Protein 2DAM (pdb70)

GO terms:
  GO:0030970 retrograde protein transport, ER to cytosol (P, IMP)
  GO:0055102 lipase inhibitor activity (F, IDA)
  GO:0005783 endoplasmic reticulum (C, IDA)
  GO:0005811 lipid droplet (C, IDA)
  GO:0035473 lipase binding (F, IDA)
  GO:0034389 lipid droplet organization (P, IMP)
  GO:0035617 stress granule disassembly (P, IDA)
  GO:0030674 protein-macromolecule adaptor activity (F, IDA)
  GO:0036503 ERAD pathway (P, IMP)
  GO:0005515 protein binding (F, IPI)
  GO:0035578 azurophil granule lumen (C, TAS)
  GO:0005576 extracellular region (C, TAS)
  GO:0031625 ubiquitin protein ligase binding (F, IDA)
  GO:0043130 ubiquitin binding (F, IDA)
  GO:0034098 VCP-NPL4-UFD1 AAA ATPase complex (C, IDA)

Radius of gyration: 14.07 Å; Cα contacts (8 Å, |Δi|>4): 42; chains: 1; bounding box: 26×43×30 Å

CATH classification: 1.10.8.10

Structure (mmCIF, N/CA/C/O backbone):
data_2DAM
#
_entry.id   2DAM
#
loop_
_atom_site.group_PDB
_atom_site.id
_atom_site.type_symbol
_atom_site.label_atom_id
_atom_site.label_alt_id
_atom_site.label_comp_id
_atom_site.label_asym_id
_atom_site.label_entity_id
_atom_site.label_seq_id
_atom_site.pdbx_PDB_ins_code
_atom_site.Cartn_x
_atom_site.Cartn_y
_atom_site.Cartn_z
_atom_site.occupancy
_atom_site.B_iso_or_equiv
_atom_site.auth_seq_id
_atom_site.auth_comp_id
_atom_site.auth_asym_id
_atom_site.auth_atom_id
_atom_site.pdbx_PDB_model_num
ATOM 1 N N . GLY A 1 1 ? 14.022 8.731 -15.841 1.00 0.00 1 GLY A N 1
ATOM 2 C CA . GLY A 1 1 ? 14.770 8.731 -17.086 1.00 0.00 1 GLY A CA 1
ATOM 3 C C . GLY A 1 1 ? 15.503 10.059 -17.285 1.00 0.00 1 GLY A C 1
ATOM 4 O O . GLY A 1 1 ? 16.580 10.268 -16.728 1.00 0.00 1 GLY A O 1
ATOM 8 N N . SER A 1 2 ? 14.890 10.923 -18.082 1.00 0.00 2 SER A N 1
ATOM 9 C CA . SER A 1 2 ? 15.471 12.225 -18.361 1.00 0.00 2 SER A CA 1
ATOM 10 C C . SER A 1 2 ? 14.472 13.330 -18.010 1.00 0.00 2 SER A C 1
ATOM 11 O O . SER A 1 2 ? 13.715 13.782 -18.868 1.00 0.00 2 SER A O 1
ATOM 19 N N . SER A 1 3 ? 14.503 13.732 -16.748 1.00 0.00 3 SER A N 1
ATOM 20 C CA . SER A 1 3 ? 13.610 14.775 -16.274 1.00 0.00 3 SER A CA 1
ATOM 21 C C . SER A 1 3 ? 12.198 14.540 -16.812 1.00 0.00 3 SER A C 1
ATOM 22 O O . SER A 1 3 ? 11.821 15.098 -17.842 1.00 0.00 3 SER A O 1
ATOM 30 N N . GLY A 1 4 ? 11.454 13.713 -16.092 1.00 0.00 4 GLY A N 1
ATOM 31 C CA . GLY A 1 4 ? 10.091 13.397 -16.484 1.00 0.00 4 GLY A CA 1
ATOM 32 C C . GLY A 1 4 ? 9.204 13.179 -15.257 1.00 0.00 4 GLY A C 1
ATOM 33 O O . GLY A 1 4 ? 8.751 12.064 -15.005 1.00 0.00 4 GLY A O 1
ATOM 37 N N . SER A 1 5 ? 8.982 14.262 -14.527 1.00 0.00 5 SER A N 1
ATOM 38 C CA . SER A 1 5 ? 8.157 14.203 -13.333 1.00 0.00 5 SER A CA 1
ATOM 39 C C . SER A 1 5 ? 6.945 15.124 -13.488 1.00 0.00 5 SER A C 1
ATOM 40 O O . SER A 1 5 ? 7.074 16.345 -13.413 1.00 0.00 5 SER A O 1
ATOM 48 N N . SER A 1 6 ? 5.794 14.503 -13.702 1.00 0.00 6 SER A N 1
ATOM 49 C CA . SER A 1 6 ? 4.559 15.252 -13.869 1.00 0.00 6 SER A CA 1
ATOM 50 C C . SER A 1 6 ? 3.777 15.270 -12.554 1.00 0.00 6 SER A C 1
ATOM 51 O O . SER A 1 6 ? 3.422 14.218 -12.024 1.00 0.00 6 SER A O 1
ATOM 59 N N . GLY A 1 7 ? 3.531 16.476 -12.065 1.00 0.00 7 GLY A N 1
ATOM 60 C CA . GLY A 1 7 ? 2.797 16.645 -10.823 1.00 0.00 7 GLY A CA 1
ATOM 61 C C . GLY A 1 7 ? 2.827 18.104 -10.362 1.00 0.00 7 GLY A C 1
ATOM 62 O O . GLY A 1 7 ? 3.003 19.011 -11.173 1.00 0.00 7 GLY A O 1
ATOM 66 N N . ALA A 1 8 ? 2.651 18.283 -9.061 1.00 0.00 8 ALA A N 1
ATOM 67 C CA . ALA A 1 8 ? 2.656 19.616 -8.482 1.00 0.00 8 ALA A CA 1
ATOM 68 C C . ALA A 1 8 ? 3.875 19.767 -7.569 1.00 0.00 8 ALA A C 1
ATOM 69 O O . ALA A 1 8 ? 4.485 18.775 -7.174 1.00 0.00 8 ALA A O 1
ATOM 76 N N . PRO A 1 9 ? 4.201 21.049 -7.253 1.00 0.00 9 PRO A N 1
ATOM 77 C CA . PRO A 1 9 ? 5.336 21.342 -6.394 1.00 0.00 9 PRO A CA 1
ATOM 78 C C . PRO A 1 9 ? 5.012 21.027 -4.932 1.00 0.00 9 PRO A C 1
ATOM 79 O O . PRO A 1 9 ? 5.052 21.912 -4.079 1.00 0.00 9 PRO A O 1
ATOM 90 N N . GLU A 1 10 ? 4.699 19.763 -4.688 1.00 0.00 10 GLU A N 1
ATOM 91 C CA . GLU A 1 10 ? 4.369 19.320 -3.344 1.00 0.00 10 GLU A CA 1
ATOM 92 C C . GLU A 1 10 ? 5.304 18.187 -2.914 1.00 0.00 10 GLU A C 1
ATOM 93 O O . GLU A 1 10 ? 6.034 17.635 -3.735 1.00 0.00 10 GLU A O 1
ATOM 105 N N . GLU A 1 11 ? 5.250 17.875 -1.627 1.00 0.00 11 GLU A N 1
ATOM 106 C CA . GLU A 1 11 ? 6.083 16.819 -1.078 1.00 0.00 11 GLU A CA 1
ATOM 107 C C . GLU A 1 11 ? 5.361 16.120 0.076 1.00 0.00 11 GLU A C 1
ATOM 108 O O . GLU A 1 11 ? 4.964 16.764 1.045 1.00 0.00 11 GLU A O 1
ATOM 120 N N . ARG A 1 12 ? 5.214 14.811 -0.067 1.00 0.00 12 ARG A N 1
ATOM 121 C CA . ARG A 1 12 ? 4.547 14.017 0.952 1.00 0.00 12 ARG A CA 1
ATOM 122 C C . ARG A 1 12 ? 5.489 12.934 1.482 1.00 0.00 12 ARG A C 1
ATOM 123 O O . ARG A 1 12 ? 5.764 11.954 0.791 1.00 0.00 12 ARG A O 1
ATOM 144 N N . ASP A 1 13 ? 5.956 13.147 2.703 1.00 0.00 13 ASP A N 1
ATOM 145 C CA . ASP A 1 13 ? 6.861 12.201 3.333 1.00 0.00 13 ASP A CA 1
ATOM 146 C C . ASP A 1 13 ? 6.109 11.429 4.419 1.00 0.00 13 ASP A C 1
ATOM 147 O O . ASP A 1 13 ? 5.392 12.022 5.223 1.00 0.00 13 ASP A O 1
ATOM 156 N N . LEU A 1 14 ? 6.300 10.118 4.408 1.00 0.00 14 LEU A N 1
ATOM 157 C CA . LEU A 1 14 ? 5.648 9.259 5.382 1.00 0.00 14 LEU A CA 1
ATOM 158 C C . LEU A 1 14 ? 6.553 9.107 6.607 1.00 0.00 14 LEU A C 1
ATOM 159 O O . LEU A 1 14 ? 7.689 9.578 6.606 1.00 0.00 14 LEU A O 1
ATOM 175 N N . THR A 1 15 ? 6.015 8.448 7.622 1.00 0.00 15 THR A N 1
ATOM 176 C CA . THR A 1 15 ? 6.759 8.228 8.851 1.00 0.00 15 THR A CA 1
ATOM 177 C C . THR A 1 15 ? 7.340 6.812 8.876 1.00 0.00 15 THR A C 1
ATOM 178 O O . THR A 1 15 ? 6.847 5.923 8.185 1.00 0.00 15 THR A O 1
ATOM 189 N N . GLN A 1 16 ? 8.380 6.649 9.681 1.00 0.00 16 GLN A N 1
ATOM 190 C CA . GLN A 1 16 ? 9.033 5.357 9.805 1.00 0.00 16 GLN A CA 1
ATOM 191 C C . GLN A 1 16 ? 7.990 4.242 9.912 1.00 0.00 16 GLN A C 1
ATOM 192 O O . GLN A 1 16 ? 7.935 3.355 9.062 1.00 0.00 16 GLN A O 1
ATOM 206 N N . GLU A 1 17 ? 7.188 4.325 10.964 1.00 0.00 17 GLU A N 1
ATOM 207 C CA . GLU A 1 17 ? 6.150 3.334 11.193 1.00 0.00 17 GLU A CA 1
ATOM 208 C C . GLU A 1 17 ? 5.421 3.018 9.885 1.00 0.00 17 GLU A C 1
ATOM 209 O O . GLU A 1 17 ? 5.480 1.892 9.394 1.00 0.00 17 GLU A O 1
ATOM 221 N N . GLN A 1 18 ? 4.749 4.032 9.360 1.00 0.00 18 GLN A N 1
ATOM 222 C CA . GLN A 1 18 ? 4.009 3.876 8.119 1.00 0.00 18 GLN A CA 1
ATOM 223 C C . GLN A 1 18 ? 4.878 3.187 7.065 1.00 0.00 18 GLN A C 1
ATOM 224 O O . GLN A 1 18 ? 4.531 2.114 6.574 1.00 0.00 18 GLN A O 1
ATOM 238 N N . THR A 1 19 ? 5.992 3.832 6.749 1.00 0.00 19 THR A N 1
ATOM 239 C CA . THR A 1 19 ? 6.913 3.294 5.763 1.00 0.00 19 THR A CA 1
ATOM 240 C C . THR A 1 19 ? 7.037 1.777 5.919 1.00 0.00 19 THR A C 1
ATOM 241 O O . THR A 1 19 ? 6.752 1.028 4.987 1.00 0.00 19 THR A O 1
ATOM 252 N N . GLU A 1 20 ? 7.463 1.370 7.106 1.00 0.00 20 GLU A N 1
ATOM 253 C CA . GLU A 1 20 ? 7.628 -0.044 7.397 1.00 0.00 20 GLU A CA 1
ATOM 254 C C . GLU A 1 20 ? 6.392 -0.826 6.947 1.00 0.00 20 GLU A C 1
ATOM 255 O O . GLU A 1 20 ? 6.501 -1.773 6.170 1.00 0.00 20 GLU A O 1
ATOM 267 N N . LYS A 1 21 ? 5.245 -0.401 7.456 1.00 0.00 21 LYS A N 1
ATOM 268 C CA . LYS A 1 21 ? 3.990 -1.050 7.117 1.00 0.00 21 LYS A CA 1
ATOM 269 C C . LYS A 1 21 ? 3.942 -1.301 5.609 1.00 0.00 21 LYS A C 1
ATOM 270 O O . LYS A 1 21 ? 3.624 -2.405 5.170 1.00 0.00 21 LYS A O 1
ATOM 289 N N . LEU A 1 22 ? 4.262 -0.258 4.857 1.00 0.00 22 LEU A N 1
ATOM 290 C CA . LEU A 1 22 ? 4.259 -0.352 3.407 1.00 0.00 22 LEU A CA 1
ATOM 291 C C . LEU A 1 22 ? 5.087 -1.564 2.977 1.00 0.00 22 LEU A C 1
ATOM 292 O O . LEU A 1 22 ? 4.574 -2.468 2.319 1.00 0.00 22 LEU A O 1
ATOM 308 N N . LEU A 1 23 ? 6.353 -1.545 3.366 1.00 0.00 23 LEU A N 1
ATOM 309 C CA . LEU A 1 23 ? 7.257 -2.632 3.029 1.00 0.00 23 LEU A CA 1
ATOM 310 C C . LEU A 1 23 ? 6.521 -3.965 3.176 1.00 0.00 23 LEU A C 1
ATOM 311 O O . LEU A 1 23 ? 6.504 -4.774 2.250 1.00 0.00 23 LEU A O 1
ATOM 327 N N . GLN A 1 24 ? 5.930 -4.153 4.347 1.00 0.00 24 GLN A N 1
ATOM 328 C CA . GLN A 1 24 ? 5.194 -5.374 4.627 1.00 0.00 24 GLN A CA 1
ATOM 329 C C . GLN A 1 24 ? 4.156 -5.631 3.533 1.00 0.00 24 GLN A C 1
ATOM 330 O O . GLN A 1 24 ? 4.280 -6.583 2.765 1.00 0.00 24 GLN A O 1
ATOM 344 N N . PHE A 1 25 ? 3.154 -4.764 3.498 1.00 0.00 25 PHE A N 1
ATOM 345 C CA . PHE A 1 25 ? 2.095 -4.885 2.511 1.00 0.00 25 PHE A CA 1
ATOM 346 C C . PHE A 1 25 ? 2.669 -5.170 1.122 1.00 0.00 25 PHE A C 1
ATOM 347 O O . PHE A 1 25 ? 2.326 -6.173 0.498 1.00 0.00 25 PHE A O 1
ATOM 364 N N . GLN A 1 26 ? 3.534 -4.270 0.678 1.00 0.00 26 GLN A N 1
ATOM 365 C CA . GLN A 1 26 ? 4.160 -4.412 -0.626 1.00 0.00 26 GLN A CA 1
ATOM 366 C C . GLN A 1 26 ? 4.590 -5.862 -0.853 1.00 0.00 26 GLN A C 1
ATOM 367 O O . GLN A 1 26 ? 4.155 -6.499 -1.811 1.00 0.00 26 GLN A O 1
ATOM 381 N N . ASP A 1 27 ? 5.438 -6.342 0.045 1.00 0.00 27 ASP A N 1
ATOM 382 C CA . ASP A 1 27 ? 5.931 -7.706 -0.046 1.00 0.00 27 ASP A CA 1
ATOM 383 C C . ASP A 1 27 ? 4.745 -8.671 -0.083 1.00 0.00 27 ASP A C 1
ATOM 384 O O . ASP A 1 27 ? 4.628 -9.481 -1.001 1.00 0.00 27 ASP A O 1
ATOM 393 N N . LEU A 1 28 ? 3.895 -8.553 0.926 1.00 0.00 28 LEU A N 1
ATOM 394 C CA . LEU A 1 28 ? 2.722 -9.406 1.021 1.00 0.00 28 LEU A CA 1
ATOM 395 C C . LEU A 1 28 ? 1.971 -9.381 -0.312 1.00 0.00 28 LEU A C 1
ATOM 396 O O . LEU A 1 28 ? 1.941 -10.378 -1.030 1.00 0.00 28 LEU A O 1
ATOM 412 N N . THR A 1 29 ? 1.382 -8.230 -0.601 1.00 0.00 29 THR A N 1
ATOM 413 C CA . THR A 1 29 ? 0.632 -8.062 -1.834 1.00 0.00 29 THR A CA 1
ATOM 414 C C . THR A 1 29 ? 1.493 -8.447 -3.039 1.00 0.00 29 THR A C 1
ATOM 415 O O . THR A 1 29 ? 1.261 -9.479 -3.667 1.00 0.00 29 THR A O 1
ATOM 426 N N . GLY A 1 30 ? 2.470 -7.598 -3.324 1.00 0.00 30 GLY A N 1
ATOM 427 C CA . GLY A 1 30 ? 3.367 -7.837 -4.441 1.00 0.00 30 GLY A CA 1
ATOM 428 C C . GLY A 1 30 ? 3.209 -6.755 -5.512 1.00 0.00 30 GLY A C 1
ATOM 429 O O . GLY A 1 30 ? 3.687 -6.913 -6.634 1.00 0.00 30 GLY A O 1
ATOM 433 N N . ILE A 1 31 ? 2.537 -5.680 -5.127 1.00 0.00 31 ILE A N 1
ATOM 434 C CA . ILE A 1 31 ? 2.311 -4.573 -6.040 1.00 0.00 31 ILE A CA 1
ATOM 435 C C . ILE A 1 31 ? 3.635 -3.851 -6.298 1.00 0.00 31 ILE A C 1
ATOM 436 O O . ILE A 1 31 ? 4.506 -3.816 -5.430 1.00 0.00 31 ILE A O 1
ATOM 452 N N . GLU A 1 32 ? 3.745 -3.294 -7.495 1.00 0.00 32 GLU A N 1
ATOM 453 C CA . GLU A 1 32 ? 4.948 -2.575 -7.878 1.00 0.00 32 GLU A CA 1
ATOM 454 C C . GLU A 1 32 ? 4.802 -1.086 -7.556 1.00 0.00 32 GLU A C 1
ATOM 455 O O . GLU A 1 32 ? 5.606 -0.527 -6.811 1.00 0.00 32 GLU A O 1
ATOM 467 N N . SER A 1 33 ? 3.772 -0.487 -8.134 1.00 0.00 33 SER A N 1
ATOM 468 C CA . SER A 1 33 ? 3.511 0.926 -7.918 1.00 0.00 33 SER A CA 1
ATOM 469 C C . SER A 1 33 ? 3.272 1.193 -6.430 1.00 0.00 33 SER A C 1
ATOM 470 O O . SER A 1 33 ? 2.178 0.953 -5.921 1.00 0.00 33 SER A O 1
ATOM 478 N N . MET A 1 34 ? 4.313 1.685 -5.775 1.00 0.00 34 MET A N 1
ATOM 479 C CA . MET A 1 34 ? 4.230 1.987 -4.356 1.00 0.00 34 MET A CA 1
ATOM 480 C C . MET A 1 34 ? 2.923 2.711 -4.025 1.00 0.00 34 MET A C 1
ATOM 481 O O . MET A 1 34 ? 2.223 2.337 -3.085 1.00 0.00 34 MET A O 1
ATOM 495 N N . ASP A 1 35 ? 2.634 3.734 -4.816 1.00 0.00 35 ASP A N 1
ATOM 496 C CA . ASP A 1 35 ? 1.424 4.513 -4.618 1.00 0.00 35 ASP A CA 1
ATOM 497 C C . ASP A 1 35 ? 0.233 3.567 -4.461 1.00 0.00 35 ASP A C 1
ATOM 498 O O . ASP A 1 35 ? -0.513 3.659 -3.487 1.00 0.00 35 ASP A O 1
ATOM 507 N N . GLN A 1 36 ? 0.091 2.678 -5.433 1.00 0.00 36 GLN A N 1
ATOM 508 C CA . GLN A 1 36 ? -0.997 1.716 -5.415 1.00 0.00 36 GLN A CA 1
ATOM 509 C C . GLN A 1 36 ? -1.097 1.054 -4.039 1.00 0.00 36 GLN A C 1
ATOM 510 O O . GLN A 1 36 ? -2.192 0.886 -3.505 1.00 0.00 36 GLN A O 1
ATOM 524 N N . CYS A 1 37 ? 0.061 0.695 -3.505 1.00 0.00 37 CYS A N 1
ATOM 525 C CA . CYS A 1 37 ? 0.118 0.055 -2.202 1.00 0.00 37 CYS A CA 1
ATOM 526 C C . CYS A 1 37 ? -0.474 1.015 -1.169 1.00 0.00 37 CYS A C 1
ATOM 527 O O . CYS A 1 37 ? -1.587 0.806 -0.688 1.00 0.00 37 CYS A O 1
ATOM 535 N N . ARG A 1 38 ? 0.295 2.048 -0.858 1.00 0.00 38 ARG A N 1
ATOM 536 C CA . ARG A 1 38 ? -0.139 3.041 0.109 1.00 0.00 38 ARG A CA 1
ATOM 537 C C . ARG A 1 38 ? -1.624 3.357 -0.085 1.00 0.00 38 ARG A C 1
ATOM 538 O O . ARG A 1 38 ? -2.339 3.615 0.882 1.00 0.00 38 ARG A O 1
ATOM 559 N N . HIS A 1 39 ? -2.043 3.327 -1.342 1.00 0.00 39 HIS A N 1
ATOM 560 C CA . HIS A 1 39 ? -3.429 3.607 -1.675 1.00 0.00 39 HIS A CA 1
ATOM 561 C C . HIS A 1 39 ? -4.347 2.695 -0.859 1.00 0.00 39 HIS A C 1
ATOM 562 O O . HIS A 1 39 ? -5.042 3.157 0.045 1.00 0.00 39 HIS A O 1
ATOM 576 N N . THR A 1 40 ? -4.321 1.417 -1.207 1.00 0.00 40 THR A N 1
ATOM 577 C CA . THR A 1 40 ? -5.142 0.437 -0.518 1.00 0.00 40 THR A CA 1
ATOM 578 C C . THR A 1 40 ? -5.032 0.619 0.997 1.00 0.00 40 THR A C 1
ATOM 579 O O . THR A 1 40 ? -5.999 0.395 1.725 1.00 0.00 40 THR A O 1
ATOM 590 N N . LEU A 1 41 ? -3.846 1.024 1.428 1.00 0.00 41 LEU A N 1
ATOM 591 C CA . LEU A 1 41 ? -3.597 1.239 2.843 1.00 0.00 41 LEU A CA 1
ATOM 592 C C . LEU A 1 41 ? -4.359 2.482 3.307 1.00 0.00 41 LEU A C 1
ATOM 593 O O . LEU A 1 41 ? -5.310 2.379 4.081 1.00 0.00 41 LEU A O 1
ATOM 609 N N . GLU A 1 42 ? -3.912 3.628 2.815 1.00 0.00 42 GLU A N 1
ATOM 610 C CA . GLU A 1 42 ? -4.539 4.890 3.170 1.00 0.00 42 GLU A CA 1
ATOM 611 C C . GLU A 1 42 ? -6.056 4.720 3.266 1.00 0.00 42 GLU A C 1
ATOM 612 O O . GLU A 1 42 ? -6.667 5.113 4.259 1.00 0.00 42 GLU A O 1
ATOM 624 N N . GLN A 1 43 ? -6.622 4.134 2.221 1.00 0.00 43 GLN A N 1
ATOM 625 C CA . GLN A 1 43 ? -8.056 3.907 2.176 1.00 0.00 43 GLN A CA 1
ATOM 626 C C . GLN A 1 43 ? -8.527 3.226 3.462 1.00 0.00 43 GLN A C 1
ATOM 627 O O . GLN A 1 43 ? -9.300 3.802 4.226 1.00 0.00 43 GLN A O 1
ATOM 641 N N . HIS A 1 44 ? -8.041 2.010 3.662 1.00 0.00 44 HIS A N 1
ATOM 642 C CA . HIS A 1 44 ? -8.403 1.244 4.843 1.00 0.00 44 HIS A CA 1
ATOM 643 C C . HIS A 1 44 ? -7.867 1.945 6.093 1.00 0.00 44 HIS A C 1
ATOM 644 O O . HIS A 1 44 ? -8.237 1.594 7.212 1.00 0.00 44 HIS A O 1
ATOM 658 N N . ASN A 1 45 ? -7.004 2.923 5.860 1.00 0.00 45 ASN A N 1
ATOM 659 C CA . ASN A 1 45 ? -6.414 3.677 6.953 1.00 0.00 45 ASN A CA 1
ATOM 660 C C . ASN A 1 45 ? -5.169 2.945 7.457 1.00 0.00 45 ASN A C 1
ATOM 661 O O . ASN A 1 45 ? -5.085 2.592 8.632 1.00 0.00 45 ASN A O 1
ATOM 672 N N . TRP A 1 46 ? -4.232 2.740 6.543 1.00 0.00 46 TRP A N 1
ATOM 673 C CA . TRP A 1 46 ? -2.994 2.057 6.880 1.00 0.00 46 TRP A CA 1
ATOM 674 C C . TRP A 1 46 ? -3.344 0.843 7.743 1.00 0.00 46 TRP A C 1
ATOM 675 O O . TRP A 1 46 ? -2.877 0.726 8.875 1.00 0.00 46 TRP A O 1
ATOM 696 N N . ASN A 1 47 ? -4.164 -0.030 7.176 1.00 0.00 47 ASN A N 1
ATOM 697 C CA . ASN A 1 47 ? -4.582 -1.231 7.880 1.00 0.00 47 ASN A CA 1
ATOM 698 C C . ASN A 1 47 ? -4.252 -2.457 7.027 1.00 0.00 47 ASN A C 1
ATOM 699 O O . ASN A 1 47 ? -5.141 -3.051 6.417 1.00 0.00 47 ASN A O 1
ATOM 710 N N . ILE A 1 48 ? -2.973 -2.801 7.012 1.00 0.00 48 ILE A N 1
ATOM 711 C CA . ILE A 1 48 ? -2.515 -3.946 6.244 1.00 0.00 48 ILE A CA 1
ATOM 712 C C . ILE A 1 48 ? -3.526 -5.086 6.383 1.00 0.00 48 ILE A C 1
ATOM 713 O O . ILE A 1 48 ? -3.931 -5.685 5.389 1.00 0.00 48 ILE A O 1
ATOM 729 N N . GLU A 1 49 ? -3.904 -5.350 7.625 1.00 0.00 49 GLU A N 1
ATOM 730 C CA . GLU A 1 49 ? -4.860 -6.407 7.907 1.00 0.00 49 GLU A CA 1
ATOM 731 C C . GLU A 1 49 ? -6.056 -6.309 6.957 1.00 0.00 49 GLU A C 1
ATOM 732 O O . GLU A 1 49 ? -6.511 -7.317 6.419 1.00 0.00 49 GLU A O 1
ATOM 744 N N . ALA A 1 50 ? -6.531 -5.085 6.780 1.00 0.00 50 ALA A N 1
ATOM 745 C CA . ALA A 1 50 ? -7.665 -4.841 5.905 1.00 0.00 50 ALA A CA 1
ATOM 746 C C . ALA A 1 50 ? -7.167 -4.671 4.468 1.00 0.00 50 ALA A C 1
ATOM 747 O O . ALA A 1 50 ? -7.591 -5.397 3.570 1.00 0.00 50 ALA A O 1
ATOM 754 N N . ALA A 1 51 ? -6.275 -3.707 4.296 1.00 0.00 51 ALA A N 1
ATOM 755 C CA . ALA A 1 51 ? -5.715 -3.432 2.983 1.00 0.00 51 ALA A CA 1
ATOM 756 C C . ALA A 1 51 ? -5.394 -4.754 2.283 1.00 0.00 51 ALA A C 1
ATOM 757 O O . ALA A 1 51 ? -5.670 -4.915 1.096 1.00 0.00 51 ALA A O 1
ATOM 764 N N . VAL A 1 52 ? -4.814 -5.667 3.050 1.00 0.00 52 VAL A N 1
ATOM 765 C CA . VAL A 1 52 ? -4.452 -6.970 2.518 1.00 0.00 52 VAL A CA 1
ATOM 766 C C . VAL A 1 52 ? -5.700 -7.648 1.948 1.00 0.00 52 VAL A C 1
ATOM 767 O O . VAL A 1 52 ? -5.692 -8.115 0.811 1.00 0.00 52 VAL A O 1
ATOM 780 N N . GLN A 1 53 ? -6.742 -7.680 2.766 1.00 0.00 53 GLN A N 1
ATOM 781 C CA . GLN A 1 53 ? -7.995 -8.294 2.358 1.00 0.00 53 GLN A CA 1
ATOM 782 C C . GLN A 1 53 ? -8.578 -7.557 1.151 1.00 0.00 53 GLN A C 1
ATOM 783 O O . GLN A 1 53 ? -8.887 -8.173 0.132 1.00 0.00 53 GLN A O 1
ATOM 797 N N . ASP A 1 54 ? -8.711 -6.247 1.304 1.00 0.00 54 ASP A N 1
ATOM 798 C CA . ASP A 1 54 ? -9.252 -5.420 0.239 1.00 0.00 54 ASP A CA 1
ATOM 799 C C . ASP A 1 54 ? -8.396 -5.591 -1.017 1.00 0.00 54 ASP A C 1
ATOM 800 O O . ASP A 1 54 ? -8.876 -5.385 -2.131 1.00 0.00 54 ASP A O 1
ATOM 809 N N . ARG A 1 55 ? -7.145 -5.965 -0.796 1.00 0.00 55 ARG A N 1
ATOM 810 C CA . ARG A 1 55 ? -6.218 -6.165 -1.897 1.00 0.00 55 ARG A CA 1
ATOM 811 C C . ARG A 1 55 ? -6.491 -7.505 -2.584 1.00 0.00 55 ARG A C 1
ATOM 812 O O . ARG A 1 55 ? -6.601 -7.568 -3.808 1.00 0.00 55 ARG A O 1
ATOM 833 N N . LEU A 1 56 ? -6.594 -8.543 -1.767 1.00 0.00 56 LEU A N 1
ATOM 834 C CA . LEU A 1 56 ? -6.852 -9.877 -2.280 1.00 0.00 56 LEU A CA 1
ATOM 835 C C . LEU A 1 56 ? -8.297 -9.956 -2.778 1.00 0.00 56 LEU A C 1
ATOM 836 O O . LEU A 1 56 ? -8.542 -10.331 -3.924 1.00 0.00 56 LEU A O 1
ATOM 852 N N . ASN A 1 57 ? -9.215 -9.596 -1.893 1.00 0.00 57 ASN A N 1
ATOM 853 C CA . ASN A 1 57 ? -10.628 -9.622 -2.229 1.00 0.00 57 ASN A CA 1
ATOM 854 C C . ASN A 1 57 ? -10.818 -9.114 -3.659 1.00 0.00 57 ASN A C 1
ATOM 855 O O . ASN A 1 57 ? -11.442 -9.784 -4.482 1.00 0.00 57 ASN A O 1
ATOM 866 N N . GLU A 1 58 ? -10.268 -7.936 -3.913 1.00 0.00 58 GLU A N 1
ATOM 867 C CA . GLU A 1 58 ? -10.368 -7.331 -5.230 1.00 0.00 58 GLU A CA 1
ATOM 868 C C . GLU A 1 58 ? -9.373 -7.984 -6.192 1.00 0.00 58 GLU A C 1
ATOM 869 O O . GLU A 1 58 ? -8.241 -7.523 -6.327 1.00 0.00 58 GLU A O 1
ATOM 881 N N . GLN A 1 59 ? -9.832 -9.048 -6.835 1.00 0.00 59 GLN A N 1
ATOM 882 C CA . GLN A 1 59 ? -8.996 -9.769 -7.780 1.00 0.00 59 GLN A CA 1
ATOM 883 C C . GLN A 1 59 ? -7.771 -10.349 -7.070 1.00 0.00 59 GLN A C 1
ATOM 884 O O . GLN A 1 59 ? -6.894 -9.606 -6.631 1.00 0.00 59 GLN A O 1
ATOM 898 N N . GLU A 1 60 ? -7.750 -11.670 -6.978 1.00 0.00 60 GLU A N 1
ATOM 899 C CA . GLU A 1 60 ? -6.646 -12.358 -6.329 1.00 0.00 60 GLU A CA 1
ATOM 900 C C . GLU A 1 60 ? -5.954 -13.300 -7.316 1.00 0.00 60 GLU A C 1
ATOM 901 O O . GLU A 1 60 ? -6.578 -13.787 -8.257 1.00 0.00 60 GLU A O 1
ATOM 913 N N . GLY A 1 61 ? -4.673 -13.529 -7.067 1.00 0.00 61 GLY A N 1
ATOM 914 C CA . GLY A 1 61 ? -3.889 -14.404 -7.922 1.00 0.00 61 GLY A CA 1
ATOM 915 C C . GLY A 1 61 ? -4.430 -15.835 -7.885 1.00 0.00 61 GLY A C 1
ATOM 916 O O . GLY A 1 61 ? -4.896 -16.352 -8.899 1.00 0.00 61 GLY A O 1
ATOM 920 N N . SER A 1 62 ? -4.350 -16.434 -6.706 1.00 0.00 62 SER A N 1
ATOM 921 C CA . SER A 1 62 ? -4.826 -17.795 -6.524 1.00 0.00 62 SER A CA 1
ATOM 922 C C . SER A 1 62 ? -5.179 -18.033 -5.055 1.00 0.00 62 SER A C 1
ATOM 923 O O . SER A 1 62 ? -4.330 -17.888 -4.177 1.00 0.00 62 SER A O 1
ATOM 931 N N . GLY A 1 63 ? -6.434 -18.395 -4.832 1.00 0.00 63 GLY A N 1
ATOM 932 C CA . GLY A 1 63 ? -6.910 -18.655 -3.484 1.00 0.00 63 GLY A CA 1
ATOM 933 C C . GLY A 1 63 ? -7.822 -17.527 -2.998 1.00 0.00 63 GLY A C 1
ATOM 934 O O . GLY A 1 63 ? -7.344 -16.507 -2.502 1.00 0.00 63 GLY A O 1
ATOM 938 N N . PRO A 1 64 ? -9.153 -17.753 -3.160 1.00 0.00 64 PRO A N 1
ATOM 939 C CA . PRO A 1 64 ? -10.136 -16.768 -2.743 1.00 0.00 64 PRO A CA 1
ATOM 940 C C . PRO A 1 64 ? -10.289 -16.756 -1.221 1.00 0.00 64 PRO A C 1
ATOM 941 O O . PRO A 1 64 ? -10.475 -15.699 -0.620 1.00 0.00 64 PRO A O 1
ATOM 952 N N . SER A 1 65 ? -10.205 -17.944 -0.640 1.00 0.00 65 SER A N 1
ATOM 953 C CA . SER A 1 65 ? -10.331 -18.084 0.800 1.00 0.00 65 SER A CA 1
ATOM 954 C C . SER A 1 65 ? -9.300 -19.086 1.322 1.00 0.00 65 SER A C 1
ATOM 955 O O . SER A 1 65 ? -8.853 -19.963 0.583 1.00 0.00 65 SER A O 1
ATOM 963 N N . SER A 1 66 ? -8.952 -18.924 2.590 1.00 0.00 66 SER A N 1
ATOM 964 C CA . SER A 1 66 ? -7.982 -19.804 3.218 1.00 0.00 66 SER A CA 1
ATOM 965 C C . SER A 1 66 ? -8.513 -20.289 4.569 1.00 0.00 66 SER A C 1
ATOM 966 O O . SER A 1 66 ? -9.501 -19.762 5.077 1.00 0.00 66 SER A O 1
ATOM 974 N N . GLY A 1 67 ? -7.833 -21.288 5.112 1.00 0.00 67 GLY A N 1
ATOM 975 C CA . GLY A 1 67 ? -8.224 -21.850 6.393 1.00 0.00 67 GLY A CA 1
ATOM 976 C C . GLY A 1 67 ? -8.764 -23.272 6.227 1.00 0.00 67 GLY A C 1
ATOM 977 O O . GLY A 1 67 ? -9.892 -23.562 6.625 1.00 0.00 67 GLY A O 1
ATOM 981 N N . GLY A 1 1 ? 7.784 5.935 -18.891 1.00 0.00 1 GLY A N 2
ATOM 982 C CA . GLY A 1 1 ? 8.155 6.644 -17.679 1.00 0.00 1 GLY A CA 2
ATOM 983 C C . GLY A 1 1 ? 6.921 7.216 -16.978 1.00 0.00 1 GLY A C 2
ATOM 984 O O . GLY A 1 1 ? 5.827 7.212 -17.539 1.00 0.00 1 GLY A O 2
ATOM 988 N N . SER A 1 2 ? 7.139 7.694 -15.762 1.00 0.00 2 SER A N 2
ATOM 989 C CA . SER A 1 2 ? 6.058 8.268 -14.979 1.00 0.00 2 SER A CA 2
ATOM 990 C C . SER A 1 2 ? 6.618 9.278 -13.975 1.00 0.00 2 SER A C 2
ATOM 991 O O . SER A 1 2 ? 7.454 8.932 -13.141 1.00 0.00 2 SER A O 2
ATOM 999 N N . SER A 1 3 ? 6.136 10.506 -14.088 1.00 0.00 3 SER A N 2
ATOM 1000 C CA . SER A 1 3 ? 6.578 11.569 -13.201 1.00 0.00 3 SER A CA 2
ATOM 1001 C C . SER A 1 3 ? 5.732 12.824 -13.426 1.00 0.00 3 SER A C 2
ATOM 1002 O O . SER A 1 3 ? 5.116 12.981 -14.479 1.00 0.00 3 SER A O 2
ATOM 1010 N N . GLY A 1 4 ? 5.731 13.686 -12.420 1.00 0.00 4 GLY A N 2
ATOM 1011 C CA . GLY A 1 4 ? 4.972 14.923 -12.495 1.00 0.00 4 GLY A CA 2
ATOM 1012 C C . GLY A 1 4 ? 5.521 15.963 -11.517 1.00 0.00 4 GLY A C 2
ATOM 1013 O O . GLY A 1 4 ? 5.796 15.649 -10.360 1.00 0.00 4 GLY A O 2
ATOM 1017 N N . SER A 1 5 ? 5.664 17.182 -12.018 1.00 0.00 5 SER A N 2
ATOM 1018 C CA . SER A 1 5 ? 6.175 18.271 -11.203 1.00 0.00 5 SER A CA 2
ATOM 1019 C C . SER A 1 5 ? 5.640 19.607 -11.720 1.00 0.00 5 SER A C 2
ATOM 1020 O O . SER A 1 5 ? 6.007 20.048 -12.808 1.00 0.00 5 SER A O 2
ATOM 1028 N N . SER A 1 6 ? 4.780 20.215 -10.915 1.00 0.00 6 SER A N 2
ATOM 1029 C CA . SER A 1 6 ? 4.190 21.493 -11.278 1.00 0.00 6 SER A CA 2
ATOM 1030 C C . SER A 1 6 ? 3.905 22.313 -10.019 1.00 0.00 6 SER A C 2
ATOM 1031 O O . SER A 1 6 ? 3.777 21.759 -8.928 1.00 0.00 6 SER A O 2
ATOM 1039 N N . GLY A 1 7 ? 3.813 23.621 -10.212 1.00 0.00 7 GLY A N 2
ATOM 1040 C CA . GLY A 1 7 ? 3.544 24.524 -9.105 1.00 0.00 7 GLY A CA 2
ATOM 1041 C C . GLY A 1 7 ? 2.549 23.905 -8.121 1.00 0.00 7 GLY A C 2
ATOM 1042 O O . GLY A 1 7 ? 1.381 23.710 -8.454 1.00 0.00 7 GLY A O 2
ATOM 1046 N N . ALA A 1 8 ? 3.049 23.612 -6.929 1.00 0.00 8 ALA A N 2
ATOM 1047 C CA . ALA A 1 8 ? 2.218 23.019 -5.895 1.00 0.00 8 ALA A CA 2
ATOM 1048 C C . ALA A 1 8 ? 2.916 23.164 -4.541 1.00 0.00 8 ALA A C 2
ATOM 1049 O O . ALA A 1 8 ? 3.722 22.317 -4.161 1.00 0.00 8 ALA A O 2
ATOM 1056 N N . PRO A 1 9 ? 2.572 24.273 -3.833 1.00 0.00 9 PRO A N 2
ATOM 1057 C CA . PRO A 1 9 ? 3.157 24.540 -2.530 1.00 0.00 9 PRO A CA 2
ATOM 1058 C C . PRO A 1 9 ? 2.553 23.627 -1.461 1.00 0.00 9 PRO A C 2
ATOM 1059 O O . PRO A 1 9 ? 1.910 24.101 -0.525 1.00 0.00 9 PRO A O 2
ATOM 1070 N N . GLU A 1 10 ? 2.780 22.333 -1.635 1.00 0.00 10 GLU A N 2
ATOM 1071 C CA . GLU A 1 10 ? 2.266 21.350 -0.697 1.00 0.00 10 GLU A CA 2
ATOM 1072 C C . GLU A 1 10 ? 2.820 19.962 -1.027 1.00 0.00 10 GLU A C 2
ATOM 1073 O O . GLU A 1 10 ? 2.947 19.602 -2.196 1.00 0.00 10 GLU A O 2
ATOM 1085 N N . GLU A 1 11 ? 3.135 19.221 0.025 1.00 0.00 11 GLU A N 2
ATOM 1086 C CA . GLU A 1 11 ? 3.672 17.880 -0.137 1.00 0.00 11 GLU A CA 2
ATOM 1087 C C . GLU A 1 11 ? 3.398 17.043 1.114 1.00 0.00 11 GLU A C 2
ATOM 1088 O O . GLU A 1 11 ? 3.500 17.542 2.234 1.00 0.00 11 GLU A O 2
ATOM 1100 N N . ARG A 1 12 ? 3.056 15.785 0.881 1.00 0.00 12 ARG A N 2
ATOM 1101 C CA . ARG A 1 12 ? 2.767 14.873 1.976 1.00 0.00 12 ARG A CA 2
ATOM 1102 C C . ARG A 1 12 ? 4.043 14.155 2.419 1.00 0.00 12 ARG A C 2
ATOM 1103 O O . ARG A 1 12 ? 4.919 13.877 1.602 1.00 0.00 12 ARG A O 2
ATOM 1124 N N . ASP A 1 13 ? 4.106 13.874 3.713 1.00 0.00 13 ASP A N 2
ATOM 1125 C CA . ASP A 1 13 ? 5.260 13.193 4.275 1.00 0.00 13 ASP A CA 2
ATOM 1126 C C . ASP A 1 13 ? 4.785 12.022 5.137 1.00 0.00 13 ASP A C 2
ATOM 1127 O O . ASP A 1 13 ? 3.729 12.095 5.763 1.00 0.00 13 ASP A O 2
ATOM 1136 N N . LEU A 1 14 ? 5.589 10.968 5.143 1.00 0.00 14 LEU A N 2
ATOM 1137 C CA . LEU A 1 14 ? 5.265 9.783 5.919 1.00 0.00 14 LEU A CA 2
ATOM 1138 C C . LEU A 1 14 ? 6.274 9.633 7.058 1.00 0.00 14 LEU A C 2
ATOM 1139 O O . LEU A 1 14 ? 7.271 10.352 7.108 1.00 0.00 14 LEU A O 2
ATOM 1155 N N . THR A 1 15 ? 5.981 8.694 7.946 1.00 0.00 15 THR A N 2
ATOM 1156 C CA . THR A 1 15 ? 6.851 8.440 9.082 1.00 0.00 15 THR A CA 2
ATOM 1157 C C . THR A 1 15 ? 7.458 7.039 8.986 1.00 0.00 15 THR A C 2
ATOM 1158 O O . THR A 1 15 ? 6.865 6.141 8.390 1.00 0.00 15 THR A O 2
ATOM 1169 N N . GLN A 1 16 ? 8.633 6.896 9.581 1.00 0.00 16 GLN A N 2
ATOM 1170 C CA . GLN A 1 16 ? 9.327 5.620 9.570 1.00 0.00 16 GLN A CA 2
ATOM 1171 C C . GLN A 1 16 ? 8.331 4.472 9.745 1.00 0.00 16 GLN A C 2
ATOM 1172 O O . GLN A 1 16 ? 8.262 3.573 8.908 1.00 0.00 16 GLN A O 2
ATOM 1186 N N . GLU A 1 17 ? 7.584 4.540 10.837 1.00 0.00 17 GLU A N 2
ATOM 1187 C CA . GLU A 1 17 ? 6.595 3.518 11.132 1.00 0.00 17 GLU A CA 2
ATOM 1188 C C . GLU A 1 17 ? 5.788 3.182 9.876 1.00 0.00 17 GLU A C 2
ATOM 1189 O O . GLU A 1 17 ? 5.786 2.038 9.423 1.00 0.00 17 GLU A O 2
ATOM 1201 N N . GLN A 1 18 ? 5.123 4.199 9.349 1.00 0.00 18 GLN A N 2
ATOM 1202 C CA . GLN A 1 18 ? 4.314 4.025 8.154 1.00 0.00 18 GLN A CA 2
ATOM 1203 C C . GLN A 1 18 ? 5.115 3.297 7.073 1.00 0.00 18 GLN A C 2
ATOM 1204 O O . GLN A 1 18 ? 4.719 2.224 6.619 1.00 0.00 18 GLN A O 2
ATOM 1218 N N . THR A 1 19 ? 6.226 3.909 6.691 1.00 0.00 19 THR A N 2
ATOM 1219 C CA . THR A 1 19 ? 7.085 3.332 5.671 1.00 0.00 19 THR A CA 2
ATOM 1220 C C . THR A 1 19 ? 7.171 1.814 5.842 1.00 0.00 19 THR A C 2
ATOM 1221 O O . THR A 1 19 ? 6.814 1.062 4.937 1.00 0.00 19 THR A O 2
ATOM 1232 N N . GLU A 1 20 ? 7.648 1.408 7.010 1.00 0.00 20 GLU A N 2
ATOM 1233 C CA . GLU A 1 20 ? 7.785 -0.006 7.312 1.00 0.00 20 GLU A CA 2
ATOM 1234 C C . GLU A 1 20 ? 6.524 -0.764 6.892 1.00 0.00 20 GLU A C 2
ATOM 1235 O O . GLU A 1 20 ? 6.585 -1.661 6.053 1.00 0.00 20 GLU A O 2
ATOM 1247 N N . LYS A 1 21 ? 5.410 -0.374 7.495 1.00 0.00 21 LYS A N 2
ATOM 1248 C CA . LYS A 1 21 ? 4.136 -1.004 7.194 1.00 0.00 21 LYS A CA 2
ATOM 1249 C C . LYS A 1 21 ? 4.042 -1.261 5.689 1.00 0.00 21 LYS A C 2
ATOM 1250 O O . LYS A 1 21 ? 3.715 -2.368 5.264 1.00 0.00 21 LYS A O 2
ATOM 1269 N N . LEU A 1 22 ? 4.334 -0.220 4.924 1.00 0.00 22 LEU A N 2
ATOM 1270 C CA . LEU A 1 22 ? 4.287 -0.319 3.475 1.00 0.00 22 LEU A CA 2
ATOM 1271 C C . LEU A 1 22 ? 5.084 -1.545 3.025 1.00 0.00 22 LEU A C 2
ATOM 1272 O O . LEU A 1 22 ? 4.536 -2.450 2.399 1.00 0.00 22 LEU A O 2
ATOM 1288 N N . LEU A 1 23 ? 6.365 -1.534 3.363 1.00 0.00 23 LEU A N 2
ATOM 1289 C CA . LEU A 1 23 ? 7.243 -2.634 3.002 1.00 0.00 23 LEU A CA 2
ATOM 1290 C C . LEU A 1 23 ? 6.498 -3.958 3.188 1.00 0.00 23 LEU A C 2
ATOM 1291 O O . LEU A 1 23 ? 6.453 -4.782 2.276 1.00 0.00 23 LEU A O 2
ATOM 1307 N N . GLN A 1 24 ? 5.933 -4.120 4.375 1.00 0.00 24 GLN A N 2
ATOM 1308 C CA . GLN A 1 24 ? 5.193 -5.330 4.692 1.00 0.00 24 GLN A CA 2
ATOM 1309 C C . GLN A 1 24 ? 4.150 -5.613 3.609 1.00 0.00 24 GLN A C 2
ATOM 1310 O O . GLN A 1 24 ? 4.268 -6.589 2.869 1.00 0.00 24 GLN A O 2
ATOM 1324 N N . PHE A 1 25 ? 3.153 -4.743 3.551 1.00 0.00 25 PHE A N 2
ATOM 1325 C CA . PHE A 1 25 ? 2.090 -4.887 2.570 1.00 0.00 25 PHE A CA 2
ATOM 1326 C C . PHE A 1 25 ? 2.663 -5.107 1.169 1.00 0.00 25 PHE A C 2
ATOM 1327 O O . PHE A 1 25 ? 2.189 -5.968 0.429 1.00 0.00 25 PHE A O 2
ATOM 1344 N N . GLN A 1 26 ? 3.673 -4.313 0.846 1.00 0.00 26 GLN A N 2
ATOM 1345 C CA . GLN A 1 26 ? 4.316 -4.411 -0.454 1.00 0.00 26 GLN A CA 2
ATOM 1346 C C . GLN A 1 26 ? 4.794 -5.842 -0.704 1.00 0.00 26 GLN A C 2
ATOM 1347 O O . GLN A 1 26 ? 4.634 -6.371 -1.803 1.00 0.00 26 GLN A O 2
ATOM 1361 N N . ASP A 1 27 ? 5.371 -6.429 0.335 1.00 0.00 27 ASP A N 2
ATOM 1362 C CA . ASP A 1 27 ? 5.873 -7.790 0.241 1.00 0.00 27 ASP A CA 2
ATOM 1363 C C . ASP A 1 27 ? 4.693 -8.760 0.159 1.00 0.00 27 ASP A C 2
ATOM 1364 O O . ASP A 1 27 ? 4.638 -9.602 -0.736 1.00 0.00 27 ASP A O 2
ATOM 1373 N N . LEU A 1 28 ? 3.777 -8.610 1.104 1.00 0.00 28 LEU A N 2
ATOM 1374 C CA . LEU A 1 28 ? 2.601 -9.462 1.150 1.00 0.00 28 LEU A CA 2
ATOM 1375 C C . LEU A 1 28 ? 1.931 -9.473 -0.226 1.00 0.00 28 LEU A C 2
ATOM 1376 O O . LEU A 1 28 ? 1.936 -10.492 -0.915 1.00 0.00 28 LEU A O 2
ATOM 1392 N N . THR A 1 29 ? 1.370 -8.328 -0.585 1.00 0.00 29 THR A N 2
ATOM 1393 C CA . THR A 1 29 ? 0.697 -8.193 -1.865 1.00 0.00 29 THR A CA 2
ATOM 1394 C C . THR A 1 29 ? 1.657 -8.525 -3.009 1.00 0.00 29 THR A C 2
ATOM 1395 O O . THR A 1 29 ? 1.510 -9.553 -3.669 1.00 0.00 29 THR A O 2
ATOM 1406 N N . GLY A 1 30 ? 2.619 -7.636 -3.210 1.00 0.00 30 GLY A N 2
ATOM 1407 C CA . GLY A 1 30 ? 3.603 -7.822 -4.263 1.00 0.00 30 GLY A CA 2
ATOM 1408 C C . GLY A 1 30 ? 3.453 -6.754 -5.348 1.00 0.00 30 GLY A C 2
ATOM 1409 O O . GLY A 1 30 ? 3.899 -6.945 -6.478 1.00 0.00 30 GLY A O 2
ATOM 1413 N N . ILE A 1 31 ? 2.823 -5.652 -4.966 1.00 0.00 31 ILE A N 2
ATOM 1414 C CA . ILE A 1 31 ? 2.609 -4.553 -5.892 1.00 0.00 31 ILE A CA 2
ATOM 1415 C C . ILE A 1 31 ? 3.931 -3.817 -6.118 1.00 0.00 31 ILE A C 2
ATOM 1416 O O . ILE A 1 31 ? 4.827 -3.870 -5.276 1.00 0.00 31 ILE A O 2
ATOM 1432 N N . GLU A 1 32 ? 4.012 -3.148 -7.258 1.00 0.00 32 GLU A N 2
ATOM 1433 C CA . GLU A 1 32 ? 5.210 -2.401 -7.605 1.00 0.00 32 GLU A CA 2
ATOM 1434 C C . GLU A 1 32 ? 5.000 -0.909 -7.343 1.00 0.00 32 GLU A C 2
ATOM 1435 O O . GLU A 1 32 ? 5.809 -0.273 -6.669 1.00 0.00 32 GLU A O 2
ATOM 1447 N N . SER A 1 33 ? 3.909 -0.392 -7.889 1.00 0.00 33 SER A N 2
ATOM 1448 C CA . SER A 1 33 ? 3.582 1.014 -7.723 1.00 0.00 33 SER A CA 2
ATOM 1449 C C . SER A 1 33 ? 3.270 1.308 -6.254 1.00 0.00 33 SER A C 2
ATOM 1450 O O . SER A 1 33 ? 2.159 1.056 -5.789 1.00 0.00 33 SER A O 2
ATOM 1458 N N . MET A 1 34 ? 4.269 1.838 -5.564 1.00 0.00 34 MET A N 2
ATOM 1459 C CA . MET A 1 34 ? 4.115 2.169 -4.158 1.00 0.00 34 MET A CA 2
ATOM 1460 C C . MET A 1 34 ? 2.780 2.871 -3.903 1.00 0.00 34 MET A C 2
ATOM 1461 O O . MET A 1 34 ? 2.110 2.595 -2.909 1.00 0.00 34 MET A O 2
ATOM 1475 N N . ASP A 1 35 ? 2.432 3.763 -4.818 1.00 0.00 35 ASP A N 2
ATOM 1476 C CA . ASP A 1 35 ? 1.188 4.506 -4.705 1.00 0.00 35 ASP A CA 2
ATOM 1477 C C . ASP A 1 35 ? 0.025 3.524 -4.550 1.00 0.00 35 ASP A C 2
ATOM 1478 O O . ASP A 1 35 ? -0.795 3.666 -3.645 1.00 0.00 35 ASP A O 2
ATOM 1487 N N . GLN A 1 36 ? -0.008 2.549 -5.447 1.00 0.00 36 GLN A N 2
ATOM 1488 C CA . GLN A 1 36 ? -1.056 1.544 -5.421 1.00 0.00 36 GLN A CA 2
ATOM 1489 C C . GLN A 1 36 ? -1.165 0.925 -4.025 1.00 0.00 36 GLN A C 2
ATOM 1490 O O . GLN A 1 36 ? -2.265 0.669 -3.540 1.00 0.00 36 GLN A O 2
ATOM 1504 N N . CYS A 1 37 ? -0.007 0.704 -3.420 1.00 0.00 37 CYS A N 2
ATOM 1505 C CA . CYS A 1 37 ? 0.042 0.121 -2.090 1.00 0.00 37 CYS A CA 2
ATOM 1506 C C . CYS A 1 37 ? -0.563 1.122 -1.103 1.00 0.00 37 CYS A C 2
ATOM 1507 O O . CYS A 1 37 ? -1.679 0.930 -0.624 1.00 0.00 37 CYS A O 2
ATOM 1515 N N . ARG A 1 38 ? 0.201 2.169 -0.829 1.00 0.00 38 ARG A N 2
ATOM 1516 C CA . ARG A 1 38 ? -0.245 3.201 0.091 1.00 0.00 38 ARG A CA 2
ATOM 1517 C C . ARG A 1 38 ? -1.738 3.473 -0.100 1.00 0.00 38 ARG A C 2
ATOM 1518 O O . ARG A 1 38 ? -2.447 3.772 0.860 1.00 0.00 38 ARG A O 2
ATOM 1539 N N . HIS A 1 39 ? -2.173 3.360 -1.347 1.00 0.00 39 HIS A N 2
ATOM 1540 C CA . HIS A 1 39 ? -3.569 3.590 -1.677 1.00 0.00 39 HIS A CA 2
ATOM 1541 C C . HIS A 1 39 ? -4.450 2.620 -0.887 1.00 0.00 39 HIS A C 2
ATOM 1542 O O . HIS A 1 39 ? -5.243 3.039 -0.046 1.00 0.00 39 HIS A O 2
ATOM 1556 N N . THR A 1 40 ? -4.280 1.340 -1.186 1.00 0.00 40 THR A N 2
ATOM 1557 C CA . THR A 1 40 ? -5.050 0.306 -0.515 1.00 0.00 40 THR A CA 2
ATOM 1558 C C . THR A 1 40 ? -4.969 0.482 1.002 1.00 0.00 40 THR A C 2
ATOM 1559 O O . THR A 1 40 ? -5.949 0.254 1.710 1.00 0.00 40 THR A O 2
ATOM 1570 N N . LEU A 1 41 ? -3.793 0.887 1.458 1.00 0.00 41 LEU A N 2
ATOM 1571 C CA . LEU A 1 41 ? -3.571 1.096 2.878 1.00 0.00 41 LEU A CA 2
ATOM 1572 C C . LEU A 1 41 ? -4.354 2.329 3.336 1.00 0.00 41 LEU A C 2
ATOM 1573 O O . LEU A 1 41 ? -5.326 2.210 4.080 1.00 0.00 41 LEU A O 2
ATOM 1589 N N . GLU A 1 42 ? -3.900 3.484 2.872 1.00 0.00 42 GLU A N 2
ATOM 1590 C CA . GLU A 1 42 ? -4.545 4.737 3.224 1.00 0.00 42 GLU A CA 2
ATOM 1591 C C . GLU A 1 42 ? -6.065 4.561 3.257 1.00 0.00 42 GLU A C 2
ATOM 1592 O O . GLU A 1 42 ? -6.724 5.004 4.196 1.00 0.00 42 GLU A O 2
ATOM 1604 N N . GLN A 1 43 ? -6.576 3.913 2.221 1.00 0.00 43 GLN A N 2
ATOM 1605 C CA . GLN A 1 43 ? -8.006 3.672 2.120 1.00 0.00 43 GLN A CA 2
ATOM 1606 C C . GLN A 1 43 ? -8.535 3.065 3.420 1.00 0.00 43 GLN A C 2
ATOM 1607 O O . GLN A 1 43 ? -9.342 3.681 4.114 1.00 0.00 43 GLN A O 2
ATOM 1621 N N . HIS A 1 44 ? -8.060 1.862 3.711 1.00 0.00 44 HIS A N 2
ATOM 1622 C CA . HIS A 1 44 ? -8.475 1.164 4.915 1.00 0.00 44 HIS A CA 2
ATOM 1623 C C . HIS A 1 44 ? -7.925 1.891 6.145 1.00 0.00 44 HIS A C 2
ATOM 1624 O O . HIS A 1 44 ? -8.299 1.578 7.274 1.00 0.00 44 HIS A O 2
ATOM 1638 N N . ASN A 1 45 ? -7.046 2.847 5.883 1.00 0.00 45 ASN A N 2
ATOM 1639 C CA . ASN A 1 45 ? -6.441 3.620 6.954 1.00 0.00 45 ASN A CA 2
ATOM 1640 C C . ASN A 1 45 ? -5.205 2.884 7.474 1.00 0.00 45 ASN A C 2
ATOM 1641 O O . ASN A 1 45 ? -5.126 2.553 8.656 1.00 0.00 45 ASN A O 2
ATOM 1652 N N . TRP A 1 46 ? -4.270 2.649 6.564 1.00 0.00 46 TRP A N 2
ATOM 1653 C CA . TRP A 1 46 ? -3.041 1.958 6.916 1.00 0.00 46 TRP A CA 2
ATOM 1654 C C . TRP A 1 46 ? -3.409 0.747 7.776 1.00 0.00 46 TRP A C 2
ATOM 1655 O O . TRP A 1 46 ? -2.971 0.638 8.920 1.00 0.00 46 TRP A O 2
ATOM 1676 N N . ASN A 1 47 ? -4.210 -0.132 7.192 1.00 0.00 47 ASN A N 2
ATOM 1677 C CA . ASN A 1 47 ? -4.642 -1.331 7.891 1.00 0.00 47 ASN A CA 2
ATOM 1678 C C . ASN A 1 47 ? -4.324 -2.558 7.034 1.00 0.00 47 ASN A C 2
ATOM 1679 O O . ASN A 1 47 ? -5.210 -3.115 6.388 1.00 0.00 47 ASN A O 2
ATOM 1690 N N . ILE A 1 48 ? -3.056 -2.943 7.055 1.00 0.00 48 ILE A N 2
ATOM 1691 C CA . ILE A 1 48 ? -2.610 -4.094 6.288 1.00 0.00 48 ILE A CA 2
ATOM 1692 C C . ILE A 1 48 ? -3.663 -5.201 6.379 1.00 0.00 48 ILE A C 2
ATOM 1693 O O . ILE A 1 48 ? -4.064 -5.766 5.363 1.00 0.00 48 ILE A O 2
ATOM 1709 N N . GLU A 1 49 ? -4.080 -5.477 7.606 1.00 0.00 49 GLU A N 2
ATOM 1710 C CA . GLU A 1 49 ? -5.078 -6.506 7.844 1.00 0.00 49 GLU A CA 2
ATOM 1711 C C . GLU A 1 49 ? -6.245 -6.349 6.867 1.00 0.00 49 GLU A C 2
ATOM 1712 O O . GLU A 1 49 ? -6.718 -7.331 6.296 1.00 0.00 49 GLU A O 2
ATOM 1724 N N . ALA A 1 50 ? -6.676 -5.107 6.705 1.00 0.00 50 ALA A N 2
ATOM 1725 C CA . ALA A 1 50 ? -7.779 -4.808 5.807 1.00 0.00 50 ALA A CA 2
ATOM 1726 C C . ALA A 1 50 ? -7.242 -4.645 4.383 1.00 0.00 50 ALA A C 2
ATOM 1727 O O . ALA A 1 50 ? -7.670 -5.349 3.470 1.00 0.00 50 ALA A O 2
ATOM 1734 N N . ALA A 1 51 ? -6.313 -3.711 4.239 1.00 0.00 51 ALA A N 2
ATOM 1735 C CA . ALA A 1 51 ? -5.713 -3.446 2.943 1.00 0.00 51 ALA A CA 2
ATOM 1736 C C . ALA A 1 51 ? -5.424 -4.773 2.238 1.00 0.00 51 ALA A C 2
ATOM 1737 O O . ALA A 1 51 ? -5.716 -4.927 1.053 1.00 0.00 51 ALA A O 2
ATOM 1744 N N . VAL A 1 52 ? -4.855 -5.698 2.997 1.00 0.00 52 VAL A N 2
ATOM 1745 C CA . VAL A 1 52 ? -4.523 -7.007 2.460 1.00 0.00 52 VAL A CA 2
ATOM 1746 C C . VAL A 1 52 ? -5.776 -7.633 1.846 1.00 0.00 52 VAL A C 2
ATOM 1747 O O . VAL A 1 52 ? -5.736 -8.139 0.725 1.00 0.00 52 VAL A O 2
ATOM 1760 N N . GLN A 1 53 ? -6.860 -7.579 2.606 1.00 0.00 53 GLN A N 2
ATOM 1761 C CA . GLN A 1 53 ? -8.123 -8.135 2.150 1.00 0.00 53 GLN A CA 2
ATOM 1762 C C . GLN A 1 53 ? -8.620 -7.380 0.915 1.00 0.00 53 GLN A C 2
ATOM 1763 O O . GLN A 1 53 ? -8.831 -7.978 -0.139 1.00 0.00 53 GLN A O 2
ATOM 1777 N N . ASP A 1 54 ? -8.792 -6.078 1.087 1.00 0.00 54 ASP A N 2
ATOM 1778 C CA . ASP A 1 54 ? -9.260 -5.235 0.000 1.00 0.00 54 ASP A CA 2
ATOM 1779 C C . ASP A 1 54 ? -8.350 -5.424 -1.215 1.00 0.00 54 ASP A C 2
ATOM 1780 O O . ASP A 1 54 ? -8.743 -5.126 -2.342 1.00 0.00 54 ASP A O 2
ATOM 1789 N N . ARG A 1 55 ? -7.151 -5.919 -0.945 1.00 0.00 55 ARG A N 2
ATOM 1790 C CA . ARG A 1 55 ? -6.182 -6.152 -2.002 1.00 0.00 55 ARG A CA 2
ATOM 1791 C C . ARG A 1 55 ? -6.453 -7.493 -2.685 1.00 0.00 55 ARG A C 2
ATOM 1792 O O . ARG A 1 55 ? -6.518 -7.568 -3.911 1.00 0.00 55 ARG A O 2
ATOM 1813 N N . LEU A 1 56 ? -6.604 -8.521 -1.862 1.00 0.00 56 LEU A N 2
ATOM 1814 C CA . LEU A 1 56 ? -6.866 -9.856 -2.371 1.00 0.00 56 LEU A CA 2
ATOM 1815 C C . LEU A 1 56 ? -8.301 -9.922 -2.899 1.00 0.00 56 LEU A C 2
ATOM 1816 O O . LEU A 1 56 ? -8.526 -10.293 -4.050 1.00 0.00 56 LEU A O 2
ATOM 1832 N N . ASN A 1 57 ? -9.234 -9.557 -2.032 1.00 0.00 57 ASN A N 2
ATOM 1833 C CA . ASN A 1 57 ? -10.640 -9.571 -2.397 1.00 0.00 57 ASN A CA 2
ATOM 1834 C C . ASN A 1 57 ? -10.810 -8.939 -3.780 1.00 0.00 57 ASN A C 2
ATOM 1835 O O . ASN A 1 57 ? -11.294 -9.587 -4.707 1.00 0.00 57 ASN A O 2
ATOM 1846 N N . GLU A 1 58 ? -10.403 -7.682 -3.876 1.00 0.00 58 GLU A N 2
ATOM 1847 C CA . GLU A 1 58 ? -10.504 -6.956 -5.130 1.00 0.00 58 GLU A CA 2
ATOM 1848 C C . GLU A 1 58 ? -11.875 -6.287 -5.247 1.00 0.00 58 GLU A C 2
ATOM 1849 O O . GLU A 1 58 ? -11.977 -5.146 -5.696 1.00 0.00 58 GLU A O 2
ATOM 1861 N N . GLN A 1 59 ? -12.895 -7.026 -4.836 1.00 0.00 59 GLN A N 2
ATOM 1862 C CA . GLN A 1 59 ? -14.256 -6.519 -4.890 1.00 0.00 59 GLN A CA 2
ATOM 1863 C C . GLN A 1 59 ? -14.503 -5.539 -3.741 1.00 0.00 59 GLN A C 2
ATOM 1864 O O . GLN A 1 59 ? -14.586 -5.944 -2.582 1.00 0.00 59 GLN A O 2
ATOM 1878 N N . GLU A 1 60 ? -14.612 -4.269 -4.102 1.00 0.00 60 GLU A N 2
ATOM 1879 C CA . GLU A 1 60 ? -14.848 -3.229 -3.115 1.00 0.00 60 GLU A CA 2
ATOM 1880 C C . GLU A 1 60 ? -16.346 -3.091 -2.835 1.00 0.00 60 GLU A C 2
ATOM 1881 O O . GLU A 1 60 ? -17.126 -2.799 -3.741 1.00 0.00 60 GLU A O 2
ATOM 1893 N N . GLY A 1 61 ? -16.703 -3.309 -1.578 1.00 0.00 61 GLY A N 2
ATOM 1894 C CA . GLY A 1 61 ? -18.093 -3.213 -1.168 1.00 0.00 61 GLY A CA 2
ATOM 1895 C C . GLY A 1 61 ? -18.789 -4.572 -1.268 1.00 0.00 61 GLY A C 2
ATOM 1896 O O . GLY A 1 61 ? -18.137 -5.594 -1.474 1.00 0.00 61 GLY A O 2
ATOM 1900 N N . SER A 1 62 ? -20.105 -4.539 -1.118 1.00 0.00 62 SER A N 2
ATOM 1901 C CA . SER A 1 62 ? -20.897 -5.755 -1.189 1.00 0.00 62 SER A CA 2
ATOM 1902 C C . SER A 1 62 ? -21.638 -5.820 -2.526 1.00 0.00 62 SER A C 2
ATOM 1903 O O . SER A 1 62 ? -21.432 -6.744 -3.311 1.00 0.00 62 SER A O 2
ATOM 1911 N N . GLY A 1 63 ? -22.487 -4.826 -2.745 1.00 0.00 63 GLY A N 2
ATOM 1912 C CA . GLY A 1 63 ? -23.260 -4.758 -3.973 1.00 0.00 63 GLY A CA 2
ATOM 1913 C C . GLY A 1 63 ? -23.147 -3.374 -4.616 1.00 0.00 63 GLY A C 2
ATOM 1914 O O . GLY A 1 63 ? -22.308 -3.159 -5.489 1.00 0.00 63 GLY A O 2
ATOM 1918 N N . PRO A 1 64 ? -24.026 -2.449 -4.148 1.00 0.00 64 PRO A N 2
ATOM 1919 C CA . PRO A 1 64 ? -24.033 -1.092 -4.668 1.00 0.00 64 PRO A CA 2
ATOM 1920 C C . PRO A 1 64 ? -22.848 -0.291 -4.125 1.00 0.00 64 PRO A C 2
ATOM 1921 O O . PRO A 1 64 ? -22.965 0.381 -3.102 1.00 0.00 64 PRO A O 2
ATOM 1932 N N . SER A 1 65 ? -21.733 -0.389 -4.835 1.00 0.00 65 SER A N 2
ATOM 1933 C CA . SER A 1 65 ? -20.528 0.318 -4.438 1.00 0.00 65 SER A CA 2
ATOM 1934 C C . SER A 1 65 ? -20.212 1.422 -5.448 1.00 0.00 65 SER A C 2
ATOM 1935 O O . SER A 1 65 ? -20.418 1.248 -6.649 1.00 0.00 65 SER A O 2
ATOM 1943 N N . SER A 1 66 ? -19.717 2.535 -4.926 1.00 0.00 66 SER A N 2
ATOM 1944 C CA . SER A 1 66 ? -19.370 3.667 -5.767 1.00 0.00 66 SER A CA 2
ATOM 1945 C C . SER A 1 66 ? -17.961 4.159 -5.429 1.00 0.00 66 SER A C 2
ATOM 1946 O O . SER A 1 66 ? -17.446 3.880 -4.348 1.00 0.00 66 SER A O 2
ATOM 1954 N N . GLY A 1 67 ? -17.379 4.882 -6.374 1.00 0.00 67 GLY A N 2
ATOM 1955 C CA . GLY A 1 67 ? -16.040 5.415 -6.189 1.00 0.00 67 GLY A CA 2
ATOM 1956 C C . GLY A 1 67 ? -15.295 5.502 -7.523 1.00 0.00 67 GLY A C 2
ATOM 1957 O O . GLY A 1 67 ? -14.289 6.200 -7.632 1.00 0.00 67 GLY A O 2
ATOM 1961 N N . GLY A 1 1 ? 5.501 0.791 23.424 1.00 0.00 1 GLY A N 3
ATOM 1962 C CA . GLY A 1 1 ? 6.009 1.864 24.262 1.00 0.00 1 GLY A CA 3
ATOM 1963 C C . GLY A 1 1 ? 6.334 3.105 23.428 1.00 0.00 1 GLY A C 3
ATOM 1964 O O . GLY A 1 1 ? 5.511 4.011 23.311 1.00 0.00 1 GLY A O 3
ATOM 1968 N N . SER A 1 2 ? 7.535 3.106 22.870 1.00 0.00 2 SER A N 3
ATOM 1969 C CA . SER A 1 2 ? 7.979 4.221 22.050 1.00 0.00 2 SER A CA 3
ATOM 1970 C C . SER A 1 2 ? 8.068 5.491 22.899 1.00 0.00 2 SER A C 3
ATOM 1971 O O . SER A 1 2 ? 7.404 5.602 23.928 1.00 0.00 2 SER A O 3
ATOM 1979 N N . SER A 1 3 ? 8.894 6.417 22.435 1.00 0.00 3 SER A N 3
ATOM 1980 C CA . SER A 1 3 ? 9.078 7.675 23.138 1.00 0.00 3 SER A CA 3
ATOM 1981 C C . SER A 1 3 ? 9.212 8.822 22.134 1.00 0.00 3 SER A C 3
ATOM 1982 O O . SER A 1 3 ? 9.447 8.589 20.949 1.00 0.00 3 SER A O 3
ATOM 1990 N N . GLY A 1 4 ? 9.058 10.034 22.644 1.00 0.00 4 GLY A N 3
ATOM 1991 C CA . GLY A 1 4 ? 9.159 11.217 21.806 1.00 0.00 4 GLY A CA 3
ATOM 1992 C C . GLY A 1 4 ? 7.817 11.537 21.145 1.00 0.00 4 GLY A C 3
ATOM 1993 O O . GLY A 1 4 ? 7.563 11.123 20.015 1.00 0.00 4 GLY A O 3
ATOM 1997 N N . SER A 1 5 ? 6.993 12.271 21.878 1.00 0.00 5 SER A N 3
ATOM 1998 C CA . SER A 1 5 ? 5.683 12.651 21.376 1.00 0.00 5 SER A CA 3
ATOM 1999 C C . SER A 1 5 ? 5.830 13.437 20.071 1.00 0.00 5 SER A C 3
ATOM 2000 O O . SER A 1 5 ? 6.899 13.970 19.781 1.00 0.00 5 SER A O 3
ATOM 2008 N N . SER A 1 6 ? 4.739 13.482 19.320 1.00 0.00 6 SER A N 3
ATOM 2009 C CA . SER A 1 6 ? 4.733 14.194 18.053 1.00 0.00 6 SER A CA 3
ATOM 2010 C C . SER A 1 6 ? 4.793 15.702 18.299 1.00 0.00 6 SER A C 3
ATOM 2011 O O . SER A 1 6 ? 4.291 16.190 19.311 1.00 0.00 6 SER A O 3
ATOM 2019 N N . GLY A 1 7 ? 5.410 16.400 17.357 1.00 0.00 7 GLY A N 3
ATOM 2020 C CA . GLY A 1 7 ? 5.541 17.843 17.459 1.00 0.00 7 GLY A CA 3
ATOM 2021 C C . GLY A 1 7 ? 5.778 18.471 16.084 1.00 0.00 7 GLY A C 3
ATOM 2022 O O . GLY A 1 7 ? 6.829 19.062 15.840 1.00 0.00 7 GLY A O 3
ATOM 2026 N N . ALA A 1 8 ? 4.784 18.321 15.221 1.00 0.00 8 ALA A N 3
ATOM 2027 C CA . ALA A 1 8 ? 4.870 18.866 13.877 1.00 0.00 8 ALA A CA 3
ATOM 2028 C C . ALA A 1 8 ? 3.532 18.668 13.164 1.00 0.00 8 ALA A C 3
ATOM 2029 O O . ALA A 1 8 ? 3.298 17.627 12.552 1.00 0.00 8 ALA A O 3
ATOM 2036 N N . PRO A 1 9 ? 2.665 19.711 13.269 1.00 0.00 9 PRO A N 3
ATOM 2037 C CA . PRO A 1 9 ? 1.355 19.662 12.641 1.00 0.00 9 PRO A CA 3
ATOM 2038 C C . PRO A 1 9 ? 1.465 19.860 11.127 1.00 0.00 9 PRO A C 3
ATOM 2039 O O . PRO A 1 9 ? 0.898 20.804 10.579 1.00 0.00 9 PRO A O 3
ATOM 2050 N N . GLU A 1 10 ? 2.198 18.955 10.496 1.00 0.00 10 GLU A N 3
ATOM 2051 C CA . GLU A 1 10 ? 2.389 19.019 9.057 1.00 0.00 10 GLU A CA 3
ATOM 2052 C C . GLU A 1 10 ? 2.249 17.625 8.440 1.00 0.00 10 GLU A C 3
ATOM 2053 O O . GLU A 1 10 ? 2.861 16.669 8.913 1.00 0.00 10 GLU A O 3
ATOM 2065 N N . GLU A 1 11 ? 1.439 17.555 7.394 1.00 0.00 11 GLU A N 3
ATOM 2066 C CA . GLU A 1 11 ? 1.211 16.294 6.709 1.00 0.00 11 GLU A CA 3
ATOM 2067 C C . GLU A 1 11 ? 2.154 16.163 5.511 1.00 0.00 11 GLU A C 3
ATOM 2068 O O . GLU A 1 11 ? 1.704 16.062 4.370 1.00 0.00 11 GLU A O 3
ATOM 2080 N N . ARG A 1 12 ? 3.444 16.169 5.811 1.00 0.00 12 ARG A N 3
ATOM 2081 C CA . ARG A 1 12 ? 4.455 16.052 4.774 1.00 0.00 12 ARG A CA 3
ATOM 2082 C C . ARG A 1 12 ? 5.343 14.834 5.033 1.00 0.00 12 ARG A C 3
ATOM 2083 O O . ARG A 1 12 ? 5.798 14.621 6.156 1.00 0.00 12 ARG A O 3
ATOM 2104 N N . ASP A 1 13 ? 5.565 14.066 3.976 1.00 0.00 13 ASP A N 3
ATOM 2105 C CA . ASP A 1 13 ? 6.391 12.875 4.076 1.00 0.00 13 ASP A CA 3
ATOM 2106 C C . ASP A 1 13 ? 5.764 11.908 5.082 1.00 0.00 13 ASP A C 3
ATOM 2107 O O . ASP A 1 13 ? 4.914 12.301 5.879 1.00 0.00 13 ASP A O 3
ATOM 2116 N N . LEU A 1 14 ? 6.208 10.661 5.011 1.00 0.00 14 LEU A N 3
ATOM 2117 C CA . LEU A 1 14 ? 5.701 9.635 5.905 1.00 0.00 14 LEU A CA 3
ATOM 2118 C C . LEU A 1 14 ? 6.712 9.399 7.029 1.00 0.00 14 LEU A C 3
ATOM 2119 O O . LEU A 1 14 ? 7.815 9.944 7.001 1.00 0.00 14 LEU A O 3
ATOM 2135 N N . THR A 1 15 ? 6.302 8.585 7.990 1.00 0.00 15 THR A N 3
ATOM 2136 C CA . THR A 1 15 ? 7.158 8.270 9.121 1.00 0.00 15 THR A CA 3
ATOM 2137 C C . THR A 1 15 ? 7.680 6.836 9.012 1.00 0.00 15 THR A C 3
ATOM 2138 O O . THR A 1 15 ? 7.109 6.017 8.293 1.00 0.00 15 THR A O 3
ATOM 2149 N N . GLN A 1 16 ? 8.759 6.576 9.736 1.00 0.00 16 GLN A N 3
ATOM 2150 C CA . GLN A 1 16 ? 9.364 5.255 9.729 1.00 0.00 16 GLN A CA 3
ATOM 2151 C C . GLN A 1 16 ? 8.292 4.179 9.918 1.00 0.00 16 GLN A C 3
ATOM 2152 O O . GLN A 1 16 ? 8.109 3.323 9.054 1.00 0.00 16 GLN A O 3
ATOM 2166 N N . GLU A 1 17 ? 7.612 4.259 11.052 1.00 0.00 17 GLU A N 3
ATOM 2167 C CA . GLU A 1 17 ? 6.564 3.303 11.365 1.00 0.00 17 GLU A CA 3
ATOM 2168 C C . GLU A 1 17 ? 5.705 3.034 10.128 1.00 0.00 17 GLU A C 3
ATOM 2169 O O . GLU A 1 17 ? 5.646 1.905 9.642 1.00 0.00 17 GLU A O 3
ATOM 2181 N N . GLN A 1 18 ? 5.060 4.089 9.653 1.00 0.00 18 GLN A N 3
ATOM 2182 C CA . GLN A 1 18 ? 4.207 3.981 8.482 1.00 0.00 18 GLN A CA 3
ATOM 2183 C C . GLN A 1 18 ? 4.937 3.240 7.360 1.00 0.00 18 GLN A C 3
ATOM 2184 O O . GLN A 1 18 ? 4.475 2.198 6.896 1.00 0.00 18 GLN A O 3
ATOM 2198 N N . THR A 1 19 ? 6.065 3.806 6.957 1.00 0.00 19 THR A N 3
ATOM 2199 C CA . THR A 1 19 ? 6.864 3.212 5.899 1.00 0.00 19 THR A CA 3
ATOM 2200 C C . THR A 1 19 ? 6.950 1.695 6.083 1.00 0.00 19 THR A C 3
ATOM 2201 O O . THR A 1 19 ? 6.534 0.936 5.209 1.00 0.00 19 THR A O 3
ATOM 2212 N N . GLU A 1 20 ? 7.494 1.300 7.224 1.00 0.00 20 GLU A N 3
ATOM 2213 C CA . GLU A 1 20 ? 7.640 -0.112 7.534 1.00 0.00 20 GLU A CA 3
ATOM 2214 C C . GLU A 1 20 ? 6.387 -0.881 7.111 1.00 0.00 20 GLU A C 3
ATOM 2215 O O . GLU A 1 20 ? 6.463 -1.800 6.297 1.00 0.00 20 GLU A O 3
ATOM 2227 N N . LYS A 1 21 ? 5.262 -0.477 7.683 1.00 0.00 21 LYS A N 3
ATOM 2228 C CA . LYS A 1 21 ? 3.994 -1.117 7.376 1.00 0.00 21 LYS A CA 3
ATOM 2229 C C . LYS A 1 21 ? 3.894 -1.340 5.865 1.00 0.00 21 LYS A C 3
ATOM 2230 O O . LYS A 1 21 ? 3.534 -2.428 5.418 1.00 0.00 21 LYS A O 3
ATOM 2249 N N . LEU A 1 22 ? 4.219 -0.293 5.121 1.00 0.00 22 LEU A N 3
ATOM 2250 C CA . LEU A 1 22 ? 4.170 -0.361 3.671 1.00 0.00 22 LEU A CA 3
ATOM 2251 C C . LEU A 1 22 ? 4.983 -1.566 3.193 1.00 0.00 22 LEU A C 3
ATOM 2252 O O . LEU A 1 22 ? 4.449 -2.459 2.538 1.00 0.00 22 LEU A O 3
ATOM 2268 N N . LEU A 1 23 ? 6.261 -1.552 3.541 1.00 0.00 23 LEU A N 3
ATOM 2269 C CA . LEU A 1 23 ? 7.153 -2.633 3.157 1.00 0.00 23 LEU A CA 3
ATOM 2270 C C . LEU A 1 23 ? 6.419 -3.968 3.296 1.00 0.00 23 LEU A C 3
ATOM 2271 O O . LEU A 1 23 ? 6.382 -4.761 2.356 1.00 0.00 23 LEU A O 3
ATOM 2287 N N . GLN A 1 24 ? 5.853 -4.176 4.475 1.00 0.00 24 GLN A N 3
ATOM 2288 C CA . GLN A 1 24 ? 5.122 -5.401 4.750 1.00 0.00 24 GLN A CA 3
ATOM 2289 C C . GLN A 1 24 ? 4.105 -5.673 3.639 1.00 0.00 24 GLN A C 3
ATOM 2290 O O . GLN A 1 24 ? 4.251 -6.630 2.880 1.00 0.00 24 GLN A O 3
ATOM 2304 N N . PHE A 1 25 ? 3.099 -4.813 3.579 1.00 0.00 25 PHE A N 3
ATOM 2305 C CA . PHE A 1 25 ? 2.058 -4.949 2.574 1.00 0.00 25 PHE A CA 3
ATOM 2306 C C . PHE A 1 25 ? 2.661 -5.210 1.192 1.00 0.00 25 PHE A C 3
ATOM 2307 O O . PHE A 1 25 ? 2.391 -6.241 0.578 1.00 0.00 25 PHE A O 3
ATOM 2324 N N . GLN A 1 26 ? 3.467 -4.259 0.744 1.00 0.00 26 GLN A N 3
ATOM 2325 C CA . GLN A 1 26 ? 4.111 -4.373 -0.554 1.00 0.00 26 GLN A CA 3
ATOM 2326 C C . GLN A 1 26 ? 4.598 -5.806 -0.780 1.00 0.00 26 GLN A C 3
ATOM 2327 O O . GLN A 1 26 ? 4.201 -6.455 -1.746 1.00 0.00 26 GLN A O 3
ATOM 2341 N N . ASP A 1 27 ? 5.452 -6.256 0.127 1.00 0.00 27 ASP A N 3
ATOM 2342 C CA . ASP A 1 27 ? 5.998 -7.600 0.039 1.00 0.00 27 ASP A CA 3
ATOM 2343 C C . ASP A 1 27 ? 4.849 -8.609 -0.026 1.00 0.00 27 ASP A C 3
ATOM 2344 O O . ASP A 1 27 ? 4.795 -9.435 -0.936 1.00 0.00 27 ASP A O 3
ATOM 2353 N N . LEU A 1 28 ? 3.960 -8.509 0.951 1.00 0.00 28 LEU A N 3
ATOM 2354 C CA . LEU A 1 28 ? 2.816 -9.403 1.016 1.00 0.00 28 LEU A CA 3
ATOM 2355 C C . LEU A 1 28 ? 2.082 -9.383 -0.327 1.00 0.00 28 LEU A C 3
ATOM 2356 O O . LEU A 1 28 ? 2.077 -10.378 -1.050 1.00 0.00 28 LEU A O 3
ATOM 2372 N N . THR A 1 29 ? 1.480 -8.240 -0.619 1.00 0.00 29 THR A N 3
ATOM 2373 C CA . THR A 1 29 ? 0.745 -8.078 -1.862 1.00 0.00 29 THR A CA 3
ATOM 2374 C C . THR A 1 29 ? 1.635 -8.424 -3.057 1.00 0.00 29 THR A C 3
ATOM 2375 O O . THR A 1 29 ? 1.441 -9.454 -3.702 1.00 0.00 29 THR A O 3
ATOM 2386 N N . GLY A 1 30 ? 2.591 -7.545 -3.317 1.00 0.00 30 GLY A N 3
ATOM 2387 C CA . GLY A 1 30 ? 3.511 -7.744 -4.423 1.00 0.00 30 GLY A CA 3
ATOM 2388 C C . GLY A 1 30 ? 3.296 -6.692 -5.513 1.00 0.00 30 GLY A C 3
ATOM 2389 O O . GLY A 1 30 ? 3.840 -6.808 -6.610 1.00 0.00 30 GLY A O 3
ATOM 2393 N N . ILE A 1 31 ? 2.500 -5.689 -5.172 1.00 0.00 31 ILE A N 3
ATOM 2394 C CA . ILE A 1 31 ? 2.206 -4.616 -6.108 1.00 0.00 31 ILE A CA 3
ATOM 2395 C C . ILE A 1 31 ? 3.503 -3.889 -6.468 1.00 0.00 31 ILE A C 3
ATOM 2396 O O . ILE A 1 31 ? 4.453 -3.883 -5.687 1.00 0.00 31 ILE A O 3
ATOM 2412 N N . GLU A 1 32 ? 3.501 -3.295 -7.652 1.00 0.00 32 GLU A N 3
ATOM 2413 C CA . GLU A 1 32 ? 4.666 -2.566 -8.125 1.00 0.00 32 GLU A CA 3
ATOM 2414 C C . GLU A 1 32 ? 4.478 -1.064 -7.905 1.00 0.00 32 GLU A C 3
ATOM 2415 O O . GLU A 1 32 ? 5.295 -0.423 -7.245 1.00 0.00 32 GLU A O 3
ATOM 2427 N N . SER A 1 33 ? 3.397 -0.546 -8.469 1.00 0.00 33 SER A N 3
ATOM 2428 C CA . SER A 1 33 ? 3.092 0.869 -8.342 1.00 0.00 33 SER A CA 3
ATOM 2429 C C . SER A 1 33 ? 2.854 1.223 -6.873 1.00 0.00 33 SER A C 3
ATOM 2430 O O . SER A 1 33 ? 1.727 1.142 -6.386 1.00 0.00 33 SER A O 3
ATOM 2438 N N . MET A 1 34 ? 3.933 1.609 -6.207 1.00 0.00 34 MET A N 3
ATOM 2439 C CA . MET A 1 34 ? 3.855 1.976 -4.804 1.00 0.00 34 MET A CA 3
ATOM 2440 C C . MET A 1 34 ? 2.562 2.738 -4.507 1.00 0.00 34 MET A C 3
ATOM 2441 O O . MET A 1 34 ? 1.884 2.456 -3.520 1.00 0.00 34 MET A O 3
ATOM 2455 N N . ASP A 1 35 ? 2.259 3.688 -5.379 1.00 0.00 35 ASP A N 3
ATOM 2456 C CA . ASP A 1 35 ? 1.059 4.493 -5.222 1.00 0.00 35 ASP A CA 3
ATOM 2457 C C . ASP A 1 35 ? -0.114 3.583 -4.853 1.00 0.00 35 ASP A C 3
ATOM 2458 O O . ASP A 1 35 ? -0.869 3.882 -3.929 1.00 0.00 35 ASP A O 3
ATOM 2467 N N . GLN A 1 36 ? -0.232 2.492 -5.595 1.00 0.00 36 GLN A N 3
ATOM 2468 C CA . GLN A 1 36 ? -1.301 1.537 -5.357 1.00 0.00 36 GLN A CA 3
ATOM 2469 C C . GLN A 1 36 ? -1.252 1.034 -3.913 1.00 0.00 36 GLN A C 3
ATOM 2470 O O . GLN A 1 36 ? -2.274 0.996 -3.230 1.00 0.00 36 GLN A O 3
ATOM 2484 N N . CYS A 1 37 ? -0.053 0.659 -3.491 1.00 0.00 37 CYS A N 3
ATOM 2485 C CA . CYS A 1 37 ? 0.143 0.160 -2.140 1.00 0.00 37 CYS A CA 3
ATOM 2486 C C . CYS A 1 37 ? -0.462 1.169 -1.163 1.00 0.00 37 CYS A C 3
ATOM 2487 O O . CYS A 1 37 ? -1.521 0.924 -0.588 1.00 0.00 37 CYS A O 3
ATOM 2495 N N . ARG A 1 38 ? 0.239 2.283 -1.003 1.00 0.00 38 ARG A N 3
ATOM 2496 C CA . ARG A 1 38 ? -0.216 3.330 -0.105 1.00 0.00 38 ARG A CA 3
ATOM 2497 C C . ARG A 1 38 ? -1.728 3.521 -0.234 1.00 0.00 38 ARG A C 3
ATOM 2498 O O . ARG A 1 38 ? -2.416 3.748 0.760 1.00 0.00 38 ARG A O 3
ATOM 2519 N N . HIS A 1 39 ? -2.202 3.422 -1.467 1.00 0.00 39 HIS A N 3
ATOM 2520 C CA . HIS A 1 39 ? -3.621 3.581 -1.739 1.00 0.00 39 HIS A CA 3
ATOM 2521 C C . HIS A 1 39 ? -4.421 2.607 -0.873 1.00 0.00 39 HIS A C 3
ATOM 2522 O O . HIS A 1 39 ? -5.089 3.017 0.074 1.00 0.00 39 HIS A O 3
ATOM 2536 N N . THR A 1 40 ? -4.328 1.334 -1.230 1.00 0.00 40 THR A N 3
ATOM 2537 C CA . THR A 1 40 ? -5.035 0.298 -0.497 1.00 0.00 40 THR A CA 3
ATOM 2538 C C . THR A 1 40 ? -4.928 0.542 1.009 1.00 0.00 40 THR A C 3
ATOM 2539 O O . THR A 1 40 ? -5.922 0.457 1.728 1.00 0.00 40 THR A O 3
ATOM 2550 N N . LEU A 1 41 ? -3.711 0.839 1.443 1.00 0.00 41 LEU A N 3
ATOM 2551 C CA . LEU A 1 41 ? -3.461 1.095 2.851 1.00 0.00 41 LEU A CA 3
ATOM 2552 C C . LEU A 1 41 ? -4.251 2.330 3.288 1.00 0.00 41 LEU A C 3
ATOM 2553 O O . LEU A 1 41 ? -5.236 2.216 4.016 1.00 0.00 41 LEU A O 3
ATOM 2569 N N . GLU A 1 42 ? -3.789 3.483 2.826 1.00 0.00 42 GLU A N 3
ATOM 2570 C CA . GLU A 1 42 ? -4.441 4.738 3.160 1.00 0.00 42 GLU A CA 3
ATOM 2571 C C . GLU A 1 42 ? -5.960 4.558 3.185 1.00 0.00 42 GLU A C 3
ATOM 2572 O O . GLU A 1 42 ? -6.630 5.032 4.101 1.00 0.00 42 GLU A O 3
ATOM 2584 N N . GLN A 1 43 ? -6.459 3.871 2.168 1.00 0.00 43 GLN A N 3
ATOM 2585 C CA . GLN A 1 43 ? -7.886 3.622 2.062 1.00 0.00 43 GLN A CA 3
ATOM 2586 C C . GLN A 1 43 ? -8.424 3.046 3.374 1.00 0.00 43 GLN A C 3
ATOM 2587 O O . GLN A 1 43 ? -9.266 3.661 4.027 1.00 0.00 43 GLN A O 3
ATOM 2601 N N . HIS A 1 44 ? -7.915 1.873 3.721 1.00 0.00 44 HIS A N 3
ATOM 2602 C CA . HIS A 1 44 ? -8.334 1.208 4.943 1.00 0.00 44 HIS A CA 3
ATOM 2603 C C . HIS A 1 44 ? -7.773 1.957 6.153 1.00 0.00 44 HIS A C 3
ATOM 2604 O O . HIS A 1 44 ? -8.146 1.674 7.290 1.00 0.00 44 HIS A O 3
ATOM 2618 N N . ASN A 1 45 ? -6.886 2.899 5.867 1.00 0.00 45 ASN A N 3
ATOM 2619 C CA . ASN A 1 45 ? -6.269 3.691 6.917 1.00 0.00 45 ASN A CA 3
ATOM 2620 C C . ASN A 1 45 ? -5.021 2.969 7.429 1.00 0.00 45 ASN A C 3
ATOM 2621 O O . ASN A 1 45 ? -4.917 2.668 8.617 1.00 0.00 45 ASN A O 3
ATOM 2632 N N . TRP A 1 46 ? -4.106 2.712 6.507 1.00 0.00 46 TRP A N 3
ATOM 2633 C CA . TRP A 1 46 ? -2.869 2.031 6.849 1.00 0.00 46 TRP A CA 3
ATOM 2634 C C . TRP A 1 46 ? -3.220 0.820 7.716 1.00 0.00 46 TRP A C 3
ATOM 2635 O O . TRP A 1 46 ? -2.726 0.689 8.835 1.00 0.00 46 TRP A O 3
ATOM 2656 N N . ASN A 1 47 ? -4.071 -0.034 7.167 1.00 0.00 47 ASN A N 3
ATOM 2657 C CA . ASN A 1 47 ? -4.495 -1.229 7.876 1.00 0.00 47 ASN A CA 3
ATOM 2658 C C . ASN A 1 47 ? -4.180 -2.461 7.024 1.00 0.00 47 ASN A C 3
ATOM 2659 O O . ASN A 1 47 ? -5.070 -3.025 6.390 1.00 0.00 47 ASN 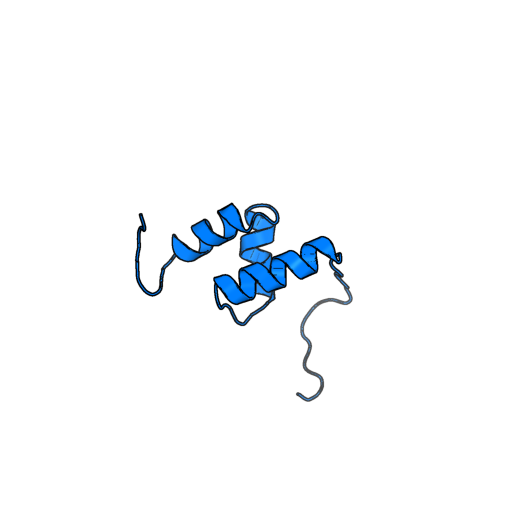A O 3
ATOM 2670 N N . ILE A 1 48 ? -2.911 -2.841 7.038 1.00 0.00 48 ILE A N 3
ATOM 2671 C CA . ILE A 1 48 ? -2.468 -3.995 6.274 1.00 0.00 48 ILE A CA 3
ATOM 2672 C C . ILE A 1 48 ? -3.525 -5.097 6.364 1.00 0.00 48 ILE A C 3
ATOM 2673 O O . ILE A 1 48 ? -3.965 -5.625 5.344 1.00 0.00 48 ILE A O 3
ATOM 2689 N N . GLU A 1 49 ? -3.902 -5.413 7.594 1.00 0.00 49 GLU A N 3
ATOM 2690 C CA . GLU A 1 49 ? -4.899 -6.443 7.831 1.00 0.00 49 GLU A CA 3
ATOM 2691 C C . GLU A 1 49 ? -6.084 -6.263 6.879 1.00 0.00 49 GLU A C 3
ATOM 2692 O O . GLU A 1 49 ? -6.561 -7.230 6.286 1.00 0.00 49 GLU A O 3
ATOM 2704 N N . ALA A 1 50 ? -6.524 -5.019 6.762 1.00 0.00 50 ALA A N 3
ATOM 2705 C CA . ALA A 1 50 ? -7.644 -4.700 5.892 1.00 0.00 50 ALA A CA 3
ATOM 2706 C C . ALA A 1 50 ? -7.141 -4.551 4.455 1.00 0.00 50 ALA A C 3
ATOM 2707 O O . ALA A 1 50 ? -7.593 -5.261 3.558 1.00 0.00 50 ALA A O 3
ATOM 2714 N N . ALA A 1 51 ? -6.212 -3.623 4.280 1.00 0.00 51 ALA A N 3
ATOM 2715 C CA . ALA A 1 51 ? -5.643 -3.371 2.967 1.00 0.00 51 ALA A CA 3
ATOM 2716 C C . ALA A 1 51 ? -5.393 -4.705 2.260 1.00 0.00 51 ALA A C 3
ATOM 2717 O O . ALA A 1 51 ? -5.781 -4.882 1.107 1.00 0.00 51 ALA A O 3
ATOM 2724 N N . VAL A 1 52 ? -4.746 -5.609 2.982 1.00 0.00 52 VAL A N 3
ATOM 2725 C CA . VAL A 1 52 ? -4.440 -6.921 2.439 1.00 0.00 52 VAL A CA 3
ATOM 2726 C C . VAL A 1 52 ? -5.719 -7.546 1.877 1.00 0.00 52 VAL A C 3
ATOM 2727 O O . VAL A 1 52 ? -5.717 -8.084 0.771 1.00 0.00 52 VAL A O 3
ATOM 2740 N N . GLN A 1 53 ? -6.780 -7.455 2.665 1.00 0.00 53 GLN A N 3
ATOM 2741 C CA . GLN A 1 53 ? -8.062 -8.005 2.260 1.00 0.00 53 GLN A CA 3
ATOM 2742 C C . GLN A 1 53 ? -8.568 -7.301 1.000 1.00 0.00 53 GLN A C 3
ATOM 2743 O O . GLN A 1 53 ? -8.812 -7.944 -0.020 1.00 0.00 53 GLN A O 3
ATOM 2757 N N . ASP A 1 54 ? -8.711 -5.988 1.111 1.00 0.00 54 ASP A N 3
ATOM 2758 C CA . ASP A 1 54 ? -9.183 -5.189 -0.007 1.00 0.00 54 ASP A CA 3
ATOM 2759 C C . ASP A 1 54 ? -8.279 -5.429 -1.218 1.00 0.00 54 ASP A C 3
ATOM 2760 O O . ASP A 1 54 ? -8.684 -5.197 -2.355 1.00 0.00 54 ASP A O 3
ATOM 2769 N N . ARG A 1 55 ? -7.070 -5.890 -0.931 1.00 0.00 55 ARG A N 3
ATOM 2770 C CA . ARG A 1 55 ? -6.105 -6.163 -1.982 1.00 0.00 55 ARG A CA 3
ATOM 2771 C C . ARG A 1 55 ? -6.388 -7.524 -2.622 1.00 0.00 55 ARG A C 3
ATOM 2772 O O . ARG A 1 55 ? -6.493 -7.630 -3.843 1.00 0.00 55 ARG A O 3
ATOM 2793 N N . LEU A 1 56 ? -6.504 -8.531 -1.769 1.00 0.00 56 LEU A N 3
ATOM 2794 C CA . LEU A 1 56 ? -6.774 -9.880 -2.236 1.00 0.00 56 LEU A CA 3
ATOM 2795 C C . LEU A 1 56 ? -8.205 -9.954 -2.771 1.00 0.00 56 LEU A C 3
ATOM 2796 O O . LEU A 1 56 ? -8.429 -10.399 -3.895 1.00 0.00 56 LEU A O 3
ATOM 2812 N N . ASN A 1 57 ? -9.137 -9.511 -1.940 1.00 0.00 57 ASN A N 3
ATOM 2813 C CA . ASN A 1 57 ? -10.541 -9.521 -2.315 1.00 0.00 57 ASN A CA 3
ATOM 2814 C C . ASN A 1 57 ? -10.693 -8.934 -3.720 1.00 0.00 57 ASN A C 3
ATOM 2815 O O . ASN A 1 57 ? -11.292 -9.557 -4.595 1.00 0.00 57 ASN A O 3
ATOM 2826 N N . GLU A 1 58 ? -10.140 -7.743 -3.892 1.00 0.00 58 GLU A N 3
ATOM 2827 C CA . GLU A 1 58 ? -10.207 -7.065 -5.175 1.00 0.00 58 GLU A CA 3
ATOM 2828 C C . GLU A 1 58 ? -11.590 -7.250 -5.802 1.00 0.00 58 GLU A C 3
ATOM 2829 O O . GLU A 1 58 ? -11.737 -7.964 -6.793 1.00 0.00 58 GLU A O 3
ATOM 2841 N N . GLN A 1 59 ? -12.570 -6.594 -5.198 1.00 0.00 59 GLN A N 3
ATOM 2842 C CA . GLN A 1 59 ? -13.937 -6.677 -5.684 1.00 0.00 59 GLN A CA 3
ATOM 2843 C C . GLN A 1 59 ? -14.770 -5.521 -5.126 1.00 0.00 59 GLN A C 3
ATOM 2844 O O . GLN A 1 59 ? -15.304 -5.612 -4.022 1.00 0.00 59 GLN A O 3
ATOM 2858 N N . GLU A 1 60 ? -14.855 -4.460 -5.915 1.00 0.00 60 GLU A N 3
ATOM 2859 C CA . GLU A 1 60 ? -15.614 -3.288 -5.514 1.00 0.00 60 GLU A CA 3
ATOM 2860 C C . GLU A 1 60 ? -17.115 -3.562 -5.630 1.00 0.00 60 GLU A C 3
ATOM 2861 O O . GLU A 1 60 ? -17.586 -4.027 -6.667 1.00 0.00 60 GLU A O 3
ATOM 2873 N N . GLY A 1 61 ? -17.824 -3.261 -4.552 1.00 0.00 61 GLY A N 3
ATOM 2874 C CA . GLY A 1 61 ? -19.262 -3.469 -4.520 1.00 0.00 61 GLY A CA 3
ATOM 2875 C C . GLY A 1 61 ? -19.916 -2.611 -3.435 1.00 0.00 61 GLY A C 3
ATOM 2876 O O . GLY A 1 61 ? -19.352 -1.604 -3.011 1.00 0.00 61 GLY A O 3
ATOM 2880 N N . SER A 1 62 ? -21.097 -3.042 -3.018 1.00 0.00 62 SER A N 3
ATOM 2881 C CA . SER A 1 62 ? -21.834 -2.326 -1.991 1.00 0.00 62 SER A CA 3
ATOM 2882 C C . SER A 1 62 ? -23.070 -3.128 -1.577 1.00 0.00 62 SER A C 3
ATOM 2883 O O . SER A 1 62 ? -23.709 -3.765 -2.413 1.00 0.00 62 SER A O 3
ATOM 2891 N N . GLY A 1 63 ? -23.368 -3.072 -0.287 1.00 0.00 63 GLY A N 3
ATOM 2892 C CA . GLY A 1 63 ? -24.516 -3.786 0.247 1.00 0.00 63 GLY A CA 3
ATOM 2893 C C . GLY A 1 63 ? -24.079 -5.057 0.978 1.00 0.00 63 GLY A C 3
ATOM 2894 O O . GLY A 1 63 ? -22.998 -5.585 0.721 1.00 0.00 63 GLY A O 3
ATOM 2898 N N . PRO A 1 64 ? -24.964 -5.524 1.898 1.00 0.00 64 PRO A N 3
ATOM 2899 C CA . PRO A 1 64 ? -24.681 -6.723 2.668 1.00 0.00 64 PRO A CA 3
ATOM 2900 C C . PRO A 1 64 ? -24.856 -7.979 1.811 1.00 0.00 64 PRO A C 3
ATOM 2901 O O . PRO A 1 64 ? -25.618 -7.974 0.846 1.00 0.00 64 PRO A O 3
ATOM 2912 N N . SER A 1 65 ? -24.138 -9.024 2.196 1.00 0.00 65 SER A N 3
ATOM 2913 C CA . SER A 1 65 ? -24.205 -10.284 1.476 1.00 0.00 65 SER A CA 3
ATOM 2914 C C . SER A 1 65 ? -25.496 -11.023 1.833 1.00 0.00 65 SER A C 3
ATOM 2915 O O . SER A 1 65 ? -25.477 -11.965 2.624 1.00 0.00 65 SER A O 3
ATOM 2923 N N . SER A 1 66 ? -26.586 -10.569 1.232 1.00 0.00 66 SER A N 3
ATOM 2924 C CA . SER A 1 66 ? -27.883 -11.176 1.476 1.00 0.00 66 SER A CA 3
ATOM 2925 C C . SER A 1 66 ? -27.939 -12.566 0.839 1.00 0.00 66 SER A C 3
ATOM 2926 O O . SER A 1 66 ? -28.145 -13.562 1.531 1.00 0.00 66 SER A O 3
ATOM 2934 N N . GLY A 1 67 ? -27.753 -12.589 -0.473 1.00 0.00 67 GLY A N 3
ATOM 2935 C CA . GLY A 1 67 ? -27.780 -13.840 -1.211 1.00 0.00 67 GLY A CA 3
ATOM 2936 C C . GLY A 1 67 ? -26.729 -14.815 -0.675 1.00 0.00 67 GLY A C 3
ATOM 2937 O O . GLY A 1 67 ? -26.413 -15.811 -1.325 1.00 0.00 67 GLY A O 3
ATOM 2941 N N . GLY A 1 1 ? 8.221 24.859 -26.230 1.00 0.00 1 GLY A N 4
ATOM 2942 C CA . GLY A 1 1 ? 8.574 23.703 -25.423 1.00 0.00 1 GLY A CA 4
ATOM 2943 C C . GLY A 1 1 ? 7.378 22.763 -25.259 1.00 0.00 1 GLY A C 4
ATOM 2944 O O . GLY A 1 1 ? 6.333 22.969 -25.876 1.00 0.00 1 GLY A O 4
ATOM 2948 N N . SER A 1 2 ? 7.570 21.752 -24.425 1.00 0.00 2 SER A N 4
ATOM 2949 C CA . SER A 1 2 ? 6.520 20.780 -24.173 1.00 0.00 2 SER A CA 4
ATOM 2950 C C . SER A 1 2 ? 6.545 20.352 -22.704 1.00 0.00 2 SER A C 4
ATOM 2951 O O . SER A 1 2 ? 7.592 19.971 -22.182 1.00 0.00 2 SER A O 4
ATOM 2959 N N . SER A 1 3 ? 5.380 20.430 -22.078 1.00 0.00 3 SER A N 4
ATOM 2960 C CA . SER A 1 3 ? 5.255 20.056 -20.680 1.00 0.00 3 SER A CA 4
ATOM 2961 C C . SER A 1 3 ? 6.126 20.968 -19.814 1.00 0.00 3 SER A C 4
ATOM 2962 O O . SER A 1 3 ? 7.275 21.242 -20.157 1.00 0.00 3 SER A O 4
ATOM 2970 N N . GLY A 1 4 ? 5.546 21.413 -18.709 1.00 0.00 4 GLY A N 4
ATOM 2971 C CA . GLY A 1 4 ? 6.256 22.289 -17.792 1.00 0.00 4 GLY A CA 4
ATOM 2972 C C . GLY A 1 4 ? 7.094 21.480 -16.800 1.00 0.00 4 GLY A C 4
ATOM 2973 O O . GLY A 1 4 ? 7.539 20.377 -17.113 1.00 0.00 4 GLY A O 4
ATOM 2977 N N . SER A 1 5 ? 7.284 22.060 -15.624 1.00 0.00 5 SER A N 4
ATOM 2978 C CA . SER A 1 5 ? 8.061 21.407 -14.584 1.00 0.00 5 SER A CA 4
ATOM 2979 C C . SER A 1 5 ? 7.288 21.425 -13.264 1.00 0.00 5 SER A C 4
ATOM 2980 O O . SER A 1 5 ? 6.699 22.442 -12.900 1.00 0.00 5 SER A O 4
ATOM 2988 N N . SER A 1 6 ? 7.317 20.290 -12.582 1.00 0.00 6 SER A N 4
ATOM 2989 C CA . SER A 1 6 ? 6.626 20.163 -11.310 1.00 0.00 6 SER A CA 4
ATOM 2990 C C . SER A 1 6 ? 5.124 20.376 -11.507 1.00 0.00 6 SER A C 4
ATOM 2991 O O . SER A 1 6 ? 4.670 21.507 -11.674 1.00 0.00 6 SER A O 4
ATOM 2999 N N . GLY A 1 7 ? 4.394 19.270 -11.480 1.00 0.00 7 GLY A N 4
ATOM 3000 C CA . GLY A 1 7 ? 2.952 19.322 -11.653 1.00 0.00 7 GLY A CA 4
ATOM 3001 C C . GLY A 1 7 ? 2.252 18.332 -10.719 1.00 0.00 7 GLY A C 4
ATOM 3002 O O . GLY A 1 7 ? 1.822 17.264 -11.152 1.00 0.00 7 GLY A O 4
ATOM 3006 N N . ALA A 1 8 ? 2.160 18.722 -9.457 1.00 0.00 8 ALA A N 4
ATOM 3007 C CA . ALA A 1 8 ? 1.519 17.883 -8.459 1.00 0.00 8 ALA A CA 4
ATOM 3008 C C . ALA A 1 8 ? 1.319 18.688 -7.173 1.00 0.00 8 ALA A C 4
ATOM 3009 O O . ALA A 1 8 ? 2.056 19.637 -6.910 1.00 0.00 8 ALA A O 4
ATOM 3016 N N . PRO A 1 9 ? 0.291 18.269 -6.387 1.00 0.00 9 PRO A N 4
ATOM 3017 C CA . PRO A 1 9 ? -0.015 18.941 -5.136 1.00 0.00 9 PRO A CA 4
ATOM 3018 C C . PRO A 1 9 ? 1.005 18.579 -4.055 1.00 0.00 9 PRO A C 4
ATOM 3019 O O . PRO A 1 9 ? 0.637 18.100 -2.983 1.00 0.00 9 PRO A O 4
ATOM 3030 N N . GLU A 1 10 ? 2.268 18.822 -4.373 1.00 0.00 10 GLU A N 4
ATOM 3031 C CA . GLU A 1 10 ? 3.345 18.528 -3.442 1.00 0.00 10 GLU A CA 4
ATOM 3032 C C . GLU A 1 10 ? 3.287 17.061 -3.011 1.00 0.00 10 GLU A C 4
ATOM 3033 O O . GLU A 1 10 ? 2.318 16.362 -3.302 1.00 0.00 10 GLU A O 4
ATOM 3045 N N . GLU A 1 11 ? 4.338 16.637 -2.325 1.00 0.00 11 GLU A N 4
ATOM 3046 C CA . GLU A 1 11 ? 4.420 15.266 -1.851 1.00 0.00 11 GLU A CA 4
ATOM 3047 C C . GLU A 1 11 ? 4.356 15.228 -0.323 1.00 0.00 11 GLU A C 4
ATOM 3048 O O . GLU A 1 11 ? 5.049 15.989 0.350 1.00 0.00 11 GLU A O 4
ATOM 3060 N N . ARG A 1 12 ? 3.518 14.333 0.180 1.00 0.00 12 ARG A N 4
ATOM 3061 C CA . ARG A 1 12 ? 3.354 14.186 1.616 1.00 0.00 12 ARG A CA 4
ATOM 3062 C C . ARG A 1 12 ? 4.390 13.206 2.171 1.00 0.00 12 ARG A C 4
ATOM 3063 O O . ARG A 1 12 ? 4.456 12.056 1.738 1.00 0.00 12 ARG A O 4
ATOM 3084 N N . ASP A 1 13 ? 5.173 13.696 3.120 1.00 0.00 13 ASP A N 4
ATOM 3085 C CA . ASP A 1 13 ? 6.202 12.878 3.738 1.00 0.00 13 ASP A CA 4
ATOM 3086 C C . ASP A 1 13 ? 5.558 11.947 4.768 1.00 0.00 13 ASP A C 4
ATOM 3087 O O . ASP A 1 13 ? 4.659 12.354 5.501 1.00 0.00 13 ASP A O 4
ATOM 3096 N N . LEU A 1 14 ? 6.043 10.714 4.788 1.00 0.00 14 LEU A N 4
ATOM 3097 C CA . LEU A 1 14 ? 5.526 9.722 5.715 1.00 0.00 14 LEU A CA 4
ATOM 3098 C C . LEU A 1 14 ? 6.536 9.511 6.846 1.00 0.00 14 LEU A C 4
ATOM 3099 O O . LEU A 1 14 ? 7.639 10.054 6.807 1.00 0.00 14 LEU A O 4
ATOM 3115 N N . THR A 1 15 ? 6.122 8.722 7.826 1.00 0.00 15 THR A N 4
ATOM 3116 C CA . THR A 1 15 ? 6.976 8.433 8.966 1.00 0.00 15 THR A CA 4
ATOM 3117 C C . THR A 1 15 ? 7.545 7.017 8.860 1.00 0.00 15 THR A C 4
ATOM 3118 O O . THR A 1 15 ? 7.000 6.177 8.146 1.00 0.00 15 THR A O 4
ATOM 3129 N N . GLN A 1 16 ? 8.634 6.796 9.581 1.00 0.00 16 GLN A N 4
ATOM 3130 C CA . GLN A 1 16 ? 9.283 5.496 9.577 1.00 0.00 16 GLN A CA 4
ATOM 3131 C C . GLN A 1 16 ? 8.247 4.385 9.762 1.00 0.00 16 GLN A C 4
ATOM 3132 O O . GLN A 1 16 ? 8.122 3.502 8.915 1.00 0.00 16 GLN A O 4
ATOM 3146 N N . GLU A 1 17 ? 7.531 4.466 10.874 1.00 0.00 17 GLU A N 4
ATOM 3147 C CA . GLU A 1 17 ? 6.510 3.478 11.180 1.00 0.00 17 GLU A CA 4
ATOM 3148 C C . GLU A 1 17 ? 5.685 3.164 9.931 1.00 0.00 17 GLU A C 4
ATOM 3149 O O . GLU A 1 17 ? 5.685 2.031 9.451 1.00 0.00 17 GLU A O 4
ATOM 3161 N N . GLN A 1 18 ? 5.000 4.186 9.440 1.00 0.00 18 GLN A N 4
ATOM 3162 C CA . GLN A 1 18 ? 4.172 4.033 8.256 1.00 0.00 18 GLN A CA 4
ATOM 3163 C C . GLN A 1 18 ? 4.949 3.312 7.154 1.00 0.00 18 GLN A C 4
ATOM 3164 O O . GLN A 1 18 ? 4.552 2.235 6.712 1.00 0.00 18 GLN A O 4
ATOM 3178 N N . THR A 1 19 ? 6.044 3.934 6.741 1.00 0.00 19 THR A N 4
ATOM 3179 C CA . THR A 1 19 ? 6.881 3.365 5.699 1.00 0.00 19 THR A CA 4
ATOM 3180 C C . THR A 1 19 ? 6.994 1.849 5.874 1.00 0.00 19 THR A C 4
ATOM 3181 O O . THR A 1 19 ? 6.598 1.087 4.994 1.00 0.00 19 THR A O 4
ATOM 3192 N N . GLU A 1 20 ? 7.537 1.457 7.018 1.00 0.00 20 GLU A N 4
ATOM 3193 C CA . GLU A 1 20 ? 7.707 0.046 7.320 1.00 0.00 20 GLU A CA 4
ATOM 3194 C C . GLU A 1 20 ? 6.469 -0.742 6.889 1.00 0.00 20 GLU A C 4
ATOM 3195 O O . GLU A 1 20 ? 6.558 -1.631 6.043 1.00 0.00 20 GLU A O 4
ATOM 3207 N N . LYS A 1 21 ? 5.342 -0.389 7.491 1.00 0.00 21 LYS A N 4
ATOM 3208 C CA . LYS A 1 21 ? 4.088 -1.053 7.180 1.00 0.00 21 LYS A CA 4
ATOM 3209 C C . LYS A 1 21 ? 4.001 -1.289 5.670 1.00 0.00 21 LYS A C 4
ATOM 3210 O O . LYS A 1 21 ? 3.722 -2.402 5.228 1.00 0.00 21 LYS A O 4
ATOM 3229 N N . LEU A 1 22 ? 4.247 -0.224 4.922 1.00 0.00 22 LEU A N 4
ATOM 3230 C CA . LEU A 1 22 ? 4.200 -0.301 3.472 1.00 0.00 22 LEU A CA 4
ATOM 3231 C C . LEU A 1 22 ? 5.029 -1.499 3.002 1.00 0.00 22 LEU A C 4
ATOM 3232 O O . LEU A 1 22 ? 4.508 -2.401 2.349 1.00 0.00 22 LEU A O 4
ATOM 3248 N N . LEU A 1 23 ? 6.306 -1.468 3.354 1.00 0.00 23 LEU A N 4
ATOM 3249 C CA . LEU A 1 23 ? 7.212 -2.540 2.977 1.00 0.00 23 LEU A CA 4
ATOM 3250 C C . LEU A 1 23 ? 6.499 -3.884 3.135 1.00 0.00 23 LEU A C 4
ATOM 3251 O O . LEU A 1 23 ? 6.433 -4.670 2.191 1.00 0.00 23 LEU A O 4
ATOM 3267 N N . GLN A 1 24 ? 5.982 -4.107 4.335 1.00 0.00 24 GLN A N 4
ATOM 3268 C CA . GLN A 1 24 ? 5.277 -5.342 4.628 1.00 0.00 24 GLN A CA 4
ATOM 3269 C C . GLN A 1 24 ? 4.222 -5.619 3.554 1.00 0.00 24 GLN A C 4
ATOM 3270 O O . GLN A 1 24 ? 4.350 -6.569 2.784 1.00 0.00 24 GLN A O 4
ATOM 3284 N N . PHE A 1 25 ? 3.203 -4.772 3.539 1.00 0.00 25 PHE A N 4
ATOM 3285 C CA . PHE A 1 25 ? 2.128 -4.913 2.572 1.00 0.00 25 PHE A CA 4
ATOM 3286 C C . PHE A 1 25 ? 2.681 -5.149 1.166 1.00 0.00 25 PHE A C 4
ATOM 3287 O O . PHE A 1 25 ? 2.215 -6.035 0.451 1.00 0.00 25 PHE A O 4
ATOM 3304 N N . GLN A 1 26 ? 3.668 -4.339 0.810 1.00 0.00 26 GLN A N 4
ATOM 3305 C CA . GLN A 1 26 ? 4.291 -4.449 -0.499 1.00 0.00 26 GLN A CA 4
ATOM 3306 C C . GLN A 1 26 ? 4.777 -5.880 -0.738 1.00 0.00 26 GLN A C 4
ATOM 3307 O O . GLN A 1 26 ? 4.577 -6.435 -1.817 1.00 0.00 26 GLN A O 4
ATOM 3321 N N . ASP A 1 27 ? 5.406 -6.436 0.287 1.00 0.00 27 ASP A N 4
ATOM 3322 C CA . ASP A 1 27 ? 5.922 -7.791 0.202 1.00 0.00 27 ASP A CA 4
ATOM 3323 C C . ASP A 1 27 ? 4.752 -8.775 0.146 1.00 0.00 27 ASP A C 4
ATOM 3324 O O . ASP A 1 27 ? 4.736 -9.679 -0.688 1.00 0.00 27 ASP A O 4
ATOM 3333 N N . LEU A 1 28 ? 3.802 -8.567 1.045 1.00 0.00 28 LEU A N 4
ATOM 3334 C CA . LEU A 1 28 ? 2.630 -9.424 1.108 1.00 0.00 28 LEU A CA 4
ATOM 3335 C C . LEU A 1 28 ? 1.924 -9.416 -0.248 1.00 0.00 28 LEU A C 4
ATOM 3336 O O . LEU A 1 28 ? 1.881 -10.435 -0.937 1.00 0.00 28 LEU A O 4
ATOM 3352 N N . THR A 1 29 ? 1.386 -8.255 -0.593 1.00 0.00 29 THR A N 4
ATOM 3353 C CA . THR A 1 29 ? 0.683 -8.100 -1.855 1.00 0.00 29 THR A CA 4
ATOM 3354 C C . THR A 1 29 ? 1.602 -8.459 -3.024 1.00 0.00 29 THR A C 4
ATOM 3355 O O . THR A 1 29 ? 1.395 -9.471 -3.693 1.00 0.00 29 THR A O 4
ATOM 3366 N N . GLY A 1 30 ? 2.598 -7.611 -3.235 1.00 0.00 30 GLY A N 4
ATOM 3367 C CA . GLY A 1 30 ? 3.549 -7.826 -4.312 1.00 0.00 30 GLY A CA 4
ATOM 3368 C C . GLY A 1 30 ? 3.369 -6.786 -5.419 1.00 0.00 30 GLY A C 4
ATOM 3369 O O . GLY A 1 30 ? 3.752 -7.019 -6.564 1.00 0.00 30 GLY A O 4
ATOM 3373 N N . ILE A 1 31 ? 2.785 -5.659 -5.038 1.00 0.00 31 ILE A N 4
ATOM 3374 C CA . ILE A 1 31 ? 2.549 -4.582 -5.984 1.00 0.00 31 ILE A CA 4
ATOM 3375 C C . ILE A 1 31 ? 3.856 -3.823 -6.223 1.00 0.00 31 ILE A C 4
ATOM 3376 O O . ILE A 1 31 ? 4.733 -3.804 -5.361 1.00 0.00 31 ILE A O 4
ATOM 3392 N N . GLU A 1 32 ? 3.946 -3.218 -7.398 1.00 0.00 32 GLU A N 4
ATOM 3393 C CA . GLU A 1 32 ? 5.131 -2.460 -7.762 1.00 0.00 32 GLU A CA 4
ATOM 3394 C C . GLU A 1 32 ? 4.916 -0.972 -7.481 1.00 0.00 32 GLU A C 4
ATOM 3395 O O . GLU A 1 32 ? 5.694 -0.355 -6.754 1.00 0.00 32 GLU A O 4
ATOM 3407 N N . SER A 1 33 ? 3.858 -0.437 -8.072 1.00 0.00 33 SER A N 4
ATOM 3408 C CA . SER A 1 33 ? 3.531 0.968 -7.895 1.00 0.00 33 SER A CA 4
ATOM 3409 C C . SER A 1 33 ? 3.222 1.251 -6.424 1.00 0.00 33 SER A C 4
ATOM 3410 O O . SER A 1 33 ? 2.102 1.028 -5.967 1.00 0.00 33 SER A O 4
ATOM 3418 N N . MET A 1 34 ? 4.235 1.739 -5.723 1.00 0.00 34 MET A N 4
ATOM 3419 C CA . MET A 1 34 ? 4.086 2.056 -4.313 1.00 0.00 34 MET A CA 4
ATOM 3420 C C . MET A 1 34 ? 2.740 2.732 -4.042 1.00 0.00 34 MET A C 4
ATOM 3421 O O . MET A 1 34 ? 2.004 2.321 -3.146 1.00 0.00 34 MET A O 4
ATOM 3435 N N . ASP A 1 35 ? 2.460 3.757 -4.833 1.00 0.00 35 ASP A N 4
ATOM 3436 C CA . ASP A 1 35 ? 1.216 4.494 -4.690 1.00 0.00 35 ASP A CA 4
ATOM 3437 C C . ASP A 1 35 ? 0.057 3.506 -4.540 1.00 0.00 35 ASP A C 4
ATOM 3438 O O . ASP A 1 35 ? -0.720 3.595 -3.590 1.00 0.00 35 ASP A O 4
ATOM 3447 N N . GLN A 1 36 ? -0.022 2.587 -5.491 1.00 0.00 36 GLN A N 4
ATOM 3448 C CA . GLN A 1 36 ? -1.073 1.584 -5.476 1.00 0.00 36 GLN A CA 4
ATOM 3449 C C . GLN A 1 36 ? -1.176 0.944 -4.090 1.00 0.00 36 GLN A C 4
ATOM 3450 O O . GLN A 1 36 ? -2.276 0.700 -3.595 1.00 0.00 36 GLN A O 4
ATOM 3464 N N . CYS A 1 37 ? -0.016 0.690 -3.502 1.00 0.00 37 CYS A N 4
ATOM 3465 C CA . CYS A 1 37 ? 0.038 0.084 -2.183 1.00 0.00 37 CYS A CA 4
ATOM 3466 C C . CYS A 1 37 ? -0.542 1.077 -1.174 1.00 0.00 37 CYS A C 4
ATOM 3467 O O . CYS A 1 37 ? -1.653 0.888 -0.681 1.00 0.00 37 CYS A O 4
ATOM 3475 N N . ARG A 1 38 ? 0.237 2.112 -0.896 1.00 0.00 38 ARG A N 4
ATOM 3476 C CA . ARG A 1 38 ? -0.185 3.135 0.046 1.00 0.00 38 ARG A CA 4
ATOM 3477 C C . ARG A 1 38 ? -1.679 3.423 -0.118 1.00 0.00 38 ARG A C 4
ATOM 3478 O O . ARG A 1 38 ? -2.373 3.694 0.860 1.00 0.00 38 ARG A O 4
ATOM 3499 N N . HIS A 1 39 ? -2.130 3.354 -1.362 1.00 0.00 39 HIS A N 4
ATOM 3500 C CA . HIS A 1 39 ? -3.528 3.604 -1.666 1.00 0.00 39 HIS A CA 4
ATOM 3501 C C . HIS A 1 39 ? -4.408 2.642 -0.865 1.00 0.00 39 HIS A C 4
ATOM 3502 O O . HIS A 1 39 ? -5.185 3.069 -0.013 1.00 0.00 39 HIS A O 4
ATOM 3516 N N . THR A 1 40 ? -4.256 1.361 -1.168 1.00 0.00 40 THR A N 4
ATOM 3517 C CA . THR A 1 40 ? -5.027 0.334 -0.487 1.00 0.00 40 THR A CA 4
ATOM 3518 C C . THR A 1 40 ? -4.939 0.519 1.029 1.00 0.00 40 THR A C 4
ATOM 3519 O O . THR A 1 40 ? -5.936 0.373 1.735 1.00 0.00 40 THR A O 4
ATOM 3530 N N . LEU A 1 41 ? -3.736 0.837 1.485 1.00 0.00 41 LEU A N 4
ATOM 3531 C CA . LEU A 1 41 ? -3.505 1.044 2.905 1.00 0.00 41 LEU A CA 4
ATOM 3532 C C . LEU A 1 41 ? -4.264 2.289 3.365 1.00 0.00 41 LEU A C 4
ATOM 3533 O O . LEU A 1 41 ? -5.242 2.187 4.105 1.00 0.00 41 LEU A O 4
ATOM 3549 N N . GLU A 1 42 ? -3.786 3.438 2.908 1.00 0.00 42 GLU A N 4
ATOM 3550 C CA . GLU A 1 42 ? -4.408 4.702 3.264 1.00 0.00 42 GLU A CA 4
ATOM 3551 C C . GLU A 1 42 ? -5.931 4.556 3.287 1.00 0.00 42 GLU A C 4
ATOM 3552 O O . GLU A 1 42 ? -6.588 5.011 4.222 1.00 0.00 42 GLU A O 4
ATOM 3564 N N . GLN A 1 43 ? -6.448 3.920 2.246 1.00 0.00 43 GLN A N 4
ATOM 3565 C CA . GLN A 1 43 ? -7.882 3.709 2.134 1.00 0.00 43 GLN A CA 4
ATOM 3566 C C . GLN A 1 43 ? -8.429 3.093 3.424 1.00 0.00 43 GLN A C 4
ATOM 3567 O O . GLN A 1 43 ? -9.245 3.706 4.111 1.00 0.00 43 GLN A O 4
ATOM 3581 N N . HIS A 1 44 ? -7.959 1.889 3.713 1.00 0.00 44 HIS A N 4
ATOM 3582 C CA . HIS A 1 44 ? -8.391 1.183 4.907 1.00 0.00 44 HIS A CA 4
ATOM 3583 C C . HIS A 1 44 ? -7.844 1.891 6.148 1.00 0.00 44 HIS A C 4
ATOM 3584 O O . HIS A 1 44 ? -8.229 1.570 7.271 1.00 0.00 44 HIS A O 4
ATOM 3598 N N . ASN A 1 45 ? -6.955 2.842 5.903 1.00 0.00 45 ASN A N 4
ATOM 3599 C CA . ASN A 1 45 ? -6.351 3.599 6.986 1.00 0.00 45 ASN A CA 4
ATOM 3600 C C . ASN A 1 45 ? -5.118 2.852 7.499 1.00 0.00 45 ASN A C 4
ATOM 3601 O O . ASN A 1 45 ? -5.041 2.509 8.678 1.00 0.00 45 ASN A O 4
ATOM 3612 N N . TRP A 1 46 ? -4.183 2.623 6.588 1.00 0.00 46 TRP A N 4
ATOM 3613 C CA . TRP A 1 46 ? -2.958 1.923 6.933 1.00 0.00 46 TRP A CA 4
ATOM 3614 C C . TRP A 1 46 ? -3.330 0.714 7.794 1.00 0.00 46 TRP A C 4
ATOM 3615 O O . TRP A 1 46 ? -2.902 0.609 8.942 1.00 0.00 46 TRP A O 4
ATOM 3636 N N . ASN A 1 47 ? -4.123 -0.170 7.205 1.00 0.00 47 ASN A N 4
ATOM 3637 C CA . ASN A 1 47 ? -4.557 -1.367 7.904 1.00 0.00 47 ASN A CA 4
ATOM 3638 C C . ASN A 1 47 ? -4.270 -2.593 7.034 1.00 0.00 47 ASN A C 4
ATOM 3639 O O . ASN A 1 47 ? -5.173 -3.132 6.396 1.00 0.00 47 ASN A O 4
ATOM 3650 N N . ILE A 1 48 ? -3.008 -2.997 7.035 1.00 0.00 48 ILE A N 4
ATOM 3651 C CA . ILE A 1 48 ? -2.591 -4.149 6.254 1.00 0.00 48 ILE A CA 4
ATOM 3652 C C . ILE A 1 48 ? -3.656 -5.242 6.355 1.00 0.00 48 ILE A C 4
ATOM 3653 O O . ILE A 1 48 ? -4.068 -5.807 5.344 1.00 0.00 48 ILE A O 4
ATOM 3669 N N . GLU A 1 49 ? -4.071 -5.507 7.585 1.00 0.00 49 GLU A N 4
ATOM 3670 C CA . GLU A 1 49 ? -5.081 -6.522 7.832 1.00 0.00 49 GLU A CA 4
ATOM 3671 C C . GLU A 1 49 ? -6.258 -6.344 6.871 1.00 0.00 49 GLU A C 4
ATOM 3672 O O . GLU A 1 49 ? -6.757 -7.317 6.307 1.00 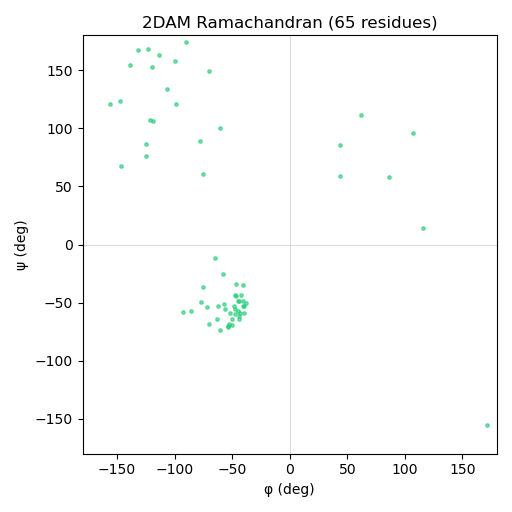0.00 49 GLU A O 4
ATOM 3684 N N . ALA A 1 50 ? -6.669 -5.095 6.715 1.00 0.00 50 ALA A N 4
ATOM 3685 C CA . ALA A 1 50 ? -7.779 -4.777 5.832 1.00 0.00 50 ALA A CA 4
ATOM 3686 C C . ALA A 1 50 ? -7.257 -4.606 4.404 1.00 0.00 50 ALA A C 4
ATOM 3687 O O . ALA A 1 50 ? -7.706 -5.295 3.489 1.00 0.00 50 ALA A O 4
ATOM 3694 N N . ALA A 1 51 ? -6.316 -3.685 4.259 1.00 0.00 51 ALA A N 4
ATOM 3695 C CA . ALA A 1 51 ? -5.728 -3.415 2.958 1.00 0.00 51 ALA A CA 4
ATOM 3696 C C . ALA A 1 51 ? -5.451 -4.740 2.243 1.00 0.00 51 ALA A C 4
ATOM 3697 O O . ALA A 1 51 ? -5.731 -4.878 1.054 1.00 0.00 51 ALA A O 4
ATOM 3704 N N . VAL A 1 52 ? -4.905 -5.680 3.000 1.00 0.00 52 VAL A N 4
ATOM 3705 C CA . VAL A 1 52 ? -4.587 -6.989 2.454 1.00 0.00 52 VAL A CA 4
ATOM 3706 C C . VAL A 1 52 ? -5.853 -7.611 1.863 1.00 0.00 52 VAL A C 4
ATOM 3707 O O . VAL A 1 52 ? -5.854 -8.058 0.717 1.00 0.00 52 VAL A O 4
ATOM 3720 N N . GLN A 1 53 ? -6.902 -7.622 2.673 1.00 0.00 53 GLN A N 4
ATOM 3721 C CA . GLN A 1 53 ? -8.173 -8.183 2.245 1.00 0.00 53 GLN A CA 4
ATOM 3722 C C . GLN A 1 53 ? -8.694 -7.437 1.015 1.00 0.00 53 GLN A C 4
ATOM 3723 O O . GLN A 1 53 ? -8.957 -8.048 -0.020 1.00 0.00 53 GLN A O 4
ATOM 3737 N N . ASP A 1 54 ? -8.827 -6.128 1.168 1.00 0.00 54 ASP A N 4
ATOM 3738 C CA . ASP A 1 54 ? -9.312 -5.293 0.082 1.00 0.00 54 ASP A CA 4
ATOM 3739 C C . ASP A 1 54 ? -8.393 -5.455 -1.130 1.00 0.00 54 ASP A C 4
ATOM 3740 O O . ASP A 1 54 ? -8.811 -5.232 -2.265 1.00 0.00 54 ASP A O 4
ATOM 3749 N N . ARG A 1 55 ? -7.158 -5.843 -0.848 1.00 0.00 55 ARG A N 4
ATOM 3750 C CA . ARG A 1 55 ? -6.176 -6.038 -1.902 1.00 0.00 55 ARG A CA 4
ATOM 3751 C C . ARG A 1 55 ? -6.424 -7.366 -2.620 1.00 0.00 55 ARG A C 4
ATOM 3752 O O . ARG A 1 55 ? -6.550 -7.400 -3.843 1.00 0.00 55 ARG A O 4
ATOM 3773 N N . LEU A 1 56 ? -6.486 -8.427 -1.828 1.00 0.00 56 LEU A N 4
ATOM 3774 C CA . LEU A 1 56 ? -6.717 -9.754 -2.373 1.00 0.00 56 LEU A CA 4
ATOM 3775 C C . LEU A 1 56 ? -8.142 -9.834 -2.923 1.00 0.00 56 LEU A C 4
ATOM 3776 O O . LEU A 1 56 ? -8.349 -10.240 -4.066 1.00 0.00 56 LEU A O 4
ATOM 3792 N N . ASN A 1 57 ? -9.089 -9.442 -2.083 1.00 0.00 57 ASN A N 4
ATOM 3793 C CA . ASN A 1 57 ? -10.489 -9.464 -2.471 1.00 0.00 57 ASN A CA 4
ATOM 3794 C C . ASN A 1 57 ? -10.630 -8.917 -3.892 1.00 0.00 57 ASN A C 4
ATOM 3795 O O . ASN A 1 57 ? -11.056 -9.632 -4.798 1.00 0.00 57 ASN A O 4
ATOM 3806 N N . GLU A 1 58 ? -10.263 -7.652 -4.044 1.00 0.00 58 GLU A N 4
ATOM 3807 C CA . GLU A 1 58 ? -10.343 -7.000 -5.340 1.00 0.00 58 GLU A CA 4
ATOM 3808 C C . GLU A 1 58 ? -9.633 -7.843 -6.402 1.00 0.00 58 GLU A C 4
ATOM 3809 O O . GLU A 1 58 ? -8.405 -7.896 -6.439 1.00 0.00 58 GLU A O 4
ATOM 3821 N N . GLN A 1 59 ? -10.437 -8.480 -7.241 1.00 0.00 59 GLN A N 4
ATOM 3822 C CA . GLN A 1 59 ? -9.902 -9.316 -8.301 1.00 0.00 59 GLN A CA 4
ATOM 3823 C C . GLN A 1 59 ? -9.109 -10.483 -7.707 1.00 0.00 59 GLN A C 4
ATOM 3824 O O . GLN A 1 59 ? -8.541 -10.363 -6.623 1.00 0.00 59 GLN A O 4
ATOM 3838 N N . GLU A 1 60 ? -9.097 -11.584 -8.444 1.00 0.00 60 GLU A N 4
ATOM 3839 C CA . GLU A 1 60 ? -8.383 -12.771 -8.004 1.00 0.00 60 GLU A CA 4
ATOM 3840 C C . GLU A 1 60 ? -8.950 -13.268 -6.673 1.00 0.00 60 GLU A C 4
ATOM 3841 O O . GLU A 1 60 ? -9.654 -12.534 -5.981 1.00 0.00 60 GLU A O 4
ATOM 3853 N N . GLY A 1 61 ? -8.622 -14.511 -6.354 1.00 0.00 61 GLY A N 4
ATOM 3854 C CA . GLY A 1 61 ? -9.089 -15.115 -5.118 1.00 0.00 61 GLY A CA 4
ATOM 3855 C C . GLY A 1 61 ? -7.916 -15.615 -4.273 1.00 0.00 61 GLY A C 4
ATOM 3856 O O . GLY A 1 61 ? -6.763 -15.288 -4.551 1.00 0.00 61 GLY A O 4
ATOM 3860 N N . SER A 1 62 ? -8.250 -16.400 -3.260 1.00 0.00 62 SER A N 4
ATOM 3861 C CA . SER A 1 62 ? -7.237 -16.949 -2.373 1.00 0.00 62 SER A CA 4
ATOM 3862 C C . SER A 1 62 ? -6.491 -18.087 -3.072 1.00 0.00 62 SER A C 4
ATOM 3863 O O . SER A 1 62 ? -7.103 -18.914 -3.745 1.00 0.00 62 SER A O 4
ATOM 3871 N N . GLY A 1 63 ? -5.179 -18.092 -2.888 1.00 0.00 63 GLY A N 4
ATOM 3872 C CA . GLY A 1 63 ? -4.342 -19.115 -3.492 1.00 0.00 63 GLY A CA 4
ATOM 3873 C C . GLY A 1 63 ? -4.581 -20.476 -2.837 1.00 0.00 63 GLY A C 4
ATOM 3874 O O . GLY A 1 63 ? -5.046 -20.549 -1.700 1.00 0.00 63 GLY A O 4
ATOM 3878 N N . PRO A 1 64 ? -4.243 -21.549 -3.601 1.00 0.00 64 PRO A N 4
ATOM 3879 C CA . PRO A 1 64 ? -4.416 -22.904 -3.107 1.00 0.00 64 PRO A CA 4
ATOM 3880 C C . PRO A 1 64 ? -3.339 -23.254 -2.078 1.00 0.00 64 PRO A C 4
ATOM 3881 O O . PRO A 1 64 ? -3.651 -23.674 -0.965 1.00 0.00 64 PRO A O 4
ATOM 3892 N N . SER A 1 65 ? -2.093 -23.069 -2.488 1.00 0.00 65 SER A N 4
ATOM 3893 C CA . SER A 1 65 ? -0.967 -23.360 -1.616 1.00 0.00 65 SER A CA 4
ATOM 3894 C C . SER A 1 65 ? -0.911 -24.859 -1.317 1.00 0.00 65 SER A C 4
ATOM 3895 O O . SER A 1 65 ? -1.904 -25.449 -0.894 1.00 0.00 65 SER A O 4
ATOM 3903 N N . SER A 1 66 ? 0.261 -25.433 -1.548 1.00 0.00 66 SER A N 4
ATOM 3904 C CA . SER A 1 66 ? 0.460 -26.852 -1.309 1.00 0.00 66 SER A CA 4
ATOM 3905 C C . SER A 1 66 ? 0.498 -27.129 0.195 1.00 0.00 66 SER A C 4
ATOM 3906 O O . SER A 1 66 ? 1.384 -26.643 0.897 1.00 0.00 66 SER A O 4
ATOM 3914 N N . GLY A 1 67 ? -0.473 -27.909 0.646 1.00 0.00 67 GLY A N 4
ATOM 3915 C CA . GLY A 1 67 ? -0.562 -28.256 2.054 1.00 0.00 67 GLY A CA 4
ATOM 3916 C C . GLY A 1 67 ? -1.928 -27.873 2.628 1.00 0.00 67 GLY A C 4
ATOM 3917 O O . GLY A 1 67 ? -2.847 -28.689 2.649 1.00 0.00 67 GLY A O 4
ATOM 3921 N N . GLY A 1 1 ? -4.982 -2.559 20.541 1.00 0.00 1 GLY A N 5
ATOM 3922 C CA . GLY A 1 1 ? -5.922 -1.460 20.677 1.00 0.00 1 GLY A CA 5
ATOM 3923 C C . GLY A 1 1 ? -5.192 -0.149 20.978 1.00 0.00 1 GLY A C 5
ATOM 3924 O O . GLY A 1 1 ? -4.206 0.182 20.321 1.00 0.00 1 GLY A O 5
ATOM 3928 N N . SER A 1 2 ? -5.706 0.563 21.971 1.00 0.00 2 SER A N 5
ATOM 3929 C CA . SER A 1 2 ? -5.115 1.830 22.366 1.00 0.00 2 SER A CA 5
ATOM 3930 C C . SER A 1 2 ? -4.751 2.647 21.126 1.00 0.00 2 SER A C 5
ATOM 3931 O O . SER A 1 2 ? -3.611 2.606 20.663 1.00 0.00 2 SER A O 5
ATOM 3939 N N . SER A 1 3 ? -5.739 3.371 20.621 1.00 0.00 3 SER A N 5
ATOM 3940 C CA . SER A 1 3 ? -5.537 4.197 19.443 1.00 0.00 3 SER A CA 5
ATOM 3941 C C . SER A 1 3 ? -6.738 5.123 19.240 1.00 0.00 3 SER A C 5
ATOM 3942 O O . SER A 1 3 ? -7.870 4.753 19.546 1.00 0.00 3 SER A O 5
ATOM 3950 N N . GLY A 1 4 ? -6.449 6.309 18.726 1.00 0.00 4 GLY A N 5
ATOM 3951 C CA . GLY A 1 4 ? -7.492 7.291 18.478 1.00 0.00 4 GLY A CA 5
ATOM 3952 C C . GLY A 1 4 ? -6.912 8.560 17.850 1.00 0.00 4 GLY A C 5
ATOM 3953 O O . GLY A 1 4 ? -5.720 8.835 17.984 1.00 0.00 4 GLY A O 5
ATOM 3957 N N . SER A 1 5 ? -7.781 9.299 17.177 1.00 0.00 5 SER A N 5
ATOM 3958 C CA . SER A 1 5 ? -7.371 10.533 16.528 1.00 0.00 5 SER A CA 5
ATOM 3959 C C . SER A 1 5 ? -6.182 10.266 15.602 1.00 0.00 5 SER A C 5
ATOM 3960 O O . SER A 1 5 ? -5.036 10.240 16.048 1.00 0.00 5 SER A O 5
ATOM 3968 N N . SER A 1 6 ? -6.496 10.073 14.329 1.00 0.00 6 SER A N 5
ATOM 3969 C CA . SER A 1 6 ? -5.469 9.809 13.337 1.00 0.00 6 SER A CA 5
ATOM 3970 C C . SER A 1 6 ? -6.084 9.801 11.936 1.00 0.00 6 SER A C 5
ATOM 3971 O O . SER A 1 6 ? -7.207 9.335 11.750 1.00 0.00 6 SER A O 5
ATOM 3979 N N . GLY A 1 7 ? -5.321 10.323 10.986 1.00 0.00 7 GLY A N 5
ATOM 3980 C CA . GLY A 1 7 ? -5.778 10.382 9.608 1.00 0.00 7 GLY A CA 5
ATOM 3981 C C . GLY A 1 7 ? -5.647 11.800 9.048 1.00 0.00 7 GLY A C 5
ATOM 3982 O O . GLY A 1 7 ? -4.548 12.348 8.985 1.00 0.00 7 GLY A O 5
ATOM 3986 N N . ALA A 1 8 ? -6.785 12.353 8.654 1.00 0.00 8 ALA A N 5
ATOM 3987 C CA . ALA A 1 8 ? -6.812 13.697 8.101 1.00 0.00 8 ALA A CA 5
ATOM 3988 C C . ALA A 1 8 ? -6.057 13.711 6.770 1.00 0.00 8 ALA A C 5
ATOM 3989 O O . ALA A 1 8 ? -5.295 12.792 6.475 1.00 0.00 8 ALA A O 5
ATOM 3996 N N . PRO A 1 9 ? -6.301 14.792 5.983 1.00 0.00 9 PRO A N 5
ATOM 3997 C CA . PRO A 1 9 ? -5.652 14.938 4.691 1.00 0.00 9 PRO A CA 5
ATOM 3998 C C . PRO A 1 9 ? -4.187 15.346 4.856 1.00 0.00 9 PRO A C 5
ATOM 3999 O O . PRO A 1 9 ? -3.823 16.490 4.587 1.00 0.00 9 PRO A O 5
ATOM 4010 N N . GLU A 1 10 ? -3.385 14.388 5.297 1.00 0.00 10 GLU A N 5
ATOM 4011 C CA . GLU A 1 10 ? -1.968 14.633 5.501 1.00 0.00 10 GLU A CA 5
ATOM 4012 C C . GLU A 1 10 ? -1.155 14.040 4.348 1.00 0.00 10 GLU A C 5
ATOM 4013 O O . GLU A 1 10 ? -1.422 12.924 3.905 1.00 0.00 10 GLU A O 5
ATOM 4025 N N . GLU A 1 11 ? -0.180 14.814 3.894 1.00 0.00 11 GLU A N 5
ATOM 4026 C CA . GLU A 1 11 ? 0.673 14.379 2.801 1.00 0.00 11 GLU A CA 5
ATOM 4027 C C . GLU A 1 11 ? 2.045 15.049 2.900 1.00 0.00 11 GLU A C 5
ATOM 4028 O O . GLU A 1 11 ? 2.470 15.742 1.977 1.00 0.00 11 GLU A O 5
ATOM 4040 N N . ARG A 1 12 ? 2.701 14.818 4.028 1.00 0.00 12 ARG A N 5
ATOM 4041 C CA . ARG A 1 12 ? 4.016 15.390 4.260 1.00 0.00 12 ARG A CA 5
ATOM 4042 C C . ARG A 1 12 ? 5.005 14.298 4.674 1.00 0.00 12 ARG A C 5
ATOM 4043 O O . ARG A 1 12 ? 5.261 14.106 5.862 1.00 0.00 12 ARG A O 5
ATOM 4064 N N . ASP A 1 13 ? 5.533 13.612 3.671 1.00 0.00 13 ASP A N 5
ATOM 4065 C CA . ASP A 1 13 ? 6.488 12.544 3.917 1.00 0.00 13 ASP A CA 5
ATOM 4066 C C . ASP A 1 13 ? 5.845 11.489 4.819 1.00 0.00 13 ASP A C 5
ATOM 4067 O O . ASP A 1 13 ? 4.790 11.726 5.404 1.00 0.00 13 ASP A O 5
ATOM 4076 N N . LEU A 1 14 ? 6.509 10.345 4.903 1.00 0.00 14 LEU A N 5
ATOM 4077 C CA . LEU A 1 14 ? 6.016 9.252 5.724 1.00 0.00 14 LEU A CA 5
ATOM 4078 C C . LEU A 1 14 ? 6.966 9.037 6.904 1.00 0.00 14 LEU A C 5
ATOM 4079 O O . LEU A 1 14 ? 8.130 9.432 6.848 1.00 0.00 14 LEU A O 5
ATOM 4095 N N . THR A 1 15 ? 6.435 8.413 7.944 1.00 0.00 15 THR A N 5
ATOM 4096 C CA . THR A 1 15 ? 7.222 8.141 9.135 1.00 0.00 15 THR A CA 5
ATOM 4097 C C . THR A 1 15 ? 7.723 6.695 9.125 1.00 0.00 15 THR A C 5
ATOM 4098 O O . THR A 1 15 ? 7.128 5.833 8.480 1.00 0.00 15 THR A O 5
ATOM 4109 N N . GLN A 1 16 ? 8.813 6.475 9.845 1.00 0.00 16 GLN A N 5
ATOM 4110 C CA . GLN A 1 16 ? 9.402 5.150 9.927 1.00 0.00 16 GLN A CA 5
ATOM 4111 C C . GLN A 1 16 ? 8.305 4.086 10.007 1.00 0.00 16 GLN A C 5
ATOM 4112 O O . GLN A 1 16 ? 8.198 3.232 9.128 1.00 0.00 16 GLN A O 5
ATOM 4126 N N . GLU A 1 17 ? 7.517 4.173 11.069 1.00 0.00 17 GLU A N 5
ATOM 4127 C CA . GLU A 1 17 ? 6.432 3.228 11.275 1.00 0.00 17 GLU A CA 5
ATOM 4128 C C . GLU A 1 17 ? 5.647 3.031 9.977 1.00 0.00 17 GLU A C 5
ATOM 4129 O O . GLU A 1 17 ? 5.581 1.921 9.449 1.00 0.00 17 GLU A O 5
ATOM 4141 N N . GLN A 1 18 ? 5.070 4.124 9.499 1.00 0.00 18 GLN A N 5
ATOM 4142 C CA . GLN A 1 18 ? 4.292 4.085 8.273 1.00 0.00 18 GLN A CA 5
ATOM 4143 C C . GLN A 1 18 ? 5.047 3.311 7.189 1.00 0.00 18 GLN A C 5
ATOM 4144 O O . GLN A 1 18 ? 4.586 2.265 6.733 1.00 0.00 18 GLN A O 5
ATOM 4158 N N . THR A 1 19 ? 6.194 3.854 6.809 1.00 0.00 19 THR A N 5
ATOM 4159 C CA . THR A 1 19 ? 7.016 3.228 5.789 1.00 0.00 19 THR A CA 5
ATOM 4160 C C . THR A 1 19 ? 7.051 1.711 5.987 1.00 0.00 19 THR A C 5
ATOM 4161 O O . THR A 1 19 ? 6.614 0.958 5.119 1.00 0.00 19 THR A O 5
ATOM 4172 N N . GLU A 1 20 ? 7.574 1.309 7.136 1.00 0.00 20 GLU A N 5
ATOM 4173 C CA . GLU A 1 20 ? 7.670 -0.104 7.460 1.00 0.00 20 GLU A CA 5
ATOM 4174 C C . GLU A 1 20 ? 6.407 -0.840 7.010 1.00 0.00 20 GLU A C 5
ATOM 4175 O O . GLU A 1 20 ? 6.472 -1.737 6.172 1.00 0.00 20 GLU A O 5
ATOM 4187 N N . LYS A 1 21 ? 5.286 -0.432 7.588 1.00 0.00 21 LYS A N 5
ATOM 4188 C CA . LYS A 1 21 ? 4.009 -1.042 7.257 1.00 0.00 21 LYS A CA 5
ATOM 4189 C C . LYS A 1 21 ? 3.944 -1.292 5.749 1.00 0.00 21 LYS A C 5
ATOM 4190 O O . LYS A 1 21 ? 3.638 -2.400 5.312 1.00 0.00 21 LYS A O 5
ATOM 4209 N N . LEU A 1 22 ? 4.237 -0.243 4.994 1.00 0.00 22 LEU A N 5
ATOM 4210 C CA . LEU A 1 22 ? 4.216 -0.335 3.544 1.00 0.00 22 LEU A CA 5
ATOM 4211 C C . LEU A 1 22 ? 5.021 -1.559 3.103 1.00 0.00 22 LEU A C 5
ATOM 4212 O O . LEU A 1 22 ? 4.485 -2.459 2.457 1.00 0.00 22 LEU A O 5
ATOM 4228 N N . LEU A 1 23 ? 6.294 -1.554 3.469 1.00 0.00 23 LEU A N 5
ATOM 4229 C CA . LEU A 1 23 ? 7.178 -2.652 3.120 1.00 0.00 23 LEU A CA 5
ATOM 4230 C C . LEU A 1 23 ? 6.426 -3.976 3.275 1.00 0.00 23 LEU A C 5
ATOM 4231 O O . LEU A 1 23 ? 6.421 -4.802 2.364 1.00 0.00 23 LEU A O 5
ATOM 4247 N N . GLN A 1 24 ? 5.809 -4.136 4.437 1.00 0.00 24 GLN A N 5
ATOM 4248 C CA . GLN A 1 24 ? 5.055 -5.344 4.724 1.00 0.00 24 GLN A CA 5
ATOM 4249 C C . GLN A 1 24 ? 4.043 -5.616 3.609 1.00 0.00 24 GLN A C 5
ATOM 4250 O O . GLN A 1 24 ? 4.177 -6.587 2.867 1.00 0.00 24 GLN A O 5
ATOM 4264 N N . PHE A 1 25 ? 3.052 -4.740 3.527 1.00 0.00 25 PHE A N 5
ATOM 4265 C CA . PHE A 1 25 ? 2.018 -4.873 2.515 1.00 0.00 25 PHE A CA 5
ATOM 4266 C C . PHE A 1 25 ? 2.628 -5.155 1.141 1.00 0.00 25 PHE A C 5
ATOM 4267 O O . PHE A 1 25 ? 2.326 -6.174 0.522 1.00 0.00 25 PHE A O 5
ATOM 4284 N N . GLN A 1 26 ? 3.475 -4.235 0.704 1.00 0.00 26 GLN A N 5
ATOM 4285 C CA . GLN A 1 26 ? 4.130 -4.373 -0.585 1.00 0.00 26 GLN A CA 5
ATOM 4286 C C . GLN A 1 26 ? 4.584 -5.818 -0.799 1.00 0.00 26 GLN A C 5
ATOM 4287 O O . GLN A 1 26 ? 4.193 -6.458 -1.774 1.00 0.00 26 GLN A O 5
ATOM 4301 N N . ASP A 1 27 ? 5.402 -6.291 0.130 1.00 0.00 27 ASP A N 5
ATOM 4302 C CA . ASP A 1 27 ? 5.913 -7.649 0.056 1.00 0.00 27 ASP A CA 5
ATOM 4303 C C . ASP A 1 27 ? 4.740 -8.627 -0.033 1.00 0.00 27 ASP A C 5
ATOM 4304 O O . ASP A 1 27 ? 4.656 -9.419 -0.971 1.00 0.00 27 ASP A O 5
ATOM 4313 N N . LEU A 1 28 ? 3.862 -8.540 0.955 1.00 0.00 28 LEU A N 5
ATOM 4314 C CA . LEU A 1 28 ? 2.697 -9.407 1.001 1.00 0.00 28 LEU A CA 5
ATOM 4315 C C . LEU A 1 28 ? 1.975 -9.355 -0.347 1.00 0.00 28 LEU A C 5
ATOM 4316 O O . LEU A 1 28 ? 1.964 -10.337 -1.088 1.00 0.00 28 LEU A O 5
ATOM 4332 N N . THR A 1 29 ? 1.390 -8.199 -0.625 1.00 0.00 29 THR A N 5
ATOM 4333 C CA . THR A 1 29 ? 0.668 -8.006 -1.871 1.00 0.00 29 THR A CA 5
ATOM 4334 C C . THR A 1 29 ? 1.551 -8.381 -3.063 1.00 0.00 29 THR A C 5
ATOM 4335 O O . THR A 1 29 ? 1.318 -9.395 -3.718 1.00 0.00 29 THR A O 5
ATOM 4346 N N . GLY A 1 30 ? 2.546 -7.541 -3.308 1.00 0.00 30 GLY A N 5
ATOM 4347 C CA . GLY A 1 30 ? 3.465 -7.772 -4.410 1.00 0.00 30 GLY A CA 5
ATOM 4348 C C . GLY A 1 30 ? 3.313 -6.694 -5.485 1.00 0.00 30 GLY A C 5
ATOM 4349 O O . GLY A 1 30 ? 3.878 -6.813 -6.571 1.00 0.00 30 GLY A O 5
ATOM 4353 N N . ILE A 1 31 ? 2.548 -5.668 -5.145 1.00 0.00 31 ILE A N 5
ATOM 4354 C CA . ILE A 1 31 ? 2.314 -4.570 -6.068 1.00 0.00 31 ILE A CA 5
ATOM 4355 C C . ILE A 1 31 ? 3.623 -3.810 -6.291 1.00 0.00 31 ILE A C 5
ATOM 4356 O O . ILE A 1 31 ? 4.282 -3.408 -5.333 1.00 0.00 31 ILE A O 5
ATOM 4372 N N . GLU A 1 32 ? 3.961 -3.636 -7.560 1.00 0.00 32 GLU A N 5
ATOM 4373 C CA . GLU A 1 32 ? 5.179 -2.931 -7.921 1.00 0.00 32 GLU A CA 5
ATOM 4374 C C . GLU A 1 32 ? 5.016 -1.430 -7.676 1.00 0.00 32 GLU A C 5
ATOM 4375 O O . GLU A 1 32 ? 5.947 -0.766 -7.224 1.00 0.00 32 GLU A O 5
ATOM 4387 N N . SER A 1 33 ? 3.825 -0.938 -7.985 1.00 0.00 33 SER A N 5
ATOM 4388 C CA . SER A 1 33 ? 3.528 0.473 -7.804 1.00 0.00 33 SER A CA 5
ATOM 4389 C C . SER A 1 33 ? 3.335 0.780 -6.318 1.00 0.00 33 SER A C 5
ATOM 4390 O O . SER A 1 33 ? 2.565 0.106 -5.636 1.00 0.00 33 SER A O 5
ATOM 4398 N N . MET A 1 34 ? 4.047 1.799 -5.860 1.00 0.00 34 MET A N 5
ATOM 4399 C CA . MET A 1 34 ? 3.963 2.204 -4.467 1.00 0.00 34 MET A CA 5
ATOM 4400 C C . MET A 1 34 ? 2.619 2.872 -4.170 1.00 0.00 34 MET A C 5
ATOM 4401 O O . MET A 1 34 ? 1.934 2.502 -3.218 1.00 0.00 34 MET A O 5
ATOM 4415 N N . ASP A 1 35 ? 2.281 3.845 -5.004 1.00 0.00 35 ASP A N 5
ATOM 4416 C CA . ASP A 1 35 ? 1.031 4.568 -4.842 1.00 0.00 35 ASP A CA 5
ATOM 4417 C C . ASP A 1 35 ? -0.110 3.568 -4.643 1.00 0.00 35 ASP A C 5
ATOM 4418 O O . ASP A 1 35 ? -0.951 3.748 -3.764 1.00 0.00 35 ASP A O 5
ATOM 4427 N N . GLN A 1 36 ? -0.101 2.536 -5.473 1.00 0.00 36 GLN A N 5
ATOM 4428 C CA . GLN A 1 36 ? -1.124 1.507 -5.400 1.00 0.00 36 GLN A CA 5
ATOM 4429 C C . GLN A 1 36 ? -1.137 0.871 -4.008 1.00 0.00 36 GLN A C 5
ATOM 4430 O O . GLN A 1 36 ? -2.200 0.542 -3.482 1.00 0.00 36 GLN A O 5
ATOM 4444 N N . CYS A 1 37 ? 0.055 0.716 -3.452 1.00 0.00 37 CYS A N 5
ATOM 4445 C CA . CYS A 1 37 ? 0.194 0.125 -2.132 1.00 0.00 37 CYS A CA 5
ATOM 4446 C C . CYS A 1 37 ? -0.407 1.090 -1.108 1.00 0.00 37 CYS A C 5
ATOM 4447 O O . CYS A 1 37 ? -1.489 0.843 -0.577 1.00 0.00 37 CYS A O 5
ATOM 4455 N N . ARG A 1 38 ? 0.320 2.169 -0.860 1.00 0.00 38 ARG A N 5
ATOM 4456 C CA . ARG A 1 38 ? -0.128 3.172 0.091 1.00 0.00 38 ARG A CA 5
ATOM 4457 C C . ARG A 1 38 ? -1.609 3.486 -0.127 1.00 0.00 38 ARG A C 5
ATOM 4458 O O . ARG A 1 38 ? -2.331 3.783 0.823 1.00 0.00 38 ARG A O 5
ATOM 4479 N N . HIS A 1 39 ? -2.018 3.410 -1.385 1.00 0.00 39 HIS A N 5
ATOM 4480 C CA . HIS A 1 39 ? -3.401 3.682 -1.740 1.00 0.00 39 HIS A CA 5
ATOM 4481 C C . HIS A 1 39 ? -4.325 2.739 -0.967 1.00 0.00 39 HIS A C 5
ATOM 4482 O O . HIS A 1 39 ? -5.130 3.183 -0.151 1.00 0.00 39 HIS A O 5
ATOM 4496 N N . THR A 1 40 ? -4.177 1.453 -1.253 1.00 0.00 40 THR A N 5
ATOM 4497 C CA . THR A 1 40 ? -4.988 0.443 -0.595 1.00 0.00 40 THR A CA 5
ATOM 4498 C C . THR A 1 40 ? -4.917 0.608 0.925 1.00 0.00 40 THR A C 5
ATOM 4499 O O . THR A 1 40 ? -5.916 0.429 1.620 1.00 0.00 40 THR A O 5
ATOM 4510 N N . LEU A 1 41 ? -3.727 0.949 1.396 1.00 0.00 41 LEU A N 5
ATOM 4511 C CA . LEU A 1 41 ? -3.512 1.141 2.820 1.00 0.00 41 LEU A CA 5
ATOM 4512 C C . LEU A 1 41 ? -4.272 2.386 3.283 1.00 0.00 41 LEU A C 5
ATOM 4513 O O . LEU A 1 41 ? -5.241 2.282 4.034 1.00 0.00 41 LEU A O 5
ATOM 4529 N N . GLU A 1 42 ? -3.804 3.534 2.815 1.00 0.00 42 GLU A N 5
ATOM 4530 C CA . GLU A 1 42 ? -4.428 4.797 3.172 1.00 0.00 42 GLU A CA 5
ATOM 4531 C C . GLU A 1 42 ? -5.950 4.648 3.198 1.00 0.00 42 GLU A C 5
ATOM 4532 O O . GLU A 1 42 ? -6.605 5.089 4.141 1.00 0.00 42 GLU A O 5
ATOM 4544 N N . GLN A 1 43 ? -6.470 4.026 2.149 1.00 0.00 43 GLN A N 5
ATOM 4545 C CA . GLN A 1 43 ? -7.903 3.815 2.040 1.00 0.00 43 GLN A CA 5
ATOM 4546 C C . GLN A 1 43 ? -8.446 3.179 3.322 1.00 0.00 43 GLN A C 5
ATOM 4547 O O . GLN A 1 43 ? -9.260 3.781 4.020 1.00 0.00 43 GLN A O 5
ATOM 4561 N N . HIS A 1 44 ? -7.972 1.972 3.592 1.00 0.00 44 HIS A N 5
ATOM 4562 C CA . HIS A 1 44 ? -8.400 1.249 4.778 1.00 0.00 44 HIS A CA 5
ATOM 4563 C C . HIS A 1 44 ? -7.879 1.960 6.028 1.00 0.00 44 HIS A C 5
ATOM 4564 O O . HIS A 1 44 ? -8.268 1.624 7.145 1.00 0.00 44 HIS A O 5
ATOM 4578 N N . ASN A 1 45 ? -7.008 2.931 5.798 1.00 0.00 45 ASN A N 5
ATOM 4579 C CA . ASN A 1 45 ? -6.430 3.693 6.892 1.00 0.00 45 ASN A CA 5
ATOM 4580 C C . ASN A 1 45 ? -5.191 2.965 7.416 1.00 0.00 45 ASN A C 5
ATOM 4581 O O . ASN A 1 45 ? -5.114 2.635 8.599 1.00 0.00 45 ASN A O 5
ATOM 4592 N N . TRP A 1 46 ? -4.251 2.736 6.511 1.00 0.00 46 TRP A N 5
ATOM 4593 C CA . TRP A 1 46 ? -3.019 2.053 6.867 1.00 0.00 46 TRP A CA 5
ATOM 4594 C C . TRP A 1 46 ? -3.383 0.838 7.723 1.00 0.00 46 TRP A C 5
ATOM 4595 O O . TRP A 1 46 ? -2.918 0.711 8.855 1.00 0.00 46 TRP A O 5
ATOM 4616 N N . ASN A 1 47 ? -4.210 -0.023 7.150 1.00 0.00 47 ASN A N 5
ATOM 4617 C CA . ASN A 1 47 ? -4.641 -1.223 7.846 1.00 0.00 47 ASN A CA 5
ATOM 4618 C C . ASN A 1 47 ? -4.305 -2.450 6.996 1.00 0.00 47 ASN A C 5
ATOM 4619 O O . ASN A 1 47 ? -5.189 -3.046 6.383 1.00 0.00 47 ASN A O 5
ATOM 4630 N N . ILE A 1 48 ? -3.025 -2.790 6.985 1.00 0.00 48 ILE A N 5
ATOM 4631 C CA . ILE A 1 48 ? -2.561 -3.934 6.220 1.00 0.00 48 ILE A CA 5
ATOM 4632 C C . ILE A 1 48 ? -3.579 -5.070 6.340 1.00 0.00 48 ILE A C 5
ATOM 4633 O O . ILE A 1 48 ? -4.018 -5.625 5.334 1.00 0.00 48 ILE A O 5
ATOM 4649 N N . GLU A 1 49 ? -3.926 -5.382 7.580 1.00 0.00 49 GLU A N 5
ATOM 4650 C CA . GLU A 1 49 ? -4.885 -6.441 7.845 1.00 0.00 49 GLU A CA 5
ATOM 4651 C C . GLU A 1 49 ? -6.081 -6.323 6.898 1.00 0.00 49 GLU A C 5
ATOM 4652 O O . GLU A 1 49 ? -6.532 -7.319 6.335 1.00 0.00 49 GLU A O 5
ATOM 4664 N N . ALA A 1 50 ? -6.561 -5.097 6.752 1.00 0.00 50 ALA A N 5
ATOM 4665 C CA . ALA A 1 50 ? -7.696 -4.836 5.883 1.00 0.00 50 ALA A CA 5
ATOM 4666 C C . ALA A 1 50 ? -7.203 -4.661 4.446 1.00 0.00 50 ALA A C 5
ATOM 4667 O O . ALA A 1 50 ? -7.635 -5.380 3.546 1.00 0.00 50 ALA A O 5
ATOM 4674 N N . ALA A 1 51 ? -6.304 -3.703 4.274 1.00 0.00 51 ALA A N 5
ATOM 4675 C CA . ALA A 1 51 ? -5.747 -3.425 2.961 1.00 0.00 51 ALA A CA 5
ATOM 4676 C C . ALA A 1 51 ? -5.457 -4.745 2.245 1.00 0.00 51 ALA A C 5
ATOM 4677 O O . ALA A 1 51 ? -5.793 -4.907 1.073 1.00 0.00 51 ALA A O 5
ATOM 4684 N N . VAL A 1 52 ? -4.836 -5.656 2.980 1.00 0.00 52 VAL A N 5
ATOM 4685 C CA . VAL A 1 52 ? -4.496 -6.957 2.430 1.00 0.00 52 VAL A CA 5
ATOM 4686 C C . VAL A 1 52 ? -5.764 -7.628 1.898 1.00 0.00 52 VAL A C 5
ATOM 4687 O O . VAL A 1 52 ? -5.799 -8.079 0.754 1.00 0.00 52 VAL A O 5
ATOM 4700 N N . GLN A 1 53 ? -6.776 -7.672 2.753 1.00 0.00 53 GLN A N 5
ATOM 4701 C CA . GLN A 1 53 ? -8.042 -8.280 2.384 1.00 0.00 53 GLN A CA 5
ATOM 4702 C C . GLN A 1 53 ? -8.607 -7.609 1.130 1.00 0.00 53 GLN A C 5
ATOM 4703 O O . GLN A 1 53 ? -8.830 -8.268 0.116 1.00 0.00 53 GLN A O 5
ATOM 4717 N N . ASP A 1 54 ? -8.822 -6.306 1.240 1.00 0.00 54 ASP A N 5
ATOM 4718 C CA . ASP A 1 54 ? -9.357 -5.539 0.128 1.00 0.00 54 ASP A CA 5
ATOM 4719 C C . ASP A 1 54 ? -8.463 -5.736 -1.098 1.00 0.00 54 ASP A C 5
ATOM 4720 O O . ASP A 1 54 ? -8.937 -5.683 -2.231 1.00 0.00 54 ASP A O 5
ATOM 4729 N N . ARG A 1 55 ? -7.185 -5.959 -0.829 1.00 0.00 55 ARG A N 5
ATOM 4730 C CA . ARG A 1 55 ? -6.220 -6.163 -1.896 1.00 0.00 55 ARG A CA 5
ATOM 4731 C C . ARG A 1 55 ? -6.449 -7.520 -2.565 1.00 0.00 55 ARG A C 5
ATOM 4732 O O . ARG A 1 55 ? -6.608 -7.597 -3.783 1.00 0.00 55 ARG A O 5
ATOM 4753 N N . LEU A 1 56 ? -6.460 -8.557 -1.740 1.00 0.00 56 LEU A N 5
ATOM 4754 C CA . LEU A 1 56 ? -6.667 -9.906 -2.237 1.00 0.00 56 LEU A CA 5
ATOM 4755 C C . LEU A 1 56 ? -8.087 -10.028 -2.795 1.00 0.00 56 LEU A C 5
ATOM 4756 O O . LEU A 1 56 ? -8.280 -10.510 -3.910 1.00 0.00 56 LEU A O 5
ATOM 4772 N N . ASN A 1 57 ? -9.043 -9.582 -1.993 1.00 0.00 57 ASN A N 5
ATOM 4773 C CA . ASN A 1 57 ? -10.439 -9.635 -2.392 1.00 0.00 57 ASN A CA 5
ATOM 4774 C C . ASN A 1 57 ? -10.568 -9.168 -3.844 1.00 0.00 57 ASN A C 5
ATOM 4775 O O . ASN A 1 57 ? -11.077 -9.899 -4.692 1.00 0.00 57 ASN A O 5
ATOM 4786 N N . GLU A 1 58 ? -10.097 -7.953 -4.085 1.00 0.00 58 GLU A N 5
ATOM 4787 C CA . GLU A 1 58 ? -10.154 -7.380 -5.419 1.00 0.00 58 GLU A CA 5
ATOM 4788 C C . GLU A 1 58 ? -9.443 -8.293 -6.419 1.00 0.00 58 GLU A C 5
ATOM 4789 O O . GLU A 1 58 ? -9.831 -8.364 -7.584 1.00 0.00 58 GLU A O 5
ATOM 4801 N N . GLN A 1 59 ? -8.415 -8.969 -5.928 1.00 0.00 59 GLN A N 5
ATOM 4802 C CA . GLN A 1 59 ? -7.647 -9.875 -6.765 1.00 0.00 59 GLN A CA 5
ATOM 4803 C C . GLN A 1 59 ? -8.563 -10.933 -7.383 1.00 0.00 59 GLN A C 5
ATOM 4804 O O . GLN A 1 59 ? -8.681 -11.021 -8.604 1.00 0.00 59 GLN A O 5
ATOM 4818 N N . GLU A 1 60 ? -9.189 -11.710 -6.511 1.00 0.00 60 GLU A N 5
ATOM 4819 C CA . GLU A 1 60 ? -10.092 -12.758 -6.956 1.00 0.00 60 GLU A CA 5
ATOM 4820 C C . GLU A 1 60 ? -11.179 -12.174 -7.861 1.00 0.00 60 GLU A C 5
ATOM 4821 O O . GLU A 1 60 ? -11.257 -12.513 -9.041 1.00 0.00 60 GLU A O 5
ATOM 4833 N N . GLY A 1 61 ? -11.990 -11.307 -7.273 1.00 0.00 61 GLY A N 5
ATOM 4834 C CA . GLY A 1 61 ? -13.069 -10.673 -8.012 1.00 0.00 61 GLY A CA 5
ATOM 4835 C C . GLY A 1 61 ? -13.533 -9.393 -7.314 1.00 0.00 61 GLY A C 5
ATOM 4836 O O . GLY A 1 61 ? -12.789 -8.803 -6.532 1.00 0.00 61 GLY A O 5
ATOM 4840 N N . SER A 1 62 ? -14.761 -9.002 -7.621 1.00 0.00 62 SER A N 5
ATOM 4841 C CA . SER A 1 62 ? -15.334 -7.803 -7.032 1.00 0.00 62 SER A CA 5
ATOM 4842 C C . SER A 1 62 ? -14.326 -6.654 -7.100 1.00 0.00 62 SER A C 5
ATOM 4843 O O . SER A 1 62 ? -13.479 -6.514 -6.219 1.00 0.00 62 SER A O 5
ATOM 4851 N N . GLY A 1 63 ? -14.450 -5.862 -8.155 1.00 0.00 63 GLY A N 5
ATOM 4852 C CA . GLY A 1 63 ? -13.560 -4.730 -8.349 1.00 0.00 63 GLY A CA 5
ATOM 4853 C C . GLY A 1 63 ? -13.216 -4.551 -9.829 1.00 0.00 63 GLY A C 5
ATOM 4854 O O . GLY A 1 63 ? -12.303 -5.197 -10.341 1.00 0.00 63 GLY A O 5
ATOM 4858 N N . PRO A 1 64 ? -13.985 -3.646 -10.492 1.00 0.00 64 PRO A N 5
ATOM 4859 C CA . PRO A 1 64 ? -13.771 -3.373 -11.903 1.00 0.00 64 PRO A CA 5
ATOM 4860 C C . PRO A 1 64 ? -12.521 -2.516 -12.113 1.00 0.00 64 PRO A C 5
ATOM 4861 O O . PRO A 1 64 ? -12.563 -1.299 -11.938 1.00 0.00 64 PRO A O 5
ATOM 4872 N N . SER A 1 65 ? -11.439 -3.185 -12.484 1.00 0.00 65 SER A N 5
ATOM 4873 C CA . SER A 1 65 ? -10.180 -2.499 -12.719 1.00 0.00 65 SER A CA 5
ATOM 4874 C C . SER A 1 65 ? -10.298 -1.593 -13.946 1.00 0.00 65 SER A C 5
ATOM 4875 O O . SER A 1 65 ? -10.085 -0.385 -13.853 1.00 0.00 65 SER A O 5
ATOM 4883 N N . SER A 1 66 ? -10.639 -2.210 -15.067 1.00 0.00 66 SER A N 5
ATOM 4884 C CA . SER A 1 66 ? -10.788 -1.474 -16.311 1.00 0.00 66 SER A CA 5
ATOM 4885 C C . SER A 1 66 ? -9.434 -0.919 -16.757 1.00 0.00 66 SER A C 5
ATOM 4886 O O . SER A 1 66 ? -8.490 -0.868 -15.969 1.00 0.00 66 SER A O 5
ATOM 4894 N N . GLY A 1 67 ? -9.381 -0.516 -18.018 1.00 0.00 67 GLY A N 5
ATOM 4895 C CA . GLY A 1 67 ? -8.158 0.033 -18.578 1.00 0.00 67 GLY A CA 5
ATOM 4896 C C . GLY A 1 67 ? -8.251 0.139 -20.101 1.00 0.00 67 GLY A C 5
ATOM 4897 O O . GLY A 1 67 ? -9.298 0.497 -20.639 1.00 0.00 67 GLY A O 5
ATOM 4901 N N . GLY A 1 1 ? -24.276 19.358 8.918 1.00 0.00 1 GLY A N 6
ATOM 4902 C CA . GLY A 1 1 ? -24.249 20.693 8.346 1.00 0.00 1 GLY A CA 6
ATOM 4903 C C . GLY A 1 1 ? -23.813 20.653 6.880 1.00 0.00 1 GLY A C 6
ATOM 4904 O O . GLY A 1 1 ? -24.373 19.901 6.083 1.00 0.00 1 GLY A O 6
ATOM 4908 N N . SER A 1 2 ? -22.819 21.471 6.568 1.00 0.00 2 SER A N 6
ATOM 4909 C CA . SER A 1 2 ? -22.302 21.538 5.212 1.00 0.00 2 SER A CA 6
ATOM 4910 C C . SER A 1 2 ? -21.183 22.578 5.129 1.00 0.00 2 SER A C 6
ATOM 4911 O O . SER A 1 2 ? -21.448 23.779 5.095 1.00 0.00 2 SER A O 6
ATOM 4919 N N . SER A 1 3 ? -19.956 22.079 5.099 1.00 0.00 3 SER A N 6
ATOM 4920 C CA . SER A 1 3 ? -18.796 22.950 5.021 1.00 0.00 3 SER A CA 6
ATOM 4921 C C . SER A 1 3 ? -17.549 22.132 4.680 1.00 0.00 3 SER A C 6
ATOM 4922 O O . SER A 1 3 ? -16.898 21.585 5.569 1.00 0.00 3 SER A O 6
ATOM 4930 N N . GLY A 1 4 ? -17.253 22.073 3.390 1.00 0.00 4 GLY A N 6
ATOM 4931 C CA . GLY A 1 4 ? -16.095 21.330 2.920 1.00 0.00 4 GLY A CA 6
ATOM 4932 C C . GLY A 1 4 ? -16.110 19.897 3.456 1.00 0.00 4 GLY A C 6
ATOM 4933 O O . GLY A 1 4 ? -15.581 19.628 4.533 1.00 0.00 4 GLY A O 6
ATOM 4937 N N . SER A 1 5 ? -16.720 19.015 2.678 1.00 0.00 5 SER A N 6
ATOM 4938 C CA . SER A 1 5 ? -16.810 17.616 3.061 1.00 0.00 5 SER A CA 6
ATOM 4939 C C . SER A 1 5 ? -15.973 16.759 2.110 1.00 0.00 5 SER A C 6
ATOM 4940 O O . SER A 1 5 ? -16.362 16.536 0.964 1.00 0.00 5 SER A O 6
ATOM 4948 N N . SER A 1 6 ? -14.839 16.301 2.620 1.00 0.00 6 SER A N 6
ATOM 4949 C CA . SER A 1 6 ? -13.944 15.473 1.830 1.00 0.00 6 SER A CA 6
ATOM 4950 C C . SER A 1 6 ? -13.416 16.267 0.633 1.00 0.00 6 SER A C 6
ATOM 4951 O O . SER A 1 6 ? -13.903 17.359 0.345 1.00 0.00 6 SER A O 6
ATOM 4959 N N . GLY A 1 7 ? -12.426 15.687 -0.031 1.00 0.00 7 GLY A N 6
ATOM 4960 C CA . GLY A 1 7 ? -11.827 16.327 -1.189 1.00 0.00 7 GLY A CA 6
ATOM 4961 C C . GLY A 1 7 ? -10.616 17.171 -0.785 1.00 0.00 7 GLY A C 6
ATOM 4962 O O . GLY A 1 7 ? -10.571 18.369 -1.059 1.00 0.00 7 GLY A O 6
ATOM 4966 N N . ALA A 1 8 ? -9.665 16.512 -0.139 1.00 0.00 8 ALA A N 6
ATOM 4967 C CA . ALA A 1 8 ? -8.458 17.187 0.307 1.00 0.00 8 ALA A CA 6
ATOM 4968 C C . ALA A 1 8 ? -7.235 16.424 -0.206 1.00 0.00 8 ALA A C 6
ATOM 4969 O O . ALA A 1 8 ? -6.764 15.491 0.442 1.00 0.00 8 ALA A O 6
ATOM 4976 N N . PRO A 1 9 ? -6.742 16.862 -1.396 1.00 0.00 9 PRO A N 6
ATOM 4977 C CA . PRO A 1 9 ? -5.582 16.231 -2.003 1.00 0.00 9 PRO A CA 6
ATOM 4978 C C . PRO A 1 9 ? -4.296 16.638 -1.281 1.00 0.00 9 PRO A C 6
ATOM 4979 O O . PRO A 1 9 ? -3.486 17.388 -1.824 1.00 0.00 9 PRO A O 6
ATOM 4990 N N . GLU A 1 10 ? -4.148 16.125 -0.068 1.00 0.00 10 GLU A N 6
ATOM 4991 C CA . GLU A 1 10 ? -2.974 16.426 0.733 1.00 0.00 10 GLU A CA 6
ATOM 4992 C C . GLU A 1 10 ? -2.131 15.165 0.935 1.00 0.00 10 GLU A C 6
ATOM 4993 O O . GLU A 1 10 ? -2.662 14.105 1.266 1.00 0.00 10 GLU A O 6
ATOM 5005 N N . GLU A 1 11 ? -0.832 15.320 0.725 1.00 0.00 11 GLU A N 6
ATOM 5006 C CA . GLU A 1 11 ? 0.089 14.207 0.880 1.00 0.00 11 GLU A CA 6
ATOM 5007 C C . GLU A 1 11 ? 1.406 14.689 1.491 1.00 0.00 11 GLU A C 6
ATOM 5008 O O . GLU A 1 11 ? 2.314 15.101 0.771 1.00 0.00 11 GLU A O 6
ATOM 5020 N N . ARG A 1 12 ? 1.468 14.621 2.813 1.00 0.00 12 ARG A N 6
ATOM 5021 C CA . ARG A 1 12 ? 2.659 15.045 3.529 1.00 0.00 12 ARG A CA 6
ATOM 5022 C C . ARG A 1 12 ? 3.598 13.857 3.747 1.00 0.00 12 ARG A C 6
ATOM 5023 O O . ARG A 1 12 ? 3.171 12.705 3.695 1.00 0.00 12 ARG A O 6
ATOM 5044 N N . ASP A 1 13 ? 4.861 14.179 3.988 1.00 0.00 13 ASP A N 6
ATOM 5045 C CA . ASP A 1 13 ? 5.864 13.153 4.215 1.00 0.00 13 ASP A CA 6
ATOM 5046 C C . ASP A 1 13 ? 5.275 12.057 5.106 1.00 0.00 13 ASP A C 6
ATOM 5047 O O . ASP A 1 13 ? 4.298 12.289 5.817 1.00 0.00 13 ASP A O 6
ATOM 5056 N N . LEU A 1 14 ? 5.893 10.888 5.038 1.00 0.00 14 LEU A N 6
ATOM 5057 C CA . LEU A 1 14 ? 5.442 9.756 5.830 1.00 0.00 14 LEU A CA 6
ATOM 5058 C C . LEU A 1 14 ? 6.409 9.537 6.996 1.00 0.00 14 LEU A C 6
ATOM 5059 O O . LEU A 1 14 ? 7.490 10.123 7.029 1.00 0.00 14 LEU A O 6
ATOM 5075 N N . THR A 1 15 ? 5.984 8.693 7.924 1.00 0.00 15 THR A N 6
ATOM 5076 C CA . THR A 1 15 ? 6.798 8.389 9.089 1.00 0.00 15 THR A CA 6
ATOM 5077 C C . THR A 1 15 ? 7.357 6.968 8.994 1.00 0.00 15 THR A C 6
ATOM 5078 O O . THR A 1 15 ? 6.755 6.102 8.361 1.00 0.00 15 THR A O 6
ATOM 5089 N N . GLN A 1 16 ? 8.501 6.772 9.633 1.00 0.00 16 GLN A N 6
ATOM 5090 C CA . GLN A 1 16 ? 9.147 5.471 9.628 1.00 0.00 16 GLN A CA 6
ATOM 5091 C C . GLN A 1 16 ? 8.108 4.361 9.799 1.00 0.00 16 GLN A C 6
ATOM 5092 O O . GLN A 1 16 ? 7.992 3.479 8.950 1.00 0.00 16 GLN A O 6
ATOM 5106 N N . GLU A 1 17 ? 7.379 4.442 10.902 1.00 0.00 17 GLU A N 6
ATOM 5107 C CA . GLU A 1 17 ? 6.353 3.456 11.195 1.00 0.00 17 GLU A CA 6
ATOM 5108 C C . GLU A 1 17 ? 5.546 3.138 9.935 1.00 0.00 17 GLU A C 6
ATOM 5109 O O . GLU A 1 17 ? 5.531 1.998 9.474 1.00 0.00 17 GLU A O 6
ATOM 5121 N N . GLN A 1 18 ? 4.896 4.167 9.412 1.00 0.00 18 GLN A N 6
ATOM 5122 C CA . GLN A 1 18 ? 4.089 4.012 8.214 1.00 0.00 18 GLN A CA 6
ATOM 5123 C C . GLN A 1 18 ? 4.885 3.284 7.129 1.00 0.00 18 GLN A C 6
ATOM 5124 O O . GLN A 1 18 ? 4.461 2.238 6.640 1.00 0.00 18 GLN A O 6
ATOM 5138 N N . THR A 1 19 ? 6.023 3.867 6.784 1.00 0.00 19 THR A N 6
ATOM 5139 C CA . THR A 1 19 ? 6.882 3.287 5.765 1.00 0.00 19 THR A CA 6
ATOM 5140 C C . THR A 1 19 ? 6.959 1.768 5.934 1.00 0.00 19 THR A C 6
ATOM 5141 O O . THR A 1 19 ? 6.577 1.020 5.036 1.00 0.00 19 THR A O 6
ATOM 5152 N N . GLU A 1 20 ? 7.456 1.359 7.092 1.00 0.00 20 GLU A N 6
ATOM 5153 C CA . GLU A 1 20 ? 7.588 -0.057 7.391 1.00 0.00 20 GLU A CA 6
ATOM 5154 C C . GLU A 1 20 ? 6.340 -0.815 6.931 1.00 0.00 20 GLU A C 6
ATOM 5155 O O . GLU A 1 20 ? 6.423 -1.690 6.070 1.00 0.00 20 GLU A O 6
ATOM 5167 N N . LYS A 1 21 ? 5.213 -0.452 7.526 1.00 0.00 21 LYS A N 6
ATOM 5168 C CA . LYS A 1 21 ? 3.951 -1.087 7.188 1.00 0.00 21 LYS A CA 6
ATOM 5169 C C . LYS A 1 21 ? 3.883 -1.305 5.675 1.00 0.00 21 LYS A C 6
ATOM 5170 O O . LYS A 1 21 ? 3.592 -2.408 5.216 1.00 0.00 21 LYS A O 6
ATOM 5189 N N . LEU A 1 22 ? 4.157 -0.236 4.943 1.00 0.00 22 LEU A N 6
ATOM 5190 C CA . LEU A 1 22 ? 4.131 -0.297 3.491 1.00 0.00 22 LEU A CA 6
ATOM 5191 C C . LEU A 1 22 ? 4.951 -1.499 3.020 1.00 0.00 22 LEU A C 6
ATOM 5192 O O . LEU A 1 22 ? 4.431 -2.382 2.340 1.00 0.00 22 LEU A O 6
ATOM 5208 N N . LEU A 1 23 ? 6.220 -1.496 3.402 1.00 0.00 23 LEU A N 6
ATOM 5209 C CA . LEU A 1 23 ? 7.117 -2.575 3.027 1.00 0.00 23 LEU A CA 6
ATOM 5210 C C . LEU A 1 23 ? 6.386 -3.912 3.168 1.00 0.00 23 LEU A C 6
ATOM 5211 O O . LEU A 1 23 ? 6.370 -4.716 2.237 1.00 0.00 23 LEU A O 6
ATOM 5227 N N . GLN A 1 24 ? 5.799 -4.108 4.340 1.00 0.00 24 GLN A N 6
ATOM 5228 C CA . GLN A 1 24 ? 5.069 -5.334 4.615 1.00 0.00 24 GLN A CA 6
ATOM 5229 C C . GLN A 1 24 ? 4.040 -5.596 3.513 1.00 0.00 24 GLN A C 6
ATOM 5230 O O . GLN A 1 24 ? 4.180 -6.543 2.740 1.00 0.00 24 GLN A O 6
ATOM 5244 N N . PHE A 1 25 ? 3.028 -4.742 3.477 1.00 0.00 25 PHE A N 6
ATOM 5245 C CA . PHE A 1 25 ? 1.975 -4.870 2.483 1.00 0.00 25 PHE A CA 6
ATOM 5246 C C . PHE A 1 25 ? 2.563 -5.111 1.091 1.00 0.00 25 PHE A C 6
ATOM 5247 O O . PHE A 1 25 ? 2.252 -6.112 0.447 1.00 0.00 25 PHE A O 6
ATOM 5264 N N . GLN A 1 26 ? 3.401 -4.177 0.667 1.00 0.00 26 GLN A N 6
ATOM 5265 C CA . GLN A 1 26 ? 4.034 -4.276 -0.637 1.00 0.00 26 GLN A CA 6
ATOM 5266 C C . GLN A 1 26 ? 4.512 -5.708 -0.888 1.00 0.00 26 GLN A C 6
ATOM 5267 O O . GLN A 1 26 ? 4.097 -6.343 -1.856 1.00 0.00 26 GLN A O 6
ATOM 5281 N N . ASP A 1 27 ? 5.378 -6.173 0.000 1.00 0.00 27 ASP A N 6
ATOM 5282 C CA . ASP A 1 27 ? 5.916 -7.518 -0.113 1.00 0.00 27 ASP A CA 6
ATOM 5283 C C . ASP A 1 27 ? 4.763 -8.522 -0.162 1.00 0.00 27 ASP A C 6
ATOM 5284 O O . ASP A 1 27 ? 4.687 -9.341 -1.076 1.00 0.00 27 ASP A O 6
ATOM 5293 N N . LEU A 1 28 ? 3.893 -8.425 0.833 1.00 0.00 28 LEU A N 6
ATOM 5294 C CA . LEU A 1 28 ? 2.747 -9.314 0.915 1.00 0.00 28 LEU A CA 6
ATOM 5295 C C . LEU A 1 28 ? 2.001 -9.302 -0.421 1.00 0.00 28 LEU A C 6
ATOM 5296 O O . LEU A 1 28 ? 1.995 -10.299 -1.142 1.00 0.00 28 LEU A O 6
ATOM 5312 N N . THR A 1 29 ? 1.390 -8.163 -0.710 1.00 0.00 29 THR A N 6
ATOM 5313 C CA . THR A 1 29 ? 0.643 -8.008 -1.947 1.00 0.00 29 THR A CA 6
ATOM 5314 C C . THR A 1 29 ? 1.530 -8.329 -3.151 1.00 0.00 29 THR A C 6
ATOM 5315 O O . THR A 1 29 ? 1.350 -9.356 -3.803 1.00 0.00 29 THR A O 6
ATOM 5326 N N . GLY A 1 30 ? 2.470 -7.431 -3.409 1.00 0.00 30 GLY A N 6
ATOM 5327 C CA . GLY A 1 30 ? 3.386 -7.606 -4.523 1.00 0.00 30 GLY A CA 6
ATOM 5328 C C . GLY A 1 30 ? 3.157 -6.538 -5.594 1.00 0.00 30 GLY A C 6
ATOM 5329 O O . GLY A 1 30 ? 3.591 -6.695 -6.735 1.00 0.00 30 GLY A O 6
ATOM 5333 N N . ILE A 1 31 ? 2.475 -5.477 -5.190 1.00 0.00 31 ILE A N 6
ATOM 5334 C CA . ILE A 1 31 ? 2.183 -4.384 -6.101 1.00 0.00 31 ILE A CA 6
ATOM 5335 C C . ILE A 1 31 ? 3.465 -3.595 -6.373 1.00 0.00 31 ILE A C 6
ATOM 5336 O O . ILE A 1 31 ? 4.152 -3.180 -5.441 1.00 0.00 31 ILE A O 6
ATOM 5352 N N . GLU A 1 32 ? 3.750 -3.413 -7.655 1.00 0.00 32 GLU A N 6
ATOM 5353 C CA . GLU A 1 32 ? 4.938 -2.681 -8.061 1.00 0.00 32 GLU A CA 6
ATOM 5354 C C . GLU A 1 32 ? 4.813 -1.207 -7.672 1.00 0.00 32 GLU A C 6
ATOM 5355 O O . GLU A 1 32 ? 5.563 -0.718 -6.829 1.00 0.00 32 GLU A O 6
ATOM 5367 N N . SER A 1 33 ? 3.858 -0.540 -8.304 1.00 0.00 33 SER A N 6
ATOM 5368 C CA . SER A 1 33 ? 3.625 0.868 -8.034 1.00 0.00 33 SER A CA 6
ATOM 5369 C C . SER A 1 33 ? 3.344 1.077 -6.545 1.00 0.00 33 SER A C 6
ATOM 5370 O O . SER A 1 33 ? 2.233 0.832 -6.079 1.00 0.00 33 SER A O 6
ATOM 5378 N N . MET A 1 34 ? 4.372 1.526 -5.839 1.00 0.00 34 MET A N 6
ATOM 5379 C CA . MET A 1 34 ? 4.250 1.770 -4.412 1.00 0.00 34 MET A CA 6
ATOM 5380 C C . MET A 1 34 ? 3.015 2.621 -4.105 1.00 0.00 34 MET A C 6
ATOM 5381 O O . MET A 1 34 ? 2.349 2.411 -3.092 1.00 0.00 34 MET A O 6
ATOM 5395 N N . ASP A 1 35 ? 2.747 3.562 -4.997 1.00 0.00 35 ASP A N 6
ATOM 5396 C CA . ASP A 1 35 ? 1.605 4.445 -4.834 1.00 0.00 35 ASP A CA 6
ATOM 5397 C C . ASP A 1 35 ? 0.350 3.607 -4.585 1.00 0.00 35 ASP A C 6
ATOM 5398 O O . ASP A 1 35 ? -0.393 3.861 -3.639 1.00 0.00 35 ASP A O 6
ATOM 5407 N N . GLN A 1 36 ? 0.152 2.624 -5.451 1.00 0.00 36 GLN A N 6
ATOM 5408 C CA . GLN A 1 36 ? -1.001 1.746 -5.337 1.00 0.00 36 GLN A CA 6
ATOM 5409 C C . GLN A 1 36 ? -1.074 1.147 -3.931 1.00 0.00 36 GLN A C 6
ATOM 5410 O O . GLN A 1 36 ? -2.141 1.117 -3.320 1.00 0.00 36 GLN A O 6
ATOM 5424 N N . CYS A 1 37 ? 0.074 0.683 -3.460 1.00 0.00 37 CYS A N 6
ATOM 5425 C CA . CYS A 1 37 ? 0.153 0.086 -2.137 1.00 0.00 37 CYS A CA 6
ATOM 5426 C C . CYS A 1 37 ? -0.436 1.073 -1.128 1.00 0.00 37 CYS A C 6
ATOM 5427 O O . CYS A 1 37 ? -1.542 0.871 -0.629 1.00 0.00 37 CYS A O 6
ATOM 5435 N N . ARG A 1 38 ? 0.330 2.121 -0.857 1.00 0.00 38 ARG A N 6
ATOM 5436 C CA . ARG A 1 38 ? -0.103 3.140 0.084 1.00 0.00 38 ARG A CA 6
ATOM 5437 C C . ARG A 1 38 ? -1.594 3.429 -0.095 1.00 0.00 38 ARG A C 6
ATOM 5438 O O . ARG A 1 38 ? -2.302 3.687 0.878 1.00 0.00 38 ARG A O 6
ATOM 5459 N N . HIS A 1 39 ? -2.029 3.377 -1.346 1.00 0.00 39 HIS A N 6
ATOM 5460 C CA . HIS A 1 39 ? -3.423 3.630 -1.665 1.00 0.00 39 HIS A CA 6
ATOM 5461 C C . HIS A 1 39 ? -4.316 2.705 -0.835 1.00 0.00 39 HIS A C 6
ATOM 5462 O O . HIS A 1 39 ? -5.006 3.156 0.078 1.00 0.00 39 HIS A O 6
ATOM 5476 N N . THR A 1 40 ? -4.273 1.427 -1.182 1.00 0.00 40 THR A N 6
ATOM 5477 C CA . THR A 1 40 ? -5.069 0.434 -0.481 1.00 0.00 40 THR A CA 6
ATOM 5478 C C . THR A 1 40 ? -4.972 0.644 1.032 1.00 0.00 40 THR A C 6
ATOM 5479 O O . THR A 1 40 ? -5.979 0.583 1.736 1.00 0.00 40 THR A O 6
ATOM 5490 N N . LEU A 1 41 ? -3.752 0.887 1.486 1.00 0.00 41 LEU A N 6
ATOM 5491 C CA . LEU A 1 41 ? -3.510 1.107 2.902 1.00 0.00 41 LEU A CA 6
ATOM 5492 C C . LEU A 1 41 ? -4.263 2.359 3.355 1.00 0.00 41 LEU A C 6
ATOM 5493 O O . LEU A 1 41 ? -5.234 2.268 4.104 1.00 0.00 41 LEU A O 6
ATOM 5509 N N . GLU A 1 42 ? -3.785 3.501 2.881 1.00 0.00 42 GLU A N 6
ATOM 5510 C CA . GLU A 1 42 ? -4.401 4.771 3.228 1.00 0.00 42 GLU A CA 6
ATOM 5511 C C . GLU A 1 42 ? -5.924 4.629 3.270 1.00 0.00 42 GLU A C 6
ATOM 5512 O O . GLU A 1 42 ? -6.566 5.064 4.225 1.00 0.00 42 GLU A O 6
ATOM 5524 N N . GLN A 1 43 ? -6.458 4.018 2.223 1.00 0.00 43 GLN A N 6
ATOM 5525 C CA . GLN A 1 43 ? -7.893 3.813 2.128 1.00 0.00 43 GLN A CA 6
ATOM 5526 C C . GLN A 1 43 ? -8.423 3.167 3.409 1.00 0.00 43 GLN A C 6
ATOM 5527 O O . GLN A 1 43 ? -9.230 3.764 4.121 1.00 0.00 43 GLN A O 6
ATOM 5541 N N . HIS A 1 44 ? -7.949 1.957 3.665 1.00 0.00 44 HIS A N 6
ATOM 5542 C CA . HIS A 1 44 ? -8.365 1.225 4.849 1.00 0.00 44 HIS A CA 6
ATOM 5543 C C . HIS A 1 44 ? -7.826 1.922 6.100 1.00 0.00 44 HIS A C 6
ATOM 5544 O O . HIS A 1 44 ? -8.201 1.574 7.218 1.00 0.00 44 HIS A O 6
ATOM 5558 N N . ASN A 1 45 ? -6.956 2.894 5.868 1.00 0.00 45 ASN A N 6
ATOM 5559 C CA . ASN A 1 45 ? -6.362 3.643 6.962 1.00 0.00 45 ASN A CA 6
ATOM 5560 C C . ASN A 1 45 ? -5.135 2.892 7.482 1.00 0.00 45 ASN A C 6
ATOM 5561 O O . ASN A 1 45 ? -5.074 2.532 8.656 1.00 0.00 45 ASN A O 6
ATOM 5572 N N . TRP A 1 46 ? -4.187 2.678 6.582 1.00 0.00 46 TRP A N 6
ATOM 5573 C CA . TRP A 1 46 ? -2.964 1.977 6.935 1.00 0.00 46 TRP A CA 6
ATOM 5574 C C . TRP A 1 46 ? -3.344 0.765 7.788 1.00 0.00 46 TRP A C 6
ATOM 5575 O O . TRP A 1 46 ? -2.910 0.647 8.933 1.00 0.00 46 TRP A O 6
ATOM 5596 N N . ASN A 1 47 ? -4.151 -0.105 7.198 1.00 0.00 47 ASN A N 6
ATOM 5597 C CA . ASN A 1 47 ? -4.594 -1.303 7.890 1.00 0.00 47 ASN A CA 6
ATOM 5598 C C . ASN A 1 47 ? -4.282 -2.529 7.030 1.00 0.00 47 ASN A C 6
ATOM 5599 O O . ASN A 1 47 ? -5.178 -3.104 6.414 1.00 0.00 47 ASN A O 6
ATOM 5610 N N . ILE A 1 48 ? -3.008 -2.892 7.015 1.00 0.00 48 ILE A N 6
ATOM 5611 C CA . ILE A 1 48 ? -2.566 -4.039 6.240 1.00 0.00 48 ILE A CA 6
ATOM 5612 C C . ILE A 1 48 ? -3.603 -5.158 6.357 1.00 0.00 48 ILE A C 6
ATOM 5613 O O . ILE A 1 48 ? -4.052 -5.701 5.348 1.00 0.00 48 ILE A O 6
ATOM 5629 N N . GLU A 1 49 ? -3.954 -5.470 7.596 1.00 0.00 49 GLU A N 6
ATOM 5630 C CA . GLU A 1 49 ? -4.930 -6.514 7.858 1.00 0.00 49 GLU A CA 6
ATOM 5631 C C . GLU A 1 49 ? -6.123 -6.375 6.910 1.00 0.00 49 GLU A C 6
ATOM 5632 O O . GLU A 1 49 ? -6.597 -7.364 6.354 1.00 0.00 49 GLU A O 6
ATOM 5644 N N . ALA A 1 50 ? -6.574 -5.139 6.755 1.00 0.00 50 ALA A N 6
ATOM 5645 C CA . ALA A 1 50 ? -7.702 -4.858 5.884 1.00 0.00 50 ALA A CA 6
ATOM 5646 C C . ALA A 1 50 ? -7.202 -4.678 4.450 1.00 0.00 50 ALA A C 6
ATOM 5647 O O . ALA A 1 50 ? -7.646 -5.378 3.541 1.00 0.00 50 ALA A O 6
ATOM 5654 N N . ALA A 1 51 ? -6.284 -3.736 4.291 1.00 0.00 51 ALA A N 6
ATOM 5655 C CA . ALA A 1 51 ? -5.718 -3.455 2.982 1.00 0.00 51 ALA A CA 6
ATOM 5656 C C . ALA A 1 51 ? -5.445 -4.774 2.256 1.00 0.00 51 ALA A C 6
ATOM 5657 O O . ALA A 1 51 ? -5.760 -4.913 1.075 1.00 0.00 51 ALA A O 6
ATOM 5664 N N . VAL A 1 52 ? -4.863 -5.708 2.992 1.00 0.00 52 VAL A N 6
ATOM 5665 C CA . VAL A 1 52 ? -4.543 -7.011 2.433 1.00 0.00 52 VAL A CA 6
ATOM 5666 C C . VAL A 1 52 ? -5.823 -7.660 1.901 1.00 0.00 52 VAL A C 6
ATOM 5667 O O . VAL A 1 52 ? -5.881 -8.065 0.741 1.00 0.00 52 VAL A O 6
ATOM 5680 N N . GLN A 1 53 ? -6.816 -7.738 2.774 1.00 0.00 53 GLN A N 6
ATOM 5681 C CA . GLN A 1 53 ? -8.091 -8.331 2.406 1.00 0.00 53 GLN A CA 6
ATOM 5682 C C . GLN A 1 53 ? -8.690 -7.598 1.204 1.00 0.00 53 GLN A C 6
ATOM 5683 O O . GLN A 1 53 ? -9.029 -8.221 0.199 1.00 0.00 53 GLN A O 6
ATOM 5697 N N . ASP A 1 54 ? -8.801 -6.285 1.347 1.00 0.00 54 ASP A N 6
ATOM 5698 C CA . ASP A 1 54 ? -9.354 -5.461 0.286 1.00 0.00 54 ASP A CA 6
ATOM 5699 C C . ASP A 1 54 ? -8.490 -5.607 -0.969 1.00 0.00 54 ASP A C 6
ATOM 5700 O O . ASP A 1 54 ? -8.967 -5.399 -2.083 1.00 0.00 54 ASP A O 6
ATOM 5709 N N . ARG A 1 55 ? -7.234 -5.964 -0.745 1.00 0.00 55 ARG A N 6
ATOM 5710 C CA . ARG A 1 55 ? -6.299 -6.139 -1.844 1.00 0.00 55 ARG A CA 6
ATOM 5711 C C . ARG A 1 55 ? -6.531 -7.488 -2.528 1.00 0.00 55 ARG A C 6
ATOM 5712 O O . ARG A 1 55 ? -6.789 -7.543 -3.729 1.00 0.00 55 ARG A O 6
ATOM 5733 N N . LEU A 1 56 ? -6.432 -8.544 -1.733 1.00 0.00 56 LEU A N 6
ATOM 5734 C CA . LEU A 1 56 ? -6.628 -9.889 -2.247 1.00 0.00 56 LEU A CA 6
ATOM 5735 C C . LEU A 1 56 ? -8.081 -10.051 -2.696 1.00 0.00 56 LEU A C 6
ATOM 5736 O O . LEU A 1 56 ? -8.374 -10.849 -3.586 1.00 0.00 56 LEU A O 6
ATOM 5752 N N . ASN A 1 57 ? -8.953 -9.283 -2.060 1.00 0.00 57 ASN A N 6
ATOM 5753 C CA . ASN A 1 57 ? -10.369 -9.332 -2.383 1.00 0.00 57 ASN A CA 6
ATOM 5754 C C . ASN A 1 57 ? -10.591 -8.733 -3.774 1.00 0.00 57 ASN A C 6
ATOM 5755 O O . ASN A 1 57 ? -11.174 -9.378 -4.645 1.00 0.00 57 ASN A O 6
ATOM 5766 N N . GLU A 1 58 ? -10.116 -7.508 -3.939 1.00 0.00 58 GLU A N 6
ATOM 5767 C CA . GLU A 1 58 ? -10.256 -6.816 -5.208 1.00 0.00 58 GLU A CA 6
ATOM 5768 C C . GLU A 1 58 ? -11.646 -7.061 -5.797 1.00 0.00 58 GLU A C 6
ATOM 5769 O O . GLU A 1 58 ? -11.789 -7.257 -7.003 1.00 0.00 58 GLU A O 6
ATOM 5781 N N . GLN A 1 59 ? -12.638 -7.043 -4.918 1.00 0.00 59 GLN A N 6
ATOM 5782 C CA . GLN A 1 59 ? -14.012 -7.261 -5.335 1.00 0.00 59 GLN A CA 6
ATOM 5783 C C . GLN A 1 59 ? -14.306 -6.487 -6.622 1.00 0.00 59 GLN A C 6
ATOM 5784 O O . GLN A 1 59 ? -13.596 -5.539 -6.956 1.00 0.00 59 GLN A O 6
ATOM 5798 N N . GLU A 1 60 ? -15.352 -6.920 -7.309 1.00 0.00 60 GLU A N 6
ATOM 5799 C CA . GLU A 1 60 ? -15.748 -6.279 -8.552 1.00 0.00 60 GLU A CA 6
ATOM 5800 C C . GLU A 1 60 ? -14.632 -6.402 -9.591 1.00 0.00 60 GLU A C 6
ATOM 5801 O O . GLU A 1 60 ? -13.463 -6.180 -9.281 1.00 0.00 60 GLU A O 6
ATOM 5813 N N . GLY A 1 61 ? -15.033 -6.756 -10.804 1.00 0.00 61 GLY A N 6
ATOM 5814 C CA . GLY A 1 61 ? -14.081 -6.911 -11.891 1.00 0.00 61 GLY A CA 6
ATOM 5815 C C . GLY A 1 61 ? -13.338 -5.601 -12.160 1.00 0.00 61 GLY A C 6
ATOM 5816 O O . GLY A 1 61 ? -13.448 -4.651 -11.387 1.00 0.00 61 GLY A O 6
ATOM 5820 N N . SER A 1 62 ? -12.599 -5.593 -13.260 1.00 0.00 62 SER A N 6
ATOM 5821 C CA . SER A 1 62 ? -11.838 -4.415 -13.641 1.00 0.00 62 SER A CA 6
ATOM 5822 C C . SER A 1 62 ? -12.784 -3.238 -13.885 1.00 0.00 62 SER A C 6
ATOM 5823 O O . SER A 1 62 ? -13.965 -3.434 -14.168 1.00 0.00 62 SER A O 6
ATOM 5831 N N . GLY A 1 63 ? -12.229 -2.040 -13.768 1.00 0.00 63 GLY A N 6
ATOM 5832 C CA . GLY A 1 63 ? -13.009 -0.831 -13.972 1.00 0.00 63 GLY A CA 6
ATOM 5833 C C . GLY A 1 63 ? -12.322 0.102 -14.972 1.00 0.00 63 GLY A C 6
ATOM 5834 O O . GLY A 1 63 ? -11.233 -0.199 -15.459 1.00 0.00 63 GLY A O 6
ATOM 5838 N N . PRO A 1 64 ? -13.003 1.244 -15.255 1.00 0.00 64 PRO A N 6
ATOM 5839 C CA . PRO A 1 64 ? -12.470 2.222 -16.187 1.00 0.00 64 PRO A CA 6
ATOM 5840 C C . PRO A 1 64 ? -11.329 3.020 -15.553 1.00 0.00 64 PRO A C 6
ATOM 5841 O O . PRO A 1 64 ? -11.568 3.920 -14.749 1.00 0.00 64 PRO A O 6
ATOM 5852 N N . SER A 1 65 ? -10.113 2.660 -15.937 1.00 0.00 65 SER A N 6
ATOM 5853 C CA . SER A 1 65 ? -8.935 3.331 -15.416 1.00 0.00 65 SER A CA 6
ATOM 5854 C C . SER A 1 65 ? -8.771 4.697 -16.086 1.00 0.00 65 SER A C 6
ATOM 5855 O O . SER A 1 65 ? -8.238 4.790 -17.191 1.00 0.00 65 SER A O 6
ATOM 5863 N N . SER A 1 66 ? -9.238 5.722 -15.389 1.00 0.00 66 SER A N 6
ATOM 5864 C CA . SER A 1 66 ? -9.150 7.078 -15.902 1.00 0.00 66 SER A CA 6
ATOM 5865 C C . SER A 1 66 ? -8.604 8.013 -14.820 1.00 0.00 66 SER A C 6
ATOM 5866 O O . SER A 1 66 ? -7.576 8.660 -15.015 1.00 0.00 66 SER A O 6
ATOM 5874 N N . GLY A 1 67 ? -9.315 8.053 -13.704 1.00 0.00 67 GLY A N 6
ATOM 5875 C CA . GLY A 1 67 ? -8.915 8.898 -12.591 1.00 0.00 67 GLY A CA 6
ATOM 5876 C C . GLY A 1 67 ? -9.884 10.069 -12.415 1.00 0.00 67 GLY A C 6
ATOM 5877 O O . GLY A 1 67 ? -9.645 11.160 -12.930 1.00 0.00 67 GLY A O 6
ATOM 5881 N N . GLY A 1 1 ? 22.081 7.856 0.030 1.00 0.00 1 GLY A N 7
ATOM 5882 C CA . GLY A 1 1 ? 21.240 8.621 0.935 1.00 0.00 1 GLY A CA 7
ATOM 5883 C C . GLY A 1 1 ? 21.872 9.977 1.257 1.00 0.00 1 GLY A C 7
ATOM 5884 O O . GLY A 1 1 ? 22.634 10.099 2.215 1.00 0.00 1 GLY A O 7
ATOM 5888 N N . SER A 1 2 ? 21.533 10.962 0.438 1.00 0.00 2 SER A N 7
ATOM 5889 C CA . SER A 1 2 ? 22.058 12.304 0.623 1.00 0.00 2 SER A CA 7
ATOM 5890 C C . SER A 1 2 ? 20.907 13.292 0.823 1.00 0.00 2 SER A C 7
ATOM 5891 O O . SER A 1 2 ? 19.814 13.093 0.295 1.00 0.00 2 SER A O 7
ATOM 5899 N N . SER A 1 3 ? 21.193 14.338 1.585 1.00 0.00 3 SER A N 7
ATOM 5900 C CA . SER A 1 3 ? 20.195 15.358 1.861 1.00 0.00 3 SER A CA 7
ATOM 5901 C C . SER A 1 3 ? 20.432 16.576 0.966 1.00 0.00 3 SER A C 7
ATOM 5902 O O . SER A 1 3 ? 21.293 17.405 1.254 1.00 0.00 3 SER A O 7
ATOM 5910 N N . GLY A 1 4 ? 19.651 16.645 -0.103 1.00 0.00 4 GLY A N 7
ATOM 5911 C CA . GLY A 1 4 ? 19.765 17.748 -1.042 1.00 0.00 4 GLY A CA 7
ATOM 5912 C C . GLY A 1 4 ? 18.828 18.895 -0.657 1.00 0.00 4 GLY A C 7
ATOM 5913 O O . GLY A 1 4 ? 19.270 19.905 -0.112 1.00 0.00 4 GLY A O 7
ATOM 5917 N N . SER A 1 5 ? 17.552 18.700 -0.956 1.00 0.00 5 SER A N 7
ATOM 5918 C CA . SER A 1 5 ? 16.550 19.706 -0.647 1.00 0.00 5 SER A CA 7
ATOM 5919 C C . SER A 1 5 ? 16.956 21.052 -1.251 1.00 0.00 5 SER A C 7
ATOM 5920 O O . SER A 1 5 ? 17.748 21.786 -0.664 1.00 0.00 5 SER A O 7
ATOM 5928 N N . SER A 1 6 ? 16.394 21.334 -2.418 1.00 0.00 6 SER A N 7
ATOM 5929 C CA . SER A 1 6 ? 16.687 22.579 -3.108 1.00 0.00 6 SER A CA 7
ATOM 5930 C C . SER A 1 6 ? 15.444 23.069 -3.853 1.00 0.00 6 SER A C 7
ATOM 5931 O O . SER A 1 6 ? 14.993 24.194 -3.643 1.00 0.00 6 SER A O 7
ATOM 5939 N N . GLY A 1 7 ? 14.925 22.201 -4.709 1.00 0.00 7 GLY A N 7
ATOM 5940 C CA . GLY A 1 7 ? 13.743 22.532 -5.487 1.00 0.00 7 GLY A CA 7
ATOM 5941 C C . GLY A 1 7 ? 12.469 22.299 -4.673 1.00 0.00 7 GLY A C 7
ATOM 5942 O O . GLY A 1 7 ? 12.402 21.371 -3.868 1.00 0.00 7 GLY A O 7
ATOM 5946 N N . ALA A 1 8 ? 11.488 23.158 -4.911 1.00 0.00 8 ALA A N 7
ATOM 5947 C CA . ALA A 1 8 ? 10.220 23.058 -4.210 1.00 0.00 8 ALA A CA 7
ATOM 5948 C C . ALA A 1 8 ? 10.452 23.265 -2.712 1.00 0.00 8 ALA A C 7
ATOM 5949 O O . ALA A 1 8 ? 11.548 23.020 -2.210 1.00 0.00 8 ALA A O 7
ATOM 5956 N N . PRO A 1 9 ? 9.374 23.726 -2.021 1.00 0.00 9 PRO A N 7
ATOM 5957 C CA . PRO A 1 9 ? 9.450 23.968 -0.591 1.00 0.00 9 PRO A CA 7
ATOM 5958 C C . PRO A 1 9 ? 9.431 22.653 0.190 1.00 0.00 9 PRO A C 7
ATOM 5959 O O . PRO A 1 9 ? 8.520 22.408 0.979 1.00 0.00 9 PRO A O 7
ATOM 5970 N N . GLU A 1 10 ? 10.448 21.840 -0.057 1.00 0.00 10 GLU A N 7
ATOM 5971 C CA . GLU A 1 10 ? 10.559 20.555 0.613 1.00 0.00 10 GLU A CA 7
ATOM 5972 C C . GLU A 1 10 ? 9.399 19.643 0.208 1.00 0.00 10 GLU A C 7
ATOM 5973 O O . GLU A 1 10 ? 8.461 20.083 -0.455 1.00 0.00 10 GLU A O 7
ATOM 5985 N N . GLU A 1 11 ? 9.501 18.389 0.624 1.00 0.00 11 GLU A N 7
ATOM 5986 C CA . GLU A 1 11 ? 8.473 17.412 0.314 1.00 0.00 11 GLU A CA 7
ATOM 5987 C C . GLU A 1 11 ? 8.195 16.528 1.531 1.00 0.00 11 GLU A C 7
ATOM 5988 O O . GLU A 1 11 ? 9.084 15.827 2.010 1.00 0.00 11 GLU A O 7
ATOM 6000 N N . ARG A 1 12 ? 6.956 16.591 1.998 1.00 0.00 12 ARG A N 7
ATOM 6001 C CA . ARG A 1 12 ? 6.550 15.806 3.151 1.00 0.00 12 ARG A CA 7
ATOM 6002 C C . ARG A 1 12 ? 6.682 14.312 2.849 1.00 0.00 12 ARG A C 7
ATOM 6003 O O . ARG A 1 12 ? 5.986 13.787 1.981 1.00 0.00 12 ARG A O 7
ATOM 6024 N N . ASP A 1 13 ? 7.580 13.670 3.581 1.00 0.00 13 ASP A N 7
ATOM 6025 C CA . ASP A 1 13 ? 7.812 12.247 3.403 1.00 0.00 13 ASP A CA 7
ATOM 6026 C C . ASP A 1 13 ? 7.189 11.482 4.572 1.00 0.00 13 ASP A C 7
ATOM 6027 O O . ASP A 1 13 ? 7.100 12.003 5.683 1.00 0.00 13 ASP A O 7
ATOM 6036 N N . LEU A 1 14 ? 6.774 10.257 4.283 1.00 0.00 14 LEU A N 7
ATOM 6037 C CA . LEU A 1 14 ? 6.162 9.415 5.297 1.00 0.00 14 LEU A CA 7
ATOM 6038 C C . LEU A 1 14 ? 7.153 9.203 6.443 1.00 0.00 14 LEU A C 7
ATOM 6039 O O . LEU A 1 14 ? 8.309 9.612 6.353 1.00 0.00 14 LEU A O 7
ATOM 6055 N N . THR A 1 15 ? 6.663 8.564 7.495 1.00 0.00 15 THR A N 7
ATOM 6056 C CA . THR A 1 15 ? 7.491 8.292 8.658 1.00 0.00 15 THR A CA 7
ATOM 6057 C C . THR A 1 15 ? 7.978 6.842 8.638 1.00 0.00 15 THR A C 7
ATOM 6058 O O . THR A 1 15 ? 7.373 5.988 7.991 1.00 0.00 15 THR A O 7
ATOM 6069 N N . GLN A 1 16 ? 9.068 6.608 9.355 1.00 0.00 16 GLN A N 7
ATOM 6070 C CA . GLN A 1 16 ? 9.644 5.276 9.428 1.00 0.00 16 GLN A CA 7
ATOM 6071 C C . GLN A 1 16 ? 8.549 4.238 9.686 1.00 0.00 16 GLN A C 7
ATOM 6072 O O . GLN A 1 16 ? 8.353 3.326 8.884 1.00 0.00 16 GLN A O 7
ATOM 6086 N N . GLU A 1 17 ? 7.866 4.411 10.807 1.00 0.00 17 GLU A N 7
ATOM 6087 C CA . GLU A 1 17 ? 6.796 3.501 11.181 1.00 0.00 17 GLU A CA 7
ATOM 6088 C C . GLU A 1 17 ? 5.917 3.190 9.968 1.00 0.00 17 GLU A C 7
ATOM 6089 O O . GLU A 1 17 ? 5.825 2.040 9.542 1.00 0.00 17 GLU A O 7
ATOM 6101 N N . GLN A 1 18 ? 5.292 4.236 9.447 1.00 0.00 18 GLN A N 7
ATOM 6102 C CA . GLN A 1 18 ? 4.422 4.088 8.292 1.00 0.00 18 GLN A CA 7
ATOM 6103 C C . GLN A 1 18 ? 5.143 3.325 7.179 1.00 0.00 18 GLN A C 7
ATOM 6104 O O . GLN A 1 18 ? 4.696 2.257 6.764 1.00 0.00 18 GLN A O 7
ATOM 6118 N N . THR A 1 19 ? 6.247 3.903 6.727 1.00 0.00 19 THR A N 7
ATOM 6119 C CA . THR A 1 19 ? 7.034 3.291 5.671 1.00 0.00 19 THR A CA 7
ATOM 6120 C C . THR A 1 19 ? 7.086 1.773 5.856 1.00 0.00 19 THR A C 7
ATOM 6121 O O . THR A 1 19 ? 6.692 1.021 4.965 1.00 0.00 19 THR A O 7
ATOM 6132 N N . GLU A 1 20 ? 7.575 1.367 7.018 1.00 0.00 20 GLU A N 7
ATOM 6133 C CA . GLU A 1 20 ? 7.684 -0.048 7.332 1.00 0.00 20 GLU A CA 7
ATOM 6134 C C . GLU A 1 20 ? 6.412 -0.785 6.906 1.00 0.00 20 GLU A C 7
ATOM 6135 O O . GLU A 1 20 ? 6.467 -1.707 6.094 1.00 0.00 20 GLU A O 7
ATOM 6147 N N . LYS A 1 21 ? 5.297 -0.351 7.475 1.00 0.00 21 LYS A N 7
ATOM 6148 C CA . LYS A 1 21 ? 4.013 -0.958 7.164 1.00 0.00 21 LYS A CA 7
ATOM 6149 C C . LYS A 1 21 ? 3.923 -1.206 5.657 1.00 0.00 21 LYS A C 7
ATOM 6150 O O . LYS A 1 21 ? 3.566 -2.301 5.225 1.00 0.00 21 LYS A O 7
ATOM 6169 N N . LEU A 1 22 ? 4.252 -0.171 4.898 1.00 0.00 22 LEU A N 7
ATOM 6170 C CA . LEU A 1 22 ? 4.212 -0.263 3.449 1.00 0.00 22 LEU A CA 7
ATOM 6171 C C . LEU A 1 22 ? 5.000 -1.495 2.999 1.00 0.00 22 LEU A C 7
ATOM 6172 O O . LEU A 1 22 ? 4.447 -2.393 2.365 1.00 0.00 22 LEU A O 7
ATOM 6188 N N . LEU A 1 23 ? 6.279 -1.498 3.344 1.00 0.00 23 LEU A N 7
ATOM 6189 C CA . LEU A 1 23 ? 7.149 -2.605 2.983 1.00 0.00 23 LEU A CA 7
ATOM 6190 C C . LEU A 1 23 ? 6.390 -3.922 3.158 1.00 0.00 23 LEU A C 7
ATOM 6191 O O . LEU A 1 23 ? 6.382 -4.762 2.260 1.00 0.00 23 LEU A O 7
ATOM 6207 N N . GLN A 1 24 ? 5.772 -4.061 4.322 1.00 0.00 24 GLN A N 7
ATOM 6208 C CA . GLN A 1 24 ? 5.012 -5.262 4.626 1.00 0.00 24 GLN A CA 7
ATOM 6209 C C . GLN A 1 24 ? 3.981 -5.531 3.529 1.00 0.00 24 GLN A C 7
ATOM 6210 O O . GLN A 1 24 ? 4.092 -6.512 2.795 1.00 0.00 24 GLN A O 7
ATOM 6224 N N . PHE A 1 25 ? 3.001 -4.642 3.451 1.00 0.00 25 PHE A N 7
ATOM 6225 C CA . PHE A 1 25 ? 1.951 -4.771 2.455 1.00 0.00 25 PHE A CA 7
ATOM 6226 C C . PHE A 1 25 ? 2.542 -4.997 1.062 1.00 0.00 25 PHE A C 7
ATOM 6227 O O . PHE A 1 25 ? 2.069 -5.852 0.314 1.00 0.00 25 PHE A O 7
ATOM 6244 N N . GLN A 1 26 ? 3.567 -4.215 0.754 1.00 0.00 26 GLN A N 7
ATOM 6245 C CA . GLN A 1 26 ? 4.226 -4.319 -0.536 1.00 0.00 26 GLN A CA 7
ATOM 6246 C C . GLN A 1 26 ? 4.697 -5.755 -0.777 1.00 0.00 26 GLN A C 7
ATOM 6247 O O . GLN A 1 26 ? 4.528 -6.292 -1.871 1.00 0.00 26 GLN A O 7
ATOM 6261 N N . ASP A 1 27 ? 5.278 -6.336 0.262 1.00 0.00 27 ASP A N 7
ATOM 6262 C CA . ASP A 1 27 ? 5.774 -7.699 0.176 1.00 0.00 27 ASP A CA 7
ATOM 6263 C C . ASP A 1 27 ? 4.592 -8.659 0.031 1.00 0.00 27 ASP A C 7
ATOM 6264 O O . ASP A 1 27 ? 4.570 -9.489 -0.877 1.00 0.00 27 ASP A O 7
ATOM 6273 N N . LEU A 1 28 ? 3.638 -8.514 0.938 1.00 0.00 28 LEU A N 7
ATOM 6274 C CA . LEU A 1 28 ? 2.455 -9.358 0.922 1.00 0.00 28 LEU A CA 7
ATOM 6275 C C . LEU A 1 28 ? 1.814 -9.303 -0.466 1.00 0.00 28 LEU A C 7
ATOM 6276 O O . LEU A 1 28 ? 1.900 -10.262 -1.232 1.00 0.00 28 LEU A O 7
ATOM 6292 N N . THR A 1 29 ? 1.185 -8.172 -0.748 1.00 0.00 29 THR A N 7
ATOM 6293 C CA . THR A 1 29 ? 0.529 -7.979 -2.030 1.00 0.00 29 THR A CA 7
ATOM 6294 C C . THR A 1 29 ? 1.492 -8.301 -3.175 1.00 0.00 29 THR A C 7
ATOM 6295 O O . THR A 1 29 ? 1.307 -9.286 -3.888 1.00 0.00 29 THR A O 7
ATOM 6306 N N . GLY A 1 30 ? 2.499 -7.451 -3.315 1.00 0.00 30 GLY A N 7
ATOM 6307 C CA . GLY A 1 30 ? 3.491 -7.632 -4.361 1.00 0.00 30 GLY A CA 7
ATOM 6308 C C . GLY A 1 30 ? 3.378 -6.533 -5.421 1.00 0.00 30 GLY A C 7
ATOM 6309 O O . GLY A 1 30 ? 3.960 -6.643 -6.498 1.00 0.00 30 GLY A O 7
ATOM 6313 N N . ILE A 1 31 ? 2.623 -5.500 -5.077 1.00 0.00 31 ILE A N 7
ATOM 6314 C CA . ILE A 1 31 ? 2.426 -4.382 -5.985 1.00 0.00 31 ILE A CA 7
ATOM 6315 C C . ILE A 1 31 ? 3.741 -3.614 -6.133 1.00 0.00 31 ILE A C 7
ATOM 6316 O O . ILE A 1 31 ? 4.331 -3.189 -5.141 1.00 0.00 31 ILE A O 7
ATOM 6332 N N . GLU A 1 32 ? 4.160 -3.458 -7.380 1.00 0.00 32 GLU A N 7
ATOM 6333 C CA . GLU A 1 32 ? 5.394 -2.747 -7.671 1.00 0.00 32 GLU A CA 7
ATOM 6334 C C . GLU A 1 32 ? 5.212 -1.247 -7.433 1.00 0.00 32 GLU A C 7
ATOM 6335 O O . GLU A 1 32 ? 6.103 -0.587 -6.901 1.00 0.00 32 GLU A O 7
ATOM 6347 N N . SER A 1 33 ? 4.051 -0.752 -7.838 1.00 0.00 33 SER A N 7
ATOM 6348 C CA . SER A 1 33 ? 3.741 0.658 -7.674 1.00 0.00 33 SER A CA 7
ATOM 6349 C C . SER A 1 33 ? 3.447 0.962 -6.204 1.00 0.00 33 SER A C 7
ATOM 6350 O O . SER A 1 33 ? 2.380 0.621 -5.697 1.00 0.00 33 SER A O 7
ATOM 6358 N N . MET A 1 34 ? 4.414 1.601 -5.561 1.00 0.00 34 MET A N 7
ATOM 6359 C CA . MET A 1 34 ? 4.272 1.955 -4.159 1.00 0.00 34 MET A CA 7
ATOM 6360 C C . MET A 1 34 ? 2.970 2.721 -3.915 1.00 0.00 34 MET A C 7
ATOM 6361 O O . MET A 1 34 ? 2.210 2.386 -3.008 1.00 0.00 34 MET A O 7
ATOM 6375 N N . ASP A 1 35 ? 2.753 3.733 -4.741 1.00 0.00 35 ASP A N 7
ATOM 6376 C CA . ASP A 1 35 ? 1.556 4.549 -4.627 1.00 0.00 35 ASP A CA 7
ATOM 6377 C C . ASP A 1 35 ? 0.336 3.638 -4.480 1.00 0.00 35 ASP A C 7
ATOM 6378 O O . ASP A 1 35 ? -0.467 3.813 -3.565 1.00 0.00 35 ASP A O 7
ATOM 6387 N N . GLN A 1 36 ? 0.234 2.685 -5.395 1.00 0.00 36 GLN A N 7
ATOM 6388 C CA . GLN A 1 36 ? -0.875 1.747 -5.379 1.00 0.00 36 GLN A CA 7
ATOM 6389 C C . GLN A 1 36 ? -1.022 1.124 -3.989 1.00 0.00 36 GLN A C 7
ATOM 6390 O O . GLN A 1 36 ? -2.130 1.032 -3.461 1.00 0.00 36 GLN A O 7
ATOM 6404 N N . CYS A 1 37 ? 0.109 0.713 -3.436 1.00 0.00 37 CYS A N 7
ATOM 6405 C CA . CYS A 1 37 ? 0.120 0.101 -2.118 1.00 0.00 37 CYS A CA 7
ATOM 6406 C C . CYS A 1 37 ? -0.507 1.085 -1.128 1.00 0.00 37 CYS A C 7
ATOM 6407 O O . CYS A 1 37 ? -1.637 0.888 -0.683 1.00 0.00 37 CYS A O 7
ATOM 6415 N N . ARG A 1 38 ? 0.254 2.122 -0.811 1.00 0.00 38 ARG A N 7
ATOM 6416 C CA . ARG A 1 38 ? -0.212 3.137 0.119 1.00 0.00 38 ARG A CA 7
ATOM 6417 C C . ARG A 1 38 ? -1.700 3.416 -0.103 1.00 0.00 38 ARG A C 7
ATOM 6418 O O . ARG A 1 38 ? -2.453 3.584 0.856 1.00 0.00 38 ARG A O 7
ATOM 6439 N N . HIS A 1 39 ? -2.080 3.456 -1.371 1.00 0.00 39 HIS A N 7
ATOM 6440 C CA . HIS A 1 39 ? -3.464 3.712 -1.731 1.00 0.00 39 HIS A CA 7
ATOM 6441 C C . HIS A 1 39 ? -4.381 2.781 -0.935 1.00 0.00 39 HIS A C 7
ATOM 6442 O O . HIS A 1 39 ? -5.146 3.234 -0.085 1.00 0.00 39 HIS A O 7
ATOM 6456 N N . THR A 1 40 ? -4.273 1.495 -1.238 1.00 0.00 40 THR A N 7
ATOM 6457 C CA . THR A 1 40 ? -5.083 0.496 -0.561 1.00 0.00 40 THR A CA 7
ATOM 6458 C C . THR A 1 40 ? -5.027 0.702 0.954 1.00 0.00 40 THR A C 7
ATOM 6459 O O . THR A 1 40 ? -6.060 0.700 1.622 1.00 0.00 40 THR A O 7
ATOM 6470 N N . LEU A 1 41 ? -3.811 0.873 1.451 1.00 0.00 41 LEU A N 7
ATOM 6471 C CA . LEU A 1 41 ? -3.608 1.079 2.875 1.00 0.00 41 LEU A CA 7
ATOM 6472 C C . LEU A 1 41 ? -4.388 2.316 3.324 1.00 0.00 41 LEU A C 7
ATOM 6473 O O . LEU A 1 41 ? -5.371 2.203 4.054 1.00 0.00 41 LEU A O 7
ATOM 6489 N N . GLU A 1 42 ? -3.920 3.469 2.868 1.00 0.00 42 GLU A N 7
ATOM 6490 C CA . GLU A 1 42 ? -4.562 4.726 3.213 1.00 0.00 42 GLU A CA 7
ATOM 6491 C C . GLU A 1 42 ? -6.083 4.559 3.229 1.00 0.00 42 GLU A C 7
ATOM 6492 O O . GLU A 1 42 ? -6.749 4.994 4.167 1.00 0.00 42 GLU A O 7
ATOM 6504 N N . GLN A 1 43 ? -6.587 3.927 2.179 1.00 0.00 43 GLN A N 7
ATOM 6505 C CA . GLN A 1 43 ? -8.017 3.698 2.060 1.00 0.00 43 GLN A CA 7
ATOM 6506 C C . GLN A 1 43 ? -8.560 3.058 3.340 1.00 0.00 43 GLN A C 7
ATOM 6507 O O . GLN A 1 43 ? -9.389 3.650 4.030 1.00 0.00 43 GLN A O 7
ATOM 6521 N N . HIS A 1 44 ? -8.071 1.859 3.618 1.00 0.00 44 HIS A N 7
ATOM 6522 C CA . HIS A 1 44 ? -8.497 1.133 4.802 1.00 0.00 44 HIS A CA 7
ATOM 6523 C C . HIS A 1 44 ? -7.995 1.855 6.054 1.00 0.00 44 HIS A C 7
ATOM 6524 O O . HIS A 1 44 ? -8.387 1.515 7.170 1.00 0.00 44 HIS A O 7
ATOM 6538 N N . ASN A 1 45 ? -7.135 2.837 5.828 1.00 0.00 45 ASN A N 7
ATOM 6539 C CA . ASN A 1 45 ? -6.576 3.609 6.924 1.00 0.00 45 ASN A CA 7
ATOM 6540 C C . ASN A 1 45 ? -5.326 2.904 7.454 1.00 0.00 45 ASN A C 7
ATOM 6541 O O . ASN A 1 45 ? -5.241 2.591 8.640 1.00 0.00 45 ASN A O 7
ATOM 6552 N N . TRP A 1 46 ? -4.386 2.674 6.548 1.00 0.00 46 TRP A N 7
ATOM 6553 C CA . TRP A 1 46 ? -3.145 2.012 6.909 1.00 0.00 46 TRP A CA 7
ATOM 6554 C C . TRP A 1 46 ? -3.492 0.788 7.759 1.00 0.00 46 TRP A C 7
ATOM 6555 O O . TRP A 1 46 ? -3.018 0.657 8.887 1.00 0.00 46 TRP A O 7
ATOM 6576 N N . ASN A 1 47 ? -4.315 -0.077 7.185 1.00 0.00 47 ASN A N 7
ATOM 6577 C CA . ASN A 1 47 ? -4.731 -1.286 7.877 1.00 0.00 47 ASN A CA 7
ATOM 6578 C C . ASN A 1 47 ? -4.403 -2.503 7.009 1.00 0.00 47 ASN A C 7
ATOM 6579 O O . ASN A 1 47 ? -5.295 -3.097 6.405 1.00 0.00 47 ASN A O 7
ATOM 6590 N N . ILE A 1 48 ? -3.122 -2.837 6.974 1.00 0.00 48 ILE A N 7
ATOM 6591 C CA . ILE A 1 48 ? -2.666 -3.972 6.190 1.00 0.00 48 ILE A CA 7
ATOM 6592 C C . ILE A 1 48 ? -3.663 -5.122 6.338 1.00 0.00 48 ILE A C 7
ATOM 6593 O O . ILE A 1 48 ? -4.095 -5.706 5.345 1.00 0.00 48 ILE A O 7
ATOM 6609 N N . GLU A 1 49 ? -4.001 -5.414 7.585 1.00 0.00 49 GLU A N 7
ATOM 6610 C CA . GLU A 1 49 ? -4.940 -6.484 7.876 1.00 0.00 49 GLU A CA 7
ATOM 6611 C C . GLU A 1 49 ? -6.153 -6.392 6.948 1.00 0.00 49 GLU A C 7
ATOM 6612 O O . GLU A 1 49 ? -6.623 -7.405 6.431 1.00 0.00 49 GLU A O 7
ATOM 6624 N N . ALA A 1 50 ? -6.627 -5.168 6.765 1.00 0.00 50 ALA A N 7
ATOM 6625 C CA . ALA A 1 50 ? -7.776 -4.931 5.908 1.00 0.00 50 ALA A CA 7
ATOM 6626 C C . ALA A 1 50 ? -7.301 -4.736 4.467 1.00 0.00 50 ALA A C 7
ATOM 6627 O O . ALA A 1 50 ? -7.729 -5.456 3.566 1.00 0.00 50 ALA A O 7
ATOM 6634 N N . ALA A 1 51 ? -6.423 -3.760 4.294 1.00 0.00 51 ALA A N 7
ATOM 6635 C CA . ALA A 1 51 ? -5.885 -3.461 2.977 1.00 0.00 51 ALA A CA 7
ATOM 6636 C C . ALA A 1 51 ? -5.547 -4.770 2.260 1.00 0.00 51 ALA A C 7
ATOM 6637 O O . ALA A 1 51 ? -5.840 -4.927 1.076 1.00 0.00 51 ALA A O 7
ATOM 6644 N N . VAL A 1 52 ? -4.937 -5.677 3.009 1.00 0.00 52 VAL A N 7
ATOM 6645 C CA . VAL A 1 52 ? -4.556 -6.967 2.459 1.00 0.00 52 VAL A CA 7
ATOM 6646 C C . VAL A 1 52 ? -5.799 -7.667 1.905 1.00 0.00 52 VAL A C 7
ATOM 6647 O O . VAL A 1 52 ? -5.819 -8.079 0.747 1.00 0.00 52 VAL A O 7
ATOM 6660 N N . GLN A 1 53 ? -6.805 -7.780 2.760 1.00 0.00 53 GLN A N 7
ATOM 6661 C CA . GLN A 1 53 ? -8.049 -8.423 2.370 1.00 0.00 53 GLN A CA 7
ATOM 6662 C C . GLN A 1 53 ? -8.636 -7.739 1.134 1.00 0.00 53 GLN A C 7
ATOM 6663 O O . GLN A 1 53 ? -8.921 -8.395 0.133 1.00 0.00 53 GLN A O 7
ATOM 6677 N N . ASP A 1 54 ? -8.799 -6.429 1.244 1.00 0.00 54 ASP A N 7
ATOM 6678 C CA . ASP A 1 54 ? -9.347 -5.648 0.147 1.00 0.00 54 ASP A CA 7
ATOM 6679 C C . ASP A 1 54 ? -8.453 -5.809 -1.084 1.00 0.00 54 ASP A C 7
ATOM 6680 O O . ASP A 1 54 ? -8.932 -5.749 -2.215 1.00 0.00 54 ASP A O 7
ATOM 6689 N N . ARG A 1 55 ? -7.170 -6.011 -0.822 1.00 0.00 55 ARG A N 7
ATOM 6690 C CA . ARG A 1 55 ? -6.205 -6.182 -1.895 1.00 0.00 55 ARG A CA 7
ATOM 6691 C C . ARG A 1 55 ? -6.418 -7.527 -2.592 1.00 0.00 55 ARG A C 7
ATOM 6692 O O . ARG A 1 55 ? -6.495 -7.590 -3.818 1.00 0.00 55 ARG A O 7
ATOM 6713 N N . LEU A 1 56 ? -6.508 -8.570 -1.780 1.00 0.00 56 LEU A N 7
ATOM 6714 C CA . LEU A 1 56 ? -6.711 -9.910 -2.304 1.00 0.00 56 LEU A CA 7
ATOM 6715 C C . LEU A 1 56 ? -8.135 -10.030 -2.850 1.00 0.00 56 LEU A C 7
ATOM 6716 O O . LEU A 1 56 ? -8.334 -10.449 -3.989 1.00 0.00 56 LEU A O 7
ATOM 6732 N N . ASN A 1 57 ? -9.090 -9.654 -2.011 1.00 0.00 57 ASN A N 7
ATOM 6733 C CA . ASN A 1 57 ? -10.490 -9.714 -2.396 1.00 0.00 57 ASN A CA 7
ATOM 6734 C C . ASN A 1 57 ? -10.644 -9.196 -3.828 1.00 0.00 57 ASN A C 7
ATOM 6735 O O . ASN A 1 57 ? -11.059 -9.937 -4.718 1.00 0.00 57 ASN A O 7
ATOM 6746 N N . GLU A 1 58 ? -10.300 -7.929 -4.005 1.00 0.00 58 GLU A N 7
ATOM 6747 C CA . GLU A 1 58 ? -10.395 -7.304 -5.314 1.00 0.00 58 GLU A CA 7
ATOM 6748 C C . GLU A 1 58 ? -9.728 -8.185 -6.372 1.00 0.00 58 GLU A C 7
ATOM 6749 O O . GLU A 1 58 ? -10.128 -8.175 -7.535 1.00 0.00 58 GLU A O 7
ATOM 6761 N N . GLN A 1 59 ? -8.722 -8.927 -5.931 1.00 0.00 59 GLN A N 7
ATOM 6762 C CA . GLN A 1 59 ? -7.996 -9.812 -6.826 1.00 0.00 59 GLN A CA 7
ATOM 6763 C C . GLN A 1 59 ? -7.446 -9.027 -8.018 1.00 0.00 59 GLN A C 7
ATOM 6764 O O . GLN A 1 59 ? -7.851 -7.890 -8.257 1.00 0.00 59 GLN A O 7
ATOM 6778 N N . GLU A 1 60 ? -6.532 -9.664 -8.735 1.00 0.00 60 GLU A N 7
ATOM 6779 C CA . GLU A 1 60 ? -5.923 -9.039 -9.897 1.00 0.00 60 GLU A CA 7
ATOM 6780 C C . GLU A 1 60 ? -6.906 -9.024 -11.068 1.00 0.00 60 GLU A C 7
ATOM 6781 O O . GLU A 1 60 ? -7.053 -10.022 -11.773 1.00 0.00 60 GLU A O 7
ATOM 6793 N N . GLY A 1 61 ? -7.555 -7.882 -11.241 1.00 0.00 61 GLY A N 7
ATOM 6794 C CA . GLY A 1 61 ? -8.520 -7.723 -12.315 1.00 0.00 61 GLY A CA 7
ATOM 6795 C C . GLY A 1 61 ? -7.820 -7.420 -13.641 1.00 0.00 61 GLY A C 7
ATOM 6796 O O . GLY A 1 61 ? -7.919 -6.309 -14.160 1.00 0.00 61 GLY A O 7
ATOM 6800 N N . SER A 1 62 ? -7.128 -8.428 -14.152 1.00 0.00 62 SER A N 7
ATOM 6801 C CA . SER A 1 62 ? -6.411 -8.283 -15.408 1.00 0.00 62 SER A CA 7
ATOM 6802 C C . SER A 1 62 ? -7.351 -8.565 -16.582 1.00 0.00 62 SER A C 7
ATOM 6803 O O . SER A 1 62 ? -7.541 -7.713 -17.449 1.00 0.00 62 SER A O 7
ATOM 6811 N N . GLY A 1 63 ? -7.914 -9.764 -16.573 1.00 0.00 63 GLY A N 7
ATOM 6812 C CA . GLY A 1 63 ? -8.829 -10.169 -17.626 1.00 0.00 63 GLY A CA 7
ATOM 6813 C C . GLY A 1 63 ? -9.097 -11.674 -17.571 1.00 0.00 63 GLY A C 7
ATOM 6814 O O . GLY A 1 63 ? -8.373 -12.460 -18.181 1.00 0.00 63 GLY A O 7
ATOM 6818 N N . PRO A 1 64 ? -10.167 -12.041 -16.815 1.00 0.00 64 PRO A N 7
ATOM 6819 C CA . PRO A 1 64 ? -10.539 -13.438 -16.673 1.00 0.00 64 PRO A CA 7
ATOM 6820 C C . PRO A 1 64 ? -11.216 -13.957 -17.943 1.00 0.00 64 PRO A C 7
ATOM 6821 O O . PRO A 1 64 ? -11.556 -13.179 -18.832 1.00 0.00 64 PRO A O 7
ATOM 6832 N N . SER A 1 65 ? -11.390 -15.270 -17.988 1.00 0.00 65 SER A N 7
ATOM 6833 C CA . SER A 1 65 ? -12.019 -15.903 -19.134 1.00 0.00 65 SER A CA 7
ATOM 6834 C C . SER A 1 65 ? -13.538 -15.742 -19.053 1.00 0.00 65 SER A C 7
ATOM 6835 O O . SER A 1 65 ? -14.080 -15.464 -17.984 1.00 0.00 65 SER A O 7
ATOM 6843 N N . SER A 1 66 ? -14.183 -15.923 -20.196 1.00 0.00 66 SER A N 7
ATOM 6844 C CA . SER A 1 66 ? -15.629 -15.801 -20.267 1.00 0.00 66 SER A CA 7
ATOM 6845 C C . SER A 1 66 ? -16.055 -14.387 -19.867 1.00 0.00 66 SER A C 7
ATOM 6846 O O . SER A 1 66 ? -16.036 -14.039 -18.687 1.00 0.00 66 SER A O 7
ATOM 6854 N N . GLY A 1 67 ? -16.429 -13.609 -20.873 1.00 0.00 67 GLY A N 7
ATOM 6855 C CA . GLY A 1 67 ? -16.860 -12.241 -20.641 1.00 0.00 67 GLY A CA 7
ATOM 6856 C C . GLY A 1 67 ? -16.787 -11.418 -21.928 1.00 0.00 67 GLY A C 7
ATOM 6857 O O . GLY A 1 67 ? -16.695 -10.192 -21.881 1.00 0.00 67 GLY A O 7
ATOM 6861 N N . GLY A 1 1 ? -8.858 2.144 19.427 1.00 0.00 1 GLY A N 8
ATOM 6862 C CA . GLY A 1 1 ? -8.210 3.441 19.529 1.00 0.00 1 GLY A CA 8
ATOM 6863 C C . GLY A 1 1 ? -9.215 4.575 19.315 1.00 0.00 1 GLY A C 8
ATOM 6864 O O . GLY A 1 1 ? -9.489 4.960 18.180 1.00 0.00 1 GLY A O 8
ATOM 6868 N N . SER A 1 2 ? -9.738 5.077 20.424 1.00 0.00 2 SER A N 8
ATOM 6869 C CA . SER A 1 2 ? -10.706 6.158 20.372 1.00 0.00 2 SER A CA 8
ATOM 6870 C C . SER A 1 2 ? -9.984 7.506 20.315 1.00 0.00 2 SER A C 8
ATOM 6871 O O . SER A 1 2 ? -9.553 8.028 21.342 1.00 0.00 2 SER A O 8
ATOM 6879 N N . SER A 1 3 ? -9.873 8.030 19.103 1.00 0.00 3 SER A N 8
ATOM 6880 C CA . SER A 1 3 ? -9.210 9.307 18.898 1.00 0.00 3 SER A CA 8
ATOM 6881 C C . SER A 1 3 ? -9.313 9.719 17.428 1.00 0.00 3 SER A C 8
ATOM 6882 O O . SER A 1 3 ? -9.030 8.923 16.534 1.00 0.00 3 SER A O 8
ATOM 6890 N N . GLY A 1 4 ? -9.718 10.964 17.223 1.00 0.00 4 GLY A N 8
ATOM 6891 C CA . GLY A 1 4 ? -9.862 11.492 15.877 1.00 0.00 4 GLY A CA 8
ATOM 6892 C C . GLY A 1 4 ? -9.082 12.798 15.715 1.00 0.00 4 GLY A C 8
ATOM 6893 O O . GLY A 1 4 ? -9.441 13.817 16.303 1.00 0.00 4 GLY A O 8
ATOM 6897 N N . SER A 1 5 ? -8.030 12.726 14.913 1.00 0.00 5 SER A N 8
ATOM 6898 C CA . SER A 1 5 ? -7.196 13.890 14.665 1.00 0.00 5 SER A CA 8
ATOM 6899 C C . SER A 1 5 ? -6.586 13.808 13.265 1.00 0.00 5 SER A C 8
ATOM 6900 O O . SER A 1 5 ? -6.047 12.772 12.878 1.00 0.00 5 SER A O 8
ATOM 6908 N N . SER A 1 6 ? -6.691 14.914 12.543 1.00 0.00 6 SER A N 8
ATOM 6909 C CA . SER A 1 6 ? -6.155 14.981 11.194 1.00 0.00 6 SER A CA 8
ATOM 6910 C C . SER A 1 6 ? -5.931 16.439 10.791 1.00 0.00 6 SER A C 8
ATOM 6911 O O . SER A 1 6 ? -6.737 17.309 11.119 1.00 0.00 6 SER A O 8
ATOM 6919 N N . GLY A 1 7 ? -4.832 16.663 10.086 1.00 0.00 7 GLY A N 8
ATOM 6920 C CA . GLY A 1 7 ? -4.491 18.001 9.635 1.00 0.00 7 GLY A CA 8
ATOM 6921 C C . GLY A 1 7 ? -3.185 17.996 8.838 1.00 0.00 7 GLY A C 8
ATOM 6922 O O . GLY A 1 7 ? -2.152 18.449 9.328 1.00 0.00 7 GLY A O 8
ATOM 6926 N N . ALA A 1 8 ? -3.273 17.477 7.622 1.00 0.00 8 ALA A N 8
ATOM 6927 C CA . ALA A 1 8 ? -2.112 17.406 6.752 1.00 0.00 8 ALA A CA 8
ATOM 6928 C C . ALA A 1 8 ? -2.325 18.326 5.548 1.00 0.00 8 ALA A C 8
ATOM 6929 O O . ALA A 1 8 ? -2.935 17.926 4.557 1.00 0.00 8 ALA A O 8
ATOM 6936 N N . PRO A 1 9 ? -1.796 19.572 5.675 1.00 0.00 9 PRO A N 8
ATOM 6937 C CA . PRO A 1 9 ? -1.922 20.551 4.609 1.00 0.00 9 PRO A CA 8
ATOM 6938 C C . PRO A 1 9 ? -0.973 20.229 3.453 1.00 0.00 9 PRO A C 8
ATOM 6939 O O . PRO A 1 9 ? -0.146 21.058 3.075 1.00 0.00 9 PRO A O 8
ATOM 6950 N N . GLU A 1 10 ? -1.123 19.024 2.924 1.00 0.00 10 GLU A N 8
ATOM 6951 C CA . GLU A 1 10 ? -0.290 18.582 1.819 1.00 0.00 10 GLU A CA 8
ATOM 6952 C C . GLU A 1 10 ? 1.187 18.630 2.216 1.00 0.00 10 GLU A C 8
ATOM 6953 O O . GLU A 1 10 ? 1.532 19.151 3.276 1.00 0.00 10 GLU A O 8
ATOM 6965 N N . GLU A 1 11 ? 2.020 18.080 1.345 1.00 0.00 11 GLU A N 8
ATOM 6966 C CA . GLU A 1 11 ? 3.451 18.054 1.591 1.00 0.00 11 GLU A CA 8
ATOM 6967 C C . GLU A 1 11 ? 3.740 17.488 2.983 1.00 0.00 11 GLU A C 8
ATOM 6968 O O . GLU A 1 11 ? 3.884 18.239 3.945 1.00 0.00 11 GLU A O 8
ATOM 6980 N N . ARG A 1 12 ? 3.817 16.166 3.044 1.00 0.00 12 ARG A N 8
ATOM 6981 C CA . ARG A 1 12 ? 4.086 15.490 4.302 1.00 0.00 12 ARG A CA 8
ATOM 6982 C C . ARG A 1 12 ? 4.787 14.154 4.047 1.00 0.00 12 ARG A C 8
ATOM 6983 O O . ARG A 1 12 ? 4.264 13.302 3.331 1.00 0.00 12 ARG A O 8
ATOM 7004 N N . ASP A 1 13 ? 5.960 14.013 4.647 1.00 0.00 13 ASP A N 8
ATOM 7005 C CA . ASP A 1 13 ? 6.737 12.795 4.494 1.00 0.00 13 ASP A CA 8
ATOM 7006 C C . ASP A 1 13 ? 6.241 11.749 5.495 1.00 0.00 13 ASP A C 8
ATOM 7007 O O . ASP A 1 13 ? 5.918 12.080 6.635 1.00 0.00 13 ASP A O 8
ATOM 7016 N N . LEU A 1 14 ? 6.196 10.509 5.031 1.00 0.00 14 LEU A N 8
ATOM 7017 C CA . LEU A 1 14 ? 5.744 9.413 5.871 1.00 0.00 14 LEU A CA 8
ATOM 7018 C C . LEU A 1 14 ? 6.729 9.223 7.027 1.00 0.00 14 LEU A C 8
ATOM 7019 O O . LEU A 1 14 ? 7.793 9.840 7.049 1.00 0.00 14 LEU A O 8
ATOM 7035 N N . THR A 1 15 ? 6.338 8.367 7.960 1.00 0.00 15 THR A N 8
ATOM 7036 C CA . THR A 1 15 ? 7.173 8.088 9.116 1.00 0.00 15 THR A CA 8
ATOM 7037 C C . THR A 1 15 ? 7.678 6.644 9.074 1.00 0.00 15 THR A C 8
ATOM 7038 O O . THR A 1 15 ? 7.075 5.791 8.424 1.00 0.00 15 THR A O 8
ATOM 7049 N N . GLN A 1 16 ? 8.778 6.415 9.776 1.00 0.00 16 GLN A N 8
ATOM 7050 C CA . GLN A 1 16 ? 9.371 5.089 9.826 1.00 0.00 16 GLN A CA 8
ATOM 7051 C C . GLN A 1 16 ? 8.279 4.024 9.947 1.00 0.00 16 GLN A C 8
ATOM 7052 O O . GLN A 1 16 ? 8.145 3.166 9.076 1.00 0.00 16 GLN A O 8
ATOM 7066 N N . GLU A 1 17 ? 7.526 4.115 11.034 1.00 0.00 17 GLU A N 8
ATOM 7067 C CA . GLU A 1 17 ? 6.450 3.170 11.279 1.00 0.00 17 GLU A CA 8
ATOM 7068 C C . GLU A 1 17 ? 5.627 2.960 10.007 1.00 0.00 17 GLU A C 8
ATOM 7069 O O . GLU A 1 17 ? 5.556 1.848 9.486 1.00 0.00 17 GLU A O 8
ATOM 7081 N N . GLN A 1 18 ? 5.026 4.045 9.544 1.00 0.00 18 GLN A N 8
ATOM 7082 C CA . GLN A 1 18 ? 4.210 3.994 8.342 1.00 0.00 18 GLN A CA 8
ATOM 7083 C C . GLN A 1 18 ? 4.954 3.255 7.227 1.00 0.00 18 GLN A C 8
ATOM 7084 O O . GLN A 1 18 ? 4.516 2.195 6.781 1.00 0.00 18 GLN A O 8
ATOM 7098 N N . THR A 1 19 ? 6.065 3.844 6.809 1.00 0.00 19 THR A N 8
ATOM 7099 C CA . THR A 1 19 ? 6.873 3.254 5.755 1.00 0.00 19 THR A CA 8
ATOM 7100 C C . THR A 1 19 ? 6.983 1.741 5.951 1.00 0.00 19 THR A C 8
ATOM 7101 O O . THR A 1 19 ? 6.566 0.968 5.090 1.00 0.00 19 THR A O 8
ATOM 7112 N N . GLU A 1 20 ? 7.547 1.363 7.089 1.00 0.00 20 GLU A N 8
ATOM 7113 C CA . GLU A 1 20 ? 7.718 -0.044 7.408 1.00 0.00 20 GLU A CA 8
ATOM 7114 C C . GLU A 1 20 ? 6.487 -0.840 6.972 1.00 0.00 20 GLU A C 8
ATOM 7115 O O . GLU A 1 20 ? 6.589 -1.743 6.143 1.00 0.00 20 GLU A O 8
ATOM 7127 N N . LYS A 1 21 ? 5.351 -0.477 7.549 1.00 0.00 21 LYS A N 8
ATOM 7128 C CA . LYS A 1 21 ? 4.101 -1.147 7.230 1.00 0.00 21 LYS A CA 8
ATOM 7129 C C . LYS A 1 21 ? 4.026 -1.384 5.721 1.00 0.00 21 LYS A C 8
ATOM 7130 O O . LYS A 1 21 ? 3.828 -2.513 5.275 1.00 0.00 21 LYS A O 8
ATOM 7149 N N . LEU A 1 22 ? 4.189 -0.301 4.975 1.00 0.00 22 LEU A N 8
ATOM 7150 C CA . LEU A 1 22 ? 4.141 -0.377 3.524 1.00 0.00 22 LEU A CA 8
ATOM 7151 C C . LEU A 1 22 ? 4.987 -1.562 3.053 1.00 0.00 22 LEU A C 8
ATOM 7152 O O . LEU A 1 22 ? 4.489 -2.447 2.358 1.00 0.00 22 LEU A O 8
ATOM 7168 N N . LEU A 1 23 ? 6.251 -1.541 3.449 1.00 0.00 23 LEU A N 8
ATOM 7169 C CA . LEU A 1 23 ? 7.170 -2.603 3.075 1.00 0.00 23 LEU A CA 8
ATOM 7170 C C . LEU A 1 23 ? 6.468 -3.954 3.220 1.00 0.00 23 LEU A C 8
ATOM 7171 O O . LEU A 1 23 ? 6.353 -4.705 2.252 1.00 0.00 23 LEU A O 8
ATOM 7187 N N . GLN A 1 24 ? 6.016 -4.223 4.436 1.00 0.00 24 GLN A N 8
ATOM 7188 C CA . GLN A 1 24 ? 5.327 -5.471 4.720 1.00 0.00 24 GLN A CA 8
ATOM 7189 C C . GLN A 1 24 ? 4.275 -5.753 3.645 1.00 0.00 24 GLN A C 8
ATOM 7190 O O . GLN A 1 24 ? 4.409 -6.702 2.874 1.00 0.00 24 GLN A O 8
ATOM 7204 N N . PHE A 1 25 ? 3.252 -4.911 3.628 1.00 0.00 25 PHE A N 8
ATOM 7205 C CA . PHE A 1 25 ? 2.178 -5.058 2.661 1.00 0.00 25 PHE A CA 8
ATOM 7206 C C . PHE A 1 25 ? 2.734 -5.310 1.258 1.00 0.00 25 PHE A C 8
ATOM 7207 O O . PHE A 1 25 ? 2.429 -6.328 0.639 1.00 0.00 25 PHE A O 8
ATOM 7224 N N . GLN A 1 26 ? 3.540 -4.365 0.797 1.00 0.00 26 GLN A N 8
ATOM 7225 C CA . GLN A 1 26 ? 4.142 -4.472 -0.521 1.00 0.00 26 GLN A CA 8
ATOM 7226 C C . GLN A 1 26 ? 4.668 -5.890 -0.751 1.00 0.00 26 GLN A C 8
ATOM 7227 O O . GLN A 1 26 ? 4.243 -6.569 -1.685 1.00 0.00 26 GLN A O 8
ATOM 7241 N N . ASP A 1 27 ? 5.584 -6.295 0.115 1.00 0.00 27 ASP A N 8
ATOM 7242 C CA . ASP A 1 27 ? 6.173 -7.620 0.018 1.00 0.00 27 ASP A CA 8
ATOM 7243 C C . ASP A 1 27 ? 5.057 -8.662 -0.091 1.00 0.00 27 ASP A C 8
ATOM 7244 O O . ASP A 1 27 ? 5.113 -9.550 -0.940 1.00 0.00 27 ASP A O 8
ATOM 7253 N N . LEU A 1 28 ? 4.070 -8.518 0.782 1.00 0.00 28 LEU A N 8
ATOM 7254 C CA . LEU A 1 28 ? 2.944 -9.436 0.795 1.00 0.00 28 LEU A CA 8
ATOM 7255 C C . LEU A 1 28 ? 2.258 -9.414 -0.572 1.00 0.00 28 LEU A C 8
ATOM 7256 O O . LEU A 1 28 ? 2.405 -10.347 -1.360 1.00 0.00 28 LEU A O 8
ATOM 7272 N N . THR A 1 29 ? 1.522 -8.338 -0.812 1.00 0.00 29 THR A N 8
ATOM 7273 C CA . THR A 1 29 ? 0.813 -8.182 -2.071 1.00 0.00 29 THR A CA 8
ATOM 7274 C C . THR A 1 29 ? 1.744 -8.479 -3.248 1.00 0.00 29 THR A C 8
ATOM 7275 O O . THR A 1 29 ? 1.544 -9.453 -3.972 1.00 0.00 29 THR A O 8
ATOM 7286 N N . GLY A 1 30 ? 2.742 -7.622 -3.403 1.00 0.00 30 GLY A N 8
ATOM 7287 C CA . GLY A 1 30 ? 3.705 -7.780 -4.480 1.00 0.00 30 GLY A CA 8
ATOM 7288 C C . GLY A 1 30 ? 3.534 -6.683 -5.533 1.00 0.00 30 GLY A C 8
ATOM 7289 O O . GLY A 1 30 ? 4.194 -6.707 -6.571 1.00 0.00 30 GLY A O 8
ATOM 7293 N N . ILE A 1 31 ? 2.646 -5.748 -5.229 1.00 0.00 31 ILE A N 8
ATOM 7294 C CA . ILE A 1 31 ? 2.381 -4.645 -6.136 1.00 0.00 31 ILE A CA 8
ATOM 7295 C C . ILE A 1 31 ? 3.693 -3.923 -6.452 1.00 0.00 31 ILE A C 8
ATOM 7296 O O . ILE A 1 31 ? 4.639 -3.978 -5.668 1.00 0.00 31 ILE A O 8
ATOM 7312 N N . GLU A 1 32 ? 3.706 -3.263 -7.600 1.00 0.00 32 GLU A N 8
ATOM 7313 C CA . GLU A 1 32 ? 4.886 -2.531 -8.029 1.00 0.00 32 GLU A CA 8
ATOM 7314 C C . GLU A 1 32 ? 4.734 -1.043 -7.706 1.00 0.00 32 GLU A C 8
ATOM 7315 O O . GLU A 1 32 ? 5.585 -0.459 -7.037 1.00 0.00 32 GLU A O 8
ATOM 7327 N N . SER A 1 33 ? 3.643 -0.472 -8.197 1.00 0.00 33 SER A N 8
ATOM 7328 C CA . SER A 1 33 ? 3.369 0.936 -7.969 1.00 0.00 33 SER A CA 8
ATOM 7329 C C . SER A 1 33 ? 3.078 1.180 -6.487 1.00 0.00 33 SER A C 8
ATOM 7330 O O . SER A 1 33 ? 1.997 0.851 -6.000 1.00 0.00 33 SER A O 8
ATOM 7338 N N . MET A 1 34 ? 4.062 1.754 -5.810 1.00 0.00 34 MET A N 8
ATOM 7339 C CA . MET A 1 34 ? 3.925 2.045 -4.393 1.00 0.00 34 MET A CA 8
ATOM 7340 C C . MET A 1 34 ? 2.588 2.727 -4.100 1.00 0.00 34 MET A C 8
ATOM 7341 O O . MET A 1 34 ? 1.921 2.399 -3.120 1.00 0.00 34 MET A O 8
ATOM 7355 N N . ASP A 1 35 ? 2.235 3.664 -4.968 1.00 0.00 35 ASP A N 8
ATOM 7356 C CA . ASP A 1 35 ? 0.989 4.395 -4.814 1.00 0.00 35 ASP A CA 8
ATOM 7357 C C . ASP A 1 35 ? -0.146 3.408 -4.537 1.00 0.00 35 ASP A C 8
ATOM 7358 O O . ASP A 1 35 ? -0.825 3.507 -3.516 1.00 0.00 35 ASP A O 8
ATOM 7367 N N . GLN A 1 36 ? -0.318 2.477 -5.465 1.00 0.00 36 GLN A N 8
ATOM 7368 C CA . GLN A 1 36 ? -1.359 1.473 -5.333 1.00 0.00 36 GLN A CA 8
ATOM 7369 C C . GLN A 1 36 ? -1.359 0.890 -3.918 1.00 0.00 36 GLN A C 8
ATOM 7370 O O . GLN A 1 36 ? -2.413 0.753 -3.299 1.00 0.00 36 GLN A O 8
ATOM 7384 N N . CYS A 1 37 ? -0.164 0.563 -3.448 1.00 0.00 37 CYS A N 8
ATOM 7385 C CA . CYS A 1 37 ? -0.013 -0.002 -2.118 1.00 0.00 37 CYS A CA 8
ATOM 7386 C C . CYS A 1 37 ? -0.576 0.996 -1.105 1.00 0.00 37 CYS A C 8
ATOM 7387 O O . CYS A 1 37 ? -1.655 0.784 -0.553 1.00 0.00 37 CYS A O 8
ATOM 7395 N N . ARG A 1 38 ? 0.179 2.064 -0.892 1.00 0.00 38 ARG A N 8
ATOM 7396 C CA . ARG A 1 38 ? -0.232 3.096 0.045 1.00 0.00 38 ARG A CA 8
ATOM 7397 C C . ARG A 1 38 ? -1.720 3.406 -0.125 1.00 0.00 38 ARG A C 8
ATOM 7398 O O . ARG A 1 38 ? -2.406 3.725 0.845 1.00 0.00 38 ARG A O 8
ATOM 7419 N N . HIS A 1 39 ? -2.176 3.300 -1.364 1.00 0.00 39 HIS A N 8
ATOM 7420 C CA . HIS A 1 39 ? -3.571 3.564 -1.674 1.00 0.00 39 HIS A CA 8
ATOM 7421 C C . HIS A 1 39 ? -4.461 2.572 -0.923 1.00 0.00 39 HIS A C 8
ATOM 7422 O O . HIS A 1 39 ? -5.296 2.971 -0.113 1.00 0.00 39 HIS A O 8
ATOM 7436 N N . THR A 1 40 ? -4.251 1.297 -1.218 1.00 0.00 40 THR A N 8
ATOM 7437 C CA . THR A 1 40 ? -5.023 0.244 -0.580 1.00 0.00 40 THR A CA 8
ATOM 7438 C C . THR A 1 40 ? -4.916 0.351 0.942 1.00 0.00 40 THR A C 8
ATOM 7439 O O . THR A 1 40 ? -5.734 -0.213 1.667 1.00 0.00 40 THR A O 8
ATOM 7450 N N . LEU A 1 41 ? -3.900 1.080 1.382 1.00 0.00 41 LEU A N 8
ATOM 7451 C CA . LEU A 1 41 ? -3.675 1.268 2.805 1.00 0.00 41 LEU A CA 8
ATOM 7452 C C . LEU A 1 41 ? -4.415 2.523 3.273 1.00 0.00 41 LEU A C 8
ATOM 7453 O O . LEU A 1 41 ? -5.379 2.433 4.032 1.00 0.00 41 LEU A O 8
ATOM 7469 N N . GLU A 1 42 ? -3.937 3.664 2.799 1.00 0.00 42 GLU A N 8
ATOM 7470 C CA . GLU A 1 42 ? -4.541 4.935 3.159 1.00 0.00 42 GLU A CA 8
ATOM 7471 C C . GLU A 1 42 ? -6.064 4.804 3.209 1.00 0.00 42 GLU A C 8
ATOM 7472 O O . GLU A 1 42 ? -6.705 5.308 4.130 1.00 0.00 42 GLU A O 8
ATOM 7484 N N . GLN A 1 43 ? -6.601 4.124 2.206 1.00 0.00 43 GLN A N 8
ATOM 7485 C CA . GLN A 1 43 ? -8.037 3.920 2.123 1.00 0.00 43 GLN A CA 8
ATOM 7486 C C . GLN A 1 43 ? -8.553 3.256 3.402 1.00 0.00 43 GLN A C 8
ATOM 7487 O O . GLN A 1 43 ? -9.552 3.692 3.972 1.00 0.00 43 GLN A O 8
ATOM 7501 N N . HIS A 1 44 ? -7.848 2.213 3.815 1.00 0.00 44 HIS A N 8
ATOM 7502 C CA . HIS A 1 44 ? -8.223 1.485 5.015 1.00 0.00 44 HIS A CA 8
ATOM 7503 C C . HIS A 1 44 ? -7.646 2.191 6.244 1.00 0.00 44 HIS A C 8
ATOM 7504 O O . HIS A 1 44 ? -7.979 1.844 7.376 1.00 0.00 44 HIS A O 8
ATOM 7518 N N . ASN A 1 45 ? -6.792 3.168 5.979 1.00 0.00 45 ASN A N 8
ATOM 7519 C CA . ASN A 1 45 ? -6.167 3.926 7.050 1.00 0.00 45 ASN A CA 8
ATOM 7520 C C . ASN A 1 45 ? -4.917 3.185 7.530 1.00 0.00 45 ASN A C 8
ATOM 7521 O O . ASN A 1 45 ? -4.706 3.033 8.732 1.00 0.00 45 ASN A O 8
ATOM 7532 N N . TRP A 1 46 ? -4.123 2.744 6.567 1.00 0.00 46 TRP A N 8
ATOM 7533 C CA . TRP A 1 46 ? -2.900 2.023 6.876 1.00 0.00 46 TRP A CA 8
ATOM 7534 C C . TRP A 1 46 ? -3.270 0.809 7.731 1.00 0.00 46 TRP A C 8
ATOM 7535 O O . TRP A 1 46 ? -2.758 0.644 8.837 1.00 0.00 46 TRP A O 8
ATOM 7556 N N . ASN A 1 47 ? -4.157 -0.010 7.185 1.00 0.00 47 ASN A N 8
ATOM 7557 C CA . ASN A 1 47 ? -4.602 -1.204 7.883 1.00 0.00 47 ASN A CA 8
ATOM 7558 C C . ASN A 1 47 ? -4.289 -2.435 7.030 1.00 0.00 47 ASN A C 8
ATOM 7559 O O . ASN A 1 47 ? -5.169 -2.968 6.356 1.00 0.00 47 ASN A O 8
ATOM 7570 N N . ILE A 1 48 ? -3.032 -2.851 7.087 1.00 0.00 48 ILE A N 8
ATOM 7571 C CA . ILE A 1 48 ? -2.592 -4.009 6.328 1.00 0.00 48 ILE A CA 8
ATOM 7572 C C . ILE A 1 48 ? -3.669 -5.094 6.391 1.00 0.00 48 ILE A C 8
ATOM 7573 O O . ILE A 1 48 ? -4.032 -5.673 5.368 1.00 0.00 48 ILE A O 8
ATOM 7589 N N . GLU A 1 49 ? -4.150 -5.336 7.602 1.00 0.00 49 GLU A N 8
ATOM 7590 C CA . GLU A 1 49 ? -5.178 -6.342 7.811 1.00 0.00 49 GLU A CA 8
ATOM 7591 C C . GLU A 1 49 ? -6.327 -6.139 6.822 1.00 0.00 49 GLU A C 8
ATOM 7592 O O . GLU A 1 49 ? -6.817 -7.099 6.229 1.00 0.00 49 GLU A O 8
ATOM 7604 N N . ALA A 1 50 ? -6.726 -4.884 6.676 1.00 0.00 50 ALA A N 8
ATOM 7605 C CA . ALA A 1 50 ? -7.809 -4.543 5.769 1.00 0.00 50 ALA A CA 8
ATOM 7606 C C . ALA A 1 50 ? -7.259 -4.427 4.346 1.00 0.00 50 ALA A C 8
ATOM 7607 O O . ALA A 1 50 ? -7.743 -5.094 3.433 1.00 0.00 50 ALA A O 8
ATOM 7614 N N . ALA A 1 51 ? -6.255 -3.574 4.201 1.00 0.00 51 ALA A N 8
ATOM 7615 C CA . ALA A 1 51 ? -5.634 -3.362 2.905 1.00 0.00 51 ALA A CA 8
ATOM 7616 C C . ALA A 1 51 ? -5.377 -4.715 2.240 1.00 0.00 51 ALA A C 8
ATOM 7617 O O . ALA A 1 51 ? -5.761 -4.929 1.091 1.00 0.00 51 ALA A O 8
ATOM 7624 N N . VAL A 1 52 ? -4.728 -5.593 2.990 1.00 0.00 52 VAL A N 8
ATOM 7625 C CA . VAL A 1 52 ? -4.414 -6.920 2.487 1.00 0.00 52 VAL A CA 8
ATOM 7626 C C . VAL A 1 52 ? -5.684 -7.560 1.922 1.00 0.00 52 VAL A C 8
ATOM 7627 O O . VAL A 1 52 ? -5.668 -8.116 0.825 1.00 0.00 52 VAL A O 8
ATOM 7640 N N . GLN A 1 53 ? -6.754 -7.460 2.697 1.00 0.00 53 GLN A N 8
ATOM 7641 C CA . GLN A 1 53 ? -8.030 -8.022 2.288 1.00 0.00 53 GLN A CA 8
ATOM 7642 C C . GLN A 1 53 ? -8.500 -7.376 0.983 1.00 0.00 53 GLN A C 8
ATOM 7643 O O . GLN A 1 53 ? -8.594 -8.044 -0.046 1.00 0.00 53 GLN A O 8
ATOM 7657 N N . ASP A 1 54 ? -8.782 -6.084 1.067 1.00 0.00 54 ASP A N 8
ATOM 7658 C CA . ASP A 1 54 ? -9.240 -5.341 -0.095 1.00 0.00 54 ASP A CA 8
ATOM 7659 C C . ASP A 1 54 ? -8.295 -5.605 -1.268 1.00 0.00 54 ASP A C 8
ATOM 7660 O O . ASP A 1 54 ? -8.704 -5.535 -2.427 1.00 0.00 54 ASP A O 8
ATOM 7669 N N . ARG A 1 55 ? -7.050 -5.903 -0.929 1.00 0.00 55 ARG A N 8
ATOM 7670 C CA . ARG A 1 55 ? -6.043 -6.178 -1.940 1.00 0.00 55 ARG A CA 8
ATOM 7671 C C . ARG A 1 55 ? -6.289 -7.548 -2.574 1.00 0.00 55 ARG A C 8
ATOM 7672 O O . ARG A 1 55 ? -6.436 -7.656 -3.791 1.00 0.00 55 ARG A O 8
ATOM 7693 N N . LEU A 1 56 ? -6.325 -8.562 -1.721 1.00 0.00 56 LEU A N 8
ATOM 7694 C CA . LEU A 1 56 ? -6.550 -9.921 -2.183 1.00 0.00 56 LEU A CA 8
ATOM 7695 C C . LEU A 1 56 ? -7.977 -10.042 -2.722 1.00 0.00 56 LEU A C 8
ATOM 7696 O O . LEU A 1 56 ? -8.178 -10.414 -3.877 1.00 0.00 56 LEU A O 8
ATOM 7712 N N . ASN A 1 57 ? -8.930 -9.721 -1.860 1.00 0.00 57 ASN A N 8
ATOM 7713 C CA . ASN A 1 57 ? -10.332 -9.790 -2.235 1.00 0.00 57 ASN A CA 8
ATOM 7714 C C . ASN A 1 57 ? -10.506 -9.228 -3.648 1.00 0.00 57 ASN A C 8
ATOM 7715 O O . ASN A 1 57 ? -11.059 -9.895 -4.521 1.00 0.00 57 ASN A O 8
ATOM 7726 N N . GLU A 1 58 ? -10.023 -8.008 -3.829 1.00 0.00 58 GLU A N 8
ATOM 7727 C CA . GLU A 1 58 ? -10.118 -7.349 -5.120 1.00 0.00 58 GLU A CA 8
ATOM 7728 C C . GLU A 1 58 ? -9.191 -8.027 -6.131 1.00 0.00 58 GLU A C 8
ATOM 7729 O O . GLU A 1 58 ? -7.987 -7.778 -6.140 1.00 0.00 58 GLU A O 8
ATOM 7741 N N . GLN A 1 59 ? -9.789 -8.872 -6.959 1.00 0.00 59 GLN A N 8
ATOM 7742 C CA . GLN A 1 59 ? -9.032 -9.588 -7.972 1.00 0.00 59 GLN A CA 8
ATOM 7743 C C . GLN A 1 59 ? -9.876 -9.769 -9.236 1.00 0.00 59 GLN A C 8
ATOM 7744 O O . GLN A 1 59 ? -10.925 -10.410 -9.199 1.00 0.00 59 GLN A O 8
ATOM 7758 N N . GLU A 1 60 ? -9.386 -9.192 -10.323 1.00 0.00 60 GLU A N 8
ATOM 7759 C CA . GLU A 1 60 ? -10.082 -9.282 -11.596 1.00 0.00 60 GLU A CA 8
ATOM 7760 C C . GLU A 1 60 ? -9.623 -10.522 -12.365 1.00 0.00 60 GLU A C 8
ATOM 7761 O O . GLU A 1 60 ? -10.435 -11.382 -12.705 1.00 0.00 60 GLU A O 8
ATOM 7773 N N . GLY A 1 61 ? -8.324 -10.576 -12.618 1.00 0.00 61 GLY A N 8
ATOM 7774 C CA . GLY A 1 61 ? -7.747 -11.696 -13.341 1.00 0.00 61 GLY A CA 8
ATOM 7775 C C . GLY A 1 61 ? -6.268 -11.451 -13.644 1.00 0.00 61 GLY A C 8
ATOM 7776 O O . GLY A 1 61 ? -5.646 -10.571 -13.050 1.00 0.00 61 GLY A O 8
ATOM 7780 N N . SER A 1 62 ? -5.746 -12.244 -14.569 1.00 0.00 62 SER A N 8
ATOM 7781 C CA . SER A 1 62 ? -4.352 -12.124 -14.958 1.00 0.00 62 SER A CA 8
ATOM 7782 C C . SER A 1 62 ? -3.480 -11.904 -13.720 1.00 0.00 62 SER A C 8
ATOM 7783 O O . SER A 1 62 ? -3.109 -10.773 -13.410 1.00 0.00 62 SER A O 8
ATOM 7791 N N . GLY A 1 63 ? -3.179 -13.004 -13.045 1.00 0.00 63 GLY A N 8
ATOM 7792 C CA . GLY A 1 63 ? -2.358 -12.946 -11.847 1.00 0.00 63 GLY A CA 8
ATOM 7793 C C . GLY A 1 63 ? -1.621 -14.268 -11.623 1.00 0.00 63 GLY A C 8
ATOM 7794 O O . GLY A 1 63 ? -2.044 -15.311 -12.121 1.00 0.00 63 GLY A O 8
ATOM 7798 N N . PRO A 1 64 ? -0.504 -14.180 -10.853 1.00 0.00 64 PRO A N 8
ATOM 7799 C CA . PRO A 1 64 ? 0.295 -15.357 -10.556 1.00 0.00 64 PRO A CA 8
ATOM 7800 C C . PRO A 1 64 ? -0.395 -16.240 -9.514 1.00 0.00 64 PRO A C 8
ATOM 7801 O O . PRO A 1 64 ? -0.466 -17.457 -9.676 1.00 0.00 64 PRO A O 8
ATOM 7812 N N . SER A 1 65 ? -0.887 -15.592 -8.468 1.00 0.00 65 SER A N 8
ATOM 7813 C CA . SER A 1 65 ? -1.569 -16.303 -7.401 1.00 0.00 65 SER A CA 8
ATOM 7814 C C . SER A 1 65 ? -2.636 -17.230 -7.987 1.00 0.00 65 SER A C 8
ATOM 7815 O O . SER A 1 65 ? -3.053 -17.056 -9.131 1.00 0.00 65 SER A O 8
ATOM 7823 N N . SER A 1 66 ? -3.047 -18.195 -7.177 1.00 0.00 66 SER A N 8
ATOM 7824 C CA . SER A 1 66 ? -4.057 -19.149 -7.602 1.00 0.00 66 SER A CA 8
ATOM 7825 C C . SER A 1 66 ? -4.910 -19.574 -6.405 1.00 0.00 66 SER A C 8
ATOM 7826 O O . SER A 1 66 ? -6.131 -19.421 -6.423 1.00 0.00 66 SER A O 8
ATOM 7834 N N . GLY A 1 67 ? -4.235 -20.100 -5.394 1.00 0.00 67 GLY A N 8
ATOM 7835 C CA . GLY A 1 67 ? -4.916 -20.549 -4.192 1.00 0.00 67 GLY A CA 8
ATOM 7836 C C . GLY A 1 67 ? -4.630 -22.027 -3.919 1.00 0.00 67 GLY A C 8
ATOM 7837 O O . GLY A 1 67 ? -3.662 -22.582 -4.438 1.00 0.00 67 GLY A O 8
ATOM 7841 N N . GLY A 1 1 ? 16.353 9.805 17.983 1.00 0.00 1 GLY A N 9
ATOM 7842 C CA . GLY A 1 1 ? 16.192 10.871 18.956 1.00 0.00 1 GLY A CA 9
ATOM 7843 C C . GLY A 1 1 ? 17.057 10.620 20.193 1.00 0.00 1 GLY A C 9
ATOM 7844 O O . GLY A 1 1 ? 16.938 9.579 20.838 1.00 0.00 1 GLY A O 9
ATOM 7848 N N . SER A 1 2 ? 17.910 11.591 20.486 1.00 0.00 2 SER A N 9
ATOM 7849 C CA . SER A 1 2 ? 18.795 11.488 21.633 1.00 0.00 2 SER A CA 9
ATOM 7850 C C . SER A 1 2 ? 18.026 11.803 22.918 1.00 0.00 2 SER A C 9
ATOM 7851 O O . SER A 1 2 ? 17.293 12.789 22.980 1.00 0.00 2 SER A O 9
ATOM 7859 N N . SER A 1 3 ? 18.219 10.947 23.910 1.00 0.00 3 SER A N 9
ATOM 7860 C CA . SER A 1 3 ? 17.552 11.121 25.189 1.00 0.00 3 SER A CA 9
ATOM 7861 C C . SER A 1 3 ? 16.035 11.132 24.992 1.00 0.00 3 SER A C 9
ATOM 7862 O O . SER A 1 3 ? 15.553 11.274 23.869 1.00 0.00 3 SER A O 9
ATOM 7870 N N . GLY A 1 4 ? 15.325 10.982 26.100 1.00 0.00 4 GLY A N 9
ATOM 7871 C CA . GLY A 1 4 ? 13.873 10.972 26.062 1.00 0.00 4 GLY A CA 9
ATOM 7872 C C . GLY A 1 4 ? 13.311 12.388 26.215 1.00 0.00 4 GLY A C 9
ATOM 7873 O O . GLY A 1 4 ? 13.001 12.820 27.323 1.00 0.00 4 GLY A O 9
ATOM 7877 N N . SER A 1 5 ? 13.198 13.070 25.084 1.00 0.00 5 SER A N 9
ATOM 7878 C CA . SER A 1 5 ? 12.680 14.427 25.078 1.00 0.00 5 SER A CA 9
ATOM 7879 C C . SER A 1 5 ? 12.310 14.839 23.652 1.00 0.00 5 SER A C 9
ATOM 7880 O O . SER A 1 5 ? 13.183 14.989 22.799 1.00 0.00 5 SER A O 9
ATOM 7888 N N . SER A 1 6 ? 11.013 15.011 23.437 1.00 0.00 6 SER A N 9
ATOM 7889 C CA . SER A 1 6 ? 10.517 15.403 22.129 1.00 0.00 6 SER A CA 9
ATOM 7890 C C . SER A 1 6 ? 9.067 15.879 22.240 1.00 0.00 6 SER A C 9
ATOM 7891 O O . SER A 1 6 ? 8.194 15.125 22.668 1.00 0.00 6 SER A O 9
ATOM 7899 N N . GLY A 1 7 ? 8.856 17.126 21.848 1.00 0.00 7 GLY A N 9
ATOM 7900 C CA . GLY A 1 7 ? 7.527 17.712 21.899 1.00 0.00 7 GLY A CA 9
ATOM 7901 C C . GLY A 1 7 ? 7.383 18.835 20.871 1.00 0.00 7 GLY A C 9
ATOM 7902 O O . GLY A 1 7 ? 7.710 19.987 21.154 1.00 0.00 7 GLY A O 9
ATOM 7906 N N . ALA A 1 8 ? 6.894 18.461 19.697 1.00 0.00 8 ALA A N 9
ATOM 7907 C CA . ALA A 1 8 ? 6.703 19.423 18.625 1.00 0.00 8 ALA A CA 9
ATOM 7908 C C . ALA A 1 8 ? 5.965 18.750 17.467 1.00 0.00 8 ALA A C 9
ATOM 7909 O O . ALA A 1 8 ? 6.012 17.529 17.323 1.00 0.00 8 ALA A O 9
ATOM 7916 N N . PRO A 1 9 ? 5.284 19.596 16.649 1.00 0.00 9 PRO A N 9
ATOM 7917 C CA . PRO A 1 9 ? 4.537 19.095 15.508 1.00 0.00 9 PRO A CA 9
ATOM 7918 C C . PRO A 1 9 ? 5.479 18.697 14.369 1.00 0.00 9 PRO A C 9
ATOM 7919 O O . PRO A 1 9 ? 5.925 17.554 14.299 1.00 0.00 9 PRO A O 9
ATOM 7930 N N . GLU A 1 10 ? 5.751 19.664 13.504 1.00 0.00 10 GLU A N 9
ATOM 7931 C CA . GLU A 1 10 ? 6.631 19.428 12.372 1.00 0.00 10 GLU A CA 9
ATOM 7932 C C . GLU A 1 10 ? 6.089 18.289 11.506 1.00 0.00 10 GLU A C 9
ATOM 7933 O O . GLU A 1 10 ? 5.162 17.587 11.907 1.00 0.00 10 GLU A O 9
ATOM 7945 N N . GLU A 1 11 ? 6.689 18.142 10.334 1.00 0.00 11 GLU A N 9
ATOM 7946 C CA . GLU A 1 11 ? 6.278 17.101 9.408 1.00 0.00 11 GLU A CA 9
ATOM 7947 C C . GLU A 1 11 ? 7.246 17.030 8.225 1.00 0.00 11 GLU A C 9
ATOM 7948 O O . GLU A 1 11 ? 7.567 18.051 7.620 1.00 0.00 11 GLU A O 9
ATOM 7960 N N . ARG A 1 12 ? 7.683 15.814 7.931 1.00 0.00 12 ARG A N 9
ATOM 7961 C CA . ARG A 1 12 ? 8.607 15.597 6.831 1.00 0.00 12 ARG A CA 9
ATOM 7962 C C . ARG A 1 12 ? 8.465 14.173 6.292 1.00 0.00 12 ARG A C 9
ATOM 7963 O O . ARG A 1 12 ? 9.045 13.237 6.841 1.00 0.00 12 ARG A O 9
ATOM 7984 N N . ASP A 1 13 ? 7.691 14.053 5.223 1.00 0.00 13 ASP A N 9
ATOM 7985 C CA . ASP A 1 13 ? 7.465 12.758 4.604 1.00 0.00 13 ASP A CA 9
ATOM 7986 C C . ASP A 1 13 ? 6.840 11.809 5.628 1.00 0.00 13 ASP A C 9
ATOM 7987 O O . ASP A 1 13 ? 6.871 12.078 6.828 1.00 0.00 13 ASP A O 9
ATOM 7996 N N . LEU A 1 14 ? 6.287 10.719 5.117 1.00 0.00 14 LEU A N 9
ATOM 7997 C CA . LEU A 1 14 ? 5.655 9.729 5.973 1.00 0.00 14 LEU A CA 9
ATOM 7998 C C . LEU A 1 14 ? 6.566 9.437 7.166 1.00 0.00 14 LEU A C 9
ATOM 7999 O O . LEU A 1 14 ? 7.722 9.859 7.188 1.00 0.00 14 LEU A O 9
ATOM 8015 N N . THR A 1 15 ? 6.013 8.717 8.131 1.00 0.00 15 THR A N 9
ATOM 8016 C CA . THR A 1 15 ? 6.761 8.363 9.325 1.00 0.00 15 THR A CA 9
ATOM 8017 C C . THR A 1 15 ? 7.335 6.951 9.196 1.00 0.00 15 THR A C 9
ATOM 8018 O O . THR A 1 15 ? 6.772 6.110 8.497 1.00 0.00 15 THR A O 9
ATOM 8029 N N . GLN A 1 16 ? 8.449 6.735 9.880 1.00 0.00 16 GLN A N 9
ATOM 8030 C CA . GLN A 1 16 ? 9.106 5.439 9.850 1.00 0.00 16 GLN A CA 9
ATOM 8031 C C . GLN A 1 16 ? 8.070 4.317 9.934 1.00 0.00 16 GLN A C 9
ATOM 8032 O O . GLN A 1 16 ? 7.976 3.485 9.032 1.00 0.00 16 GLN A O 9
ATOM 8046 N N . GLU A 1 17 ? 7.317 4.329 11.024 1.00 0.00 17 GLU A N 9
ATOM 8047 C CA . GLU A 1 17 ? 6.291 3.323 11.237 1.00 0.00 17 GLU A CA 9
ATOM 8048 C C . GLU A 1 17 ? 5.537 3.050 9.934 1.00 0.00 17 GLU A C 9
ATOM 8049 O O . GLU A 1 17 ? 5.563 1.933 9.420 1.00 0.00 17 GLU A O 9
ATOM 8061 N N . GLN A 1 18 ? 4.883 4.089 9.438 1.00 0.00 18 GLN A N 9
ATOM 8062 C CA . GLN A 1 18 ? 4.122 3.976 8.205 1.00 0.00 18 GLN A CA 9
ATOM 8063 C C . GLN A 1 18 ? 4.951 3.264 7.134 1.00 0.00 18 GLN A C 9
ATOM 8064 O O . GLN A 1 18 ? 4.558 2.209 6.638 1.00 0.00 18 GLN A O 9
ATOM 8078 N N . THR A 1 19 ? 6.084 3.870 6.808 1.00 0.00 19 THR A N 9
ATOM 8079 C CA . THR A 1 19 ? 6.972 3.307 5.804 1.00 0.00 19 THR A CA 9
ATOM 8080 C C . THR A 1 19 ? 7.081 1.791 5.979 1.00 0.00 19 THR A C 9
ATOM 8081 O O . THR A 1 19 ? 6.828 1.035 5.042 1.00 0.00 19 THR A O 9
ATOM 8092 N N . GLU A 1 20 ? 7.457 1.392 7.185 1.00 0.00 20 GLU A N 9
ATOM 8093 C CA . GLU A 1 20 ? 7.603 -0.020 7.494 1.00 0.00 20 GLU A CA 9
ATOM 8094 C C . GLU A 1 20 ? 6.376 -0.798 7.015 1.00 0.00 20 GLU A C 9
ATOM 8095 O O . GLU A 1 20 ? 6.491 -1.690 6.176 1.00 0.00 20 GLU A O 9
ATOM 8107 N N . LYS A 1 21 ? 5.229 -0.430 7.568 1.00 0.00 21 LYS A N 9
ATOM 8108 C CA . LYS A 1 21 ? 3.982 -1.083 7.207 1.00 0.00 21 LYS A CA 9
ATOM 8109 C C . LYS A 1 21 ? 3.950 -1.312 5.695 1.00 0.00 21 LYS A C 9
ATOM 8110 O O . LYS A 1 21 ? 3.613 -2.403 5.236 1.00 0.00 21 LYS A O 9
ATOM 8129 N N . LEU A 1 22 ? 4.305 -0.267 4.962 1.00 0.00 22 LEU A N 9
ATOM 8130 C CA . LEU A 1 22 ? 4.321 -0.341 3.511 1.00 0.00 22 LEU A CA 9
ATOM 8131 C C . LEU A 1 22 ? 5.152 -1.550 3.076 1.00 0.00 22 LEU A C 9
ATOM 8132 O O . LEU A 1 22 ? 4.646 -2.446 2.403 1.00 0.00 22 LEU A O 9
ATOM 8148 N N . LEU A 1 23 ? 6.415 -1.534 3.477 1.00 0.00 23 LEU A N 9
ATOM 8149 C CA . LEU A 1 23 ? 7.321 -2.618 3.137 1.00 0.00 23 LEU A CA 9
ATOM 8150 C C . LEU A 1 23 ? 6.585 -3.953 3.267 1.00 0.00 23 LEU A C 9
ATOM 8151 O O . LEU A 1 23 ? 6.583 -4.758 2.337 1.00 0.00 23 LEU A O 9
ATOM 8167 N N . GLN A 1 24 ? 5.978 -4.146 4.429 1.00 0.00 24 GLN A N 9
ATOM 8168 C CA . GLN A 1 24 ? 5.240 -5.370 4.693 1.00 0.00 24 GLN A CA 9
ATOM 8169 C C . GLN A 1 24 ? 4.224 -5.628 3.579 1.00 0.00 24 GLN A C 9
ATOM 8170 O O . GLN A 1 24 ? 4.368 -6.576 2.809 1.00 0.00 24 GLN A O 9
ATOM 8184 N N . PHE A 1 25 ? 3.218 -4.766 3.528 1.00 0.00 25 PHE A N 9
ATOM 8185 C CA . PHE A 1 25 ? 2.178 -4.889 2.520 1.00 0.00 25 PHE A CA 9
ATOM 8186 C C . PHE A 1 25 ? 2.781 -5.146 1.138 1.00 0.00 25 PHE A C 9
ATOM 8187 O O . PHE A 1 25 ? 2.466 -6.146 0.495 1.00 0.00 25 PHE A O 9
ATOM 8204 N N . GLN A 1 26 ? 3.638 -4.225 0.721 1.00 0.00 26 GLN A N 9
ATOM 8205 C CA . GLN A 1 26 ? 4.288 -4.339 -0.573 1.00 0.00 26 GLN A CA 9
ATOM 8206 C C . GLN A 1 26 ? 4.761 -5.775 -0.805 1.00 0.00 26 GLN A C 9
ATOM 8207 O O . GLN A 1 26 ? 4.359 -6.416 -1.775 1.00 0.00 26 GLN A O 9
ATOM 8221 N N . ASP A 1 27 ? 5.609 -6.238 0.102 1.00 0.00 27 ASP A N 9
ATOM 8222 C CA . ASP A 1 27 ? 6.142 -7.587 0.008 1.00 0.00 27 ASP A CA 9
ATOM 8223 C C . ASP A 1 27 ? 4.984 -8.583 -0.074 1.00 0.00 27 ASP A C 9
ATOM 8224 O O . ASP A 1 27 ? 4.900 -9.367 -1.018 1.00 0.00 27 ASP A O 9
ATOM 8233 N N . LEU A 1 28 ? 4.119 -8.521 0.928 1.00 0.00 28 LEU A N 9
ATOM 8234 C CA . LEU A 1 28 ? 2.969 -9.408 0.981 1.00 0.00 28 LEU A CA 9
ATOM 8235 C C . LEU A 1 28 ? 2.265 -9.404 -0.377 1.00 0.00 28 LEU A C 9
ATOM 8236 O O . LEU A 1 28 ? 2.331 -10.385 -1.118 1.00 0.00 28 LEU A O 9
ATOM 8252 N N . THR A 1 29 ? 1.607 -8.291 -0.664 1.00 0.00 29 THR A N 9
ATOM 8253 C CA . THR A 1 29 ? 0.891 -8.147 -1.920 1.00 0.00 29 THR A CA 9
ATOM 8254 C C . THR A 1 29 ? 1.818 -8.447 -3.100 1.00 0.00 29 THR A C 9
ATOM 8255 O O . THR A 1 29 ? 1.670 -9.472 -3.765 1.00 0.00 29 THR A O 9
ATOM 8266 N N . GLY A 1 30 ? 2.753 -7.536 -3.323 1.00 0.00 30 GLY A N 9
ATOM 8267 C CA . GLY A 1 30 ? 3.704 -7.690 -4.411 1.00 0.00 30 GLY A CA 9
ATOM 8268 C C . GLY A 1 30 ? 3.520 -6.592 -5.460 1.00 0.00 30 GLY A C 9
ATOM 8269 O O . GLY A 1 30 ? 3.980 -6.728 -6.593 1.00 0.00 30 GLY A O 9
ATOM 8273 N N . ILE A 1 31 ? 2.846 -5.530 -5.047 1.00 0.00 31 ILE A N 9
ATOM 8274 C CA . ILE A 1 31 ? 2.595 -4.409 -5.937 1.00 0.00 31 ILE A CA 9
ATOM 8275 C C . ILE A 1 31 ? 3.909 -3.674 -6.208 1.00 0.00 31 ILE A C 9
ATOM 8276 O O . ILE A 1 31 ? 4.781 -3.615 -5.342 1.00 0.00 31 ILE A O 9
ATOM 8292 N N . GLU A 1 32 ? 4.010 -3.133 -7.413 1.00 0.00 32 GLU A N 9
ATOM 8293 C CA . GLU A 1 32 ? 5.204 -2.405 -7.809 1.00 0.00 32 GLU A CA 9
ATOM 8294 C C . GLU A 1 32 ? 5.052 -0.919 -7.479 1.00 0.00 32 GLU A C 9
ATOM 8295 O O . GLU A 1 32 ? 5.857 -0.359 -6.735 1.00 0.00 32 GLU A O 9
ATOM 8307 N N . SER A 1 33 ? 4.016 -0.322 -8.048 1.00 0.00 33 SER A N 9
ATOM 8308 C CA . SER A 1 33 ? 3.749 1.089 -7.823 1.00 0.00 33 SER A CA 9
ATOM 8309 C C . SER A 1 33 ? 3.455 1.337 -6.342 1.00 0.00 33 SER A C 9
ATOM 8310 O O . SER A 1 33 ? 2.365 1.029 -5.862 1.00 0.00 33 SER A O 9
ATOM 8318 N N . MET A 1 34 ? 4.447 1.890 -5.660 1.00 0.00 34 MET A N 9
ATOM 8319 C CA . MET A 1 34 ? 4.309 2.183 -4.243 1.00 0.00 34 MET A CA 9
ATOM 8320 C C . MET A 1 34 ? 2.959 2.839 -3.948 1.00 0.00 34 MET A C 9
ATOM 8321 O O . MET A 1 34 ? 2.276 2.463 -2.996 1.00 0.00 34 MET A O 9
ATOM 8335 N N . ASP A 1 35 ? 2.613 3.809 -4.782 1.00 0.00 35 ASP A N 9
ATOM 8336 C CA . ASP A 1 35 ? 1.357 4.521 -4.622 1.00 0.00 35 ASP A CA 9
ATOM 8337 C C . ASP A 1 35 ? 0.215 3.511 -4.498 1.00 0.00 35 ASP A C 9
ATOM 8338 O O . ASP A 1 35 ? -0.541 3.539 -3.528 1.00 0.00 35 ASP A O 9
ATOM 8347 N N . GLN A 1 36 ? 0.126 2.642 -5.495 1.00 0.00 36 GLN A N 9
ATOM 8348 C CA . GLN A 1 36 ? -0.912 1.625 -5.510 1.00 0.00 36 GLN A CA 9
ATOM 8349 C C . GLN A 1 36 ? -1.032 0.969 -4.132 1.00 0.00 36 GLN A C 9
ATOM 8350 O O . GLN A 1 36 ? -2.133 0.652 -3.686 1.00 0.00 36 GLN A O 9
ATOM 8364 N N . CYS A 1 37 ? 0.117 0.786 -3.497 1.00 0.00 37 CYS A N 9
ATOM 8365 C CA . CYS A 1 37 ? 0.154 0.174 -2.180 1.00 0.00 37 CYS A CA 9
ATOM 8366 C C . CYS A 1 37 ? -0.465 1.151 -1.179 1.00 0.00 37 CYS A C 9
ATOM 8367 O O . CYS A 1 37 ? -1.585 0.944 -0.714 1.00 0.00 37 CYS A O 9
ATOM 8375 N N . ARG A 1 38 ? 0.292 2.196 -0.875 1.00 0.00 38 ARG A N 9
ATOM 8376 C CA . ARG A 1 38 ? -0.168 3.206 0.063 1.00 0.00 38 ARG A CA 9
ATOM 8377 C C . ARG A 1 38 ? -1.652 3.503 -0.163 1.00 0.00 38 ARG A C 9
ATOM 8378 O O . ARG A 1 38 ? -2.368 3.854 0.774 1.00 0.00 38 ARG A O 9
ATOM 8399 N N . HIS A 1 39 ? -2.071 3.351 -1.410 1.00 0.00 39 HIS A N 9
ATOM 8400 C CA . HIS A 1 39 ? -3.456 3.598 -1.771 1.00 0.00 39 HIS A CA 9
ATOM 8401 C C . HIS A 1 39 ? -4.368 2.663 -0.974 1.00 0.00 39 HIS A C 9
ATOM 8402 O O . HIS A 1 39 ? -5.121 3.111 -0.111 1.00 0.00 39 HIS A O 9
ATOM 8416 N N . THR A 1 40 ? -4.271 1.381 -1.293 1.00 0.00 40 THR A N 9
ATOM 8417 C CA . THR A 1 40 ? -5.078 0.378 -0.618 1.00 0.00 40 THR A CA 9
ATOM 8418 C C . THR A 1 40 ? -4.975 0.545 0.900 1.00 0.00 40 THR A C 9
ATOM 8419 O O . THR A 1 40 ? -5.933 0.276 1.623 1.00 0.00 40 THR A O 9
ATOM 8430 N N . LEU A 1 41 ? -3.806 0.988 1.337 1.00 0.00 41 LEU A N 9
ATOM 8431 C CA . LEU A 1 41 ? -3.566 1.193 2.755 1.00 0.00 41 LEU A CA 9
ATOM 8432 C C . LEU A 1 41 ? -4.330 2.434 3.223 1.00 0.00 41 LEU A C 9
ATOM 8433 O O . LEU A 1 41 ? -5.283 2.327 3.992 1.00 0.00 41 LEU A O 9
ATOM 8449 N N . GLU A 1 42 ? -3.882 3.583 2.737 1.00 0.00 42 GLU A N 9
ATOM 8450 C CA . GLU A 1 42 ? -4.511 4.842 3.096 1.00 0.00 42 GLU A CA 9
ATOM 8451 C C . GLU A 1 42 ? -6.031 4.676 3.164 1.00 0.00 42 GLU A C 9
ATOM 8452 O O . GLU A 1 42 ? -6.662 5.096 4.133 1.00 0.00 42 GLU A O 9
ATOM 8464 N N . GLN A 1 43 ? -6.574 4.062 2.124 1.00 0.00 43 GLN A N 9
ATOM 8465 C CA . GLN A 1 43 ? -8.008 3.835 2.054 1.00 0.00 43 GLN A CA 9
ATOM 8466 C C . GLN A 1 43 ? -8.505 3.179 3.344 1.00 0.00 43 GLN A C 9
ATOM 8467 O O . GLN A 1 43 ? -9.300 3.767 4.076 1.00 0.00 43 GLN A O 9
ATOM 8481 N N . HIS A 1 44 ? -8.016 1.972 3.583 1.00 0.00 44 HIS A N 9
ATOM 8482 C CA . HIS A 1 44 ? -8.400 1.230 4.772 1.00 0.00 44 HIS A CA 9
ATOM 8483 C C . HIS A 1 44 ? -7.850 1.933 6.015 1.00 0.00 44 HIS A C 9
ATOM 8484 O O . HIS A 1 44 ? -8.204 1.580 7.139 1.00 0.00 44 HIS A O 9
ATOM 8498 N N . ASN A 1 45 ? -6.993 2.913 5.771 1.00 0.00 45 ASN A N 9
ATOM 8499 C CA . ASN A 1 45 ? -6.391 3.668 6.856 1.00 0.00 45 ASN A CA 9
ATOM 8500 C C . ASN A 1 45 ? -5.153 2.925 7.363 1.00 0.00 45 ASN A C 9
ATOM 8501 O O . ASN A 1 45 ? -5.077 2.567 8.537 1.00 0.00 45 ASN A O 9
ATOM 8512 N N . TRP A 1 46 ? -4.214 2.715 6.452 1.00 0.00 46 TRP A N 9
ATOM 8513 C CA . TRP A 1 46 ? -2.984 2.021 6.791 1.00 0.00 46 TRP A CA 9
ATOM 8514 C C . TRP A 1 46 ? -3.346 0.811 7.655 1.00 0.00 46 TRP A C 9
ATOM 8515 O O . TRP A 1 46 ? -2.934 0.724 8.811 1.00 0.00 46 TRP A O 9
ATOM 8536 N N . ASN A 1 47 ? -4.113 -0.091 7.062 1.00 0.00 47 ASN A N 9
ATOM 8537 C CA . ASN A 1 47 ? -4.536 -1.292 7.763 1.00 0.00 47 ASN A CA 9
ATOM 8538 C C . ASN A 1 47 ? -4.195 -2.519 6.915 1.00 0.00 47 ASN A C 9
ATOM 8539 O O . ASN A 1 47 ? -5.074 -3.105 6.284 1.00 0.00 47 ASN A O 9
ATOM 8550 N N . ILE A 1 48 ? -2.918 -2.871 6.928 1.00 0.00 48 ILE A N 9
ATOM 8551 C CA . ILE A 1 48 ? -2.451 -4.018 6.168 1.00 0.00 48 ILE A CA 9
ATOM 8552 C C . ILE A 1 48 ? -3.476 -5.149 6.276 1.00 0.00 48 ILE A C 9
ATOM 8553 O O . ILE A 1 48 ? -3.878 -5.726 5.267 1.00 0.00 48 ILE A O 9
ATOM 8569 N N . GLU A 1 49 ? -3.869 -5.432 7.509 1.00 0.00 49 GLU A N 9
ATOM 8570 C CA . GLU A 1 49 ? -4.840 -6.483 7.763 1.00 0.00 49 GLU A CA 9
ATOM 8571 C C . GLU A 1 49 ? -6.020 -6.359 6.797 1.00 0.00 49 GLU A C 9
ATOM 8572 O O . GLU A 1 49 ? -6.474 -7.355 6.235 1.00 0.00 49 GLU A O 9
ATOM 8584 N N . ALA A 1 50 ? -6.484 -5.129 6.634 1.00 0.00 50 ALA A N 9
ATOM 8585 C CA . ALA A 1 50 ? -7.603 -4.862 5.746 1.00 0.00 50 ALA A CA 9
ATOM 8586 C C . ALA A 1 50 ? -7.085 -4.699 4.315 1.00 0.00 50 ALA A C 9
ATOM 8587 O O . ALA A 1 50 ? -7.506 -5.422 3.413 1.00 0.00 50 ALA A O 9
ATOM 8594 N N . ALA A 1 51 ? -6.181 -3.745 4.153 1.00 0.00 51 ALA A N 9
ATOM 8595 C CA . ALA A 1 51 ? -5.601 -3.478 2.847 1.00 0.00 51 ALA A CA 9
ATOM 8596 C C . ALA A 1 51 ? -5.321 -4.804 2.137 1.00 0.00 51 ALA A C 9
ATOM 8597 O O . ALA A 1 51 ? -5.601 -4.946 0.948 1.00 0.00 51 ALA A O 9
ATOM 8604 N N . VAL A 1 52 ? -4.773 -5.740 2.896 1.00 0.00 52 VAL A N 9
ATOM 8605 C CA . VAL A 1 52 ? -4.452 -7.050 2.354 1.00 0.00 52 VAL A CA 9
ATOM 8606 C C . VAL A 1 52 ? -5.740 -7.738 1.899 1.00 0.00 52 VAL A C 9
ATOM 8607 O O . VAL A 1 52 ? -5.813 -8.252 0.784 1.00 0.00 52 VAL A O 9
ATOM 8620 N N . GLN A 1 53 ? -6.725 -7.726 2.785 1.00 0.00 53 GLN A N 9
ATOM 8621 C CA . GLN A 1 53 ? -8.007 -8.343 2.488 1.00 0.00 53 GLN A CA 9
ATOM 8622 C C . GLN A 1 53 ? -8.685 -7.622 1.321 1.00 0.00 53 GLN A C 9
ATOM 8623 O O . GLN A 1 53 ? -8.826 -8.185 0.237 1.00 0.00 53 GLN A O 9
ATOM 8637 N N . ASP A 1 54 ? -9.087 -6.387 1.583 1.00 0.00 54 ASP A N 9
ATOM 8638 C CA . ASP A 1 54 ? -9.747 -5.583 0.568 1.00 0.00 54 ASP A CA 9
ATOM 8639 C C . ASP A 1 54 ? -9.030 -5.771 -0.770 1.00 0.00 54 ASP A C 9
ATOM 8640 O O . ASP A 1 54 ? -9.665 -5.774 -1.823 1.00 0.00 54 ASP A O 9
ATOM 8649 N N . ARG A 1 55 ? -7.716 -5.922 -0.685 1.00 0.00 55 ARG A N 9
ATOM 8650 C CA . ARG A 1 55 ? -6.906 -6.110 -1.877 1.00 0.00 55 ARG A CA 9
ATOM 8651 C C . ARG A 1 55 ? -7.239 -7.448 -2.540 1.00 0.00 55 ARG A C 9
ATOM 8652 O O . ARG A 1 55 ? -7.681 -7.484 -3.687 1.00 0.00 55 ARG A O 9
ATOM 8673 N N . LEU A 1 56 ? -7.013 -8.516 -1.789 1.00 0.00 56 LEU A N 9
ATOM 8674 C CA . LEU A 1 56 ? -7.284 -9.854 -2.289 1.00 0.00 56 LEU A CA 9
ATOM 8675 C C . LEU A 1 56 ? -8.786 -10.006 -2.539 1.00 0.00 56 LEU A C 9
ATOM 8676 O O . LEU A 1 56 ? -9.207 -10.274 -3.663 1.00 0.00 56 LEU A O 9
ATOM 8692 N N . ASN A 1 57 ? -9.551 -9.829 -1.472 1.00 0.00 57 ASN A N 9
ATOM 8693 C CA . ASN A 1 57 ? -10.997 -9.943 -1.562 1.00 0.00 57 ASN A CA 9
ATOM 8694 C C . ASN A 1 57 ? -11.475 -9.305 -2.868 1.00 0.00 57 ASN A C 9
ATOM 8695 O O . ASN A 1 57 ? -12.005 -9.991 -3.740 1.00 0.00 57 ASN A O 9
ATOM 8706 N N . GLU A 1 58 ? -11.271 -7.999 -2.960 1.00 0.00 58 GLU A N 9
ATOM 8707 C CA . GLU A 1 58 ? -11.674 -7.261 -4.145 1.00 0.00 58 GLU A CA 9
ATOM 8708 C C . GLU A 1 58 ? -10.699 -7.527 -5.294 1.00 0.00 58 GLU A C 9
ATOM 8709 O O . GLU A 1 58 ? -9.807 -6.721 -5.554 1.00 0.00 58 GLU A O 9
ATOM 8721 N N . GLN A 1 59 ? -10.903 -8.660 -5.950 1.00 0.00 59 GLN A N 9
ATOM 8722 C CA . GLN A 1 59 ? -10.053 -9.042 -7.065 1.00 0.00 59 GLN A CA 9
ATOM 8723 C C . GLN A 1 59 ? -9.882 -7.866 -8.029 1.00 0.00 59 GLN A C 9
ATOM 8724 O O . GLN A 1 59 ? -10.814 -7.093 -8.242 1.00 0.00 59 GLN A O 9
ATOM 8738 N N . GLU A 1 60 ? -8.683 -7.768 -8.586 1.00 0.00 60 GLU A N 9
ATOM 8739 C CA . GLU A 1 60 ? -8.378 -6.700 -9.522 1.00 0.00 60 GLU A CA 9
ATOM 8740 C C . GLU A 1 60 ? -8.163 -7.270 -10.926 1.00 0.00 60 GLU A C 9
ATOM 8741 O O . GLU A 1 60 ? -7.082 -7.766 -11.239 1.00 0.00 60 GLU A O 9
ATOM 8753 N N . GLY A 1 61 ? -9.209 -7.179 -11.733 1.00 0.00 61 GLY A N 9
ATOM 8754 C CA . GLY A 1 61 ? -9.149 -7.680 -13.096 1.00 0.00 61 GLY A CA 9
ATOM 8755 C C . GLY A 1 61 ? -8.572 -9.097 -13.135 1.00 0.00 61 GLY A C 9
ATOM 8756 O O . GLY A 1 61 ? -9.120 -10.011 -12.521 1.00 0.00 61 GLY A O 9
ATOM 8760 N N . SER A 1 62 ? -7.474 -9.234 -13.863 1.00 0.00 62 SER A N 9
ATOM 8761 C CA . SER A 1 62 ? -6.817 -10.524 -13.989 1.00 0.00 62 SER A CA 9
ATOM 8762 C C . SER A 1 62 ? -5.818 -10.718 -12.847 1.00 0.00 62 SER A C 9
ATOM 8763 O O . SER A 1 62 ? -4.946 -9.877 -12.631 1.00 0.00 62 SER A O 9
ATOM 8771 N N . GLY A 1 63 ? -5.978 -11.830 -12.145 1.00 0.00 63 GLY A N 9
ATOM 8772 C CA . GLY A 1 63 ? -5.102 -12.144 -11.030 1.00 0.00 63 GLY A CA 9
ATOM 8773 C C . GLY A 1 63 ? -4.854 -13.651 -10.935 1.00 0.00 63 GLY A C 9
ATOM 8774 O O . GLY A 1 63 ? -5.448 -14.330 -10.098 1.00 0.00 63 GLY A O 9
ATOM 8778 N N . PRO A 1 64 ? -3.953 -14.143 -11.827 1.00 0.00 64 PRO A N 9
ATOM 8779 C CA . PRO A 1 64 ? -3.620 -15.557 -11.851 1.00 0.00 64 PRO A CA 9
ATOM 8780 C C . PRO A 1 64 ? -2.711 -15.927 -10.677 1.00 0.00 64 PRO A C 9
ATOM 8781 O O . PRO A 1 64 ? -1.499 -15.731 -10.740 1.00 0.00 64 PRO A O 9
ATOM 8792 N N . SER A 1 65 ? -3.333 -16.454 -9.632 1.00 0.00 65 SER A N 9
ATOM 8793 C CA . SER A 1 65 ? -2.595 -16.853 -8.446 1.00 0.00 65 SER A CA 9
ATOM 8794 C C . SER A 1 65 ? -3.425 -17.840 -7.621 1.00 0.00 65 SER A C 9
ATOM 8795 O O . SER A 1 65 ? -4.068 -17.453 -6.647 1.00 0.00 65 SER A O 9
ATOM 8803 N N . SER A 1 66 ? -3.382 -19.095 -8.042 1.00 0.00 66 SER A N 9
ATOM 8804 C CA . SER A 1 66 ? -4.122 -20.140 -7.355 1.00 0.00 66 SER A CA 9
ATOM 8805 C C . SER A 1 66 ? -3.306 -21.435 -7.339 1.00 0.00 66 SER A C 9
ATOM 8806 O O . SER A 1 66 ? -2.720 -21.816 -8.351 1.00 0.00 66 SER A O 9
ATOM 8814 N N . GLY A 1 67 ? -3.295 -22.075 -6.179 1.00 0.00 67 GLY A N 9
ATOM 8815 C CA . GLY A 1 67 ? -2.561 -23.319 -6.018 1.00 0.00 67 GLY A CA 9
ATOM 8816 C C . GLY A 1 67 ? -3.350 -24.315 -5.166 1.00 0.00 67 GLY A C 9
ATOM 8817 O O . GLY A 1 67 ? -2.860 -24.785 -4.141 1.00 0.00 67 GLY A O 9
ATOM 8821 N N . GLY A 1 1 ? -18.956 7.754 21.105 1.00 0.00 1 GLY A N 10
ATOM 8822 C CA . GLY A 1 1 ? -17.682 8.113 20.506 1.00 0.00 1 GLY A CA 10
ATOM 8823 C C . GLY A 1 1 ? -17.613 9.615 20.221 1.00 0.00 1 GLY A C 10
ATOM 8824 O O . GLY A 1 1 ? -18.642 10.264 20.040 1.00 0.00 1 GLY A O 10
ATOM 8828 N N . SER A 1 2 ? -16.390 10.123 20.191 1.00 0.00 2 SER A N 10
ATOM 8829 C CA . SER A 1 2 ? -16.174 11.537 19.931 1.00 0.00 2 SER A CA 10
ATOM 8830 C C . SER A 1 2 ? -14.842 11.737 19.205 1.00 0.00 2 SER A C 10
ATOM 8831 O O . SER A 1 2 ? -13.897 10.979 19.413 1.00 0.00 2 SER A O 10
ATOM 8839 N N . SER A 1 3 ? -14.811 12.763 18.367 1.00 0.00 3 SER A N 10
ATOM 8840 C CA . SER A 1 3 ? -13.611 13.073 17.608 1.00 0.00 3 SER A CA 10
ATOM 8841 C C . SER A 1 3 ? -13.258 11.904 16.687 1.00 0.00 3 SER A C 10
ATOM 8842 O O . SER A 1 3 ? -13.790 10.806 16.840 1.00 0.00 3 SER A O 10
ATOM 8850 N N . GLY A 1 4 ? -12.363 12.181 15.749 1.00 0.00 4 GLY A N 10
ATOM 8851 C CA . GLY A 1 4 ? -11.933 11.165 14.803 1.00 0.00 4 GLY A CA 10
ATOM 8852 C C . GLY A 1 4 ? -12.036 11.677 13.365 1.00 0.00 4 GLY A C 10
ATOM 8853 O O . GLY A 1 4 ? -13.027 11.423 12.681 1.00 0.00 4 GLY A O 10
ATOM 8857 N N . SER A 1 5 ? -11.000 12.390 12.948 1.00 0.00 5 SER A N 10
ATOM 8858 C CA . SER A 1 5 ? -10.961 12.940 11.604 1.00 0.00 5 SER A CA 10
ATOM 8859 C C . SER A 1 5 ? -9.612 13.616 11.354 1.00 0.00 5 SER A C 10
ATOM 8860 O O . SER A 1 5 ? -9.013 14.173 12.272 1.00 0.00 5 SER A O 10
ATOM 8868 N N . SER A 1 6 ? -9.173 13.546 10.105 1.00 0.00 6 SER A N 10
ATOM 8869 C CA . SER A 1 6 ? -7.906 14.144 9.723 1.00 0.00 6 SER A CA 10
ATOM 8870 C C . SER A 1 6 ? -8.097 15.033 8.492 1.00 0.00 6 SER A C 10
ATOM 8871 O O . SER A 1 6 ? -9.076 14.886 7.762 1.00 0.00 6 SER A O 10
ATOM 8879 N N . GLY A 1 7 ? -7.147 15.936 8.301 1.00 0.00 7 GLY A N 10
ATOM 8880 C CA . GLY A 1 7 ? -7.199 16.849 7.171 1.00 0.00 7 GLY A CA 10
ATOM 8881 C C . GLY A 1 7 ? -5.981 17.776 7.159 1.00 0.00 7 GLY A C 10
ATOM 8882 O O . GLY A 1 7 ? -6.098 18.964 7.455 1.00 0.00 7 GLY A O 10
ATOM 8886 N N . ALA A 1 8 ? -4.840 17.197 6.813 1.00 0.00 8 ALA A N 10
ATOM 8887 C CA . ALA A 1 8 ? -3.603 17.956 6.759 1.00 0.00 8 ALA A CA 10
ATOM 8888 C C . ALA A 1 8 ? -2.724 17.410 5.631 1.00 0.00 8 ALA A C 10
ATOM 8889 O O . ALA A 1 8 ? -1.955 16.472 5.837 1.00 0.00 8 ALA A O 10
ATOM 8896 N N . PRO A 1 9 ? -2.872 18.036 4.433 1.00 0.00 9 PRO A N 10
ATOM 8897 C CA . PRO A 1 9 ? -2.101 17.623 3.272 1.00 0.00 9 PRO A CA 10
ATOM 8898 C C . PRO A 1 9 ? -0.651 18.097 3.381 1.00 0.00 9 PRO A C 10
ATOM 8899 O O . PRO A 1 9 ? -0.230 18.993 2.650 1.00 0.00 9 PRO A O 10
ATOM 8910 N N . GLU A 1 10 ? 0.075 17.475 4.298 1.00 0.00 10 GLU A N 10
ATOM 8911 C CA . GLU A 1 10 ? 1.470 17.822 4.511 1.00 0.00 10 GLU A CA 10
ATOM 8912 C C . GLU A 1 10 ? 2.354 17.131 3.471 1.00 0.00 10 GLU A C 10
ATOM 8913 O O . GLU A 1 10 ? 2.336 15.907 3.351 1.00 0.00 10 GLU A O 10
ATOM 8925 N N . GLU A 1 11 ? 3.106 17.945 2.746 1.00 0.00 11 GLU A N 10
ATOM 8926 C CA . GLU A 1 11 ? 3.995 17.427 1.720 1.00 0.00 11 GLU A CA 10
ATOM 8927 C C . GLU A 1 11 ? 5.335 17.018 2.336 1.00 0.00 11 GLU A C 10
ATOM 8928 O O . GLU A 1 11 ? 6.336 17.713 2.171 1.00 0.00 11 GLU A O 10
ATOM 8940 N N . ARG A 1 12 ? 5.310 15.891 3.033 1.00 0.00 12 ARG A N 10
ATOM 8941 C CA . ARG A 1 12 ? 6.510 15.382 3.674 1.00 0.00 12 ARG A CA 10
ATOM 8942 C C . ARG A 1 12 ? 6.526 13.852 3.631 1.00 0.00 12 ARG A C 10
ATOM 8943 O O . ARG A 1 12 ? 5.481 13.213 3.743 1.00 0.00 12 ARG A O 10
ATOM 8964 N N . ASP A 1 13 ? 7.724 13.309 3.467 1.00 0.00 13 ASP A N 10
ATOM 8965 C CA . ASP A 1 13 ? 7.890 11.867 3.408 1.00 0.00 13 ASP A CA 10
ATOM 8966 C C . ASP A 1 13 ? 7.056 11.216 4.513 1.00 0.00 13 ASP A C 10
ATOM 8967 O O . ASP A 1 13 ? 6.644 11.884 5.460 1.00 0.00 13 ASP A O 10
ATOM 8976 N N . LEU A 1 14 ? 6.833 9.919 4.356 1.00 0.00 14 LEU A N 10
ATOM 8977 C CA . LEU A 1 14 ? 6.056 9.170 5.329 1.00 0.00 14 LEU A CA 10
ATOM 8978 C C . LEU A 1 14 ? 6.895 8.959 6.591 1.00 0.00 14 LEU A C 10
ATOM 8979 O O . LEU A 1 14 ? 8.069 9.323 6.629 1.00 0.00 14 LEU A O 10
ATOM 8995 N N . THR A 1 15 ? 6.259 8.373 7.595 1.00 0.00 15 THR A N 10
ATOM 8996 C CA . THR A 1 15 ? 6.931 8.109 8.855 1.00 0.00 15 THR A CA 10
ATOM 8997 C C . THR A 1 15 ? 7.443 6.668 8.896 1.00 0.00 15 THR A C 10
ATOM 8998 O O . THR A 1 15 ? 6.872 5.785 8.258 1.00 0.00 15 THR A O 10
ATOM 9009 N N . GLN A 1 16 ? 8.514 6.475 9.652 1.00 0.00 16 GLN A N 10
ATOM 9010 C CA . GLN A 1 16 ? 9.109 5.156 9.784 1.00 0.00 16 GLN A CA 10
ATOM 9011 C C . GLN A 1 16 ? 8.017 4.089 9.880 1.00 0.00 16 GLN A C 10
ATOM 9012 O O . GLN A 1 16 ? 7.933 3.204 9.030 1.00 0.00 16 GLN A O 10
ATOM 9026 N N . GLU A 1 17 ? 7.209 4.207 10.923 1.00 0.00 17 GLU A N 10
ATOM 9027 C CA . GLU A 1 17 ? 6.126 3.262 11.141 1.00 0.00 17 GLU A CA 10
ATOM 9028 C C . GLU A 1 17 ? 5.392 2.984 9.828 1.00 0.00 17 GLU A C 10
ATOM 9029 O O . GLU A 1 17 ? 5.416 1.861 9.326 1.00 0.00 17 GLU A O 10
ATOM 9041 N N . GLN A 1 18 ? 4.758 4.025 9.310 1.00 0.00 18 GLN A N 10
ATOM 9042 C CA . GLN A 1 18 ? 4.018 3.906 8.065 1.00 0.00 18 GLN A CA 10
ATOM 9043 C C . GLN A 1 18 ? 4.872 3.207 7.005 1.00 0.00 18 GLN A C 10
ATOM 9044 O O . GLN A 1 18 ? 4.504 2.143 6.510 1.00 0.00 18 GLN A O 10
ATOM 9058 N N . THR A 1 19 ? 5.995 3.834 6.688 1.00 0.00 19 THR A N 10
ATOM 9059 C CA . THR A 1 19 ? 6.904 3.286 5.695 1.00 0.00 19 THR A CA 10
ATOM 9060 C C . THR A 1 19 ? 7.042 1.773 5.877 1.00 0.00 19 THR A C 10
ATOM 9061 O O . THR A 1 19 ? 6.714 1.003 4.975 1.00 0.00 19 THR A O 10
ATOM 9072 N N . GLU A 1 20 ? 7.528 1.392 7.049 1.00 0.00 20 GLU A N 10
ATOM 9073 C CA . GLU A 1 20 ? 7.713 -0.015 7.361 1.00 0.00 20 GLU A CA 10
ATOM 9074 C C . GLU A 1 20 ? 6.495 -0.824 6.909 1.00 0.00 20 GLU A C 10
ATOM 9075 O O . GLU A 1 20 ? 6.613 -1.712 6.066 1.00 0.00 20 GLU A O 10
ATOM 9087 N N . LYS A 1 21 ? 5.353 -0.488 7.490 1.00 0.00 21 LYS A N 10
ATOM 9088 C CA . LYS A 1 21 ? 4.115 -1.172 7.158 1.00 0.00 21 LYS A CA 10
ATOM 9089 C C . LYS A 1 21 ? 4.064 -1.421 5.649 1.00 0.00 21 LYS A C 10
ATOM 9090 O O . LYS A 1 21 ? 3.931 -2.561 5.208 1.00 0.00 21 LYS A O 10
ATOM 9109 N N . LEU A 1 22 ? 4.172 -0.334 4.898 1.00 0.00 22 LEU A N 10
ATOM 9110 C CA . LEU A 1 22 ? 4.140 -0.420 3.448 1.00 0.00 22 LEU A CA 10
ATOM 9111 C C . LEU A 1 22 ? 5.005 -1.596 2.992 1.00 0.00 22 LEU A C 10
ATOM 9112 O O . LEU A 1 22 ? 4.525 -2.494 2.301 1.00 0.00 22 LEU A O 10
ATOM 9128 N N . LEU A 1 23 ? 6.266 -1.554 3.397 1.00 0.00 23 LEU A N 10
ATOM 9129 C CA . LEU A 1 23 ? 7.203 -2.605 3.038 1.00 0.00 23 LEU A CA 10
ATOM 9130 C C . LEU A 1 23 ? 6.517 -3.965 3.183 1.00 0.00 23 LEU A C 10
ATOM 9131 O O . LEU A 1 23 ? 6.378 -4.701 2.208 1.00 0.00 23 LEU A O 10
ATOM 9147 N N . GLN A 1 24 ? 6.106 -4.257 4.408 1.00 0.00 24 GLN A N 10
ATOM 9148 C CA . GLN A 1 24 ? 5.438 -5.515 4.694 1.00 0.00 24 GLN A CA 10
ATOM 9149 C C . GLN A 1 24 ? 4.365 -5.797 3.640 1.00 0.00 24 GLN A C 10
ATOM 9150 O O . GLN A 1 24 ? 4.451 -6.784 2.910 1.00 0.00 24 GLN A O 10
ATOM 9164 N N . PHE A 1 25 ? 3.380 -4.913 3.593 1.00 0.00 25 PHE A N 10
ATOM 9165 C CA . PHE A 1 25 ? 2.292 -5.055 2.640 1.00 0.00 25 PHE A CA 10
ATOM 9166 C C . PHE A 1 25 ? 2.828 -5.240 1.219 1.00 0.00 25 PHE A C 10
ATOM 9167 O O . PHE A 1 25 ? 2.341 -6.088 0.474 1.00 0.00 25 PHE A O 10
ATOM 9184 N N . GLN A 1 26 ? 3.823 -4.431 0.887 1.00 0.00 26 GLN A N 10
ATOM 9185 C CA . GLN A 1 26 ? 4.431 -4.495 -0.432 1.00 0.00 26 GLN A CA 10
ATOM 9186 C C . GLN A 1 26 ? 5.010 -5.889 -0.682 1.00 0.00 26 GLN A C 10
ATOM 9187 O O . GLN A 1 26 ? 4.891 -6.425 -1.783 1.00 0.00 26 GLN A O 10
ATOM 9201 N N . ASP A 1 27 ? 5.624 -6.435 0.357 1.00 0.00 27 ASP A N 10
ATOM 9202 C CA . ASP A 1 27 ? 6.222 -7.756 0.263 1.00 0.00 27 ASP A CA 10
ATOM 9203 C C . ASP A 1 27 ? 5.114 -8.809 0.187 1.00 0.00 27 ASP A C 10
ATOM 9204 O O . ASP A 1 27 ? 5.209 -9.761 -0.585 1.00 0.00 27 ASP A O 10
ATOM 9213 N N . LEU A 1 28 ? 4.089 -8.601 1.000 1.00 0.00 28 LEU A N 10
ATOM 9214 C CA . LEU A 1 28 ? 2.964 -9.520 1.036 1.00 0.00 28 LEU A CA 10
ATOM 9215 C C . LEU A 1 28 ? 2.281 -9.536 -0.333 1.00 0.00 28 LEU A C 10
ATOM 9216 O O . LEU A 1 28 ? 2.271 -10.560 -1.015 1.00 0.00 28 LEU A O 10
ATOM 9232 N N . THR A 1 29 ? 1.725 -8.389 -0.695 1.00 0.00 29 THR A N 10
ATOM 9233 C CA . THR A 1 29 ? 1.041 -8.257 -1.970 1.00 0.00 29 THR A CA 10
ATOM 9234 C C . THR A 1 29 ? 1.993 -8.586 -3.122 1.00 0.00 29 THR A C 10
ATOM 9235 O O . THR A 1 29 ? 1.885 -9.645 -3.738 1.00 0.00 29 THR A O 10
ATOM 9246 N N . GLY A 1 30 ? 2.903 -7.659 -3.378 1.00 0.00 30 GLY A N 10
ATOM 9247 C CA . GLY A 1 30 ? 3.873 -7.836 -4.445 1.00 0.00 30 GLY A CA 10
ATOM 9248 C C . GLY A 1 30 ? 3.692 -6.776 -5.533 1.00 0.00 30 GLY A C 10
ATOM 9249 O O . GLY A 1 30 ? 4.232 -6.909 -6.631 1.00 0.00 30 GLY A O 10
ATOM 9253 N N . ILE A 1 31 ? 2.931 -5.747 -5.191 1.00 0.00 31 ILE A N 10
ATOM 9254 C CA . ILE A 1 31 ? 2.671 -4.665 -6.125 1.00 0.00 31 ILE A CA 10
ATOM 9255 C C . ILE A 1 31 ? 3.970 -3.898 -6.384 1.00 0.00 31 ILE A C 10
ATOM 9256 O O . ILE A 1 31 ? 4.888 -3.932 -5.566 1.00 0.00 31 ILE A O 10
ATOM 9272 N N . GLU A 1 32 ? 4.005 -3.225 -7.524 1.00 0.00 32 GLU A N 10
ATOM 9273 C CA . GLU A 1 32 ? 5.176 -2.451 -7.900 1.00 0.00 32 GLU A CA 10
ATOM 9274 C C . GLU A 1 32 ? 4.949 -0.967 -7.603 1.00 0.00 32 GLU A C 10
ATOM 9275 O O . GLU A 1 32 ? 5.796 -0.315 -6.994 1.00 0.00 32 GLU A O 10
ATOM 9287 N N . SER A 1 33 ? 3.801 -0.476 -8.048 1.00 0.00 33 SER A N 10
ATOM 9288 C CA . SER A 1 33 ? 3.452 0.919 -7.837 1.00 0.00 33 SER A CA 10
ATOM 9289 C C . SER A 1 33 ? 3.105 1.155 -6.366 1.00 0.00 33 SER A C 10
ATOM 9290 O O . SER A 1 33 ? 2.018 0.795 -5.916 1.00 0.00 33 SER A O 10
ATOM 9298 N N . MET A 1 34 ? 4.048 1.759 -5.658 1.00 0.00 34 MET A N 10
ATOM 9299 C CA . MET A 1 34 ? 3.855 2.047 -4.247 1.00 0.00 34 MET A CA 10
ATOM 9300 C C . MET A 1 34 ? 2.483 2.677 -3.999 1.00 0.00 34 MET A C 10
ATOM 9301 O O . MET A 1 34 ? 1.776 2.289 -3.070 1.00 0.00 34 MET A O 10
ATOM 9315 N N . ASP A 1 35 ? 2.147 3.640 -4.846 1.00 0.00 35 ASP A N 10
ATOM 9316 C CA . ASP A 1 35 ? 0.872 4.327 -4.730 1.00 0.00 35 ASP A CA 10
ATOM 9317 C C . ASP A 1 35 ? -0.239 3.299 -4.508 1.00 0.00 35 ASP A C 10
ATOM 9318 O O . ASP A 1 35 ? -0.938 3.344 -3.497 1.00 0.00 35 ASP A O 10
ATOM 9327 N N . GLN A 1 36 ? -0.366 2.396 -5.469 1.00 0.00 36 GLN A N 10
ATOM 9328 C CA . GLN A 1 36 ? -1.380 1.358 -5.392 1.00 0.00 36 GLN A CA 10
ATOM 9329 C C . GLN A 1 36 ? -1.432 0.772 -3.979 1.00 0.00 36 GLN A C 10
ATOM 9330 O O . GLN A 1 36 ? -2.513 0.549 -3.436 1.00 0.00 36 GLN A O 10
ATOM 9344 N N . CYS A 1 37 ? -0.251 0.539 -3.426 1.00 0.00 37 CYS A N 10
ATOM 9345 C CA . CYS A 1 37 ? -0.149 -0.017 -2.087 1.00 0.00 37 CYS A CA 10
ATOM 9346 C C . CYS A 1 37 ? -0.684 1.017 -1.095 1.00 0.00 37 CYS A C 10
ATOM 9347 O O . CYS A 1 37 ? -1.781 0.859 -0.560 1.00 0.00 37 CYS A O 10
ATOM 9355 N N . ARG A 1 38 ? 0.114 2.052 -0.880 1.00 0.00 38 ARG A N 10
ATOM 9356 C CA . ARG A 1 38 ? -0.266 3.112 0.039 1.00 0.00 38 ARG A CA 10
ATOM 9357 C C . ARG A 1 38 ? -1.754 3.436 -0.111 1.00 0.00 38 ARG A C 10
ATOM 9358 O O . ARG A 1 38 ? -2.414 3.804 0.860 1.00 0.00 38 ARG A O 10
ATOM 9379 N N . HIS A 1 39 ? -2.239 3.288 -1.335 1.00 0.00 39 HIS A N 10
ATOM 9380 C CA . HIS A 1 39 ? -3.637 3.560 -1.625 1.00 0.00 39 HIS A CA 10
ATOM 9381 C C . HIS A 1 39 ? -4.520 2.565 -0.870 1.00 0.00 39 HIS A C 10
ATOM 9382 O O . HIS A 1 39 ? -5.348 2.961 -0.050 1.00 0.00 39 HIS A O 10
ATOM 9396 N N . THR A 1 40 ? -4.314 1.292 -1.172 1.00 0.00 40 THR A N 10
ATOM 9397 C CA . THR A 1 40 ? -5.082 0.237 -0.532 1.00 0.00 40 THR A CA 10
ATOM 9398 C C . THR A 1 40 ? -4.943 0.324 0.989 1.00 0.00 40 THR A C 10
ATOM 9399 O O . THR A 1 40 ? -5.748 -0.247 1.723 1.00 0.00 40 THR A O 10
ATOM 9410 N N . LEU A 1 41 ? -3.915 1.042 1.417 1.00 0.00 41 LEU A N 10
ATOM 9411 C CA . LEU A 1 41 ? -3.659 1.210 2.837 1.00 0.00 41 LEU A CA 10
ATOM 9412 C C . LEU A 1 41 ? -4.375 2.468 3.334 1.00 0.00 41 LEU A C 10
ATOM 9413 O O . LEU A 1 41 ? -5.304 2.383 4.135 1.00 0.00 41 LEU A O 10
ATOM 9429 N N . GLU A 1 42 ? -3.915 3.607 2.836 1.00 0.00 42 GLU A N 10
ATOM 9430 C CA . GLU A 1 42 ? -4.499 4.881 3.219 1.00 0.00 42 GLU A CA 10
ATOM 9431 C C . GLU A 1 42 ? -6.025 4.772 3.268 1.00 0.00 42 GLU A C 10
ATOM 9432 O O . GLU A 1 42 ? -6.658 5.288 4.187 1.00 0.00 42 GLU A O 10
ATOM 9444 N N . GLN A 1 43 ? -6.570 4.097 2.267 1.00 0.00 43 GLN A N 10
ATOM 9445 C CA . GLN A 1 43 ? -8.009 3.914 2.184 1.00 0.00 43 GLN A CA 10
ATOM 9446 C C . GLN A 1 43 ? -8.531 3.232 3.450 1.00 0.00 43 GLN A C 10
ATOM 9447 O O . GLN A 1 43 ? -9.579 3.607 3.974 1.00 0.00 43 GLN A O 10
ATOM 9461 N N . HIS A 1 44 ? -7.777 2.242 3.905 1.00 0.00 44 HIS A N 10
ATOM 9462 C CA . HIS A 1 44 ? -8.150 1.505 5.100 1.00 0.00 44 HIS A CA 10
ATOM 9463 C C . HIS A 1 44 ? -7.582 2.206 6.335 1.00 0.00 44 HIS A C 10
ATOM 9464 O O . HIS A 1 44 ? -7.919 1.854 7.464 1.00 0.00 44 HIS A O 10
ATOM 9478 N N . ASN A 1 45 ? -6.728 3.187 6.078 1.00 0.00 45 ASN A N 10
ATOM 9479 C CA . ASN A 1 45 ? -6.109 3.941 7.155 1.00 0.00 45 ASN A CA 10
ATOM 9480 C C . ASN A 1 45 ? -4.824 3.236 7.593 1.00 0.00 45 ASN A C 10
ATOM 9481 O O . ASN A 1 45 ? -4.497 3.213 8.778 1.00 0.00 45 ASN A O 10
ATOM 9492 N N . TRP A 1 46 ? -4.129 2.679 6.612 1.00 0.00 46 TRP A N 10
ATOM 9493 C CA . TRP A 1 46 ? -2.887 1.975 6.880 1.00 0.00 46 TRP A CA 10
ATOM 9494 C C . TRP A 1 46 ? -3.214 0.744 7.727 1.00 0.00 46 TRP A C 10
ATOM 9495 O O . TRP A 1 46 ? -2.617 0.535 8.782 1.00 0.00 46 TRP A O 10
ATOM 9516 N N . ASN A 1 47 ? -4.162 -0.039 7.233 1.00 0.00 47 ASN A N 10
ATOM 9517 C CA . ASN A 1 47 ? -4.576 -1.245 7.932 1.00 0.00 47 ASN A CA 10
ATOM 9518 C C . ASN A 1 47 ? -4.260 -2.465 7.065 1.00 0.00 47 ASN A C 10
ATOM 9519 O O . ASN A 1 47 ? -5.138 -2.992 6.384 1.00 0.00 47 ASN A O 10
ATOM 9530 N N . ILE A 1 48 ? -3.002 -2.879 7.117 1.00 0.00 48 ILE A N 10
ATOM 9531 C CA . ILE A 1 48 ? -2.559 -4.027 6.346 1.00 0.00 48 ILE A CA 10
ATOM 9532 C C . ILE A 1 48 ? -3.622 -5.125 6.417 1.00 0.00 48 ILE A C 10
ATOM 9533 O O . ILE A 1 48 ? -3.976 -5.718 5.399 1.00 0.00 48 ILE A O 10
ATOM 9549 N N . GLU A 1 49 ? -4.101 -5.363 7.629 1.00 0.00 49 GLU A N 10
ATOM 9550 C CA . GLU A 1 49 ? -5.117 -6.379 7.846 1.00 0.00 49 GLU A CA 10
ATOM 9551 C C . GLU A 1 49 ? -6.274 -6.192 6.863 1.00 0.00 49 GLU A C 10
ATOM 9552 O O . GLU A 1 49 ? -6.772 -7.162 6.293 1.00 0.00 49 GLU A O 10
ATOM 9564 N N . ALA A 1 50 ? -6.668 -4.938 6.693 1.00 0.00 50 ALA A N 10
ATOM 9565 C CA . ALA A 1 50 ? -7.757 -4.612 5.789 1.00 0.00 50 ALA A CA 10
ATOM 9566 C C . ALA A 1 50 ? -7.210 -4.482 4.366 1.00 0.00 50 ALA A C 10
ATOM 9567 O O . ALA A 1 50 ? -7.691 -5.147 3.449 1.00 0.00 50 ALA A O 10
ATOM 9574 N N . ALA A 1 51 ? -6.213 -3.620 4.225 1.00 0.00 51 ALA A N 10
ATOM 9575 C CA . ALA A 1 51 ? -5.596 -3.395 2.929 1.00 0.00 51 ALA A CA 10
ATOM 9576 C C . ALA A 1 51 ? -5.313 -4.742 2.262 1.00 0.00 51 ALA A C 10
ATOM 9577 O O . ALA A 1 51 ? -5.671 -4.953 1.104 1.00 0.00 51 ALA A O 10
ATOM 9584 N N . VAL A 1 52 ? -4.674 -5.620 3.022 1.00 0.00 52 VAL A N 10
ATOM 9585 C CA . VAL A 1 52 ? -4.339 -6.941 2.519 1.00 0.00 52 VAL A CA 10
ATOM 9586 C C . VAL A 1 52 ? -5.593 -7.591 1.930 1.00 0.00 52 VAL A C 10
ATOM 9587 O O . VAL A 1 52 ? -5.523 -8.269 0.906 1.00 0.00 52 VAL A O 10
ATOM 9600 N N . GLN A 1 53 ? -6.711 -7.361 2.603 1.00 0.00 53 GLN A N 10
ATOM 9601 C CA . GLN A 1 53 ? -7.979 -7.916 2.159 1.00 0.00 53 GLN A CA 10
ATOM 9602 C C . GLN A 1 53 ? -8.456 -7.202 0.893 1.00 0.00 53 GLN A C 10
ATOM 9603 O O . GLN A 1 53 ? -8.616 -7.828 -0.154 1.00 0.00 53 GLN A O 10
ATOM 9617 N N . ASP A 1 54 ? -8.671 -5.902 1.031 1.00 0.00 54 ASP A N 10
ATOM 9618 C CA . ASP A 1 54 ? -9.127 -5.096 -0.089 1.00 0.00 54 ASP A CA 10
ATOM 9619 C C . ASP A 1 54 ? -8.197 -5.317 -1.283 1.00 0.00 54 ASP A C 10
ATOM 9620 O O . ASP A 1 54 ? -8.580 -5.072 -2.426 1.00 0.00 54 ASP A O 10
ATOM 9629 N N . ARG A 1 55 ? -6.993 -5.778 -0.977 1.00 0.00 55 ARG A N 10
ATOM 9630 C CA . ARG A 1 55 ? -6.005 -6.035 -2.011 1.00 0.00 55 ARG A CA 10
ATOM 9631 C C . ARG A 1 55 ? -6.302 -7.363 -2.711 1.00 0.00 55 ARG A C 10
ATOM 9632 O O . ARG A 1 55 ? -6.286 -7.438 -3.939 1.00 0.00 55 ARG A O 10
ATOM 9653 N N . LEU A 1 56 ? -6.566 -8.376 -1.900 1.00 0.00 56 LEU A N 10
ATOM 9654 C CA . LEU A 1 56 ? -6.867 -9.697 -2.426 1.00 0.00 56 LEU A CA 10
ATOM 9655 C C . LEU A 1 56 ? -8.244 -9.675 -3.092 1.00 0.00 56 LEU A C 10
ATOM 9656 O O . LEU A 1 56 ? -8.455 -10.329 -4.113 1.00 0.00 56 LEU A O 10
ATOM 9672 N N . ASN A 1 57 ? -9.146 -8.917 -2.487 1.00 0.00 57 ASN A N 10
ATOM 9673 C CA . ASN A 1 57 ? -10.498 -8.801 -3.009 1.00 0.00 57 ASN A CA 10
ATOM 9674 C C . ASN A 1 57 ? -10.441 -8.635 -4.529 1.00 0.00 57 ASN A C 10
ATOM 9675 O O . ASN A 1 57 ? -10.983 -9.456 -5.267 1.00 0.00 57 ASN A O 10
ATOM 9686 N N . GLU A 1 58 ? -9.779 -7.567 -4.951 1.00 0.00 58 GLU A N 10
ATOM 9687 C CA . GLU A 1 58 ? -9.644 -7.283 -6.369 1.00 0.00 58 GLU A CA 10
ATOM 9688 C C . GLU A 1 58 ? -8.347 -7.887 -6.911 1.00 0.00 58 GLU A C 10
ATOM 9689 O O . GLU A 1 58 ? -7.391 -7.165 -7.192 1.00 0.00 58 GLU A O 10
ATOM 9701 N N . GLN A 1 59 ? -8.354 -9.205 -7.041 1.00 0.00 59 GLN A N 10
ATOM 9702 C CA . GLN A 1 59 ? -7.190 -9.914 -7.544 1.00 0.00 59 GLN A CA 10
ATOM 9703 C C . GLN A 1 59 ? -7.266 -10.048 -9.066 1.00 0.00 59 GLN A C 10
ATOM 9704 O O . GLN A 1 59 ? -8.327 -9.857 -9.657 1.00 0.00 59 GLN A O 10
ATOM 9718 N N . GLU A 1 60 ? -6.126 -10.374 -9.657 1.00 0.00 60 GLU A N 10
ATOM 9719 C CA . GLU A 1 60 ? -6.050 -10.536 -11.099 1.00 0.00 60 GLU A CA 10
ATOM 9720 C C . GLU A 1 60 ? -5.966 -12.019 -11.464 1.00 0.00 60 GLU A C 10
ATOM 9721 O O . GLU A 1 60 ? -5.496 -12.832 -10.669 1.00 0.00 60 GLU A O 10
ATOM 9733 N N . GLY A 1 61 ? -6.430 -12.327 -12.666 1.00 0.00 61 GLY A N 10
ATOM 9734 C CA . GLY A 1 61 ? -6.413 -13.699 -13.146 1.00 0.00 61 GLY A CA 10
ATOM 9735 C C . GLY A 1 61 ? -6.596 -13.751 -14.664 1.00 0.00 61 GLY A C 10
ATOM 9736 O O . GLY A 1 61 ? -6.767 -12.717 -15.308 1.00 0.00 61 GLY A O 10
ATOM 9740 N N . SER A 1 62 ? -6.554 -14.965 -15.192 1.00 0.00 62 SER A N 10
ATOM 9741 C CA . SER A 1 62 ? -6.712 -15.166 -16.622 1.00 0.00 62 SER A CA 10
ATOM 9742 C C . SER A 1 62 ? -7.621 -16.368 -16.884 1.00 0.00 62 SER A C 10
ATOM 9743 O O . SER A 1 62 ? -8.626 -16.250 -17.583 1.00 0.00 62 SER A O 10
ATOM 9751 N N . GLY A 1 63 ? -7.236 -17.498 -16.309 1.00 0.00 63 GLY A N 10
ATOM 9752 C CA . GLY A 1 63 ? -8.004 -18.720 -16.472 1.00 0.00 63 GLY A CA 10
ATOM 9753 C C . GLY A 1 63 ? -7.184 -19.943 -16.054 1.00 0.00 63 GLY A C 10
ATOM 9754 O O . GLY A 1 63 ? -6.683 -20.678 -16.903 1.00 0.00 63 GLY A O 10
ATOM 9758 N N . PRO A 1 64 ? -7.070 -20.126 -14.711 1.00 0.00 64 PRO A N 10
ATOM 9759 C CA . PRO A 1 64 ? -6.319 -21.247 -14.171 1.00 0.00 64 PRO A CA 10
ATOM 9760 C C . PRO A 1 64 ? -7.102 -22.553 -14.317 1.00 0.00 64 PRO A C 10
ATOM 9761 O O . PRO A 1 64 ? -8.111 -22.755 -13.644 1.00 0.00 64 PRO A O 10
ATOM 9772 N N . SER A 1 65 ? -6.607 -23.406 -15.202 1.00 0.00 65 SER A N 10
ATOM 9773 C CA . SER A 1 65 ? -7.248 -24.687 -15.446 1.00 0.00 65 SER A CA 10
ATOM 9774 C C . SER A 1 65 ? -6.194 -25.743 -15.787 1.00 0.00 65 SER A C 10
ATOM 9775 O O . SER A 1 65 ? -5.163 -25.427 -16.378 1.00 0.00 65 SER A O 10
ATOM 9783 N N . SER A 1 66 ? -6.490 -26.975 -15.398 1.00 0.00 66 SER A N 10
ATOM 9784 C CA . SER A 1 66 ? -5.581 -28.079 -15.655 1.00 0.00 66 SER A CA 10
ATOM 9785 C C . SER A 1 66 ? -4.213 -27.785 -15.036 1.00 0.00 66 SER A C 10
ATOM 9786 O O . SER A 1 66 ? -3.398 -27.079 -15.627 1.00 0.00 66 SER A O 10
ATOM 9794 N N . GLY A 1 67 ? -4.003 -28.343 -13.852 1.00 0.00 67 GLY A N 10
ATOM 9795 C CA . GLY A 1 67 ? -2.748 -28.150 -13.146 1.00 0.00 67 GLY A CA 10
ATOM 9796 C C . GLY A 1 67 ? -2.737 -28.923 -11.826 1.00 0.00 67 GLY A C 10
ATOM 9797 O O . GLY A 1 67 ? -3.607 -29.758 -11.584 1.00 0.00 67 GLY A O 10
ATOM 9801 N N . GLY A 1 1 ? 3.123 8.674 17.320 1.00 0.00 1 GLY A N 11
ATOM 9802 C CA . GLY A 1 1 ? 1.689 8.750 17.094 1.00 0.00 1 GLY A CA 11
ATOM 9803 C C . GLY A 1 1 ? 1.356 8.552 15.614 1.00 0.00 1 GLY A C 11
ATOM 9804 O O . GLY A 1 1 ? 1.535 9.462 14.807 1.00 0.00 1 GLY A O 11
ATOM 9808 N N . SER A 1 2 ? 0.878 7.356 15.303 1.00 0.00 2 SER A N 11
ATOM 9809 C CA . SER A 1 2 ? 0.518 7.027 13.935 1.00 0.00 2 SER A CA 11
ATOM 9810 C C . SER A 1 2 ? -0.818 7.679 13.574 1.00 0.00 2 SER A C 11
ATOM 9811 O O . SER A 1 2 ? -1.878 7.097 13.801 1.00 0.00 2 SER A O 11
ATOM 9819 N N . SER A 1 3 ? -0.724 8.877 13.017 1.00 0.00 3 SER A N 11
ATOM 9820 C CA . SER A 1 3 ? -1.912 9.614 12.622 1.00 0.00 3 SER A CA 11
ATOM 9821 C C . SER A 1 3 ? -1.527 10.769 11.695 1.00 0.00 3 SER A C 11
ATOM 9822 O O . SER A 1 3 ? -0.452 11.350 11.835 1.00 0.00 3 SER A O 11
ATOM 9830 N N . GLY A 1 4 ? -2.427 11.068 10.769 1.00 0.00 4 GLY A N 11
ATOM 9831 C CA . GLY A 1 4 ? -2.195 12.143 9.820 1.00 0.00 4 GLY A CA 11
ATOM 9832 C C . GLY A 1 4 ? -2.735 13.471 10.353 1.00 0.00 4 GLY A C 11
ATOM 9833 O O . GLY A 1 4 ? -3.643 14.058 9.764 1.00 0.00 4 GLY A O 11
ATOM 9837 N N . SER A 1 5 ? -2.155 13.907 11.462 1.00 0.00 5 SER A N 11
ATOM 9838 C CA . SER A 1 5 ? -2.568 15.155 12.081 1.00 0.00 5 SER A CA 11
ATOM 9839 C C . SER A 1 5 ? -1.469 15.663 13.016 1.00 0.00 5 SER A C 11
ATOM 9840 O O . SER A 1 5 ? -1.150 15.017 14.013 1.00 0.00 5 SER A O 11
ATOM 9848 N N . SER A 1 6 ? -0.920 16.816 12.662 1.00 0.00 6 SER A N 11
ATOM 9849 C CA . SER A 1 6 ? 0.137 17.418 13.457 1.00 0.00 6 SER A CA 11
ATOM 9850 C C . SER A 1 6 ? 0.533 18.771 12.863 1.00 0.00 6 SER A C 11
ATOM 9851 O O . SER A 1 6 ? 0.607 18.920 11.644 1.00 0.00 6 SER A O 11
ATOM 9859 N N . GLY A 1 7 ? 0.777 19.723 13.751 1.00 0.00 7 GLY A N 11
ATOM 9860 C CA . GLY A 1 7 ? 1.164 21.059 13.330 1.00 0.00 7 GLY A CA 11
ATOM 9861 C C . GLY A 1 7 ? 0.157 21.632 12.331 1.00 0.00 7 GLY A C 11
ATOM 9862 O O . GLY A 1 7 ? -1.046 21.404 12.456 1.00 0.00 7 GLY A O 11
ATOM 9866 N N . ALA A 1 8 ? 0.684 22.365 11.362 1.00 0.00 8 ALA A N 11
ATOM 9867 C CA . ALA A 1 8 ? -0.154 22.972 10.342 1.00 0.00 8 ALA A CA 11
ATOM 9868 C C . ALA A 1 8 ? -0.207 22.055 9.118 1.00 0.00 8 ALA A C 11
ATOM 9869 O O . ALA A 1 8 ? 0.541 21.082 9.035 1.00 0.00 8 ALA A O 11
ATOM 9876 N N . PRO A 1 9 ? -1.121 22.407 8.175 1.00 0.00 9 PRO A N 11
ATOM 9877 C CA . PRO A 1 9 ? -1.281 21.627 6.960 1.00 0.00 9 PRO A CA 11
ATOM 9878 C C . PRO A 1 9 ? -0.127 21.884 5.988 1.00 0.00 9 PRO A C 11
ATOM 9879 O O . PRO A 1 9 ? -0.303 22.560 4.975 1.00 0.00 9 PRO A O 11
ATOM 9890 N N . GLU A 1 10 ? 1.027 21.331 6.330 1.00 0.00 10 GLU A N 11
ATOM 9891 C CA . GLU A 1 10 ? 2.209 21.491 5.500 1.00 0.00 10 GLU A CA 11
ATOM 9892 C C . GLU A 1 10 ? 2.512 20.192 4.751 1.00 0.00 10 GLU A C 11
ATOM 9893 O O . GLU A 1 10 ? 3.493 20.111 4.013 1.00 0.00 10 GLU A O 11
ATOM 9905 N N . GLU A 1 11 ? 1.653 19.207 4.967 1.00 0.00 11 GLU A N 11
ATOM 9906 C CA . GLU A 1 11 ? 1.816 17.915 4.322 1.00 0.00 11 GLU A CA 11
ATOM 9907 C C . GLU A 1 11 ? 3.176 17.312 4.680 1.00 0.00 11 GLU A C 11
ATOM 9908 O O . GLU A 1 11 ? 4.105 17.345 3.874 1.00 0.00 11 GLU A O 11
ATOM 9920 N N . ARG A 1 12 ? 3.250 16.775 5.889 1.00 0.00 12 ARG A N 11
ATOM 9921 C CA . ARG A 1 12 ? 4.481 16.166 6.363 1.00 0.00 12 ARG A CA 11
ATOM 9922 C C . ARG A 1 12 ? 4.658 14.777 5.745 1.00 0.00 12 ARG A C 11
ATOM 9923 O O . ARG A 1 12 ? 3.682 14.059 5.533 1.00 0.00 12 ARG A O 11
ATOM 9944 N N . ASP A 1 13 ? 5.910 14.441 5.472 1.00 0.00 13 ASP A N 11
ATOM 9945 C CA . ASP A 1 13 ? 6.228 13.152 4.882 1.00 0.00 13 ASP A CA 11
ATOM 9946 C C . ASP A 1 13 ? 5.776 12.038 5.829 1.00 0.00 13 ASP A C 11
ATOM 9947 O O . ASP A 1 13 ? 5.591 12.270 7.023 1.00 0.00 13 ASP A O 11
ATOM 9956 N N . LEU A 1 14 ? 5.612 10.852 5.260 1.00 0.00 14 LEU A N 11
ATOM 9957 C CA . LEU A 1 14 ? 5.186 9.702 6.039 1.00 0.00 14 LEU A CA 11
ATOM 9958 C C . LEU A 1 14 ? 6.135 9.514 7.224 1.00 0.00 14 LEU A C 11
ATOM 9959 O O . LEU A 1 14 ? 7.182 10.157 7.295 1.00 0.00 14 LEU A O 11
ATOM 9975 N N . THR A 1 15 ? 5.735 8.630 8.127 1.00 0.00 15 THR A N 11
ATOM 9976 C CA . THR A 1 15 ? 6.537 8.350 9.306 1.00 0.00 15 THR A CA 11
ATOM 9977 C C . THR A 1 15 ? 7.171 6.962 9.202 1.00 0.00 15 THR A C 11
ATOM 9978 O O . THR A 1 15 ? 6.673 6.101 8.478 1.00 0.00 15 THR A O 11
ATOM 9989 N N . GLN A 1 16 ? 8.259 6.787 9.937 1.00 0.00 16 GLN A N 11
ATOM 9990 C CA . GLN A 1 16 ? 8.966 5.517 9.937 1.00 0.00 16 GLN A CA 11
ATOM 9991 C C . GLN A 1 16 ? 7.975 4.357 10.041 1.00 0.00 16 GLN A C 11
ATOM 9992 O O . GLN A 1 16 ? 7.997 3.441 9.220 1.00 0.00 16 GLN A O 11
ATOM 10006 N N . GLU A 1 17 ? 7.128 4.434 11.057 1.00 0.00 17 GLU A N 11
ATOM 10007 C CA . GLU A 1 17 ? 6.130 3.401 11.279 1.00 0.00 17 GLU A CA 11
ATOM 10008 C C . GLU A 1 17 ? 5.397 3.082 9.975 1.00 0.00 17 GLU A C 11
ATOM 10009 O O . GLU A 1 17 ? 5.443 1.951 9.493 1.00 0.00 17 GLU A O 11
ATOM 10021 N N . GLN A 1 18 ? 4.738 4.099 9.440 1.00 0.00 18 GLN A N 11
ATOM 10022 C CA . GLN A 1 18 ? 3.996 3.941 8.201 1.00 0.00 18 GLN A CA 11
ATOM 10023 C C . GLN A 1 18 ? 4.866 3.256 7.145 1.00 0.00 18 GLN A C 11
ATOM 10024 O O . GLN A 1 18 ? 4.500 2.205 6.621 1.00 0.00 18 GLN A O 11
ATOM 10038 N N . THR A 1 19 ? 6.001 3.879 6.864 1.00 0.00 19 THR A N 11
ATOM 10039 C CA . THR A 1 19 ? 6.926 3.342 5.881 1.00 0.00 19 THR A CA 11
ATOM 10040 C C . THR A 1 19 ? 7.032 1.822 6.023 1.00 0.00 19 THR A C 11
ATOM 10041 O O . THR A 1 19 ? 6.723 1.084 5.089 1.00 0.00 19 THR A O 11
ATOM 10052 N N . GLU A 1 20 ? 7.472 1.399 7.199 1.00 0.00 20 GLU A N 11
ATOM 10053 C CA . GLU A 1 20 ? 7.623 -0.019 7.476 1.00 0.00 20 GLU A CA 11
ATOM 10054 C C . GLU A 1 20 ? 6.385 -0.787 7.007 1.00 0.00 20 GLU A C 11
ATOM 10055 O O . GLU A 1 20 ? 6.486 -1.682 6.169 1.00 0.00 20 GLU A O 11
ATOM 10067 N N . LYS A 1 21 ? 5.246 -0.408 7.568 1.00 0.00 21 LYS A N 11
ATOM 10068 C CA . LYS A 1 21 ? 3.990 -1.050 7.217 1.00 0.00 21 LYS A CA 11
ATOM 10069 C C . LYS A 1 21 ? 3.938 -1.267 5.704 1.00 0.00 21 LYS A C 11
ATOM 10070 O O . LYS A 1 21 ? 3.579 -2.348 5.240 1.00 0.00 21 LYS A O 11
ATOM 10089 N N . LEU A 1 22 ? 4.302 -0.221 4.975 1.00 0.00 22 LEU A N 11
ATOM 10090 C CA . LEU A 1 22 ? 4.301 -0.284 3.524 1.00 0.00 22 LEU A CA 11
ATOM 10091 C C . LEU A 1 22 ? 5.126 -1.490 3.069 1.00 0.00 22 LEU A C 11
ATOM 10092 O O . LEU A 1 22 ? 4.609 -2.383 2.400 1.00 0.00 22 LEU A O 11
ATOM 10108 N N . LEU A 1 23 ? 6.395 -1.477 3.451 1.00 0.00 23 LEU A N 11
ATOM 10109 C CA . LEU A 1 23 ? 7.296 -2.558 3.091 1.00 0.00 23 LEU A CA 11
ATOM 10110 C C . LEU A 1 23 ? 6.563 -3.894 3.227 1.00 0.00 23 LEU A C 11
ATOM 10111 O O . LEU A 1 23 ? 6.595 -4.720 2.317 1.00 0.00 23 LEU A O 11
ATOM 10127 N N . GLN A 1 24 ? 5.918 -4.064 4.372 1.00 0.00 24 GLN A N 11
ATOM 10128 C CA . GLN A 1 24 ? 5.178 -5.286 4.640 1.00 0.00 24 GLN A CA 11
ATOM 10129 C C . GLN A 1 24 ? 4.165 -5.548 3.523 1.00 0.00 24 GLN A C 11
ATOM 10130 O O . GLN A 1 24 ? 4.307 -6.506 2.765 1.00 0.00 24 GLN A O 11
ATOM 10144 N N . PHE A 1 25 ? 3.166 -4.681 3.458 1.00 0.00 25 PHE A N 11
ATOM 10145 C CA . PHE A 1 25 ? 2.130 -4.807 2.447 1.00 0.00 25 PHE A CA 11
ATOM 10146 C C . PHE A 1 25 ? 2.739 -5.078 1.070 1.00 0.00 25 PHE A C 11
ATOM 10147 O O . PHE A 1 25 ? 2.424 -6.083 0.435 1.00 0.00 25 PHE A O 11
ATOM 10164 N N . GLN A 1 26 ? 3.600 -4.163 0.648 1.00 0.00 26 GLN A N 11
ATOM 10165 C CA . GLN A 1 26 ? 4.255 -4.290 -0.642 1.00 0.00 26 GLN A CA 11
ATOM 10166 C C . GLN A 1 26 ? 4.801 -5.709 -0.823 1.00 0.00 26 GLN A C 11
ATOM 10167 O O . GLN A 1 26 ? 4.421 -6.409 -1.760 1.00 0.00 26 GLN A O 11
ATOM 10181 N N . ASP A 1 27 ? 5.683 -6.089 0.090 1.00 0.00 27 ASP A N 11
ATOM 10182 C CA . ASP A 1 27 ? 6.284 -7.411 0.043 1.00 0.00 27 ASP A CA 11
ATOM 10183 C C . ASP A 1 27 ? 5.180 -8.467 -0.045 1.00 0.00 27 ASP A C 11
ATOM 10184 O O . ASP A 1 27 ? 5.252 -9.378 -0.868 1.00 0.00 27 ASP A O 11
ATOM 10193 N N . LEU A 1 28 ? 4.185 -8.308 0.815 1.00 0.00 28 LEU A N 11
ATOM 10194 C CA . LEU A 1 28 ? 3.067 -9.236 0.845 1.00 0.00 28 LEU A CA 11
ATOM 10195 C C . LEU A 1 28 ? 2.343 -9.200 -0.503 1.00 0.00 28 LEU A C 11
ATOM 10196 O O . LEU A 1 28 ? 2.523 -10.090 -1.333 1.00 0.00 28 LEU A O 11
ATOM 10212 N N . THR A 1 29 ? 1.540 -8.161 -0.679 1.00 0.00 29 THR A N 11
ATOM 10213 C CA . THR A 1 29 ? 0.788 -7.997 -1.911 1.00 0.00 29 THR A CA 11
ATOM 10214 C C . THR A 1 29 ? 1.670 -8.315 -3.120 1.00 0.00 29 THR A C 11
ATOM 10215 O O . THR A 1 29 ? 1.378 -9.237 -3.881 1.00 0.00 29 THR A O 11
ATOM 10226 N N . GLY A 1 30 ? 2.731 -7.535 -3.260 1.00 0.00 30 GLY A N 11
ATOM 10227 C CA . GLY A 1 30 ? 3.658 -7.722 -4.364 1.00 0.00 30 GLY A CA 11
ATOM 10228 C C . GLY A 1 30 ? 3.476 -6.633 -5.423 1.00 0.00 30 GLY A C 11
ATOM 10229 O O . GLY A 1 30 ? 4.075 -6.700 -6.496 1.00 0.00 30 GLY A O 11
ATOM 10233 N N . ILE A 1 31 ? 2.648 -5.656 -5.085 1.00 0.00 31 ILE A N 11
ATOM 10234 C CA . ILE A 1 31 ? 2.380 -4.554 -5.993 1.00 0.00 31 ILE A CA 11
ATOM 10235 C C . ILE A 1 31 ? 3.696 -3.854 -6.341 1.00 0.00 31 ILE A C 11
ATOM 10236 O O . ILE A 1 31 ? 4.473 -3.508 -5.453 1.00 0.00 31 ILE A O 11
ATOM 10252 N N . GLU A 1 32 ? 3.905 -3.667 -7.636 1.00 0.00 32 GLU A N 11
ATOM 10253 C CA . GLU A 1 32 ? 5.113 -3.014 -8.112 1.00 0.00 32 GLU A CA 11
ATOM 10254 C C . GLU A 1 32 ? 5.007 -1.499 -7.924 1.00 0.00 32 GLU A C 11
ATOM 10255 O O . GLU A 1 32 ? 6.014 -0.826 -7.708 1.00 0.00 32 GLU A O 11
ATOM 10267 N N . SER A 1 33 ? 3.780 -1.008 -8.013 1.00 0.00 33 SER A N 11
ATOM 10268 C CA . SER A 1 33 ? 3.530 0.414 -7.856 1.00 0.00 33 SER A CA 11
ATOM 10269 C C . SER A 1 33 ? 3.371 0.757 -6.373 1.00 0.00 33 SER A C 11
ATOM 10270 O O . SER A 1 33 ? 2.428 0.304 -5.725 1.00 0.00 33 SER A O 11
ATOM 10278 N N . MET A 1 34 ? 4.308 1.553 -5.879 1.00 0.00 34 MET A N 11
ATOM 10279 C CA . MET A 1 34 ? 4.283 1.961 -4.484 1.00 0.00 34 MET A CA 11
ATOM 10280 C C . MET A 1 34 ? 2.978 2.685 -4.148 1.00 0.00 34 MET A C 11
ATOM 10281 O O . MET A 1 34 ? 2.282 2.311 -3.205 1.00 0.00 34 MET A O 11
ATOM 10295 N N . ASP A 1 35 ? 2.686 3.708 -4.937 1.00 0.00 35 ASP A N 11
ATOM 10296 C CA . ASP A 1 35 ? 1.476 4.488 -4.735 1.00 0.00 35 ASP A CA 11
ATOM 10297 C C . ASP A 1 35 ? 0.291 3.541 -4.539 1.00 0.00 35 ASP A C 11
ATOM 10298 O O . ASP A 1 35 ? -0.468 3.680 -3.581 1.00 0.00 35 ASP A O 11
ATOM 10307 N N . GLN A 1 36 ? 0.169 2.599 -5.463 1.00 0.00 36 GLN A N 11
ATOM 10308 C CA . GLN A 1 36 ? -0.912 1.629 -5.405 1.00 0.00 36 GLN A CA 11
ATOM 10309 C C . GLN A 1 36 ? -0.987 1.001 -4.012 1.00 0.00 36 GLN A C 11
ATOM 10310 O O . GLN A 1 36 ? -2.071 0.857 -3.449 1.00 0.00 36 GLN A O 11
ATOM 10324 N N . CYS A 1 37 ? 0.180 0.644 -3.495 1.00 0.00 37 CYS A N 11
ATOM 10325 C CA . CYS A 1 37 ? 0.261 0.034 -2.179 1.00 0.00 37 CYS A CA 11
ATOM 10326 C C . CYS A 1 37 ? -0.348 1.003 -1.163 1.00 0.00 37 CYS A C 11
ATOM 10327 O O . CYS A 1 37 ? -1.453 0.778 -0.670 1.00 0.00 37 CYS A O 11
ATOM 10335 N N . ARG A 1 38 ? 0.399 2.060 -0.880 1.00 0.00 38 ARG A N 11
ATOM 10336 C CA . ARG A 1 38 ? -0.054 3.064 0.068 1.00 0.00 38 ARG A CA 11
ATOM 10337 C C . ARG A 1 38 ? -1.544 3.348 -0.130 1.00 0.00 38 ARG A C 11
ATOM 10338 O O . ARG A 1 38 ? -2.276 3.545 0.838 1.00 0.00 38 ARG A O 11
ATOM 10359 N N . HIS A 1 39 ? -1.948 3.361 -1.392 1.00 0.00 39 HIS A N 11
ATOM 10360 C CA . HIS A 1 39 ? -3.338 3.618 -1.730 1.00 0.00 39 HIS A CA 11
ATOM 10361 C C . HIS A 1 39 ? -4.244 2.701 -0.906 1.00 0.00 39 HIS A C 11
ATOM 10362 O O . HIS A 1 39 ? -4.938 3.160 0.000 1.00 0.00 39 HIS A O 11
ATOM 10376 N N . THR A 1 40 ? -4.209 1.423 -1.251 1.00 0.00 40 THR A N 11
ATOM 10377 C CA . THR A 1 40 ? -5.019 0.437 -0.555 1.00 0.00 40 THR A CA 11
ATOM 10378 C C . THR A 1 40 ? -4.936 0.651 0.957 1.00 0.00 40 THR A C 11
ATOM 10379 O O . THR A 1 40 ? -5.951 0.611 1.651 1.00 0.00 40 THR A O 11
ATOM 10390 N N . LEU A 1 41 ? -3.716 0.873 1.425 1.00 0.00 41 LEU A N 11
ATOM 10391 C CA . LEU A 1 41 ? -3.486 1.092 2.842 1.00 0.00 41 LEU A CA 11
ATOM 10392 C C . LEU A 1 41 ? -4.254 2.337 3.292 1.00 0.00 41 LEU A C 11
ATOM 10393 O O . LEU A 1 41 ? -5.233 2.234 4.030 1.00 0.00 41 LEU A O 11
ATOM 10409 N N . GLU A 1 42 ? -3.780 3.485 2.829 1.00 0.00 42 GLU A N 11
ATOM 10410 C CA . GLU A 1 42 ? -4.410 4.748 3.174 1.00 0.00 42 GLU A CA 11
ATOM 10411 C C . GLU A 1 42 ? -5.932 4.590 3.209 1.00 0.00 42 GLU A C 11
ATOM 10412 O O . GLU A 1 42 ? -6.585 5.045 4.147 1.00 0.00 42 GLU A O 11
ATOM 10424 N N . GLN A 1 43 ? -6.452 3.944 2.176 1.00 0.00 43 GLN A N 11
ATOM 10425 C CA . GLN A 1 43 ? -7.884 3.721 2.078 1.00 0.00 43 GLN A CA 11
ATOM 10426 C C . GLN A 1 43 ? -8.415 3.096 3.370 1.00 0.00 43 GLN A C 11
ATOM 10427 O O . GLN A 1 43 ? -9.254 3.685 4.049 1.00 0.00 43 GLN A O 11
ATOM 10441 N N . HIS A 1 44 ? -7.903 1.912 3.670 1.00 0.00 44 HIS A N 11
ATOM 10442 C CA . HIS A 1 44 ? -8.314 1.201 4.869 1.00 0.00 44 HIS A CA 11
ATOM 10443 C C . HIS A 1 44 ? -7.761 1.914 6.104 1.00 0.00 44 HIS A C 11
ATOM 10444 O O . HIS A 1 44 ? -8.125 1.583 7.231 1.00 0.00 44 HIS A O 11
ATOM 10458 N N . ASN A 1 45 ? -6.891 2.881 5.850 1.00 0.00 45 ASN A N 11
ATOM 10459 C CA . ASN A 1 45 ? -6.284 3.644 6.927 1.00 0.00 45 ASN A CA 11
ATOM 10460 C C . ASN A 1 45 ? -5.051 2.899 7.442 1.00 0.00 45 ASN A C 11
ATOM 10461 O O . ASN A 1 45 ? -4.972 2.564 8.623 1.00 0.00 45 ASN A O 11
ATOM 10472 N N . TRP A 1 46 ? -4.119 2.662 6.530 1.00 0.00 46 TRP A N 11
ATOM 10473 C CA . TRP A 1 46 ? -2.894 1.963 6.878 1.00 0.00 46 TRP A CA 11
ATOM 10474 C C . TRP A 1 46 ? -3.267 0.750 7.733 1.00 0.00 46 TRP A C 11
ATOM 10475 O O . TRP A 1 46 ? -2.858 0.653 8.889 1.00 0.00 46 TRP A O 11
ATOM 10496 N N . ASN A 1 47 ? -4.039 -0.143 7.132 1.00 0.00 47 ASN A N 11
ATOM 10497 C CA . ASN A 1 47 ? -4.472 -1.344 7.825 1.00 0.00 47 ASN A CA 11
ATOM 10498 C C . ASN A 1 47 ? -4.188 -2.565 6.946 1.00 0.00 47 ASN A C 11
ATOM 10499 O O . ASN A 1 47 ? -5.103 -3.133 6.353 1.00 0.00 47 ASN A O 11
ATOM 10510 N N . ILE A 1 48 ? -2.916 -2.931 6.891 1.00 0.00 48 ILE A N 11
ATOM 10511 C CA . ILE A 1 48 ? -2.500 -4.073 6.095 1.00 0.00 48 ILE A CA 11
ATOM 10512 C C . ILE A 1 48 ? -3.524 -5.200 6.254 1.00 0.00 48 ILE A C 11
ATOM 10513 O O . ILE A 1 48 ? -3.979 -5.773 5.265 1.00 0.00 48 ILE A O 11
ATOM 10529 N N . GLU A 1 49 ? -3.856 -5.483 7.505 1.00 0.00 49 GLU A N 11
ATOM 10530 C CA . GLU A 1 49 ? -4.817 -6.530 7.805 1.00 0.00 49 GLU A CA 11
ATOM 10531 C C . GLU A 1 49 ? -6.042 -6.403 6.897 1.00 0.00 49 GLU A C 11
ATOM 10532 O O . GLU A 1 49 ? -6.547 -7.402 6.386 1.00 0.00 49 GLU A O 11
ATOM 10544 N N . ALA A 1 50 ? -6.484 -5.166 6.723 1.00 0.00 50 ALA A N 11
ATOM 10545 C CA . ALA A 1 50 ? -7.640 -4.896 5.886 1.00 0.00 50 ALA A CA 11
ATOM 10546 C C . ALA A 1 50 ? -7.183 -4.713 4.437 1.00 0.00 50 ALA A C 11
ATOM 10547 O O . ALA A 1 50 ? -7.650 -5.415 3.542 1.00 0.00 50 ALA A O 11
ATOM 10554 N N . ALA A 1 51 ? -6.275 -3.766 4.251 1.00 0.00 51 ALA A N 11
ATOM 10555 C CA . ALA A 1 51 ? -5.750 -3.482 2.926 1.00 0.00 51 ALA A CA 11
ATOM 10556 C C . ALA A 1 51 ? -5.459 -4.800 2.205 1.00 0.00 51 ALA A C 11
ATOM 10557 O O . ALA A 1 51 ? -5.758 -4.942 1.020 1.00 0.00 51 ALA A O 11
ATOM 10564 N N . VAL A 1 52 ? -4.879 -5.730 2.950 1.00 0.00 52 VAL A N 11
ATOM 10565 C CA . VAL A 1 52 ? -4.544 -7.031 2.396 1.00 0.00 52 VAL A CA 11
ATOM 10566 C C . VAL A 1 52 ? -5.822 -7.717 1.909 1.00 0.00 52 VAL A C 11
ATOM 10567 O O . VAL A 1 52 ? -5.850 -8.284 0.818 1.00 0.00 52 VAL A O 11
ATOM 10580 N N . GLN A 1 53 ? -6.849 -7.644 2.743 1.00 0.00 53 GLN A N 11
ATOM 10581 C CA . GLN A 1 53 ? -8.127 -8.251 2.411 1.00 0.00 53 GLN A CA 11
ATOM 10582 C C . GLN A 1 53 ? -8.772 -7.520 1.232 1.00 0.00 53 GLN A C 11
ATOM 10583 O O . GLN A 1 53 ? -8.887 -8.077 0.141 1.00 0.00 53 GLN A O 11
ATOM 10597 N N . ASP A 1 54 ? -9.175 -6.285 1.491 1.00 0.00 54 ASP A N 11
ATOM 10598 C CA . ASP A 1 54 ? -9.805 -5.473 0.464 1.00 0.00 54 ASP A CA 11
ATOM 10599 C C . ASP A 1 54 ? -9.060 -5.663 -0.859 1.00 0.00 54 ASP A C 11
ATOM 10600 O O . ASP A 1 54 ? -9.654 -5.557 -1.931 1.00 0.00 54 ASP A O 11
ATOM 10609 N N . ARG A 1 55 ? -7.770 -5.940 -0.740 1.00 0.00 55 ARG A N 11
ATOM 10610 C CA . ARG A 1 55 ? -6.938 -6.145 -1.913 1.00 0.00 55 ARG A CA 11
ATOM 10611 C C . ARG A 1 55 ? -7.259 -7.493 -2.563 1.00 0.00 55 ARG A C 11
ATOM 10612 O O . ARG A 1 55 ? -7.634 -7.549 -3.733 1.00 0.00 55 ARG A O 11
ATOM 10633 N N . LEU A 1 56 ? -7.099 -8.546 -1.775 1.00 0.00 56 LEU A N 11
ATOM 10634 C CA . LEU A 1 56 ? -7.367 -9.890 -2.258 1.00 0.00 56 LEU A CA 11
ATOM 10635 C C . LEU A 1 56 ? -8.868 -10.048 -2.505 1.00 0.00 56 LEU A C 11
ATOM 10636 O O . LEU A 1 56 ? -9.288 -10.367 -3.616 1.00 0.00 56 LEU A O 11
ATOM 10652 N N . ASN A 1 57 ? -9.636 -9.819 -1.450 1.00 0.00 57 ASN A N 11
ATOM 10653 C CA . ASN A 1 57 ? -11.082 -9.932 -1.539 1.00 0.00 57 ASN A CA 11
ATOM 10654 C C . ASN A 1 57 ? -11.553 -9.368 -2.881 1.00 0.00 57 ASN A C 11
ATOM 10655 O O . ASN A 1 57 ? -12.116 -10.093 -3.700 1.00 0.00 57 ASN A O 11
ATOM 10666 N N . GLU A 1 58 ? -11.305 -8.080 -3.065 1.00 0.00 58 GLU A N 11
ATOM 10667 C CA . GLU A 1 58 ? -11.696 -7.410 -4.293 1.00 0.00 58 GLU A CA 11
ATOM 10668 C C . GLU A 1 58 ? -10.607 -7.573 -5.356 1.00 0.00 58 GLU A C 11
ATOM 10669 O O . GLU A 1 58 ? -9.736 -6.715 -5.494 1.00 0.00 58 GLU A O 11
ATOM 10681 N N . GLN A 1 59 ? -10.692 -8.679 -6.080 1.00 0.00 59 GLN A N 11
ATOM 10682 C CA . GLN A 1 59 ? -9.725 -8.965 -7.126 1.00 0.00 59 GLN A CA 11
ATOM 10683 C C . GLN A 1 59 ? -9.697 -7.827 -8.148 1.00 0.00 59 GLN A C 11
ATOM 10684 O O . GLN A 1 59 ? -8.655 -7.212 -8.369 1.00 0.00 59 GLN A O 11
ATOM 10698 N N . GLU A 1 60 ? -10.854 -7.582 -8.745 1.00 0.00 60 GLU A N 11
ATOM 10699 C CA . GLU A 1 60 ? -10.975 -6.529 -9.739 1.00 0.00 60 GLU A CA 11
ATOM 10700 C C . GLU A 1 60 ? -10.191 -6.897 -11.000 1.00 0.00 60 GLU A C 11
ATOM 10701 O O . GLU A 1 60 ? -8.995 -7.176 -10.932 1.00 0.00 60 GLU A O 11
ATOM 10713 N N . GLY A 1 61 ? -10.896 -6.885 -12.121 1.00 0.00 61 GLY A N 11
ATOM 10714 C CA . GLY A 1 61 ? -10.281 -7.214 -13.396 1.00 0.00 61 GLY A CA 11
ATOM 10715 C C . GLY A 1 61 ? -10.194 -8.729 -13.588 1.00 0.00 61 GLY A C 11
ATOM 10716 O O . GLY A 1 61 ? -9.409 -9.399 -12.920 1.00 0.00 61 GLY A O 11
ATOM 10720 N N . SER A 1 62 ? -11.012 -9.225 -14.505 1.00 0.00 62 SER A N 11
ATOM 10721 C CA . SER A 1 62 ? -11.038 -10.649 -14.794 1.00 0.00 62 SER A CA 11
ATOM 10722 C C . SER A 1 62 ? -11.706 -10.896 -16.148 1.00 0.00 62 SER A C 11
ATOM 10723 O O . SER A 1 62 ? -12.302 -9.988 -16.725 1.00 0.00 62 SER A O 11
ATOM 10731 N N . GLY A 1 63 ? -11.584 -12.130 -16.615 1.00 0.00 63 GLY A N 11
ATOM 10732 C CA . GLY A 1 63 ? -12.169 -12.509 -17.890 1.00 0.00 63 GLY A CA 11
ATOM 10733 C C . GLY A 1 63 ? -13.697 -12.473 -17.825 1.00 0.00 63 GLY A C 11
ATOM 10734 O O . GLY A 1 63 ? -14.270 -11.758 -17.004 1.00 0.00 63 GLY A O 11
ATOM 10738 N N . PRO A 1 64 ? -14.330 -13.273 -18.724 1.00 0.00 64 PRO A N 11
ATOM 10739 C CA . PRO A 1 64 ? -15.780 -13.339 -18.777 1.00 0.00 64 PRO A CA 11
ATOM 10740 C C . PRO A 1 64 ? -16.334 -14.156 -17.608 1.00 0.00 64 PRO A C 11
ATOM 10741 O O . PRO A 1 64 ? -16.750 -15.300 -17.788 1.00 0.00 64 PRO A O 11
ATOM 10752 N N . SER A 1 65 ? -16.322 -13.538 -16.436 1.00 0.00 65 SER A N 11
ATOM 10753 C CA . SER A 1 65 ? -16.818 -14.194 -15.239 1.00 0.00 65 SER A CA 11
ATOM 10754 C C . SER A 1 65 ? -17.400 -13.156 -14.276 1.00 0.00 65 SER A C 11
ATOM 10755 O O . SER A 1 65 ? -16.657 -12.467 -13.577 1.00 0.00 65 SER A O 11
ATOM 10763 N N . SER A 1 66 ? -18.722 -13.076 -14.271 1.00 0.00 66 SER A N 11
ATOM 10764 C CA . SER A 1 66 ? -19.412 -12.134 -13.406 1.00 0.00 66 SER A CA 11
ATOM 10765 C C . SER A 1 66 ? -19.012 -10.702 -13.769 1.00 0.00 66 SER A C 11
ATOM 10766 O O . SER A 1 66 ? -18.029 -10.488 -14.476 1.00 0.00 66 SER A O 11
ATOM 10774 N N . GLY A 1 67 ? -19.796 -9.758 -13.268 1.00 0.00 67 GLY A N 11
ATOM 10775 C CA . GLY A 1 67 ? -19.536 -8.353 -13.530 1.00 0.00 67 GLY A CA 11
ATOM 10776 C C . GLY A 1 67 ? -18.270 -7.886 -12.810 1.00 0.00 67 GLY A C 11
ATOM 10777 O O . GLY A 1 67 ? -17.474 -7.133 -13.370 1.00 0.00 67 GLY A O 11
ATOM 10781 N N . GLY A 1 1 ? 10.720 14.030 17.720 1.00 0.00 1 GLY A N 12
ATOM 10782 C CA . GLY A 1 1 ? 11.167 13.281 16.559 1.00 0.00 1 GLY A CA 12
ATOM 10783 C C . GLY A 1 1 ? 10.266 12.070 16.306 1.00 0.00 1 GLY A C 12
ATOM 10784 O O . GLY A 1 1 ? 9.250 12.180 15.622 1.00 0.00 1 GLY A O 12
ATOM 10788 N N . SER A 1 2 ? 10.670 10.943 16.874 1.00 0.00 2 SER A N 12
ATOM 10789 C CA . SER A 1 2 ? 9.912 9.714 16.719 1.00 0.00 2 SER A CA 12
ATOM 10790 C C . SER A 1 2 ? 8.723 9.708 17.681 1.00 0.00 2 SER A C 12
ATOM 10791 O O . SER A 1 2 ? 8.900 9.818 18.894 1.00 0.00 2 SER A O 12
ATOM 10799 N N . SER A 1 3 ? 7.537 9.578 17.105 1.00 0.00 3 SER A N 12
ATOM 10800 C CA . SER A 1 3 ? 6.318 9.556 17.897 1.00 0.00 3 SER A CA 12
ATOM 10801 C C . SER A 1 3 ? 5.257 8.701 17.201 1.00 0.00 3 SER A C 12
ATOM 10802 O O . SER A 1 3 ? 4.655 9.131 16.218 1.00 0.00 3 SER A O 12
ATOM 10810 N N . GLY A 1 4 ? 5.061 7.506 17.738 1.00 0.00 4 GLY A N 12
ATOM 10811 C CA . GLY A 1 4 ? 4.083 6.586 17.181 1.00 0.00 4 GLY A CA 12
ATOM 10812 C C . GLY A 1 4 ? 2.719 7.262 17.032 1.00 0.00 4 GLY A C 12
ATOM 10813 O O . GLY A 1 4 ? 2.044 7.532 18.024 1.00 0.00 4 GLY A O 12
ATOM 10817 N N . SER A 1 5 ? 2.352 7.514 15.784 1.00 0.00 5 SER A N 12
ATOM 10818 C CA . SER A 1 5 ? 1.080 8.153 15.492 1.00 0.00 5 SER A CA 12
ATOM 10819 C C . SER A 1 5 ? 0.500 7.594 14.191 1.00 0.00 5 SER A C 12
ATOM 10820 O O . SER A 1 5 ? 1.202 6.930 13.430 1.00 0.00 5 SER A O 12
ATOM 10828 N N . SER A 1 6 ? -0.775 7.883 13.977 1.00 0.00 6 SER A N 12
ATOM 10829 C CA . SER A 1 6 ? -1.457 7.418 12.781 1.00 0.00 6 SER A CA 12
ATOM 10830 C C . SER A 1 6 ? -2.546 8.414 12.379 1.00 0.00 6 SER A C 12
ATOM 10831 O O . SER A 1 6 ? -3.211 8.993 13.237 1.00 0.00 6 SER A O 12
ATOM 10839 N N . GLY A 1 7 ? -2.695 8.583 11.073 1.00 0.00 7 GLY A N 12
ATOM 10840 C CA . GLY A 1 7 ? -3.692 9.500 10.546 1.00 0.00 7 GLY A CA 12
ATOM 10841 C C . GLY A 1 7 ? -3.583 10.872 11.214 1.00 0.00 7 GLY A C 12
ATOM 10842 O O . GLY A 1 7 ? -4.098 11.074 12.313 1.00 0.00 7 GLY A O 12
ATOM 10846 N N . ALA A 1 8 ? -2.909 11.779 10.523 1.00 0.00 8 ALA A N 12
ATOM 10847 C CA . ALA A 1 8 ? -2.726 13.126 11.036 1.00 0.00 8 ALA A CA 12
ATOM 10848 C C . ALA A 1 8 ? -2.088 13.998 9.952 1.00 0.00 8 ALA A C 12
ATOM 10849 O O . ALA A 1 8 ? -1.405 13.490 9.064 1.00 0.00 8 ALA A O 12
ATOM 10856 N N . PRO A 1 9 ? -2.341 15.329 10.062 1.00 0.00 9 PRO A N 12
ATOM 10857 C CA . PRO A 1 9 ? -1.800 16.276 9.102 1.00 0.00 9 PRO A CA 12
ATOM 10858 C C . PRO A 1 9 ? -0.306 16.505 9.340 1.00 0.00 9 PRO A C 12
ATOM 10859 O O . PRO A 1 9 ? 0.078 17.428 10.056 1.00 0.00 9 PRO A O 12
ATOM 10870 N N . GLU A 1 10 ? 0.497 15.648 8.726 1.00 0.00 10 GLU A N 12
ATOM 10871 C CA . GLU A 1 10 ? 1.940 15.744 8.862 1.00 0.00 10 GLU A CA 12
ATOM 10872 C C . GLU A 1 10 ? 2.571 16.169 7.534 1.00 0.00 10 GLU A C 12
ATOM 10873 O O . GLU A 1 10 ? 1.940 16.068 6.483 1.00 0.00 10 GLU A O 12
ATOM 10885 N N . GLU A 1 11 ? 3.808 16.634 7.625 1.00 0.00 11 GLU A N 12
ATOM 10886 C CA . GLU A 1 11 ? 4.531 17.074 6.444 1.00 0.00 11 GLU A CA 12
ATOM 10887 C C . GLU A 1 11 ? 5.715 16.144 6.170 1.00 0.00 11 GLU A C 12
ATOM 10888 O O . GLU A 1 11 ? 6.008 15.255 6.967 1.00 0.00 11 GLU A O 12
ATOM 10900 N N . ARG A 1 12 ? 6.362 16.381 5.038 1.00 0.00 12 ARG A N 12
ATOM 10901 C CA . ARG A 1 12 ? 7.507 15.576 4.648 1.00 0.00 12 ARG A CA 12
ATOM 10902 C C . ARG A 1 12 ? 7.080 14.126 4.411 1.00 0.00 12 ARG A C 12
ATOM 10903 O O . ARG A 1 12 ? 5.967 13.738 4.762 1.00 0.00 12 ARG A O 12
ATOM 10924 N N . ASP A 1 13 ? 7.987 13.365 3.816 1.00 0.00 13 ASP A N 12
ATOM 10925 C CA . ASP A 1 13 ? 7.718 11.967 3.527 1.00 0.00 13 ASP A CA 12
ATOM 10926 C C . ASP A 1 13 ? 7.073 11.313 4.751 1.00 0.00 13 ASP A C 12
ATOM 10927 O O . ASP A 1 13 ? 7.103 11.872 5.846 1.00 0.00 13 ASP A O 12
ATOM 10936 N N . LEU A 1 14 ? 6.504 10.138 4.523 1.00 0.00 14 LEU A N 12
ATOM 10937 C CA . LEU A 1 14 ? 5.853 9.402 5.594 1.00 0.00 14 LEU A CA 12
ATOM 10938 C C . LEU A 1 14 ? 6.840 9.208 6.747 1.00 0.00 14 LEU A C 12
ATOM 10939 O O . LEU A 1 14 ? 7.962 9.709 6.700 1.00 0.00 14 LEU A O 12
ATOM 10955 N N . THR A 1 15 ? 6.385 8.480 7.756 1.00 0.00 15 THR A N 12
ATOM 10956 C CA . THR A 1 15 ? 7.213 8.213 8.920 1.00 0.00 15 THR A CA 12
ATOM 10957 C C . THR A 1 15 ? 7.751 6.782 8.875 1.00 0.00 15 THR A C 12
ATOM 10958 O O . THR A 1 15 ? 7.116 5.894 8.308 1.00 0.00 15 THR A O 12
ATOM 10969 N N . GLN A 1 16 ? 8.916 6.602 9.481 1.00 0.00 16 GLN A N 12
ATOM 10970 C CA . GLN A 1 16 ? 9.546 5.293 9.517 1.00 0.00 16 GLN A CA 12
ATOM 10971 C C . GLN A 1 16 ? 8.493 4.202 9.723 1.00 0.00 16 GLN A C 12
ATOM 10972 O O . GLN A 1 16 ? 8.322 3.331 8.872 1.00 0.00 16 GLN A O 12
ATOM 10986 N N . GLU A 1 17 ? 7.813 4.286 10.857 1.00 0.00 17 GLU A N 12
ATOM 10987 C CA . GLU A 1 17 ? 6.782 3.317 11.185 1.00 0.00 17 GLU A CA 12
ATOM 10988 C C . GLU A 1 17 ? 5.896 3.052 9.966 1.00 0.00 17 GLU A C 12
ATOM 10989 O O . GLU A 1 17 ? 5.781 1.914 9.514 1.00 0.00 17 GLU A O 12
ATOM 11001 N N . GLN A 1 18 ? 5.292 4.121 9.469 1.00 0.00 18 GLN A N 12
ATOM 11002 C CA . GLN A 1 18 ? 4.421 4.018 8.311 1.00 0.00 18 GLN A CA 12
ATOM 11003 C C . GLN A 1 18 ? 5.122 3.257 7.185 1.00 0.00 18 GLN A C 12
ATOM 11004 O O . GLN A 1 18 ? 4.677 2.182 6.786 1.00 0.00 18 GLN A O 12
ATOM 11018 N N . THR A 1 19 ? 6.208 3.845 6.703 1.00 0.00 19 THR A N 12
ATOM 11019 C CA . THR A 1 19 ? 6.975 3.235 5.630 1.00 0.00 19 THR A CA 12
ATOM 11020 C C . THR A 1 19 ? 7.116 1.730 5.864 1.00 0.00 19 THR A C 12
ATOM 11021 O O . THR A 1 19 ? 6.952 0.936 4.939 1.00 0.00 19 THR A O 12
ATOM 11032 N N . GLU A 1 20 ? 7.420 1.383 7.106 1.00 0.00 20 GLU A N 12
ATOM 11033 C CA . GLU A 1 20 ? 7.586 -0.013 7.474 1.00 0.00 20 GLU A CA 12
ATOM 11034 C C . GLU A 1 20 ? 6.324 -0.807 7.127 1.00 0.00 20 GLU A C 12
ATOM 11035 O O . GLU A 1 20 ? 6.406 -1.886 6.543 1.00 0.00 20 GLU A O 12
ATOM 11047 N N . LYS A 1 21 ? 5.186 -0.241 7.501 1.00 0.00 21 LYS A N 12
ATOM 11048 C CA . LYS A 1 21 ? 3.909 -0.882 7.238 1.00 0.00 21 LYS A CA 12
ATOM 11049 C C . LYS A 1 21 ? 3.782 -1.157 5.738 1.00 0.00 21 LYS A C 12
ATOM 11050 O O . LYS A 1 21 ? 3.229 -2.179 5.335 1.00 0.00 21 LYS A O 12
ATOM 11069 N N . LEU A 1 22 ? 4.303 -0.226 4.952 1.00 0.00 22 LEU A N 12
ATOM 11070 C CA . LEU A 1 22 ? 4.255 -0.356 3.505 1.00 0.00 22 LEU A CA 12
ATOM 11071 C C . LEU A 1 22 ? 5.053 -1.590 3.081 1.00 0.00 22 LEU A C 12
ATOM 11072 O O . LEU A 1 22 ? 4.519 -2.483 2.424 1.00 0.00 22 LEU A O 12
ATOM 11088 N N . LEU A 1 23 ? 6.318 -1.601 3.473 1.00 0.00 23 LEU A N 12
ATOM 11089 C CA . LEU A 1 23 ? 7.195 -2.712 3.142 1.00 0.00 23 LEU A CA 12
ATOM 11090 C C . LEU A 1 23 ? 6.433 -4.027 3.315 1.00 0.00 23 LEU A C 12
ATOM 11091 O O . LEU A 1 23 ? 6.428 -4.869 2.418 1.00 0.00 23 LEU A O 12
ATOM 11107 N N . GLN A 1 24 ? 5.806 -4.162 4.475 1.00 0.00 24 GLN A N 12
ATOM 11108 C CA . GLN A 1 24 ? 5.043 -5.361 4.777 1.00 0.00 24 GLN A CA 12
ATOM 11109 C C . GLN A 1 24 ? 4.037 -5.645 3.660 1.00 0.00 24 GLN A C 12
ATOM 11110 O O . GLN A 1 24 ? 4.171 -6.628 2.934 1.00 0.00 24 GLN A O 12
ATOM 11124 N N . PHE A 1 25 ? 3.050 -4.767 3.559 1.00 0.00 25 PHE A N 12
ATOM 11125 C CA . PHE A 1 25 ? 2.021 -4.911 2.543 1.00 0.00 25 PHE A CA 12
ATOM 11126 C C . PHE A 1 25 ? 2.641 -5.183 1.170 1.00 0.00 25 PHE A C 12
ATOM 11127 O O . PHE A 1 25 ? 2.354 -6.205 0.548 1.00 0.00 25 PHE A O 12
ATOM 11144 N N . GLN A 1 26 ? 3.478 -4.252 0.738 1.00 0.00 26 GLN A N 12
ATOM 11145 C CA . GLN A 1 26 ? 4.140 -4.379 -0.549 1.00 0.00 26 GLN A CA 12
ATOM 11146 C C . GLN A 1 26 ? 4.592 -5.823 -0.772 1.00 0.00 26 GLN A C 12
ATOM 11147 O O . GLN A 1 26 ? 4.203 -6.454 -1.754 1.00 0.00 26 GLN A O 12
ATOM 11161 N N . ASP A 1 27 ? 5.408 -6.304 0.154 1.00 0.00 27 ASP A N 12
ATOM 11162 C CA . ASP A 1 27 ? 5.918 -7.662 0.070 1.00 0.00 27 ASP A CA 12
ATOM 11163 C C . ASP A 1 27 ? 4.744 -8.639 -0.016 1.00 0.00 27 ASP A C 12
ATOM 11164 O O . ASP A 1 27 ? 4.656 -9.428 -0.955 1.00 0.00 27 ASP A O 12
ATOM 11173 N N . LEU A 1 28 ? 3.870 -8.553 0.976 1.00 0.00 28 LEU A N 12
ATOM 11174 C CA . LEU A 1 28 ? 2.705 -9.420 1.024 1.00 0.00 28 LEU A CA 12
ATOM 11175 C C . LEU A 1 28 ? 1.978 -9.364 -0.321 1.00 0.00 28 LEU A C 12
ATOM 11176 O O . LEU A 1 28 ? 1.963 -10.345 -1.063 1.00 0.00 28 LEU A O 12
ATOM 11192 N N . THR A 1 29 ? 1.392 -8.207 -0.594 1.00 0.00 29 THR A N 12
ATOM 11193 C CA . THR A 1 29 ? 0.665 -8.011 -1.837 1.00 0.00 29 THR A CA 12
ATOM 11194 C C . THR A 1 29 ? 1.543 -8.388 -3.032 1.00 0.00 29 THR A C 12
ATOM 11195 O O . THR A 1 29 ? 1.307 -9.405 -3.684 1.00 0.00 29 THR A O 12
ATOM 11206 N N . GLY A 1 30 ? 2.535 -7.548 -3.285 1.00 0.00 30 GLY A N 12
ATOM 11207 C CA . GLY A 1 30 ? 3.449 -7.779 -4.391 1.00 0.00 30 GLY A CA 12
ATOM 11208 C C . GLY A 1 30 ? 3.316 -6.684 -5.451 1.00 0.00 30 GLY A C 12
ATOM 11209 O O . GLY A 1 30 ? 3.828 -6.823 -6.560 1.00 0.00 30 GLY A O 12
ATOM 11213 N N . ILE A 1 31 ? 2.625 -5.619 -5.072 1.00 0.00 31 ILE A N 12
ATOM 11214 C CA . ILE A 1 31 ? 2.418 -4.500 -5.975 1.00 0.00 31 ILE A CA 12
ATOM 11215 C C . ILE A 1 31 ? 3.744 -3.766 -6.183 1.00 0.00 31 ILE A C 12
ATOM 11216 O O . ILE A 1 31 ? 4.583 -3.725 -5.284 1.00 0.00 31 ILE A O 12
ATOM 11232 N N . GLU A 1 32 ? 3.892 -3.204 -7.374 1.00 0.00 32 GLU A N 12
ATOM 11233 C CA . GLU A 1 32 ? 5.102 -2.474 -7.712 1.00 0.00 32 GLU A CA 12
ATOM 11234 C C . GLU A 1 32 ? 4.932 -0.988 -7.392 1.00 0.00 32 GLU A C 12
ATOM 11235 O O . GLU A 1 32 ? 5.700 -0.424 -6.614 1.00 0.00 32 GLU A O 12
ATOM 11247 N N . SER A 1 33 ? 3.920 -0.395 -8.009 1.00 0.00 33 SER A N 12
ATOM 11248 C CA . SER A 1 33 ? 3.639 1.015 -7.800 1.00 0.00 33 SER A CA 12
ATOM 11249 C C . SER A 1 33 ? 3.297 1.268 -6.330 1.00 0.00 33 SER A C 12
ATOM 11250 O O . SER A 1 33 ? 2.215 0.909 -5.869 1.00 0.00 33 SER A O 12
ATOM 11258 N N . MET A 1 34 ? 4.241 1.886 -5.634 1.00 0.00 34 MET A N 12
ATOM 11259 C CA . MET A 1 34 ? 4.054 2.191 -4.226 1.00 0.00 34 MET A CA 12
ATOM 11260 C C . MET A 1 34 ? 2.706 2.874 -3.988 1.00 0.00 34 MET A C 12
ATOM 11261 O O . MET A 1 34 ? 2.013 2.567 -3.019 1.00 0.00 34 MET A O 12
ATOM 11275 N N . ASP A 1 35 ? 2.375 3.788 -4.888 1.00 0.00 35 ASP A N 12
ATOM 11276 C CA . ASP A 1 35 ? 1.122 4.518 -4.787 1.00 0.00 35 ASP A CA 12
ATOM 11277 C C . ASP A 1 35 ? -0.029 3.525 -4.610 1.00 0.00 35 ASP A C 12
ATOM 11278 O O . ASP A 1 35 ? -0.857 3.682 -3.715 1.00 0.00 35 ASP A O 12
ATOM 11287 N N . GLN A 1 36 ? -0.043 2.524 -5.478 1.00 0.00 36 GLN A N 12
ATOM 11288 C CA . GLN A 1 36 ? -1.078 1.506 -5.429 1.00 0.00 36 GLN A CA 12
ATOM 11289 C C . GLN A 1 36 ? -1.165 0.905 -4.024 1.00 0.00 36 GLN A C 12
ATOM 11290 O O . GLN A 1 36 ? -2.259 0.662 -3.516 1.00 0.00 36 GLN A O 12
ATOM 11304 N N . CYS A 1 37 ? 0.001 0.682 -3.437 1.00 0.00 37 CYS A N 12
ATOM 11305 C CA . CYS A 1 37 ? 0.071 0.114 -2.102 1.00 0.00 37 CYS A CA 12
ATOM 11306 C C . CYS A 1 37 ? -0.533 1.121 -1.120 1.00 0.00 37 CYS A C 12
ATOM 11307 O O . CYS A 1 37 ? -1.644 0.924 -0.629 1.00 0.00 37 CYS A O 12
ATOM 11315 N N . ARG A 1 38 ? 0.224 2.177 -0.864 1.00 0.00 38 ARG A N 12
ATOM 11316 C CA . ARG A 1 38 ? -0.222 3.214 0.050 1.00 0.00 38 ARG A CA 12
ATOM 11317 C C . ARG A 1 38 ? -1.717 3.483 -0.141 1.00 0.00 38 ARG A C 12
ATOM 11318 O O . ARG A 1 38 ? -2.423 3.793 0.817 1.00 0.00 38 ARG A O 12
ATOM 11339 N N . HIS A 1 39 ? -2.154 3.354 -1.385 1.00 0.00 39 HIS A N 12
ATOM 11340 C CA . HIS A 1 39 ? -3.551 3.579 -1.714 1.00 0.00 39 HIS A CA 12
ATOM 11341 C C . HIS A 1 39 ? -4.427 2.598 -0.932 1.00 0.00 39 HIS A C 12
ATOM 11342 O O . HIS A 1 39 ? -5.221 3.007 -0.086 1.00 0.00 39 HIS A O 12
ATOM 11356 N N . THR A 1 40 ? -4.253 1.322 -1.243 1.00 0.00 40 THR A N 12
ATOM 11357 C CA . THR A 1 40 ? -5.017 0.279 -0.580 1.00 0.00 40 THR A CA 12
ATOM 11358 C C . THR A 1 40 ? -4.952 0.453 0.938 1.00 0.00 40 THR A C 12
ATOM 11359 O O . THR A 1 40 ? -5.928 0.191 1.639 1.00 0.00 40 THR A O 12
ATOM 11370 N N . LEU A 1 41 ? -3.792 0.894 1.402 1.00 0.00 41 LEU A N 12
ATOM 11371 C CA . LEU A 1 41 ? -3.587 1.107 2.824 1.00 0.00 41 LEU A CA 12
ATOM 11372 C C . LEU A 1 41 ? -4.371 2.343 3.269 1.00 0.00 41 LEU A C 12
ATOM 11373 O O . LEU A 1 41 ? -5.359 2.229 3.993 1.00 0.00 41 LEU A O 12
ATOM 11389 N N . GLU A 1 42 ? -3.901 3.497 2.818 1.00 0.00 42 GLU A N 12
ATOM 11390 C CA . GLU A 1 42 ? -4.545 4.753 3.161 1.00 0.00 42 GLU A CA 12
ATOM 11391 C C . GLU A 1 42 ? -6.066 4.587 3.160 1.00 0.00 42 GLU A C 12
ATOM 11392 O O . GLU A 1 42 ? -6.749 5.079 4.057 1.00 0.00 42 GLU A O 12
ATOM 11404 N N . GLN A 1 43 ? -6.553 3.892 2.142 1.00 0.00 43 GLN A N 12
ATOM 11405 C CA . GLN A 1 43 ? -7.980 3.655 2.012 1.00 0.00 43 GLN A CA 12
ATOM 11406 C C . GLN A 1 43 ? -8.536 3.042 3.299 1.00 0.00 43 GLN A C 12
ATOM 11407 O O . GLN A 1 43 ? -9.402 3.628 3.947 1.00 0.00 43 GLN A O 12
ATOM 11421 N N . HIS A 1 44 ? -8.015 1.870 3.632 1.00 0.00 44 HIS A N 12
ATOM 11422 C CA . HIS A 1 44 ? -8.447 1.171 4.830 1.00 0.00 44 HIS A CA 12
ATOM 11423 C C . HIS A 1 44 ? -7.935 1.910 6.068 1.00 0.00 44 HIS A C 12
ATOM 11424 O O . HIS A 1 44 ? -8.329 1.595 7.190 1.00 0.00 44 HIS A O 12
ATOM 11438 N N . ASN A 1 45 ? -7.066 2.878 5.822 1.00 0.00 45 ASN A N 12
ATOM 11439 C CA . ASN A 1 45 ? -6.496 3.664 6.903 1.00 0.00 45 ASN A CA 12
ATOM 11440 C C . ASN A 1 45 ? -5.250 2.957 7.440 1.00 0.00 45 ASN A C 12
ATOM 11441 O O . ASN A 1 45 ? -5.170 2.649 8.629 1.00 0.00 45 ASN A O 12
ATOM 11452 N N . TRP A 1 46 ? -4.308 2.720 6.539 1.00 0.00 46 TRP A N 12
ATOM 11453 C CA . TRP A 1 46 ? -3.070 2.054 6.907 1.00 0.00 46 TRP A CA 12
ATOM 11454 C C . TRP A 1 46 ? -3.423 0.846 7.777 1.00 0.00 46 TRP A C 12
ATOM 11455 O O . TRP A 1 46 ? -3.001 0.761 8.929 1.00 0.00 46 TRP A O 12
ATOM 11476 N N . ASN A 1 47 ? -4.194 -0.059 7.191 1.00 0.00 47 ASN A N 12
ATOM 11477 C CA . ASN A 1 47 ? -4.609 -1.259 7.898 1.00 0.00 47 ASN A CA 12
ATOM 11478 C C . ASN A 1 47 ? -4.267 -2.487 7.053 1.00 0.00 47 ASN A C 12
ATOM 11479 O O . ASN A 1 47 ? -5.146 -3.081 6.430 1.00 0.00 47 ASN A O 12
ATOM 11490 N N . ILE A 1 48 ? -2.987 -2.833 7.059 1.00 0.00 48 ILE A N 12
ATOM 11491 C CA . ILE A 1 48 ? -2.519 -3.980 6.300 1.00 0.00 48 ILE A CA 12
ATOM 11492 C C . ILE A 1 48 ? -3.550 -5.106 6.397 1.00 0.00 48 ILE A C 12
ATOM 11493 O O . ILE A 1 48 ? -3.965 -5.661 5.381 1.00 0.00 48 ILE A O 12
ATOM 11509 N N . GLU A 1 49 ? -3.933 -5.410 7.628 1.00 0.00 49 GLU A N 12
ATOM 11510 C CA . GLU A 1 49 ? -4.908 -6.460 7.871 1.00 0.00 49 GLU A CA 12
ATOM 11511 C C . GLU A 1 49 ? -6.090 -6.319 6.910 1.00 0.00 49 GLU A C 12
ATOM 11512 O O . GLU A 1 49 ? -6.525 -7.300 6.309 1.00 0.00 49 GLU A O 12
ATOM 11524 N N . ALA A 1 50 ? -6.575 -5.092 6.794 1.00 0.00 50 ALA A N 12
ATOM 11525 C CA . ALA A 1 50 ? -7.698 -4.811 5.916 1.00 0.00 50 ALA A CA 12
ATOM 11526 C C . ALA A 1 50 ? -7.190 -4.651 4.482 1.00 0.00 50 ALA A C 12
ATOM 11527 O O . ALA A 1 50 ? -7.638 -5.355 3.579 1.00 0.00 50 ALA A O 12
ATOM 11534 N N . ALA A 1 51 ? -6.262 -3.720 4.317 1.00 0.00 51 ALA A N 12
ATOM 11535 C CA . ALA A 1 51 ? -5.689 -3.458 3.007 1.00 0.00 51 ALA A CA 12
ATOM 11536 C C . ALA A 1 51 ? -5.422 -4.787 2.297 1.00 0.00 51 ALA A C 12
ATOM 11537 O O . ALA A 1 51 ? -5.807 -4.966 1.143 1.00 0.00 51 ALA A O 12
ATOM 11544 N N . VAL A 1 52 ? -4.766 -5.685 3.017 1.00 0.00 52 VAL A N 12
ATOM 11545 C CA . VAL A 1 52 ? -4.444 -6.992 2.471 1.00 0.00 52 VAL A CA 12
ATOM 11546 C C . VAL A 1 52 ? -5.710 -7.622 1.887 1.00 0.00 52 VAL A C 12
ATOM 11547 O O . VAL A 1 52 ? -5.683 -8.172 0.787 1.00 0.00 52 VAL A O 12
ATOM 11560 N N . GLN A 1 53 ? -6.788 -7.520 2.649 1.00 0.00 53 GLN A N 12
ATOM 11561 C CA . GLN A 1 53 ? -8.062 -8.074 2.221 1.00 0.00 53 GLN A CA 12
ATOM 11562 C C . GLN A 1 53 ? -8.561 -7.350 0.969 1.00 0.00 53 GLN A C 12
ATOM 11563 O O . GLN A 1 53 ? -8.727 -7.966 -0.083 1.00 0.00 53 GLN A O 12
ATOM 11577 N N . ASP A 1 54 ? -8.786 -6.054 1.123 1.00 0.00 54 ASP A N 12
ATOM 11578 C CA . ASP A 1 54 ? -9.262 -5.240 0.018 1.00 0.00 54 ASP A CA 12
ATOM 11579 C C . ASP A 1 54 ? -8.364 -5.466 -1.200 1.00 0.00 54 ASP A C 12
ATOM 11580 O O . ASP A 1 54 ? -8.786 -5.251 -2.335 1.00 0.00 54 ASP A O 12
ATOM 11589 N N . ARG A 1 55 ? -7.142 -5.896 -0.923 1.00 0.00 55 ARG A N 12
ATOM 11590 C CA . ARG A 1 55 ? -6.181 -6.153 -1.981 1.00 0.00 55 ARG A CA 12
ATOM 11591 C C . ARG A 1 55 ? -6.472 -7.499 -2.648 1.00 0.00 55 ARG A C 12
ATOM 11592 O O . ARG A 1 55 ? -6.673 -7.565 -3.860 1.00 0.00 55 ARG A O 12
ATOM 11613 N N . LEU A 1 56 ? -6.487 -8.539 -1.827 1.00 0.00 56 LEU A N 12
ATOM 11614 C CA . LEU A 1 56 ? -6.750 -9.880 -2.322 1.00 0.00 56 LEU A CA 12
ATOM 11615 C C . LEU A 1 56 ? -8.194 -9.959 -2.822 1.00 0.00 56 LEU A C 12
ATOM 11616 O O . LEU A 1 56 ? -8.435 -10.287 -3.983 1.00 0.00 56 LEU A O 12
ATOM 11632 N N . ASN A 1 57 ? -9.116 -9.653 -1.921 1.00 0.00 57 ASN A N 12
ATOM 11633 C CA . ASN A 1 57 ? -10.530 -9.686 -2.257 1.00 0.00 57 ASN A CA 12
ATOM 11634 C C . ASN A 1 57 ? -10.730 -9.112 -3.661 1.00 0.00 57 ASN A C 12
ATOM 11635 O O . ASN A 1 57 ? -11.326 -9.759 -4.520 1.00 0.00 57 ASN A O 12
ATOM 11646 N N . GLU A 1 58 ? -10.219 -7.904 -3.850 1.00 0.00 58 GLU A N 12
ATOM 11647 C CA . GLU A 1 58 ? -10.334 -7.236 -5.135 1.00 0.00 58 GLU A CA 12
ATOM 11648 C C . GLU A 1 58 ? -11.771 -7.325 -5.653 1.00 0.00 58 GLU A C 12
ATOM 11649 O O . GLU A 1 58 ? -12.032 -7.981 -6.660 1.00 0.00 58 GLU A O 12
ATOM 11661 N N . GLN A 1 59 ? -12.666 -6.656 -4.940 1.00 0.00 59 GLN A N 12
ATOM 11662 C CA . GLN A 1 59 ? -14.069 -6.651 -5.315 1.00 0.00 59 GLN A CA 12
ATOM 11663 C C . GLN A 1 59 ? -14.285 -5.779 -6.554 1.00 0.00 59 GLN A C 12
ATOM 11664 O O . GLN A 1 59 ? -13.962 -4.593 -6.546 1.00 0.00 59 GLN A O 12
ATOM 11678 N N . GLU A 1 60 ? -14.830 -6.402 -7.589 1.00 0.00 60 GLU A N 12
ATOM 11679 C CA . GLU A 1 60 ? -15.093 -5.698 -8.832 1.00 0.00 60 GLU A CA 12
ATOM 11680 C C . GLU A 1 60 ? -13.869 -4.879 -9.247 1.00 0.00 60 GLU A C 12
ATOM 11681 O O . GLU A 1 60 ? -13.754 -3.706 -8.895 1.00 0.00 60 GLU A O 12
ATOM 11693 N N . GLY A 1 61 ? -12.985 -5.529 -9.990 1.00 0.00 61 GLY A N 12
ATOM 11694 C CA . GLY A 1 61 ? -11.774 -4.876 -10.457 1.00 0.00 61 GLY A CA 12
ATOM 11695 C C . GLY A 1 61 ? -10.917 -5.836 -11.285 1.00 0.00 61 GLY A C 12
ATOM 11696 O O . GLY A 1 61 ? -10.373 -6.803 -10.754 1.00 0.00 61 GLY A O 12
ATOM 11700 N N . SER A 1 62 ? -10.824 -5.535 -12.572 1.00 0.00 62 SER A N 12
ATOM 11701 C CA . SER A 1 62 ? -10.043 -6.359 -13.478 1.00 0.00 62 SER A CA 12
ATOM 11702 C C . SER A 1 62 ? -9.024 -5.495 -14.224 1.00 0.00 62 SER A C 12
ATOM 11703 O O . SER A 1 62 ? -9.280 -4.323 -14.497 1.00 0.00 62 SER A O 12
ATOM 11711 N N . GLY A 1 63 ? -7.890 -6.107 -14.534 1.00 0.00 63 GLY A N 12
ATOM 11712 C CA . GLY A 1 63 ? -6.832 -5.409 -15.243 1.00 0.00 63 GLY A CA 12
ATOM 11713 C C . GLY A 1 63 ? -5.574 -6.274 -15.342 1.00 0.00 63 GLY A C 12
ATOM 11714 O O . GLY A 1 63 ? -4.794 -6.353 -14.394 1.00 0.00 63 GLY A O 12
ATOM 11718 N N . PRO A 1 64 ? -5.412 -6.918 -16.529 1.00 0.00 64 PRO A N 12
ATOM 11719 C CA . PRO A 1 64 ? -4.262 -7.775 -16.764 1.00 0.00 64 PRO A CA 12
ATOM 11720 C C . PRO A 1 64 ? -2.999 -6.945 -17.002 1.00 0.00 64 PRO A C 12
ATOM 11721 O O . PRO A 1 64 ? -3.079 -5.739 -17.229 1.00 0.00 64 PRO A O 12
ATOM 11732 N N . SER A 1 65 ? -1.863 -7.624 -16.942 1.00 0.00 65 SER A N 12
ATOM 11733 C CA . SER A 1 65 ? -0.585 -6.964 -17.148 1.00 0.00 65 SER A CA 12
ATOM 11734 C C . SER A 1 65 ? 0.555 -7.973 -16.999 1.00 0.00 65 SER A C 12
ATOM 11735 O O . SER A 1 65 ? 1.130 -8.110 -15.920 1.00 0.00 65 SER A O 12
ATOM 11743 N N . SER A 1 66 ? 0.848 -8.653 -18.097 1.00 0.00 66 SER A N 12
ATOM 11744 C CA . SER A 1 66 ? 1.910 -9.646 -18.101 1.00 0.00 66 SER A CA 12
ATOM 11745 C C . SER A 1 66 ? 2.085 -10.218 -19.509 1.00 0.00 66 SER A C 12
ATOM 11746 O O . SER A 1 66 ? 1.239 -10.010 -20.378 1.00 0.00 66 SER A O 12
ATOM 11754 N N . GLY A 1 67 ? 3.189 -10.927 -19.692 1.00 0.00 67 GLY A N 12
ATOM 11755 C CA . GLY A 1 67 ? 3.487 -11.531 -20.980 1.00 0.00 67 GLY A CA 12
ATOM 11756 C C . GLY A 1 67 ? 3.954 -10.476 -21.985 1.00 0.00 67 GLY A C 12
ATOM 11757 O O . GLY A 1 67 ? 5.101 -10.501 -22.429 1.00 0.00 67 GLY A O 12
ATOM 11761 N N . GLY A 1 1 ? 2.230 19.962 23.170 1.00 0.00 1 GLY A N 13
ATOM 11762 C CA . GLY A 1 1 ? 3.434 20.176 22.384 1.00 0.00 1 GLY A CA 13
ATOM 11763 C C . GLY A 1 1 ? 3.562 19.124 21.281 1.00 0.00 1 GLY A C 13
ATOM 11764 O O . GLY A 1 1 ? 3.497 19.450 20.096 1.00 0.00 1 GLY A O 13
ATOM 11768 N N . SER A 1 2 ? 3.742 17.883 21.709 1.00 0.00 2 SER A N 13
ATOM 11769 C CA . SER A 1 2 ? 3.880 16.781 20.772 1.00 0.00 2 SER A CA 13
ATOM 11770 C C . SER A 1 2 ? 2.640 15.887 20.828 1.00 0.00 2 SER A C 13
ATOM 11771 O O . SER A 1 2 ? 1.966 15.819 21.855 1.00 0.00 2 SER A O 13
ATOM 11779 N N . SER A 1 3 ? 2.376 15.224 19.712 1.00 0.00 3 SER A N 13
ATOM 11780 C CA . SER A 1 3 ? 1.228 14.338 19.621 1.00 0.00 3 SER A CA 13
ATOM 11781 C C . SER A 1 3 ? 1.337 13.467 18.368 1.00 0.00 3 SER A C 13
ATOM 11782 O O . SER A 1 3 ? 1.388 13.983 17.252 1.00 0.00 3 SER A O 13
ATOM 11790 N N . GLY A 1 4 ? 1.368 12.162 18.594 1.00 0.00 4 GLY A N 13
ATOM 11791 C CA . GLY A 1 4 ? 1.470 11.215 17.496 1.00 0.00 4 GLY A CA 13
ATOM 11792 C C . GLY A 1 4 ? 2.932 10.963 17.123 1.00 0.00 4 GLY A C 13
ATOM 11793 O O . GLY A 1 4 ? 3.390 11.395 16.066 1.00 0.00 4 GLY A O 13
ATOM 11797 N N . SER A 1 5 ? 3.625 10.266 18.012 1.00 0.00 5 SER A N 13
ATOM 11798 C CA . SER A 1 5 ? 5.026 9.951 17.789 1.00 0.00 5 SER A CA 13
ATOM 11799 C C . SER A 1 5 ? 5.875 11.217 17.928 1.00 0.00 5 SER A C 13
ATOM 11800 O O . SER A 1 5 ? 6.757 11.286 18.782 1.00 0.00 5 SER A O 13
ATOM 11808 N N . SER A 1 6 ? 5.578 12.186 17.075 1.00 0.00 6 SER A N 13
ATOM 11809 C CA . SER A 1 6 ? 6.303 13.445 17.091 1.00 0.00 6 SER A CA 13
ATOM 11810 C C . SER A 1 6 ? 5.509 14.516 16.340 1.00 0.00 6 SER A C 13
ATOM 11811 O O . SER A 1 6 ? 4.932 14.242 15.289 1.00 0.00 6 SER A O 13
ATOM 11819 N N . GLY A 1 7 ? 5.507 15.713 16.908 1.00 0.00 7 GLY A N 13
ATOM 11820 C CA . GLY A 1 7 ? 4.794 16.826 16.304 1.00 0.00 7 GLY A CA 13
ATOM 11821 C C . GLY A 1 7 ? 5.640 17.496 15.220 1.00 0.00 7 GLY A C 13
ATOM 11822 O O . GLY A 1 7 ? 6.820 17.772 15.431 1.00 0.00 7 GLY A O 13
ATOM 11826 N N . ALA A 1 8 ? 5.004 17.740 14.084 1.00 0.00 8 ALA A N 13
ATOM 11827 C CA . ALA A 1 8 ? 5.684 18.372 12.966 1.00 0.00 8 ALA A CA 13
ATOM 11828 C C . ALA A 1 8 ? 5.061 19.746 12.707 1.00 0.00 8 ALA A C 13
ATOM 11829 O O . ALA A 1 8 ? 3.900 19.977 13.041 1.00 0.00 8 ALA A O 13
ATOM 11836 N N . PRO A 1 9 ? 5.881 20.644 12.099 1.00 0.00 9 PRO A N 13
ATOM 11837 C CA . PRO A 1 9 ? 5.423 21.988 11.792 1.00 0.00 9 PRO A CA 13
ATOM 11838 C C . PRO A 1 9 ? 4.478 21.983 10.588 1.00 0.00 9 PRO A C 13
ATOM 11839 O O . PRO A 1 9 ? 4.882 22.323 9.477 1.00 0.00 9 PRO A O 13
ATOM 11850 N N . GLU A 1 10 ? 3.239 21.593 10.850 1.00 0.00 10 GLU A N 13
ATOM 11851 C CA . GLU A 1 10 ? 2.235 21.539 9.801 1.00 0.00 10 GLU A CA 13
ATOM 11852 C C . GLU A 1 10 ? 2.700 20.625 8.667 1.00 0.00 10 GLU A C 13
ATOM 11853 O O . GLU A 1 10 ? 3.851 20.193 8.645 1.00 0.00 10 GLU A O 13
ATOM 11865 N N . GLU A 1 11 ? 1.780 20.356 7.751 1.00 0.00 11 GLU A N 13
ATOM 11866 C CA . GLU A 1 11 ? 2.081 19.501 6.616 1.00 0.00 11 GLU A CA 13
ATOM 11867 C C . GLU A 1 11 ? 2.407 18.083 7.092 1.00 0.00 11 GLU A C 13
ATOM 11868 O O . GLU A 1 11 ? 3.512 17.822 7.566 1.00 0.00 11 GLU A O 13
ATOM 11880 N N . ARG A 1 12 ? 1.426 17.205 6.948 1.00 0.00 12 ARG A N 13
ATOM 11881 C CA . ARG A 1 12 ? 1.594 15.821 7.357 1.00 0.00 12 ARG A CA 13
ATOM 11882 C C . ARG A 1 12 ? 2.746 15.176 6.584 1.00 0.00 12 ARG A C 13
ATOM 11883 O O . ARG A 1 12 ? 3.229 15.735 5.601 1.00 0.00 12 ARG A O 13
ATOM 11904 N N . ASP A 1 13 ? 3.154 14.008 7.059 1.00 0.00 13 ASP A N 13
ATOM 11905 C CA . ASP A 1 13 ? 4.241 13.281 6.425 1.00 0.00 13 ASP A CA 13
ATOM 11906 C C . ASP A 1 13 ? 4.366 11.898 7.068 1.00 0.00 13 ASP A C 13
ATOM 11907 O O . ASP A 1 13 ? 4.082 11.732 8.253 1.00 0.00 13 ASP A O 13
ATOM 11916 N N . LEU A 1 14 ? 4.791 10.940 6.257 1.00 0.00 14 LEU A N 13
ATOM 11917 C CA . LEU A 1 14 ? 4.958 9.577 6.731 1.00 0.00 14 LEU A CA 13
ATOM 11918 C C . LEU A 1 14 ? 6.180 9.506 7.649 1.00 0.00 14 LEU A C 13
ATOM 11919 O O . LEU A 1 14 ? 7.111 10.297 7.510 1.00 0.00 14 LEU A O 13
ATOM 11935 N N . THR A 1 15 ? 6.137 8.551 8.566 1.00 0.00 15 THR A N 13
ATOM 11936 C CA . THR A 1 15 ? 7.229 8.367 9.506 1.00 0.00 15 THR A CA 13
ATOM 11937 C C . THR A 1 15 ? 7.913 7.019 9.271 1.00 0.00 15 THR A C 13
ATOM 11938 O O . THR A 1 15 ? 7.420 6.193 8.504 1.00 0.00 15 THR A O 13
ATOM 11949 N N . GLN A 1 16 ? 9.040 6.838 9.944 1.00 0.00 16 GLN A N 13
ATOM 11950 C CA . GLN A 1 16 ? 9.797 5.604 9.818 1.00 0.00 16 GLN A CA 13
ATOM 11951 C C . GLN A 1 16 ? 8.906 4.400 10.129 1.00 0.00 16 GLN A C 13
ATOM 11952 O O . GLN A 1 16 ? 9.227 3.273 9.754 1.00 0.00 16 GLN A O 13
ATOM 11966 N N . GLU A 1 17 ? 7.805 4.679 10.810 1.00 0.00 17 GLU A N 13
ATOM 11967 C CA . GLU A 1 17 ? 6.865 3.633 11.175 1.00 0.00 17 GLU A CA 13
ATOM 11968 C C . GLU A 1 17 ? 5.974 3.280 9.983 1.00 0.00 17 GLU A C 13
ATOM 11969 O O . GLU A 1 17 ? 5.989 2.146 9.507 1.00 0.00 17 GLU A O 13
ATOM 11981 N N . GLN A 1 18 ? 5.219 4.273 9.535 1.00 0.00 18 GLN A N 13
ATOM 11982 C CA . GLN A 1 18 ? 4.323 4.081 8.407 1.00 0.00 18 GLN A CA 13
ATOM 11983 C C . GLN A 1 18 ? 5.039 3.330 7.282 1.00 0.00 18 GLN A C 13
ATOM 11984 O O . GLN A 1 18 ? 4.561 2.295 6.820 1.00 0.00 18 GLN A O 13
ATOM 11998 N N . THR A 1 19 ? 6.173 3.880 6.874 1.00 0.00 19 THR A N 13
ATOM 11999 C CA . THR A 1 19 ? 6.959 3.275 5.812 1.00 0.00 19 THR A CA 13
ATOM 12000 C C . THR A 1 19 ? 7.060 1.763 6.019 1.00 0.00 19 THR A C 13
ATOM 12001 O O . THR A 1 19 ? 6.714 0.986 5.130 1.00 0.00 19 THR A O 13
ATOM 12012 N N . GLU A 1 20 ? 7.536 1.389 7.198 1.00 0.00 20 GLU A N 13
ATOM 12013 C CA . GLU A 1 20 ? 7.687 -0.017 7.533 1.00 0.00 20 GLU A CA 13
ATOM 12014 C C . GLU A 1 20 ? 6.444 -0.800 7.108 1.00 0.00 20 GLU A C 13
ATOM 12015 O O . GLU A 1 20 ? 6.533 -1.723 6.299 1.00 0.00 20 GLU A O 13
ATOM 12027 N N . LYS A 1 21 ? 5.312 -0.404 7.671 1.00 0.00 21 LYS A N 13
ATOM 12028 C CA . LYS A 1 21 ? 4.052 -1.057 7.360 1.00 0.00 21 LYS A CA 13
ATOM 12029 C C . LYS A 1 21 ? 3.956 -1.278 5.850 1.00 0.00 21 LYS A C 13
ATOM 12030 O O . LYS A 1 21 ? 3.567 -2.354 5.399 1.00 0.00 21 LYS A O 13
ATOM 12049 N N . LEU A 1 22 ? 4.317 -0.241 5.108 1.00 0.00 22 LEU A N 13
ATOM 12050 C CA . LEU A 1 22 ? 4.276 -0.308 3.657 1.00 0.00 22 LEU A CA 13
ATOM 12051 C C . LEU A 1 22 ? 5.107 -1.501 3.183 1.00 0.00 22 LEU A C 13
ATOM 12052 O O . LEU A 1 22 ? 4.591 -2.396 2.516 1.00 0.00 22 LEU A O 13
ATOM 12068 N N . LEU A 1 23 ? 6.382 -1.476 3.545 1.00 0.00 23 LEU A N 13
ATOM 12069 C CA . LEU A 1 23 ? 7.289 -2.545 3.165 1.00 0.00 23 LEU A CA 13
ATOM 12070 C C . LEU A 1 23 ? 6.570 -3.889 3.294 1.00 0.00 23 LEU A C 13
ATOM 12071 O O . LEU A 1 23 ? 6.588 -4.698 2.367 1.00 0.00 23 LEU A O 13
ATOM 12087 N N . GLN A 1 24 ? 5.954 -4.086 4.450 1.00 0.00 24 GLN A N 13
ATOM 12088 C CA . GLN A 1 24 ? 5.231 -5.318 4.713 1.00 0.00 24 GLN A CA 13
ATOM 12089 C C . GLN A 1 24 ? 4.243 -5.604 3.580 1.00 0.00 24 GLN A C 13
ATOM 12090 O O . GLN A 1 24 ? 4.411 -6.567 2.833 1.00 0.00 24 GLN A O 13
ATOM 12104 N N . PHE A 1 25 ? 3.233 -4.751 3.488 1.00 0.00 25 PHE A N 13
ATOM 12105 C CA . PHE A 1 25 ? 2.218 -4.900 2.459 1.00 0.00 25 PHE A CA 13
ATOM 12106 C C . PHE A 1 25 ? 2.857 -5.133 1.088 1.00 0.00 25 PHE A C 13
ATOM 12107 O O . PHE A 1 25 ? 2.512 -6.087 0.392 1.00 0.00 25 PHE A O 13
ATOM 12124 N N . GLN A 1 26 ? 3.777 -4.245 0.741 1.00 0.00 26 GLN A N 13
ATOM 12125 C CA . GLN A 1 26 ? 4.467 -4.341 -0.534 1.00 0.00 26 GLN A CA 13
ATOM 12126 C C . GLN A 1 26 ? 5.097 -5.726 -0.693 1.00 0.00 26 GLN A C 13
ATOM 12127 O O . GLN A 1 26 ? 5.049 -6.314 -1.772 1.00 0.00 26 GLN A O 13
ATOM 12141 N N . ASP A 1 27 ? 5.674 -6.208 0.399 1.00 0.00 27 ASP A N 13
ATOM 12142 C CA . ASP A 1 27 ? 6.313 -7.513 0.394 1.00 0.00 27 ASP A CA 13
ATOM 12143 C C . ASP A 1 27 ? 5.240 -8.601 0.327 1.00 0.00 27 ASP A C 13
ATOM 12144 O O . ASP A 1 27 ? 5.434 -9.630 -0.317 1.00 0.00 27 ASP A O 13
ATOM 12153 N N . LEU A 1 28 ? 4.131 -8.336 1.003 1.00 0.00 28 LEU A N 13
ATOM 12154 C CA . LEU A 1 28 ? 3.027 -9.280 1.028 1.00 0.00 28 LEU A CA 13
ATOM 12155 C C . LEU A 1 28 ? 2.374 -9.332 -0.355 1.00 0.00 28 LEU A C 13
ATOM 12156 O O . LEU A 1 28 ? 2.392 -10.370 -1.015 1.00 0.00 28 LEU A O 13
ATOM 12172 N N . THR A 1 29 ? 1.812 -8.200 -0.752 1.00 0.00 29 THR A N 13
ATOM 12173 C CA . THR A 1 29 ? 1.154 -8.103 -2.044 1.00 0.00 29 THR A CA 13
ATOM 12174 C C . THR A 1 29 ? 2.161 -8.331 -3.173 1.00 0.00 29 THR A C 13
ATOM 12175 O O . THR A 1 29 ? 2.140 -9.373 -3.827 1.00 0.00 29 THR A O 13
ATOM 12186 N N . GLY A 1 30 ? 3.019 -7.340 -3.367 1.00 0.00 30 GLY A N 13
ATOM 12187 C CA . GLY A 1 30 ? 4.032 -7.420 -4.405 1.00 0.00 30 GLY A CA 13
ATOM 12188 C C . GLY A 1 30 ? 3.791 -6.366 -5.488 1.00 0.00 30 GLY A C 13
ATOM 12189 O O . GLY A 1 30 ? 4.343 -6.459 -6.583 1.00 0.00 30 GLY A O 13
ATOM 12193 N N . ILE A 1 31 ? 2.965 -5.389 -5.144 1.00 0.00 31 ILE A N 13
ATOM 12194 C CA . ILE A 1 31 ? 2.644 -4.319 -6.073 1.00 0.00 31 ILE A CA 13
ATOM 12195 C C . ILE A 1 31 ? 3.883 -3.447 -6.288 1.00 0.00 31 ILE A C 13
ATOM 12196 O O . ILE A 1 31 ? 4.489 -2.975 -5.326 1.00 0.00 31 ILE A O 13
ATOM 12212 N N . GLU A 1 32 ? 4.223 -3.258 -7.554 1.00 0.00 32 GLU A N 13
ATOM 12213 C CA . GLU A 1 32 ? 5.378 -2.451 -7.907 1.00 0.00 32 GLU A CA 13
ATOM 12214 C C . GLU A 1 32 ? 5.108 -0.976 -7.603 1.00 0.00 32 GLU A C 13
ATOM 12215 O O . GLU A 1 32 ? 5.899 -0.323 -6.924 1.00 0.00 32 GLU A O 13
ATOM 12227 N N . SER A 1 33 ? 3.988 -0.493 -8.121 1.00 0.00 33 SER A N 13
ATOM 12228 C CA . SER A 1 33 ? 3.604 0.893 -7.913 1.00 0.00 33 SER A CA 13
ATOM 12229 C C . SER A 1 33 ? 3.357 1.150 -6.425 1.00 0.00 33 SER A C 13
ATOM 12230 O O . SER A 1 33 ? 2.412 0.615 -5.847 1.00 0.00 33 SER A O 13
ATOM 12238 N N . MET A 1 34 ? 4.224 1.969 -5.847 1.00 0.00 34 MET A N 13
ATOM 12239 C CA . MET A 1 34 ? 4.112 2.304 -4.438 1.00 0.00 34 MET A CA 13
ATOM 12240 C C . MET A 1 34 ? 2.757 2.946 -4.133 1.00 0.00 34 MET A C 13
ATOM 12241 O O . MET A 1 34 ? 2.072 2.542 -3.194 1.00 0.00 34 MET A O 13
ATOM 12255 N N . ASP A 1 35 ? 2.411 3.935 -4.943 1.00 0.00 35 ASP A N 13
ATOM 12256 C CA . ASP A 1 35 ? 1.150 4.637 -4.771 1.00 0.00 35 ASP A CA 13
ATOM 12257 C C . ASP A 1 35 ? 0.015 3.617 -4.662 1.00 0.00 35 ASP A C 13
ATOM 12258 O O . ASP A 1 35 ? -0.881 3.766 -3.832 1.00 0.00 35 ASP A O 13
ATOM 12267 N N . GLN A 1 36 ? 0.089 2.603 -5.512 1.00 0.00 36 GLN A N 13
ATOM 12268 C CA . GLN A 1 36 ? -0.922 1.559 -5.521 1.00 0.00 36 GLN A CA 13
ATOM 12269 C C . GLN A 1 36 ? -0.984 0.869 -4.157 1.00 0.00 36 GLN A C 13
ATOM 12270 O O . GLN A 1 36 ? -2.045 0.405 -3.740 1.00 0.00 36 GLN A O 13
ATOM 12284 N N . CYS A 1 37 ? 0.165 0.822 -3.500 1.00 0.00 37 CYS A N 13
ATOM 12285 C CA . CYS A 1 37 ? 0.254 0.196 -2.192 1.00 0.00 37 CYS A CA 13
ATOM 12286 C C . CYS A 1 37 ? -0.367 1.143 -1.163 1.00 0.00 37 CYS A C 13
ATOM 12287 O O . CYS A 1 37 ? -1.472 0.900 -0.679 1.00 0.00 37 CYS A O 13
ATOM 12295 N N . ARG A 1 38 ? 0.369 2.202 -0.859 1.00 0.00 38 ARG A N 13
ATOM 12296 C CA . ARG A 1 38 ? -0.096 3.186 0.103 1.00 0.00 38 ARG A CA 13
ATOM 12297 C C . ARG A 1 38 ? -1.593 3.444 -0.083 1.00 0.00 38 ARG A C 13
ATOM 12298 O O . ARG A 1 38 ? -2.295 3.762 0.875 1.00 0.00 38 ARG A O 13
ATOM 12319 N N . HIS A 1 39 ? -2.037 3.296 -1.323 1.00 0.00 39 HIS A N 13
ATOM 12320 C CA . HIS A 1 39 ? -3.437 3.509 -1.647 1.00 0.00 39 HIS A CA 13
ATOM 12321 C C . HIS A 1 39 ? -4.301 2.512 -0.872 1.00 0.00 39 HIS A C 13
ATOM 12322 O O . HIS A 1 39 ? -5.029 2.895 0.042 1.00 0.00 39 HIS A O 13
ATOM 12336 N N . THR A 1 40 ? -4.190 1.252 -1.265 1.00 0.00 40 THR A N 13
ATOM 12337 C CA . THR A 1 40 ? -4.952 0.196 -0.619 1.00 0.00 40 THR A CA 13
ATOM 12338 C C . THR A 1 40 ? -4.868 0.333 0.902 1.00 0.00 40 THR A C 13
ATOM 12339 O O . THR A 1 40 ? -5.810 -0.013 1.613 1.00 0.00 40 THR A O 13
ATOM 12350 N N . LEU A 1 41 ? -3.730 0.837 1.357 1.00 0.00 41 LEU A N 13
ATOM 12351 C CA . LEU A 1 41 ? -3.510 1.024 2.781 1.00 0.00 41 LEU A CA 13
ATOM 12352 C C . LEU A 1 41 ? -4.282 2.257 3.255 1.00 0.00 41 LEU A C 13
ATOM 12353 O O . LEU A 1 41 ? -5.273 2.135 3.974 1.00 0.00 41 LEU A O 13
ATOM 12369 N N . GLU A 1 42 ? -3.800 3.416 2.832 1.00 0.00 42 GLU A N 13
ATOM 12370 C CA . GLU A 1 42 ? -4.433 4.670 3.204 1.00 0.00 42 GLU A CA 13
ATOM 12371 C C . GLU A 1 42 ? -5.955 4.519 3.197 1.00 0.00 42 GLU A C 13
ATOM 12372 O O . GLU A 1 42 ? -6.633 4.995 4.107 1.00 0.00 42 GLU A O 13
ATOM 12384 N N . GLN A 1 43 ? -6.448 3.856 2.162 1.00 0.00 43 GLN A N 13
ATOM 12385 C CA . GLN A 1 43 ? -7.878 3.636 2.025 1.00 0.00 43 GLN A CA 13
ATOM 12386 C C . GLN A 1 43 ? -8.455 3.076 3.327 1.00 0.00 43 GLN A C 13
ATOM 12387 O O . GLN A 1 43 ? -9.254 3.735 3.990 1.00 0.00 43 GLN A O 13
ATOM 12401 N N . HIS A 1 44 ? -8.029 1.865 3.653 1.00 0.00 44 HIS A N 13
ATOM 12402 C CA . HIS A 1 44 ? -8.493 1.209 4.863 1.00 0.00 44 HIS A CA 13
ATOM 12403 C C . HIS A 1 44 ? -7.926 1.929 6.088 1.00 0.00 44 HIS A C 13
ATOM 12404 O O . HIS A 1 44 ? -8.327 1.651 7.217 1.00 0.00 44 HIS A O 13
ATOM 12418 N N . ASN A 1 45 ? -7.003 2.841 5.823 1.00 0.00 45 ASN A N 13
ATOM 12419 C CA . ASN A 1 45 ? -6.376 3.604 6.890 1.00 0.00 45 ASN A CA 13
ATOM 12420 C C . ASN A 1 45 ? -5.147 2.847 7.398 1.00 0.00 45 ASN A C 13
ATOM 12421 O O . ASN A 1 45 ? -5.075 2.492 8.573 1.00 0.00 45 ASN A O 13
ATOM 12432 N N . TRP A 1 46 ? -4.212 2.622 6.487 1.00 0.00 46 TRP A N 13
ATOM 12433 C CA . TRP A 1 46 ? -2.990 1.914 6.828 1.00 0.00 46 TRP A CA 13
ATOM 12434 C C . TRP A 1 46 ? -3.370 0.695 7.671 1.00 0.00 46 TRP A C 13
ATOM 12435 O O . TRP A 1 46 ? -2.976 0.591 8.832 1.00 0.00 46 TRP A O 13
ATOM 12456 N N . ASN A 1 47 ? -4.130 -0.198 7.054 1.00 0.00 47 ASN A N 13
ATOM 12457 C CA . ASN A 1 47 ? -4.567 -1.406 7.733 1.00 0.00 47 ASN A CA 13
ATOM 12458 C C . ASN A 1 47 ? -4.262 -2.619 6.853 1.00 0.00 47 ASN A C 13
ATOM 12459 O O . ASN A 1 47 ? -5.159 -3.172 6.219 1.00 0.00 47 ASN A O 13
ATOM 12470 N N . ILE A 1 48 ? -2.992 -2.998 6.843 1.00 0.00 48 ILE A N 13
ATOM 12471 C CA . ILE A 1 48 ? -2.557 -4.136 6.051 1.00 0.00 48 ILE A CA 13
ATOM 12472 C C . ILE A 1 48 ? -3.609 -5.244 6.137 1.00 0.00 48 ILE A C 13
ATOM 12473 O O . ILE A 1 48 ? -4.055 -5.763 5.115 1.00 0.00 48 ILE A O 13
ATOM 12489 N N . GLU A 1 49 ? -3.975 -5.574 7.367 1.00 0.00 49 GLU A N 13
ATOM 12490 C CA . GLU A 1 49 ? -4.966 -6.611 7.601 1.00 0.00 49 GLU A CA 13
ATOM 12491 C C . GLU A 1 49 ? -6.165 -6.419 6.669 1.00 0.00 49 GLU A C 13
ATOM 12492 O O . GLU A 1 49 ? -6.668 -7.382 6.093 1.00 0.00 49 GLU A O 13
ATOM 12504 N N . ALA A 1 50 ? -6.587 -5.168 6.550 1.00 0.00 50 ALA A N 13
ATOM 12505 C CA . ALA A 1 50 ? -7.717 -4.838 5.699 1.00 0.00 50 ALA A CA 13
ATOM 12506 C C . ALA A 1 50 ? -7.232 -4.672 4.257 1.00 0.00 50 ALA A C 13
ATOM 12507 O O . ALA A 1 50 ? -7.701 -5.367 3.357 1.00 0.00 50 ALA A O 13
ATOM 12514 N N . ALA A 1 51 ? -6.299 -3.748 4.083 1.00 0.00 51 ALA A N 13
ATOM 12515 C CA . ALA A 1 51 ? -5.745 -3.482 2.766 1.00 0.00 51 ALA A CA 13
ATOM 12516 C C . ALA A 1 51 ? -5.508 -4.807 2.040 1.00 0.00 51 ALA A C 13
ATOM 12517 O O . ALA A 1 51 ? -5.865 -4.952 0.872 1.00 0.00 51 ALA A O 13
ATOM 12524 N N . VAL A 1 52 ? -4.907 -5.742 2.762 1.00 0.00 52 VAL A N 13
ATOM 12525 C CA . VAL A 1 52 ? -4.618 -7.051 2.202 1.00 0.00 52 VAL A CA 13
ATOM 12526 C C . VAL A 1 52 ? -5.926 -7.715 1.769 1.00 0.00 52 VAL A C 13
ATOM 12527 O O . VAL A 1 52 ? -6.012 -8.271 0.674 1.00 0.00 52 VAL A O 13
ATOM 12540 N N . GLN A 1 53 ? -6.913 -7.637 2.650 1.00 0.00 53 GLN A N 13
ATOM 12541 C CA . GLN A 1 53 ? -8.212 -8.224 2.372 1.00 0.00 53 GLN A CA 13
ATOM 12542 C C . GLN A 1 53 ? -8.892 -7.487 1.216 1.00 0.00 53 GLN A C 13
ATOM 12543 O O . GLN A 1 53 ? -9.112 -8.063 0.152 1.00 0.00 53 GLN A O 13
ATOM 12557 N N . ASP A 1 54 ? -9.206 -6.224 1.465 1.00 0.00 54 ASP A N 13
ATOM 12558 C CA . ASP A 1 54 ? -9.856 -5.402 0.458 1.00 0.00 54 ASP A CA 13
ATOM 12559 C C . ASP A 1 54 ? -9.148 -5.594 -0.885 1.00 0.00 54 ASP A C 13
ATOM 12560 O O . ASP A 1 54 ? -9.752 -5.410 -1.940 1.00 0.00 54 ASP A O 13
ATOM 12569 N N . ARG A 1 55 ? -7.878 -5.960 -0.801 1.00 0.00 55 ARG A N 13
ATOM 12570 C CA . ARG A 1 55 ? -7.082 -6.179 -1.997 1.00 0.00 55 ARG A CA 13
ATOM 12571 C C . ARG A 1 55 ? -7.416 -7.537 -2.617 1.00 0.00 55 ARG A C 13
ATOM 12572 O O . ARG A 1 55 ? -7.843 -7.610 -3.768 1.00 0.00 55 ARG A O 13
ATOM 12593 N N . LEU A 1 56 ? -7.210 -8.580 -1.825 1.00 0.00 56 LEU A N 13
ATOM 12594 C CA . LEU A 1 56 ? -7.485 -9.931 -2.282 1.00 0.00 56 LEU A CA 13
ATOM 12595 C C . LEU A 1 56 ? -8.990 -10.095 -2.503 1.00 0.00 56 LEU A C 13
ATOM 12596 O O . LEU A 1 56 ? -9.428 -10.409 -3.609 1.00 0.00 56 LEU A O 13
ATOM 12612 N N . ASN A 1 57 ? -9.740 -9.874 -1.434 1.00 0.00 57 ASN A N 13
ATOM 12613 C CA . ASN A 1 57 ? -11.187 -9.992 -1.497 1.00 0.00 57 ASN A CA 13
ATOM 12614 C C . ASN A 1 57 ? -11.685 -9.407 -2.820 1.00 0.00 57 ASN A C 13
ATOM 12615 O O . ASN A 1 57 ? -12.238 -10.125 -3.652 1.00 0.00 57 ASN A O 13
ATOM 12626 N N . GLU A 1 58 ? -11.471 -8.108 -2.974 1.00 0.00 58 GLU A N 13
ATOM 12627 C CA . GLU A 1 58 ? -11.891 -7.418 -4.182 1.00 0.00 58 GLU A CA 13
ATOM 12628 C C . GLU A 1 58 ? -11.000 -7.819 -5.359 1.00 0.00 58 GLU A C 13
ATOM 12629 O O . GLU A 1 58 ? -9.853 -7.383 -5.451 1.00 0.00 58 GLU A O 13
ATOM 12641 N N . GLN A 1 59 ? -11.561 -8.644 -6.230 1.00 0.00 59 GLN A N 13
ATOM 12642 C CA . GLN A 1 59 ? -10.831 -9.109 -7.398 1.00 0.00 59 GLN A CA 13
ATOM 12643 C C . GLN A 1 59 ? -9.706 -10.056 -6.979 1.00 0.00 59 GLN A C 13
ATOM 12644 O O . GLN A 1 59 ? -8.901 -9.724 -6.110 1.00 0.00 59 GLN A O 13
ATOM 12658 N N . GLU A 1 60 ? -9.685 -11.218 -7.616 1.00 0.00 60 GLU A N 13
ATOM 12659 C CA . GLU A 1 60 ? -8.671 -12.216 -7.320 1.00 0.00 60 GLU A CA 13
ATOM 12660 C C . GLU A 1 60 ? -8.380 -13.061 -8.561 1.00 0.00 60 GLU A C 13
ATOM 12661 O O . GLU A 1 60 ? -9.296 -13.604 -9.176 1.00 0.00 60 GLU A O 13
ATOM 12673 N N . GLY A 1 61 ? -7.100 -13.146 -8.893 1.00 0.00 61 GLY A N 13
ATOM 12674 C CA . GLY A 1 61 ? -6.676 -13.916 -10.050 1.00 0.00 61 GLY A CA 13
ATOM 12675 C C . GLY A 1 61 ? -6.463 -15.386 -9.682 1.00 0.00 61 GLY A C 13
ATOM 12676 O O . GLY A 1 61 ? -5.336 -15.878 -9.706 1.00 0.00 61 GLY A O 13
ATOM 12680 N N . SER A 1 62 ? -7.563 -16.046 -9.351 1.00 0.00 62 SER A N 13
ATOM 12681 C CA . SER A 1 62 ? -7.510 -17.449 -8.979 1.00 0.00 62 SER A CA 13
ATOM 12682 C C . SER A 1 62 ? -8.905 -18.070 -9.080 1.00 0.00 62 SER A C 13
ATOM 12683 O O . SER A 1 62 ? -9.907 -17.357 -9.080 1.00 0.00 62 SER A O 13
ATOM 12691 N N . GLY A 1 63 ? -8.925 -19.392 -9.164 1.00 0.00 63 GLY A N 13
ATOM 12692 C CA . GLY A 1 63 ? -10.180 -20.117 -9.265 1.00 0.00 63 GLY A CA 13
ATOM 12693 C C . GLY A 1 63 ? -11.137 -19.716 -8.140 1.00 0.00 63 GLY A C 13
ATOM 12694 O O . GLY A 1 63 ? -10.752 -18.996 -7.220 1.00 0.00 63 GLY A O 13
ATOM 12698 N N . PRO A 1 64 ? -12.398 -20.214 -8.254 1.00 0.00 64 PRO A N 13
ATOM 12699 C CA . PRO A 1 64 ? -13.412 -19.916 -7.257 1.00 0.00 64 PRO A CA 13
ATOM 12700 C C . PRO A 1 64 ? -13.174 -20.717 -5.976 1.00 0.00 64 PRO A C 13
ATOM 12701 O O . PRO A 1 64 ? -12.926 -21.920 -6.029 1.00 0.00 64 PRO A O 13
ATOM 12712 N N . SER A 1 65 ? -13.258 -20.016 -4.854 1.00 0.00 65 SER A N 13
ATOM 12713 C CA . SER A 1 65 ? -13.055 -20.647 -3.561 1.00 0.00 65 SER A CA 13
ATOM 12714 C C . SER A 1 65 ? -14.390 -20.774 -2.825 1.00 0.00 65 SER A C 13
ATOM 12715 O O . SER A 1 65 ? -15.153 -19.812 -2.746 1.00 0.00 65 SER A O 13
ATOM 12723 N N . SER A 1 66 ? -14.632 -21.968 -2.305 1.00 0.00 66 SER A N 13
ATOM 12724 C CA . SER A 1 66 ? -15.862 -22.233 -1.578 1.00 0.00 66 SER A CA 13
ATOM 12725 C C . SER A 1 66 ? -15.585 -22.258 -0.073 1.00 0.00 66 SER A C 13
ATOM 12726 O O . SER A 1 66 ? -14.562 -22.781 0.365 1.00 0.00 66 SER A O 13
ATOM 12734 N N . GLY A 1 67 ? -16.516 -21.685 0.677 1.00 0.00 67 GLY A N 13
ATOM 12735 C CA . GLY A 1 67 ? -16.385 -21.636 2.123 1.00 0.00 67 GLY A CA 13
ATOM 12736 C C . GLY A 1 67 ? -17.642 -22.178 2.806 1.00 0.00 67 GLY A C 13
ATOM 12737 O O . GLY A 1 67 ? -17.670 -23.330 3.237 1.00 0.00 67 GLY A O 13
ATOM 12741 N N . GLY A 1 1 ? 20.324 9.901 19.073 1.00 0.00 1 GLY A N 14
ATOM 12742 C CA . GLY A 1 1 ? 19.625 11.165 19.234 1.00 0.00 1 GLY A CA 14
ATOM 12743 C C . GLY A 1 1 ? 20.081 12.182 18.186 1.00 0.00 1 GLY A C 14
ATOM 12744 O O . GLY A 1 1 ? 21.005 12.957 18.428 1.00 0.00 1 GLY A O 14
ATOM 12748 N N . SER A 1 2 ? 19.413 12.145 17.042 1.00 0.00 2 SER A N 14
ATOM 12749 C CA . SER A 1 2 ? 19.738 13.053 15.956 1.00 0.00 2 SER A CA 14
ATOM 12750 C C . SER A 1 2 ? 18.468 13.741 15.451 1.00 0.00 2 SER A C 14
ATOM 12751 O O . SER A 1 2 ? 17.359 13.289 15.732 1.00 0.00 2 SER A O 14
ATOM 12759 N N . SER A 1 3 ? 18.673 14.824 14.716 1.00 0.00 3 SER A N 14
ATOM 12760 C CA . SER A 1 3 ? 17.558 15.579 14.169 1.00 0.00 3 SER A CA 14
ATOM 12761 C C . SER A 1 3 ? 17.427 15.308 12.670 1.00 0.00 3 SER A C 14
ATOM 12762 O O . SER A 1 3 ? 16.386 14.841 12.208 1.00 0.00 3 SER A O 14
ATOM 12770 N N . GLY A 1 4 ? 18.497 15.611 11.950 1.00 0.00 4 GLY A N 14
ATOM 12771 C CA . GLY A 1 4 ? 18.514 15.405 10.511 1.00 0.00 4 GLY A CA 14
ATOM 12772 C C . GLY A 1 4 ? 17.286 16.035 9.852 1.00 0.00 4 GLY A C 14
ATOM 12773 O O . GLY A 1 4 ? 16.440 15.330 9.305 1.00 0.00 4 GLY A O 14
ATOM 12777 N N . SER A 1 5 ? 17.226 17.357 9.927 1.00 0.00 5 SER A N 14
ATOM 12778 C CA . SER A 1 5 ? 16.116 18.090 9.344 1.00 0.00 5 SER A CA 14
ATOM 12779 C C . SER A 1 5 ? 16.363 19.596 9.462 1.00 0.00 5 SER A C 14
ATOM 12780 O O . SER A 1 5 ? 17.147 20.036 10.302 1.00 0.00 5 SER A O 14
ATOM 12788 N N . SER A 1 6 ? 15.680 20.344 8.608 1.00 0.00 6 SER A N 14
ATOM 12789 C CA . SER A 1 6 ? 15.816 21.790 8.605 1.00 0.00 6 SER A CA 14
ATOM 12790 C C . SER A 1 6 ? 14.638 22.425 7.864 1.00 0.00 6 SER A C 14
ATOM 12791 O O . SER A 1 6 ? 13.891 23.214 8.440 1.00 0.00 6 SER A O 14
ATOM 12799 N N . GLY A 1 7 ? 14.510 22.058 6.597 1.00 0.00 7 GLY A N 14
ATOM 12800 C CA . GLY A 1 7 ? 13.436 22.582 5.771 1.00 0.00 7 GLY A CA 14
ATOM 12801 C C . GLY A 1 7 ? 13.555 22.076 4.332 1.00 0.00 7 GLY A C 14
ATOM 12802 O O . GLY A 1 7 ? 14.186 22.719 3.495 1.00 0.00 7 GLY A O 14
ATOM 12806 N N . ALA A 1 8 ? 12.937 20.929 4.089 1.00 0.00 8 ALA A N 14
ATOM 12807 C CA . ALA A 1 8 ? 12.966 20.330 2.765 1.00 0.00 8 ALA A CA 14
ATOM 12808 C C . ALA A 1 8 ? 11.622 19.653 2.488 1.00 0.00 8 ALA A C 14
ATOM 12809 O O . ALA A 1 8 ? 11.422 18.494 2.846 1.00 0.00 8 ALA A O 14
ATOM 12816 N N . PRO A 1 9 ? 10.713 20.426 1.835 1.00 0.00 9 PRO A N 14
ATOM 12817 C CA . PRO A 1 9 ? 9.394 19.913 1.505 1.00 0.00 9 PRO A CA 14
ATOM 12818 C C . PRO A 1 9 ? 9.464 18.939 0.327 1.00 0.00 9 PRO A C 14
ATOM 12819 O O . PRO A 1 9 ? 8.905 19.204 -0.736 1.00 0.00 9 PRO A O 14
ATOM 12830 N N . GLU A 1 10 ? 10.154 17.831 0.557 1.00 0.00 10 GLU A N 14
ATOM 12831 C CA . GLU A 1 10 ? 10.303 16.816 -0.472 1.00 0.00 10 GLU A CA 14
ATOM 12832 C C . GLU A 1 10 ? 9.175 15.788 -0.372 1.00 0.00 10 GLU A C 14
ATOM 12833 O O . GLU A 1 10 ? 8.961 15.196 0.686 1.00 0.00 10 GLU A O 14
ATOM 12845 N N . GLU A 1 11 ? 8.481 15.606 -1.486 1.00 0.00 11 GLU A N 14
ATOM 12846 C CA . GLU A 1 11 ? 7.380 14.660 -1.537 1.00 0.00 11 GLU A CA 14
ATOM 12847 C C . GLU A 1 11 ? 7.729 13.397 -0.748 1.00 0.00 11 GLU A C 14
ATOM 12848 O O . GLU A 1 11 ? 8.900 13.037 -0.631 1.00 0.00 11 GLU A O 14
ATOM 12860 N N . ARG A 1 12 ? 6.692 12.758 -0.226 1.00 0.00 12 ARG A N 14
ATOM 12861 C CA . ARG A 1 12 ? 6.875 11.542 0.549 1.00 0.00 12 ARG A CA 14
ATOM 12862 C C . ARG A 1 12 ? 7.694 11.833 1.808 1.00 0.00 12 ARG A C 14
ATOM 12863 O O . ARG A 1 12 ? 8.879 12.152 1.722 1.00 0.00 12 ARG A O 14
ATOM 12884 N N . ASP A 1 13 ? 7.030 11.712 2.948 1.00 0.00 13 ASP A N 14
ATOM 12885 C CA . ASP A 1 13 ? 7.682 11.958 4.223 1.00 0.00 13 ASP A CA 14
ATOM 12886 C C . ASP A 1 13 ? 7.167 10.955 5.257 1.00 0.00 13 ASP A C 14
ATOM 12887 O O . ASP A 1 13 ? 7.329 11.158 6.459 1.00 0.00 13 ASP A O 14
ATOM 12896 N N . LEU A 1 14 ? 6.555 9.894 4.751 1.00 0.00 14 LEU A N 14
ATOM 12897 C CA . LEU A 1 14 ? 6.014 8.859 5.615 1.00 0.00 14 LEU A CA 14
ATOM 12898 C C . LEU A 1 14 ? 6.980 8.614 6.776 1.00 0.00 14 LEU A C 14
ATOM 12899 O O . LEU A 1 14 ? 8.181 8.849 6.650 1.00 0.00 14 LEU A O 14
ATOM 12915 N N . THR A 1 15 ? 6.420 8.146 7.882 1.00 0.00 15 THR A N 14
ATOM 12916 C CA . THR A 1 15 ? 7.216 7.867 9.065 1.00 0.00 15 THR A CA 14
ATOM 12917 C C . THR A 1 15 ? 7.593 6.385 9.116 1.00 0.00 15 THR A C 14
ATOM 12918 O O . THR A 1 15 ? 6.951 5.555 8.475 1.00 0.00 15 THR A O 14
ATOM 12929 N N . GLN A 1 16 ? 8.632 6.099 9.887 1.00 0.00 16 GLN A N 14
ATOM 12930 C CA . GLN A 1 16 ? 9.102 4.731 10.031 1.00 0.00 16 GLN A CA 14
ATOM 12931 C C . GLN A 1 16 ? 7.917 3.765 10.082 1.00 0.00 16 GLN A C 14
ATOM 12932 O O . GLN A 1 16 ? 7.823 2.849 9.268 1.00 0.00 16 GLN A O 14
ATOM 12946 N N . GLU A 1 17 ? 7.042 4.004 11.049 1.00 0.00 17 GLU A N 14
ATOM 12947 C CA . GLU A 1 17 ? 5.867 3.166 11.217 1.00 0.00 17 GLU A CA 14
ATOM 12948 C C . GLU A 1 17 ? 5.195 2.916 9.866 1.00 0.00 17 GLU A C 14
ATOM 12949 O O . GLU A 1 17 ? 5.067 1.771 9.435 1.00 0.00 17 GLU A O 14
ATOM 12961 N N . GLN A 1 18 ? 4.784 4.006 9.235 1.00 0.00 18 GLN A N 14
ATOM 12962 C CA . GLN A 1 18 ? 4.128 3.919 7.941 1.00 0.00 18 GLN A CA 14
ATOM 12963 C C . GLN A 1 18 ? 5.043 3.229 6.927 1.00 0.00 18 GLN A C 14
ATOM 12964 O O . GLN A 1 18 ? 4.688 2.191 6.371 1.00 0.00 18 GLN A O 14
ATOM 12978 N N . THR A 1 19 ? 6.203 3.834 6.718 1.00 0.00 19 THR A N 14
ATOM 12979 C CA . THR A 1 19 ? 7.172 3.291 5.781 1.00 0.00 19 THR A CA 14
ATOM 12980 C C . THR A 1 19 ? 7.263 1.770 5.929 1.00 0.00 19 THR A C 14
ATOM 12981 O O . THR A 1 19 ? 6.990 1.034 4.982 1.00 0.00 19 THR A O 14
ATOM 12992 N N . GLU A 1 20 ? 7.646 1.346 7.124 1.00 0.00 20 GLU A N 14
ATOM 12993 C CA . GLU A 1 20 ? 7.776 -0.073 7.408 1.00 0.00 20 GLU A CA 14
ATOM 12994 C C . GLU A 1 20 ? 6.526 -0.824 6.944 1.00 0.00 20 GLU A C 14
ATOM 12995 O O . GLU A 1 20 ? 6.610 -1.710 6.094 1.00 0.00 20 GLU A O 14
ATOM 13007 N N . LYS A 1 21 ? 5.397 -0.442 7.521 1.00 0.00 21 LYS A N 14
ATOM 13008 C CA . LYS A 1 21 ? 4.132 -1.068 7.177 1.00 0.00 21 LYS A CA 14
ATOM 13009 C C . LYS A 1 21 ? 4.081 -1.310 5.667 1.00 0.00 21 LYS A C 14
ATOM 13010 O O . LYS A 1 21 ? 3.756 -2.410 5.222 1.00 0.00 21 LYS A O 14
ATOM 13029 N N . LEU A 1 22 ? 4.409 -0.265 4.921 1.00 0.00 22 LEU A N 14
ATOM 13030 C CA . LEU A 1 22 ? 4.405 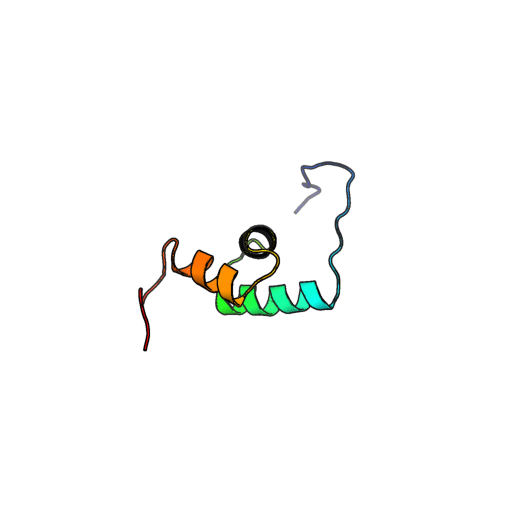-0.351 3.471 1.00 0.00 22 LEU A CA 14
ATOM 13031 C C . LEU A 1 22 ? 5.210 -1.576 3.034 1.00 0.00 22 LEU A C 14
ATOM 13032 O O . LEU A 1 22 ? 4.677 -2.475 2.385 1.00 0.00 22 LEU A O 14
ATOM 13048 N N . LEU A 1 23 ? 6.481 -1.573 3.408 1.00 0.00 23 LEU A N 14
ATOM 13049 C CA . LEU A 1 23 ? 7.365 -2.674 3.064 1.00 0.00 23 LEU A CA 14
ATOM 13050 C C . LEU A 1 23 ? 6.612 -3.996 3.222 1.00 0.00 23 LEU A C 14
ATOM 13051 O O . LEU A 1 23 ? 6.598 -4.820 2.309 1.00 0.00 23 LEU A O 14
ATOM 13067 N N . GLN A 1 24 ? 6.004 -4.158 4.389 1.00 0.00 24 GLN A N 14
ATOM 13068 C CA . GLN A 1 24 ? 5.251 -5.366 4.679 1.00 0.00 24 GLN A CA 14
ATOM 13069 C C . GLN A 1 24 ? 4.224 -5.629 3.576 1.00 0.00 24 GLN A C 14
ATOM 13070 O O . GLN A 1 24 ? 4.348 -6.595 2.825 1.00 0.00 24 GLN A O 14
ATOM 13084 N N . PHE A 1 25 ? 3.233 -4.752 3.513 1.00 0.00 25 PHE A N 14
ATOM 13085 C CA . PHE A 1 25 ? 2.185 -4.877 2.515 1.00 0.00 25 PHE A CA 14
ATOM 13086 C C . PHE A 1 25 ? 2.778 -5.081 1.119 1.00 0.00 25 PHE A C 14
ATOM 13087 O O . PHE A 1 25 ? 2.406 -6.016 0.413 1.00 0.00 25 PHE A O 14
ATOM 13104 N N . GLN A 1 26 ? 3.691 -4.189 0.764 1.00 0.00 26 GLN A N 14
ATOM 13105 C CA . GLN A 1 26 ? 4.340 -4.259 -0.534 1.00 0.00 26 GLN A CA 14
ATOM 13106 C C . GLN A 1 26 ? 4.919 -5.657 -0.764 1.00 0.00 26 GLN A C 14
ATOM 13107 O O . GLN A 1 26 ? 4.863 -6.181 -1.875 1.00 0.00 26 GLN A O 14
ATOM 13121 N N . ASP A 1 27 ? 5.462 -6.220 0.305 1.00 0.00 27 ASP A N 14
ATOM 13122 C CA . ASP A 1 27 ? 6.051 -7.547 0.235 1.00 0.00 27 ASP A CA 14
ATOM 13123 C C . ASP A 1 27 ? 4.936 -8.589 0.124 1.00 0.00 27 ASP A C 14
ATOM 13124 O O . ASP A 1 27 ? 4.980 -9.460 -0.744 1.00 0.00 27 ASP A O 14
ATOM 13133 N N . LEU A 1 28 ? 3.964 -8.466 1.015 1.00 0.00 28 LEU A N 14
ATOM 13134 C CA . LEU A 1 28 ? 2.840 -9.387 1.028 1.00 0.00 28 LEU A CA 14
ATOM 13135 C C . LEU A 1 28 ? 2.150 -9.363 -0.337 1.00 0.00 28 LEU A C 14
ATOM 13136 O O . LEU A 1 28 ? 2.137 -10.367 -1.048 1.00 0.00 28 LEU A O 14
ATOM 13152 N N . THR A 1 29 ? 1.594 -8.206 -0.664 1.00 0.00 29 THR A N 14
ATOM 13153 C CA . THR A 1 29 ? 0.905 -8.038 -1.932 1.00 0.00 29 THR A CA 14
ATOM 13154 C C . THR A 1 29 ? 1.860 -8.303 -3.097 1.00 0.00 29 THR A C 14
ATOM 13155 O O . THR A 1 29 ? 1.719 -9.298 -3.806 1.00 0.00 29 THR A O 14
ATOM 13166 N N . GLY A 1 30 ? 2.810 -7.394 -3.260 1.00 0.00 30 GLY A N 14
ATOM 13167 C CA . GLY A 1 30 ? 3.788 -7.517 -4.327 1.00 0.00 30 GLY A CA 14
ATOM 13168 C C . GLY A 1 30 ? 3.547 -6.468 -5.415 1.00 0.00 30 GLY A C 14
ATOM 13169 O O . GLY A 1 30 ? 3.930 -6.664 -6.567 1.00 0.00 30 GLY A O 14
ATOM 13173 N N . ILE A 1 31 ? 2.914 -5.377 -5.010 1.00 0.00 31 ILE A N 14
ATOM 13174 C CA . ILE A 1 31 ? 2.617 -4.297 -5.936 1.00 0.00 31 ILE A CA 14
ATOM 13175 C C . ILE A 1 31 ? 3.896 -3.504 -6.214 1.00 0.00 31 ILE A C 14
ATOM 13176 O O . ILE A 1 31 ? 4.641 -3.177 -5.291 1.00 0.00 31 ILE A O 14
ATOM 13192 N N . GLU A 1 32 ? 4.111 -3.217 -7.490 1.00 0.00 32 GLU A N 14
ATOM 13193 C CA . GLU A 1 32 ? 5.287 -2.469 -7.901 1.00 0.00 32 GLU A CA 14
ATOM 13194 C C . GLU A 1 32 ? 5.132 -0.992 -7.530 1.00 0.00 32 GLU A C 14
ATOM 13195 O O . GLU A 1 32 ? 5.926 -0.456 -6.759 1.00 0.00 32 GLU A O 14
ATOM 13207 N N . SER A 1 33 ? 4.105 -0.378 -8.097 1.00 0.00 33 SER A N 14
ATOM 13208 C CA . SER A 1 33 ? 3.836 1.026 -7.836 1.00 0.00 33 SER A CA 14
ATOM 13209 C C . SER A 1 33 ? 3.476 1.225 -6.362 1.00 0.00 33 SER A C 14
ATOM 13210 O O . SER A 1 33 ? 2.422 0.780 -5.911 1.00 0.00 33 SER A O 14
ATOM 13218 N N . MET A 1 34 ? 4.373 1.894 -5.653 1.00 0.00 34 MET A N 14
ATOM 13219 C CA . MET A 1 34 ? 4.164 2.157 -4.239 1.00 0.00 34 MET A CA 14
ATOM 13220 C C . MET A 1 34 ? 2.836 2.881 -4.007 1.00 0.00 34 MET A C 14
ATOM 13221 O O . MET A 1 34 ? 2.135 2.603 -3.036 1.00 0.00 34 MET A O 14
ATOM 13235 N N . ASP A 1 35 ? 2.532 3.796 -4.915 1.00 0.00 35 ASP A N 14
ATOM 13236 C CA . ASP A 1 35 ? 1.301 4.563 -4.822 1.00 0.00 35 ASP A CA 14
ATOM 13237 C C . ASP A 1 35 ? 0.123 3.606 -4.621 1.00 0.00 35 ASP A C 14
ATOM 13238 O O . ASP A 1 35 ? -0.699 3.806 -3.728 1.00 0.00 35 ASP A O 14
ATOM 13247 N N . GLN A 1 36 ? 0.080 2.587 -5.467 1.00 0.00 36 GLN A N 14
ATOM 13248 C CA . GLN A 1 36 ? -0.983 1.599 -5.393 1.00 0.00 36 GLN A CA 14
ATOM 13249 C C . GLN A 1 36 ? -1.077 1.024 -3.979 1.00 0.00 36 GLN A C 14
ATOM 13250 O O . GLN A 1 36 ? -2.172 0.852 -3.446 1.00 0.00 36 GLN A O 14
ATOM 13264 N N . CYS A 1 37 ? 0.086 0.743 -3.410 1.00 0.00 37 CYS A N 14
ATOM 13265 C CA . CYS A 1 37 ? 0.149 0.191 -2.068 1.00 0.00 37 CYS A CA 14
ATOM 13266 C C . CYS A 1 37 ? -0.475 1.201 -1.103 1.00 0.00 37 CYS A C 14
ATOM 13267 O O . CYS A 1 37 ? -1.585 0.994 -0.615 1.00 0.00 37 CYS A O 14
ATOM 13275 N N . ARG A 1 38 ? 0.265 2.273 -0.858 1.00 0.00 38 ARG A N 14
ATOM 13276 C CA . ARG A 1 38 ? -0.203 3.316 0.040 1.00 0.00 38 ARG A CA 14
ATOM 13277 C C . ARG A 1 38 ? -1.704 3.546 -0.151 1.00 0.00 38 ARG A C 14
ATOM 13278 O O . ARG A 1 38 ? -2.412 3.864 0.803 1.00 0.00 38 ARG A O 14
ATOM 13299 N N . HIS A 1 39 ? -2.144 3.376 -1.389 1.00 0.00 39 HIS A N 14
ATOM 13300 C CA . HIS A 1 39 ? -3.547 3.562 -1.716 1.00 0.00 39 HIS A CA 14
ATOM 13301 C C . HIS A 1 39 ? -4.399 2.598 -0.888 1.00 0.00 39 HIS A C 14
ATOM 13302 O O . HIS A 1 39 ? -5.121 3.020 0.014 1.00 0.00 39 HIS A O 14
ATOM 13316 N N . THR A 1 40 ? -4.286 1.321 -1.224 1.00 0.00 40 THR A N 14
ATOM 13317 C CA . THR A 1 40 ? -5.037 0.294 -0.523 1.00 0.00 40 THR A CA 14
ATOM 13318 C C . THR A 1 40 ? -4.942 0.502 0.990 1.00 0.00 40 THR A C 14
ATOM 13319 O O . THR A 1 40 ? -5.904 0.259 1.716 1.00 0.00 40 THR A O 14
ATOM 13330 N N . LEU A 1 41 ? -3.771 0.950 1.421 1.00 0.00 41 LEU A N 14
ATOM 13331 C CA . LEU A 1 41 ? -3.537 1.193 2.834 1.00 0.00 41 LEU A CA 14
ATOM 13332 C C . LEU A 1 41 ? -4.330 2.427 3.272 1.00 0.00 41 LEU A C 14
ATOM 13333 O O . LEU A 1 41 ? -5.304 2.311 4.014 1.00 0.00 41 LEU A O 14
ATOM 13349 N N . GLU A 1 42 ? -3.882 3.579 2.795 1.00 0.00 42 GLU A N 14
ATOM 13350 C CA . GLU A 1 42 ? -4.537 4.832 3.128 1.00 0.00 42 GLU A CA 14
ATOM 13351 C C . GLU A 1 42 ? -6.055 4.644 3.167 1.00 0.00 42 GLU A C 14
ATOM 13352 O O . GLU A 1 42 ? -6.715 5.079 4.109 1.00 0.00 42 GLU A O 14
ATOM 13364 N N . GLN A 1 43 ? -6.565 3.994 2.130 1.00 0.00 43 GLN A N 14
ATOM 13365 C CA . GLN A 1 43 ? -7.993 3.743 2.034 1.00 0.00 43 GLN A CA 14
ATOM 13366 C C . GLN A 1 43 ? -8.512 3.121 3.332 1.00 0.00 43 GLN A C 14
ATOM 13367 O O . GLN A 1 43 ? -9.327 3.722 4.030 1.00 0.00 43 GLN A O 14
ATOM 13381 N N . HIS A 1 44 ? -8.018 1.925 3.616 1.00 0.00 44 HIS A N 14
ATOM 13382 C CA . HIS A 1 44 ? -8.421 1.215 4.818 1.00 0.00 44 HIS A CA 14
ATOM 13383 C C . HIS A 1 44 ? -7.870 1.937 6.050 1.00 0.00 44 HIS A C 14
ATOM 13384 O O . HIS A 1 44 ? -8.233 1.611 7.179 1.00 0.00 44 HIS A O 14
ATOM 13398 N N . ASN A 1 45 ? -7.002 2.903 5.790 1.00 0.00 45 ASN A N 14
ATOM 13399 C CA . ASN A 1 45 ? -6.397 3.674 6.863 1.00 0.00 45 ASN A CA 14
ATOM 13400 C C . ASN A 1 45 ? -5.168 2.930 7.389 1.00 0.00 45 ASN A C 14
ATOM 13401 O O . ASN A 1 45 ? -5.113 2.566 8.562 1.00 0.00 45 ASN A O 14
ATOM 13412 N N . TRP A 1 46 ? -4.212 2.727 6.494 1.00 0.00 46 TRP A N 14
ATOM 13413 C CA . TRP A 1 46 ? -2.986 2.033 6.853 1.00 0.00 46 TRP A CA 14
ATOM 13414 C C . TRP A 1 46 ? -3.361 0.828 7.719 1.00 0.00 46 TRP A C 14
ATOM 13415 O O . TRP A 1 46 ? -2.962 0.745 8.879 1.00 0.00 46 TRP A O 14
ATOM 13436 N N . ASN A 1 47 ? -4.124 -0.075 7.121 1.00 0.00 47 ASN A N 14
ATOM 13437 C CA . ASN A 1 47 ? -4.557 -1.272 7.823 1.00 0.00 47 ASN A CA 14
ATOM 13438 C C . ASN A 1 47 ? -4.229 -2.502 6.974 1.00 0.00 47 ASN A C 14
ATOM 13439 O O . ASN A 1 47 ? -5.117 -3.092 6.360 1.00 0.00 47 ASN A O 14
ATOM 13450 N N . ILE A 1 48 ? -2.952 -2.854 6.967 1.00 0.00 48 ILE A N 14
ATOM 13451 C CA . ILE A 1 48 ? -2.496 -4.003 6.204 1.00 0.00 48 ILE A CA 14
ATOM 13452 C C . ILE A 1 48 ? -3.522 -5.132 6.329 1.00 0.00 48 ILE A C 14
ATOM 13453 O O . ILE A 1 48 ? -3.927 -5.720 5.327 1.00 0.00 48 ILE A O 14
ATOM 13469 N N . GLU A 1 49 ? -3.913 -5.399 7.566 1.00 0.00 49 GLU A N 14
ATOM 13470 C CA . GLU A 1 49 ? -4.883 -6.446 7.834 1.00 0.00 49 GLU A CA 14
ATOM 13471 C C . GLU A 1 49 ? -6.076 -6.320 6.885 1.00 0.00 49 GLU A C 14
ATOM 13472 O O . GLU A 1 49 ? -6.526 -7.312 6.312 1.00 0.00 49 GLU A O 14
ATOM 13484 N N . ALA A 1 50 ? -6.555 -5.093 6.746 1.00 0.00 50 ALA A N 14
ATOM 13485 C CA . ALA A 1 50 ? -7.687 -4.824 5.876 1.00 0.00 50 ALA A CA 14
ATOM 13486 C C . ALA A 1 50 ? -7.192 -4.666 4.437 1.00 0.00 50 ALA A C 14
ATOM 13487 O O . ALA A 1 50 ? -7.636 -5.383 3.541 1.00 0.00 50 ALA A O 14
ATOM 13494 N N . ALA A 1 51 ? -6.278 -3.723 4.259 1.00 0.00 51 ALA A N 14
ATOM 13495 C CA . ALA A 1 51 ? -5.717 -3.462 2.945 1.00 0.00 51 ALA A CA 14
ATOM 13496 C C . ALA A 1 51 ? -5.431 -4.792 2.244 1.00 0.00 51 ALA A C 14
ATOM 13497 O O . ALA A 1 51 ? -5.765 -4.964 1.072 1.00 0.00 51 ALA A O 14
ATOM 13504 N N . VAL A 1 52 ? -4.816 -5.697 2.990 1.00 0.00 52 VAL A N 14
ATOM 13505 C CA . VAL A 1 52 ? -4.482 -7.006 2.455 1.00 0.00 52 VAL A CA 14
ATOM 13506 C C . VAL A 1 52 ? -5.749 -7.670 1.913 1.00 0.00 52 VAL A C 14
ATOM 13507 O O . VAL A 1 52 ? -5.742 -8.227 0.816 1.00 0.00 52 VAL A O 14
ATOM 13520 N N . GLN A 1 53 ? -6.807 -7.589 2.707 1.00 0.00 53 GLN A N 14
ATOM 13521 C CA . GLN A 1 53 ? -8.079 -8.175 2.320 1.00 0.00 53 GLN A CA 14
ATOM 13522 C C . GLN A 1 53 ? -8.651 -7.446 1.103 1.00 0.00 53 GLN A C 14
ATOM 13523 O O . GLN A 1 53 ? -8.728 -8.014 0.014 1.00 0.00 53 GLN A O 14
ATOM 13537 N N . ASP A 1 54 ? -9.038 -6.199 1.327 1.00 0.00 54 ASP A N 14
ATOM 13538 C CA . ASP A 1 54 ? -9.601 -5.387 0.262 1.00 0.00 54 ASP A CA 14
ATOM 13539 C C . ASP A 1 54 ? -8.809 -5.622 -1.026 1.00 0.00 54 ASP A C 14
ATOM 13540 O O . ASP A 1 54 ? -9.353 -5.506 -2.123 1.00 0.00 54 ASP A O 14
ATOM 13549 N N . ARG A 1 55 ? -7.537 -5.949 -0.849 1.00 0.00 55 ARG A N 14
ATOM 13550 C CA . ARG A 1 55 ? -6.665 -6.202 -1.983 1.00 0.00 55 ARG A CA 14
ATOM 13551 C C . ARG A 1 55 ? -6.971 -7.571 -2.594 1.00 0.00 55 ARG A C 14
ATOM 13552 O O . ARG A 1 55 ? -7.314 -7.667 -3.771 1.00 0.00 55 ARG A O 14
ATOM 13573 N N . LEU A 1 56 ? -6.837 -8.596 -1.765 1.00 0.00 56 LEU A N 14
ATOM 13574 C CA . LEU A 1 56 ? -7.095 -9.955 -2.209 1.00 0.00 56 LEU A CA 14
ATOM 13575 C C . LEU A 1 56 ? -8.595 -10.133 -2.450 1.00 0.00 56 LEU A C 14
ATOM 13576 O O . LEU A 1 56 ? -9.018 -10.415 -3.570 1.00 0.00 56 LEU A O 14
ATOM 13592 N N . ASN A 1 57 ? -9.358 -9.959 -1.381 1.00 0.00 57 ASN A N 14
ATOM 13593 C CA . ASN A 1 57 ? -10.802 -10.097 -1.462 1.00 0.00 57 ASN A CA 14
ATOM 13594 C C . ASN A 1 57 ? -11.296 -9.482 -2.774 1.00 0.00 57 ASN A C 14
ATOM 13595 O O . ASN A 1 57 ? -12.024 -10.124 -3.529 1.00 0.00 57 ASN A O 14
ATOM 13606 N N . GLU A 1 58 ? -10.880 -8.246 -3.004 1.00 0.00 58 GLU A N 14
ATOM 13607 C CA . GLU A 1 58 ? -11.270 -7.537 -4.211 1.00 0.00 58 GLU A CA 14
ATOM 13608 C C . GLU A 1 58 ? -12.762 -7.740 -4.486 1.00 0.00 58 GLU A C 14
ATOM 13609 O O . GLU A 1 58 ? -13.134 -8.400 -5.455 1.00 0.00 58 GLU A O 14
ATOM 13621 N N . GLN A 1 59 ? -13.575 -7.159 -3.617 1.00 0.00 59 GLN A N 14
ATOM 13622 C CA . GLN A 1 59 ? -15.018 -7.267 -3.754 1.00 0.00 59 GLN A CA 14
ATOM 13623 C C . GLN A 1 59 ? -15.604 -5.944 -4.251 1.00 0.00 59 GLN A C 14
ATOM 13624 O O . GLN A 1 59 ? -16.284 -5.243 -3.503 1.00 0.00 59 GLN A O 14
ATOM 13638 N N . GLU A 1 60 ? -15.320 -5.643 -5.509 1.00 0.00 60 GLU A N 14
ATOM 13639 C CA . GLU A 1 60 ? -15.811 -4.417 -6.115 1.00 0.00 60 GLU A CA 14
ATOM 13640 C C . GLU A 1 60 ? -17.143 -4.671 -6.823 1.00 0.00 60 GLU A C 14
ATOM 13641 O O . GLU A 1 60 ? -18.170 -4.114 -6.439 1.00 0.00 60 GLU A O 14
ATOM 13653 N N . GLY A 1 61 ? -17.082 -5.512 -7.845 1.00 0.00 61 GLY A N 14
ATOM 13654 C CA . GLY A 1 61 ? -18.271 -5.847 -8.610 1.00 0.00 61 GLY A CA 14
ATOM 13655 C C . GLY A 1 61 ? -18.772 -4.637 -9.401 1.00 0.00 61 GLY A C 14
ATOM 13656 O O . GLY A 1 61 ? -18.851 -3.532 -8.868 1.00 0.00 61 GLY A O 14
ATOM 13660 N N . SER A 1 62 ? -19.100 -4.888 -10.660 1.00 0.00 62 SER A N 14
ATOM 13661 C CA . SER A 1 62 ? -19.592 -3.833 -11.530 1.00 0.00 62 SER A CA 14
ATOM 13662 C C . SER A 1 62 ? -20.455 -4.431 -12.642 1.00 0.00 62 SER A C 14
ATOM 13663 O O . SER A 1 62 ? -20.431 -5.640 -12.869 1.00 0.00 62 SER A O 14
ATOM 13671 N N . GLY A 1 63 ? -21.196 -3.557 -13.307 1.00 0.00 63 GLY A N 14
ATOM 13672 C CA . GLY A 1 63 ? -22.065 -3.985 -14.391 1.00 0.00 63 GLY A CA 14
ATOM 13673 C C . GLY A 1 63 ? -23.283 -3.067 -14.511 1.00 0.00 63 GLY A C 14
ATOM 13674 O O . GLY A 1 63 ? -24.388 -3.442 -14.121 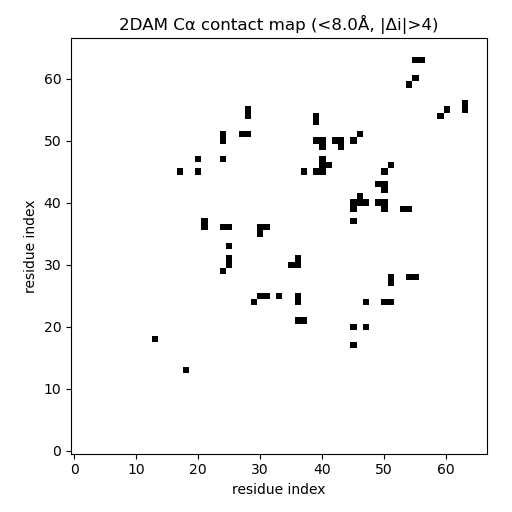1.00 0.00 63 GLY A O 14
ATOM 13678 N N . PRO A 1 64 ? -23.034 -1.851 -15.067 1.00 0.00 64 PRO A N 14
ATOM 13679 C CA . PRO A 1 64 ? -24.098 -0.877 -15.244 1.00 0.00 64 PRO A CA 14
ATOM 13680 C C . PRO A 1 64 ? -25.007 -1.264 -16.412 1.00 0.00 64 PRO A C 14
ATOM 13681 O O . PRO A 1 64 ? -24.700 -2.189 -17.162 1.00 0.00 64 PRO A O 14
ATOM 13692 N N . SER A 1 65 ? -26.108 -0.536 -16.529 1.00 0.00 65 SER A N 14
ATOM 13693 C CA . SER A 1 65 ? -27.064 -0.791 -17.593 1.00 0.00 65 SER A CA 14
ATOM 13694 C C . SER A 1 65 ? -27.771 0.509 -17.984 1.00 0.00 65 SER A C 14
ATOM 13695 O O . SER A 1 65 ? -28.759 0.894 -17.362 1.00 0.00 65 SER A O 14
ATOM 13703 N N . SER A 1 66 ? -27.236 1.149 -19.014 1.00 0.00 66 SER A N 14
ATOM 13704 C CA . SER A 1 66 ? -27.803 2.397 -19.496 1.00 0.00 66 SER A CA 14
ATOM 13705 C C . SER A 1 66 ? -28.822 2.116 -20.602 1.00 0.00 66 SER A C 14
ATOM 13706 O O . SER A 1 66 ? -28.687 1.143 -21.342 1.00 0.00 66 SER A O 14
ATOM 13714 N N . GLY A 1 67 ? -29.817 2.987 -20.681 1.00 0.00 67 GLY A N 14
ATOM 13715 C CA . GLY A 1 67 ? -30.858 2.845 -21.685 1.00 0.00 67 GLY A CA 14
ATOM 13716 C C . GLY A 1 67 ? -31.672 4.134 -21.817 1.00 0.00 67 GLY A C 14
ATOM 13717 O O . GLY A 1 67 ? -32.584 4.380 -21.030 1.00 0.00 67 GLY A O 14
ATOM 13721 N N . GLY A 1 1 ? -10.741 18.836 -16.176 1.00 0.00 1 GLY A N 15
ATOM 13722 C CA . GLY A 1 1 ? -9.671 18.371 -15.310 1.00 0.00 1 GLY A CA 15
ATOM 13723 C C . GLY A 1 1 ? -9.589 16.843 -15.311 1.00 0.00 1 GLY A C 15
ATOM 13724 O O . GLY A 1 1 ? -10.216 16.185 -14.482 1.00 0.00 1 GLY A O 15
ATOM 13728 N N . SER A 1 2 ? -8.812 16.324 -16.249 1.00 0.00 2 SER A N 15
ATOM 13729 C CA . SER A 1 2 ? -8.641 14.886 -16.368 1.00 0.00 2 SER A CA 15
ATOM 13730 C C . SER A 1 2 ? -7.163 14.550 -16.574 1.00 0.00 2 SER A C 15
ATOM 13731 O O . SER A 1 2 ? -6.667 14.576 -17.700 1.00 0.00 2 SER A O 15
ATOM 13739 N N . SER A 1 3 ? -6.499 14.243 -15.469 1.00 0.00 3 SER A N 15
ATOM 13740 C CA . SER A 1 3 ? -5.087 13.902 -15.514 1.00 0.00 3 SER A CA 15
ATOM 13741 C C . SER A 1 3 ? -4.665 13.247 -14.198 1.00 0.00 3 SER A C 15
ATOM 13742 O O . SER A 1 3 ? -5.318 13.429 -13.171 1.00 0.00 3 SER A O 15
ATOM 13750 N N . GLY A 1 4 ? -3.576 12.496 -14.270 1.00 0.00 4 GLY A N 15
ATOM 13751 C CA . GLY A 1 4 ? -3.058 11.812 -13.097 1.00 0.00 4 GLY A CA 15
ATOM 13752 C C . GLY A 1 4 ? -2.061 12.694 -12.343 1.00 0.00 4 GLY A C 15
ATOM 13753 O O . GLY A 1 4 ? -1.101 13.192 -12.929 1.00 0.00 4 GLY A O 15
ATOM 13757 N N . SER A 1 5 ? -2.323 12.861 -11.055 1.00 0.00 5 SER A N 15
ATOM 13758 C CA . SER A 1 5 ? -1.460 13.674 -10.215 1.00 0.00 5 SER A CA 15
ATOM 13759 C C . SER A 1 5 ? -1.711 13.353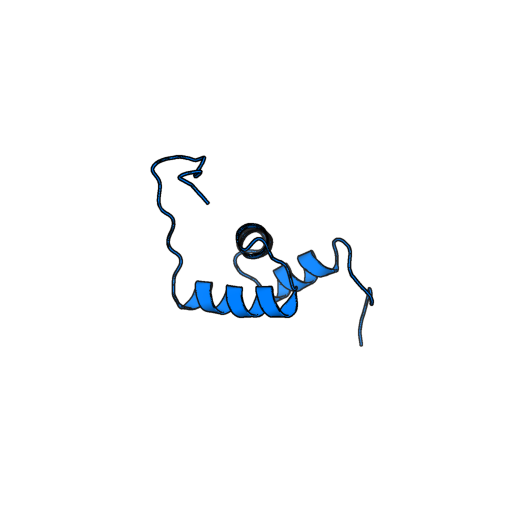 -8.741 1.00 0.00 5 SER A C 15
ATOM 13760 O O . SER A 1 5 ? -2.859 13.242 -8.313 1.00 0.00 5 SER A O 15
ATOM 13768 N N . SER A 1 6 ? -0.619 13.212 -8.004 1.00 0.00 6 SER A N 15
ATOM 13769 C CA . SER A 1 6 ? -0.706 12.905 -6.587 1.00 0.00 6 SER A CA 15
ATOM 13770 C C . SER A 1 6 ? -0.990 14.181 -5.792 1.00 0.00 6 SER A C 15
ATOM 13771 O O . SER A 1 6 ? -0.976 15.278 -6.347 1.00 0.00 6 SER A O 15
ATOM 13779 N N . GLY A 1 7 ? -1.242 13.994 -4.505 1.00 0.00 7 GLY A N 15
ATOM 13780 C CA . GLY A 1 7 ? -1.529 15.117 -3.628 1.00 0.00 7 GLY A CA 15
ATOM 13781 C C . GLY A 1 7 ? -0.495 15.213 -2.504 1.00 0.00 7 GLY A C 15
ATOM 13782 O O . GLY A 1 7 ? -0.438 14.348 -1.632 1.00 0.00 7 GLY A O 15
ATOM 13786 N N . ALA A 1 8 ? 0.297 16.274 -2.562 1.00 0.00 8 ALA A N 15
ATOM 13787 C CA . ALA A 1 8 ? 1.326 16.495 -1.560 1.00 0.00 8 ALA A CA 15
ATOM 13788 C C . ALA A 1 8 ? 2.140 17.734 -1.937 1.00 0.00 8 ALA A C 15
ATOM 13789 O O . ALA A 1 8 ? 3.105 17.641 -2.693 1.00 0.00 8 ALA A O 15
ATOM 13796 N N . PRO A 1 9 ? 1.709 18.897 -1.377 1.00 0.00 9 PRO A N 15
ATOM 13797 C CA . PRO A 1 9 ? 2.388 20.153 -1.646 1.00 0.00 9 PRO A CA 15
ATOM 13798 C C . PRO A 1 9 ? 3.711 20.236 -0.883 1.00 0.00 9 PRO A C 15
ATOM 13799 O O . PRO A 1 9 ? 3.932 21.170 -0.114 1.00 0.00 9 PRO A O 15
ATOM 13810 N N . GLU A 1 10 ? 4.559 19.246 -1.123 1.00 0.00 10 GLU A N 15
ATOM 13811 C CA . GLU A 1 10 ? 5.855 19.195 -0.468 1.00 0.00 10 GLU A CA 15
ATOM 13812 C C . GLU A 1 10 ? 5.685 19.249 1.051 1.00 0.00 10 GLU A C 15
ATOM 13813 O O . GLU A 1 10 ? 4.593 19.521 1.548 1.00 0.00 10 GLU A O 15
ATOM 13825 N N . GLU A 1 11 ? 6.781 18.985 1.747 1.00 0.00 11 GLU A N 15
ATOM 13826 C CA . GLU A 1 11 ? 6.767 19.000 3.200 1.00 0.00 11 GLU A CA 15
ATOM 13827 C C . GLU A 1 11 ? 5.835 17.910 3.733 1.00 0.00 11 GLU A C 15
ATOM 13828 O O . GLU A 1 11 ? 4.930 17.463 3.030 1.00 0.00 11 GLU A O 15
ATOM 13840 N N . ARG A 1 12 ? 6.089 17.513 4.971 1.00 0.00 12 ARG A N 15
ATOM 13841 C CA . ARG A 1 12 ? 5.284 16.483 5.607 1.00 0.00 12 ARG A CA 15
ATOM 13842 C C . ARG A 1 12 ? 5.308 15.201 4.773 1.00 0.00 12 ARG A C 15
ATOM 13843 O O . ARG A 1 12 ? 4.614 15.101 3.762 1.00 0.00 12 ARG A O 15
ATOM 13864 N N . ASP A 1 13 ? 6.113 14.252 5.227 1.00 0.00 13 ASP A N 15
ATOM 13865 C CA . ASP A 1 13 ? 6.236 12.980 4.536 1.00 0.00 13 ASP A CA 15
ATOM 13866 C C . ASP A 1 13 ? 5.896 11.844 5.502 1.00 0.00 13 ASP A C 15
ATOM 13867 O O . ASP A 1 13 ? 5.903 12.035 6.717 1.00 0.00 13 ASP A O 15
ATOM 13876 N N . LEU A 1 14 ? 5.605 10.687 4.926 1.00 0.00 14 LEU A N 15
ATOM 13877 C CA . LEU A 1 14 ? 5.263 9.520 5.721 1.00 0.00 14 LEU A CA 15
ATOM 13878 C C . LEU A 1 14 ? 6.305 9.337 6.826 1.00 0.00 14 LEU A C 15
ATOM 13879 O O . LEU A 1 14 ? 7.390 9.915 6.763 1.00 0.00 14 LEU A O 15
ATOM 13895 N N . THR A 1 15 ? 5.940 8.532 7.813 1.00 0.00 15 THR A N 15
ATOM 13896 C CA . THR A 1 15 ? 6.830 8.267 8.930 1.00 0.00 15 THR A CA 15
ATOM 13897 C C . THR A 1 15 ? 7.297 6.810 8.905 1.00 0.00 15 THR A C 15
ATOM 13898 O O . THR A 1 15 ? 6.707 5.977 8.219 1.00 0.00 15 THR A O 15
ATOM 13909 N N . GLN A 1 16 ? 8.353 6.548 9.662 1.00 0.00 16 GLN A N 15
ATOM 13910 C CA . GLN A 1 16 ? 8.906 5.206 9.735 1.00 0.00 16 GLN A CA 15
ATOM 13911 C C . GLN A 1 16 ? 7.783 4.175 9.866 1.00 0.00 16 GLN A C 15
ATOM 13912 O O . GLN A 1 16 ? 7.676 3.262 9.049 1.00 0.00 16 GLN A O 15
ATOM 13926 N N . GLU A 1 17 ? 6.975 4.356 10.900 1.00 0.00 17 GLU A N 15
ATOM 13927 C CA . GLU A 1 17 ? 5.864 3.453 11.149 1.00 0.00 17 GLU A CA 15
ATOM 13928 C C . GLU A 1 17 ? 5.157 3.107 9.837 1.00 0.00 17 GLU A C 15
ATOM 13929 O O . GLU A 1 17 ? 5.159 1.953 9.412 1.00 0.00 17 GLU A O 15
ATOM 13941 N N . GLN A 1 18 ? 4.570 4.129 9.231 1.00 0.00 18 GLN A N 15
ATOM 13942 C CA . GLN A 1 18 ? 3.861 3.947 7.976 1.00 0.00 18 GLN A CA 15
ATOM 13943 C C . GLN A 1 18 ? 4.743 3.204 6.970 1.00 0.00 18 GLN A C 15
ATOM 13944 O O . GLN A 1 18 ? 4.378 2.131 6.493 1.00 0.00 18 GLN A O 15
ATOM 13958 N N . THR A 1 19 ? 5.888 3.804 6.679 1.00 0.00 19 THR A N 15
ATOM 13959 C CA . THR A 1 19 ? 6.825 3.213 5.739 1.00 0.00 19 THR A CA 15
ATOM 13960 C C . THR A 1 19 ? 6.933 1.705 5.971 1.00 0.00 19 THR A C 15
ATOM 13961 O O . THR A 1 19 ? 6.548 0.911 5.114 1.00 0.00 19 THR A O 15
ATOM 13972 N N . GLU A 1 20 ? 7.459 1.354 7.136 1.00 0.00 20 GLU A N 15
ATOM 13973 C CA . GLU A 1 20 ? 7.623 -0.045 7.492 1.00 0.00 20 GLU A CA 15
ATOM 13974 C C . GLU A 1 20 ? 6.419 -0.859 7.014 1.00 0.00 20 GLU A C 15
ATOM 13975 O O . GLU A 1 20 ? 6.562 -1.762 6.191 1.00 0.00 20 GLU A O 15
ATOM 13987 N N . LYS A 1 21 ? 5.258 -0.511 7.551 1.00 0.00 21 LYS A N 15
ATOM 13988 C CA . LYS A 1 21 ? 4.030 -1.198 7.189 1.00 0.00 21 LYS A CA 15
ATOM 13989 C C . LYS A 1 21 ? 4.015 -1.446 5.680 1.00 0.00 21 LYS A C 15
ATOM 13990 O O . LYS A 1 21 ? 3.952 -2.591 5.236 1.00 0.00 21 LYS A O 15
ATOM 14009 N N . LEU A 1 22 ? 4.075 -0.353 4.932 1.00 0.00 22 LEU A N 15
ATOM 14010 C CA . LEU A 1 22 ? 4.068 -0.438 3.482 1.00 0.00 22 LEU A CA 15
ATOM 14011 C C . LEU A 1 22 ? 4.962 -1.598 3.039 1.00 0.00 22 LEU A C 15
ATOM 14012 O O . LEU A 1 22 ? 4.524 -2.477 2.299 1.00 0.00 22 LEU A O 15
ATOM 14028 N N . LEU A 1 23 ? 6.200 -1.562 3.511 1.00 0.00 23 LEU A N 15
ATOM 14029 C CA . LEU A 1 23 ? 7.160 -2.600 3.172 1.00 0.00 23 LEU A CA 15
ATOM 14030 C C . LEU A 1 23 ? 6.487 -3.969 3.290 1.00 0.00 23 LEU A C 15
ATOM 14031 O O . LEU A 1 23 ? 6.352 -4.686 2.300 1.00 0.00 23 LEU A O 15
ATOM 14047 N N . GLN A 1 24 ? 6.082 -4.291 4.510 1.00 0.00 24 GLN A N 15
ATOM 14048 C CA . GLN A 1 24 ? 5.427 -5.561 4.771 1.00 0.00 24 GLN A CA 15
ATOM 14049 C C . GLN A 1 24 ? 4.363 -5.837 3.706 1.00 0.00 24 GLN A C 15
ATOM 14050 O O . GLN A 1 24 ? 4.474 -6.799 2.947 1.00 0.00 24 GLN A O 15
ATOM 14064 N N . PHE A 1 25 ? 3.356 -4.976 3.685 1.00 0.00 25 PHE A N 15
ATOM 14065 C CA . PHE A 1 25 ? 2.273 -5.115 2.726 1.00 0.00 25 PHE A CA 15
ATOM 14066 C C . PHE A 1 25 ? 2.814 -5.413 1.327 1.00 0.00 25 PHE A C 15
ATOM 14067 O O . PHE A 1 25 ? 2.496 -6.448 0.742 1.00 0.00 25 PHE A O 15
ATOM 14084 N N . GLN A 1 26 ? 3.623 -4.489 0.830 1.00 0.00 26 GLN A N 15
ATOM 14085 C CA . GLN A 1 26 ? 4.211 -4.640 -0.490 1.00 0.00 26 GLN A CA 15
ATOM 14086 C C . GLN A 1 26 ? 4.700 -6.075 -0.692 1.00 0.00 26 GLN A C 15
ATOM 14087 O O . GLN A 1 26 ? 4.255 -6.762 -1.610 1.00 0.00 26 GLN A O 15
ATOM 14101 N N . ASP A 1 27 ? 5.608 -6.486 0.181 1.00 0.00 27 ASP A N 15
ATOM 14102 C CA . ASP A 1 27 ? 6.161 -7.828 0.109 1.00 0.00 27 ASP A CA 15
ATOM 14103 C C . ASP A 1 27 ? 5.019 -8.844 0.055 1.00 0.00 27 ASP A C 15
ATOM 14104 O O . ASP A 1 27 ? 5.076 -9.807 -0.708 1.00 0.00 27 ASP A O 15
ATOM 14113 N N . LEU A 1 28 ? 4.008 -8.594 0.874 1.00 0.00 28 LEU A N 15
ATOM 14114 C CA . LEU A 1 28 ? 2.854 -9.475 0.928 1.00 0.00 28 LEU A CA 15
ATOM 14115 C C . LEU A 1 28 ? 2.136 -9.453 -0.423 1.00 0.00 28 LEU A C 15
ATOM 14116 O O . LEU A 1 28 ? 2.052 -10.475 -1.102 1.00 0.00 28 LEU A O 15
ATOM 14132 N N . THR A 1 29 ? 1.637 -8.276 -0.772 1.00 0.00 29 THR A N 15
ATOM 14133 C CA . THR A 1 29 ? 0.929 -8.108 -2.030 1.00 0.00 29 THR A CA 15
ATOM 14134 C C . THR A 1 29 ? 1.863 -8.388 -3.209 1.00 0.00 29 THR A C 15
ATOM 14135 O O . THR A 1 29 ? 1.785 -9.447 -3.830 1.00 0.00 29 THR A O 15
ATOM 14146 N N . GLY A 1 30 ? 2.725 -7.420 -3.483 1.00 0.00 30 GLY A N 15
ATOM 14147 C CA . GLY A 1 30 ? 3.673 -7.548 -4.576 1.00 0.00 30 GLY A CA 15
ATOM 14148 C C . GLY A 1 30 ? 3.419 -6.489 -5.650 1.00 0.00 30 GLY A C 15
ATOM 14149 O O . GLY A 1 30 ? 3.940 -6.586 -6.760 1.00 0.00 30 GLY A O 15
ATOM 14153 N N . ILE A 1 31 ? 2.618 -5.499 -5.282 1.00 0.00 31 ILE A N 15
ATOM 14154 C CA . ILE A 1 31 ? 2.288 -4.422 -6.199 1.00 0.00 31 ILE A CA 15
ATOM 14155 C C . ILE A 1 31 ? 3.541 -3.585 -6.468 1.00 0.00 31 ILE A C 15
ATOM 14156 O O . ILE A 1 31 ? 4.284 -3.260 -5.543 1.00 0.00 31 ILE A O 15
ATOM 14172 N N . GLU A 1 32 ? 3.736 -3.261 -7.737 1.00 0.00 32 GLU A N 15
ATOM 14173 C CA . GLU A 1 32 ? 4.886 -2.469 -8.139 1.00 0.00 32 GLU A CA 15
ATOM 14174 C C . GLU A 1 32 ? 4.672 -0.999 -7.771 1.00 0.00 32 GLU A C 15
ATOM 14175 O O . GLU A 1 32 ? 5.437 -0.433 -6.992 1.00 0.00 32 GLU A O 15
ATOM 14187 N N . SER A 1 33 ? 3.628 -0.424 -8.350 1.00 0.00 33 SER A N 15
ATOM 14188 C CA . SER A 1 33 ? 3.304 0.969 -8.092 1.00 0.00 33 SER A CA 15
ATOM 14189 C C . SER A 1 33 ? 3.008 1.172 -6.605 1.00 0.00 33 SER A C 15
ATOM 14190 O O . SER A 1 33 ? 1.931 0.816 -6.129 1.00 0.00 33 SER A O 15
ATOM 14198 N N . MET A 1 34 ? 3.983 1.742 -5.912 1.00 0.00 34 MET A N 15
ATOM 14199 C CA . MET A 1 34 ? 3.840 1.996 -4.489 1.00 0.00 34 MET A CA 15
ATOM 14200 C C . MET A 1 34 ? 2.492 2.651 -4.181 1.00 0.00 34 MET A C 15
ATOM 14201 O O . MET A 1 34 ? 1.772 2.209 -3.288 1.00 0.00 34 MET A O 15
ATOM 14215 N N . ASP A 1 35 ? 2.191 3.696 -4.939 1.00 0.00 35 ASP A N 15
ATOM 14216 C CA . ASP A 1 35 ? 0.942 4.417 -4.759 1.00 0.00 35 ASP A CA 15
ATOM 14217 C C . ASP A 1 35 ? -0.196 3.414 -4.559 1.00 0.00 35 ASP A C 15
ATOM 14218 O O . ASP A 1 35 ? -0.909 3.471 -3.558 1.00 0.00 35 ASP A O 15
ATOM 14227 N N . GLN A 1 36 ? -0.330 2.518 -5.526 1.00 0.00 36 GLN A N 15
ATOM 14228 C CA . GLN A 1 36 ? -1.369 1.505 -5.468 1.00 0.00 36 GLN A CA 15
ATOM 14229 C C . GLN A 1 36 ? -1.425 0.880 -4.072 1.00 0.00 36 GLN A C 15
ATOM 14230 O O . GLN A 1 36 ? -2.507 0.665 -3.527 1.00 0.00 36 GLN A O 15
ATOM 14244 N N . CYS A 1 37 ? -0.246 0.607 -3.534 1.00 0.00 37 CYS A N 15
ATOM 14245 C CA . CYS A 1 37 ? -0.146 0.011 -2.212 1.00 0.00 37 CYS A CA 15
ATOM 14246 C C . CYS A 1 37 ? -0.677 1.019 -1.190 1.00 0.00 37 CYS A C 15
ATOM 14247 O O . CYS A 1 37 ? -1.774 0.851 -0.659 1.00 0.00 37 CYS A O 15
ATOM 14255 N N . ARG A 1 38 ? 0.126 2.044 -0.946 1.00 0.00 38 ARG A N 15
ATOM 14256 C CA . ARG A 1 38 ? -0.249 3.079 0.003 1.00 0.00 38 ARG A CA 15
ATOM 14257 C C . ARG A 1 38 ? -1.731 3.425 -0.148 1.00 0.00 38 ARG A C 15
ATOM 14258 O O . ARG A 1 38 ? -2.383 3.816 0.820 1.00 0.00 38 ARG A O 15
ATOM 14279 N N . HIS A 1 39 ? -2.221 3.270 -1.369 1.00 0.00 39 HIS A N 15
ATOM 14280 C CA . HIS A 1 39 ? -3.615 3.561 -1.659 1.00 0.00 39 HIS A CA 15
ATOM 14281 C C . HIS A 1 39 ? -4.512 2.571 -0.914 1.00 0.00 39 HIS A C 15
ATOM 14282 O O . HIS A 1 39 ? -5.395 2.974 -0.159 1.00 0.00 39 HIS A O 15
ATOM 14296 N N . THR A 1 40 ? -4.255 1.293 -1.153 1.00 0.00 40 THR A N 15
ATOM 14297 C CA . THR A 1 40 ? -5.028 0.242 -0.514 1.00 0.00 40 THR A CA 15
ATOM 14298 C C . THR A 1 40 ? -4.885 0.324 1.007 1.00 0.00 40 THR A C 15
ATOM 14299 O O . THR A 1 40 ? -5.695 -0.239 1.742 1.00 0.00 40 THR A O 15
ATOM 14310 N N . LEU A 1 41 ? -3.848 1.029 1.435 1.00 0.00 41 LEU A N 15
ATOM 14311 C CA . LEU A 1 41 ? -3.588 1.192 2.855 1.00 0.00 41 LEU A CA 15
ATOM 14312 C C . LEU A 1 41 ? -4.287 2.458 3.355 1.00 0.00 41 LEU A C 15
ATOM 14313 O O . LEU A 1 41 ? -5.201 2.384 4.175 1.00 0.00 41 LEU A O 15
ATOM 14329 N N . GLU A 1 42 ? -3.830 3.590 2.841 1.00 0.00 42 GLU A N 15
ATOM 14330 C CA . GLU A 1 42 ? -4.400 4.870 3.225 1.00 0.00 42 GLU A CA 15
ATOM 14331 C C . GLU A 1 42 ? -5.925 4.772 3.295 1.00 0.00 42 GLU A C 15
ATOM 14332 O O . GLU A 1 42 ? -6.542 5.297 4.221 1.00 0.00 42 GLU A O 15
ATOM 14344 N N . GLN A 1 43 ? -6.490 4.097 2.305 1.00 0.00 43 GLN A N 15
ATOM 14345 C CA . GLN A 1 43 ? -7.931 3.924 2.243 1.00 0.00 43 GLN A CA 15
ATOM 14346 C C . GLN A 1 43 ? -8.438 3.242 3.515 1.00 0.00 43 GLN A C 15
ATOM 14347 O O . GLN A 1 43 ? -9.479 3.618 4.053 1.00 0.00 43 GLN A O 15
ATOM 14361 N N . HIS A 1 44 ? -7.680 2.250 3.959 1.00 0.00 44 HIS A N 15
ATOM 14362 C CA . HIS A 1 44 ? -8.040 1.512 5.158 1.00 0.00 44 HIS A CA 15
ATOM 14363 C C . HIS A 1 44 ? -7.459 2.214 6.387 1.00 0.00 44 HIS A C 15
ATOM 14364 O O . HIS A 1 44 ? -7.784 1.861 7.520 1.00 0.00 44 HIS A O 15
ATOM 14378 N N . ASN A 1 45 ? -6.610 3.196 6.122 1.00 0.00 45 ASN A N 15
ATOM 14379 C CA . ASN A 1 45 ? -5.981 3.951 7.192 1.00 0.00 45 ASN A CA 15
ATOM 14380 C C . ASN A 1 45 ? -4.692 3.246 7.618 1.00 0.00 45 ASN A C 15
ATOM 14381 O O . ASN A 1 45 ? -4.349 3.232 8.799 1.00 0.00 45 ASN A O 15
ATOM 14392 N N . TRP A 1 46 ? -4.013 2.677 6.633 1.00 0.00 46 TRP A N 15
ATOM 14393 C CA . TRP A 1 46 ? -2.769 1.972 6.891 1.00 0.00 46 TRP A CA 15
ATOM 14394 C C . TRP A 1 46 ? -3.092 0.740 7.740 1.00 0.00 46 TRP A C 15
ATOM 14395 O O . TRP A 1 46 ? -2.482 0.527 8.787 1.00 0.00 46 TRP A O 15
ATOM 14416 N N . ASN A 1 47 ? -4.049 -0.038 7.256 1.00 0.00 47 ASN A N 15
ATOM 14417 C CA . ASN A 1 47 ? -4.459 -1.243 7.958 1.00 0.00 47 ASN A CA 15
ATOM 14418 C C . ASN A 1 47 ? -4.156 -2.463 7.086 1.00 0.00 47 ASN A C 15
ATOM 14419 O O . ASN A 1 47 ? -5.040 -2.978 6.403 1.00 0.00 47 ASN A O 15
ATOM 14430 N N . ILE A 1 48 ? -2.903 -2.891 7.138 1.00 0.00 48 ILE A N 15
ATOM 14431 C CA . ILE A 1 48 ? -2.473 -4.042 6.362 1.00 0.00 48 ILE A CA 15
ATOM 14432 C C . ILE A 1 48 ? -3.532 -5.142 6.459 1.00 0.00 48 ILE A C 15
ATOM 14433 O O . ILE A 1 48 ? -3.917 -5.728 5.448 1.00 0.00 48 ILE A O 15
ATOM 14449 N N . GLU A 1 49 ? -3.972 -5.389 7.684 1.00 0.00 49 GLU A N 15
ATOM 14450 C CA . GLU A 1 49 ? -4.979 -6.409 7.925 1.00 0.00 49 GLU A CA 15
ATOM 14451 C C . GLU A 1 49 ? -6.154 -6.234 6.961 1.00 0.00 49 GLU A C 15
ATOM 14452 O O . GLU A 1 49 ? -6.709 -7.215 6.469 1.00 0.00 49 GLU A O 15
ATOM 14464 N N . ALA A 1 50 ? -6.497 -4.977 6.719 1.00 0.00 50 ALA A N 15
ATOM 14465 C CA . ALA A 1 50 ? -7.596 -4.661 5.822 1.00 0.00 50 ALA A CA 15
ATOM 14466 C C . ALA A 1 50 ? -7.061 -4.528 4.395 1.00 0.00 50 ALA A C 15
ATOM 14467 O O . ALA A 1 50 ? -7.528 -5.213 3.486 1.00 0.00 50 ALA A O 15
ATOM 14474 N N . ALA A 1 51 ? -6.089 -3.641 4.242 1.00 0.00 51 ALA A N 15
ATOM 14475 C CA . ALA A 1 51 ? -5.485 -3.409 2.941 1.00 0.00 51 ALA A CA 15
ATOM 14476 C C . ALA A 1 51 ? -5.189 -4.754 2.274 1.00 0.00 51 ALA A C 15
ATOM 14477 O O . ALA A 1 51 ? -5.483 -4.943 1.094 1.00 0.00 51 ALA A O 15
ATOM 14484 N N . VAL A 1 52 ? -4.611 -5.652 3.057 1.00 0.00 52 VAL A N 15
ATOM 14485 C CA . VAL A 1 52 ? -4.272 -6.973 2.557 1.00 0.00 52 VAL A CA 15
ATOM 14486 C C . VAL A 1 52 ? -5.521 -7.624 1.959 1.00 0.00 52 VAL A C 15
ATOM 14487 O O . VAL A 1 52 ? -5.440 -8.314 0.944 1.00 0.00 52 VAL A O 15
ATOM 14500 N N . GLN A 1 53 ? -6.647 -7.381 2.614 1.00 0.00 53 GLN A N 15
ATOM 14501 C CA . GLN A 1 53 ? -7.911 -7.934 2.160 1.00 0.00 53 GLN A CA 15
ATOM 14502 C C . GLN A 1 53 ? -8.390 -7.203 0.904 1.00 0.00 53 GLN A C 15
ATOM 14503 O O . GLN A 1 53 ? -8.504 -7.804 -0.163 1.00 0.00 53 GLN A O 15
ATOM 14517 N N . ASP A 1 54 ? -8.658 -5.917 1.073 1.00 0.00 54 ASP A N 15
ATOM 14518 C CA . ASP A 1 54 ? -9.122 -5.097 -0.034 1.00 0.00 54 ASP A CA 15
ATOM 14519 C C . ASP A 1 54 ? -8.193 -5.294 -1.233 1.00 0.00 54 ASP A C 15
ATOM 14520 O O . ASP A 1 54 ? -8.589 -5.065 -2.375 1.00 0.00 54 ASP A O 15
ATOM 14529 N N . ARG A 1 55 ? -6.973 -5.717 -0.933 1.00 0.00 55 ARG A N 15
ATOM 14530 C CA . ARG A 1 55 ? -5.984 -5.947 -1.973 1.00 0.00 55 ARG A CA 15
ATOM 14531 C C . ARG A 1 55 ? -6.280 -7.257 -2.706 1.00 0.00 55 ARG A C 15
ATOM 14532 O O . ARG A 1 55 ? -6.290 -7.296 -3.935 1.00 0.00 55 ARG A O 15
ATOM 14553 N N . LEU A 1 56 ? -6.514 -8.298 -1.921 1.00 0.00 56 LEU A N 15
ATOM 14554 C CA . LEU A 1 56 ? -6.810 -9.606 -2.480 1.00 0.00 56 LEU A CA 15
ATOM 14555 C C . LEU A 1 56 ? -8.210 -9.588 -3.096 1.00 0.00 56 LEU A C 15
ATOM 14556 O O . LEU A 1 56 ? -8.437 -10.184 -4.148 1.00 0.00 56 LEU A O 15
ATOM 14572 N N . ASN A 1 57 ? -9.113 -8.898 -2.415 1.00 0.00 57 ASN A N 15
ATOM 14573 C CA . ASN A 1 57 ? -10.485 -8.795 -2.882 1.00 0.00 57 ASN A CA 15
ATOM 14574 C C . ASN A 1 57 ? -10.487 -8.540 -4.391 1.00 0.00 57 ASN A C 15
ATOM 14575 O O . ASN A 1 57 ? -11.016 -9.342 -5.159 1.00 0.00 57 ASN A O 15
ATOM 14586 N N . GLU A 1 58 ? -9.890 -7.420 -4.770 1.00 0.00 58 GLU A N 15
ATOM 14587 C CA . GLU A 1 58 ? -9.817 -7.049 -6.173 1.00 0.00 58 GLU A CA 15
ATOM 14588 C C . GLU A 1 58 ? -11.061 -6.257 -6.579 1.00 0.00 58 GLU A C 15
ATOM 14589 O O . GLU A 1 58 ? -10.965 -5.280 -7.319 1.00 0.00 58 GLU A O 15
ATOM 14601 N N . GLN A 1 59 ? -12.201 -6.708 -6.075 1.00 0.00 59 GLN A N 15
ATOM 14602 C CA . GLN A 1 59 ? -13.463 -6.054 -6.376 1.00 0.00 59 GLN A CA 15
ATOM 14603 C C . GLN A 1 59 ? -13.496 -4.655 -5.757 1.00 0.00 59 GLN A C 15
ATOM 14604 O O . GLN A 1 59 ? -12.885 -4.418 -4.716 1.00 0.00 59 GLN A O 15
ATOM 14618 N N . GLU A 1 60 ? -14.215 -3.764 -6.425 1.00 0.00 60 GLU A N 15
ATOM 14619 C CA . GLU A 1 60 ? -14.335 -2.395 -5.954 1.00 0.00 60 GLU A CA 15
ATOM 14620 C C . GLU A 1 60 ? -12.981 -1.687 -6.029 1.00 0.00 60 GLU A C 15
ATOM 14621 O O . GLU A 1 60 ? -12.163 -1.807 -5.118 1.00 0.00 60 GLU A O 15
ATOM 14633 N N . GLY A 1 61 ? -12.787 -0.964 -7.122 1.00 0.00 61 GLY A N 15
ATOM 14634 C CA . GLY A 1 61 ? -11.546 -0.237 -7.327 1.00 0.00 61 GLY A CA 15
ATOM 14635 C C . GLY A 1 61 ? -11.795 1.070 -8.082 1.00 0.00 61 GLY A C 15
ATOM 14636 O O . GLY A 1 61 ? -12.514 1.087 -9.080 1.00 0.00 61 GLY A O 15
ATOM 14640 N N . SER A 1 62 ? -11.187 2.134 -7.577 1.00 0.00 62 SER A N 15
ATOM 14641 C CA . SER A 1 62 ? -11.334 3.442 -8.192 1.00 0.00 62 SER A CA 15
ATOM 14642 C C . SER A 1 62 ? -9.974 4.138 -8.272 1.00 0.00 62 SER A C 15
ATOM 14643 O O . SER A 1 62 ? -9.326 4.362 -7.251 1.00 0.00 62 SER A O 15
ATOM 14651 N N . GLY A 1 63 ? -9.581 4.461 -9.496 1.00 0.00 63 GLY A N 15
ATOM 14652 C CA . GLY A 1 63 ? -8.310 5.127 -9.722 1.00 0.00 63 GLY A CA 15
ATOM 14653 C C . GLY A 1 63 ? -8.511 6.462 -10.444 1.00 0.00 63 GLY A C 15
ATOM 14654 O O . GLY A 1 63 ? -8.587 7.511 -9.807 1.00 0.00 63 GLY A O 15
ATOM 14658 N N . PRO A 1 64 ? -8.594 6.375 -11.799 1.00 0.00 64 PRO A N 15
ATOM 14659 C CA . PRO A 1 64 ? -8.785 7.563 -12.614 1.00 0.00 64 PRO A CA 15
ATOM 14660 C C . PRO A 1 64 ? -10.227 8.065 -12.523 1.00 0.00 64 PRO A C 15
ATOM 14661 O O . PRO A 1 64 ? -11.153 7.274 -12.348 1.00 0.00 64 PRO A O 15
ATOM 14672 N N . SER A 1 65 ? -10.373 9.376 -12.646 1.00 0.00 65 SER A N 15
ATOM 14673 C CA . SER A 1 65 ? -11.687 9.992 -12.580 1.00 0.00 65 SER A CA 15
ATOM 14674 C C . SER A 1 65 ? -11.910 10.881 -13.804 1.00 0.00 65 SER A C 15
ATOM 14675 O O . SER A 1 65 ? -11.079 11.731 -14.118 1.00 0.00 65 SER A O 15
ATOM 14683 N N . SER A 1 66 ? -13.038 10.655 -14.463 1.00 0.00 66 SER A N 15
ATOM 14684 C CA . SER A 1 66 ? -13.380 11.425 -15.646 1.00 0.00 66 SER A CA 15
ATOM 14685 C C . SER A 1 66 ? -13.109 12.911 -15.400 1.00 0.00 66 SER A C 15
ATOM 14686 O O . SER A 1 66 ? -12.327 13.530 -16.120 1.00 0.00 66 SER A O 15
ATOM 14694 N N . GLY A 1 67 ? -13.770 13.440 -14.381 1.00 0.00 67 GLY A N 15
ATOM 14695 C CA . GLY A 1 67 ? -13.610 14.841 -14.031 1.00 0.00 67 GLY A CA 15
ATOM 14696 C C . GLY A 1 67 ? -14.530 15.225 -12.870 1.00 0.00 67 GLY A C 15
ATOM 14697 O O . GLY A 1 67 ? -14.125 15.957 -11.969 1.00 0.00 67 GLY A O 15
ATOM 14701 N N . GLY A 1 1 ? -17.013 16.019 -16.906 1.00 0.00 1 GLY A N 16
ATOM 14702 C CA . GLY A 1 1 ? -17.9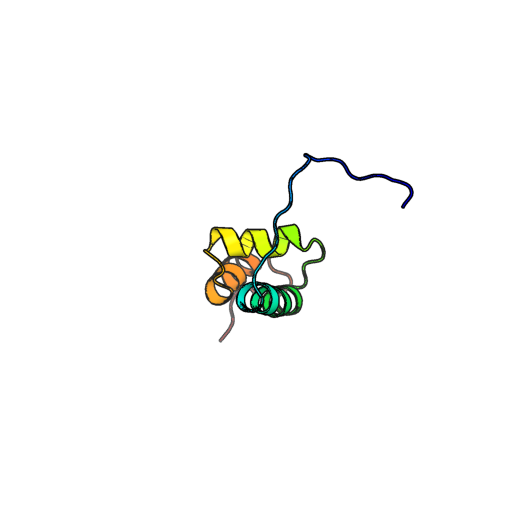77 16.324 -15.862 1.00 0.00 1 GLY A CA 16
ATOM 14703 C C . GLY A 1 1 ? -17.643 15.574 -14.571 1.00 0.00 1 GLY A C 16
ATOM 14704 O O . GLY A 1 1 ? -17.331 14.384 -14.603 1.00 0.00 1 GLY A O 16
ATOM 14708 N N . SER A 1 2 ? -17.719 16.301 -13.466 1.00 0.00 2 SER A N 16
ATOM 14709 C CA . SER A 1 2 ? -17.429 15.719 -12.166 1.00 0.00 2 SER A CA 16
ATOM 14710 C C . SER A 1 2 ? -18.251 16.421 -11.083 1.00 0.00 2 SER A C 16
ATOM 14711 O O . SER A 1 2 ? -18.607 17.589 -11.229 1.00 0.00 2 SER A O 16
ATOM 14719 N N . SER A 1 3 ? -18.528 15.679 -10.021 1.00 0.00 3 SER A N 16
ATOM 14720 C CA . SER A 1 3 ? -19.301 16.215 -8.914 1.00 0.00 3 SER A CA 16
ATOM 14721 C C . SER A 1 3 ? -19.170 15.302 -7.694 1.00 0.00 3 SER A C 16
ATOM 14722 O O . SER A 1 3 ? -19.736 14.210 -7.668 1.00 0.00 3 SER A O 16
ATOM 14730 N N . GLY A 1 4 ? -18.422 15.783 -6.712 1.00 0.00 4 GLY A N 16
ATOM 14731 C CA . GLY A 1 4 ? -18.210 15.023 -5.492 1.00 0.00 4 GLY A CA 16
ATOM 14732 C C . GLY A 1 4 ? -16.727 14.993 -5.115 1.00 0.00 4 GLY A C 16
ATOM 14733 O O . GLY A 1 4 ? -15.956 14.218 -5.678 1.00 0.00 4 GLY A O 16
ATOM 14737 N N . SER A 1 5 ? -16.373 15.846 -4.165 1.00 0.00 5 SER A N 16
ATOM 14738 C CA . SER A 1 5 ? -14.997 15.927 -3.707 1.00 0.00 5 SER A CA 16
ATOM 14739 C C . SER A 1 5 ? -14.923 16.737 -2.411 1.00 0.00 5 SER A C 16
ATOM 14740 O O . SER A 1 5 ? -15.576 17.772 -2.284 1.00 0.00 5 SER A O 16
ATOM 14748 N N . SER A 1 6 ? -14.123 16.235 -1.482 1.00 0.00 6 SER A N 16
ATOM 14749 C CA . SER A 1 6 ? -13.956 16.900 -0.200 1.00 0.00 6 SER A CA 16
ATOM 14750 C C . SER A 1 6 ? -12.861 17.963 -0.301 1.00 0.00 6 SER A C 16
ATOM 14751 O O . SER A 1 6 ? -13.111 19.142 -0.053 1.00 0.00 6 SER A O 16
ATOM 14759 N N . GLY A 1 7 ? -11.671 17.509 -0.665 1.00 0.00 7 GLY A N 16
ATOM 14760 C CA . GLY A 1 7 ? -10.537 18.407 -0.802 1.00 0.00 7 GLY A CA 16
ATOM 14761 C C . GLY A 1 7 ? -9.993 18.816 0.569 1.00 0.00 7 GLY A C 16
ATOM 14762 O O . GLY A 1 7 ? -10.758 19.176 1.462 1.00 0.00 7 GLY A O 16
ATOM 14766 N N . ALA A 1 8 ? -8.676 18.747 0.692 1.00 0.00 8 ALA A N 16
ATOM 14767 C CA . ALA A 1 8 ? -8.021 19.105 1.938 1.00 0.00 8 ALA A CA 16
ATOM 14768 C C . ALA A 1 8 ? -6.510 19.185 1.710 1.00 0.00 8 ALA A C 16
ATOM 14769 O O . ALA A 1 8 ? -5.981 18.550 0.799 1.00 0.00 8 ALA A O 16
ATOM 14776 N N . PRO A 1 9 ? -5.840 19.993 2.576 1.00 0.00 9 PRO A N 16
ATOM 14777 C CA . PRO A 1 9 ? -4.401 20.164 2.478 1.00 0.00 9 PRO A CA 16
ATOM 14778 C C . PRO A 1 9 ? -3.664 18.931 3.005 1.00 0.00 9 PRO A C 16
ATOM 14779 O O . PRO A 1 9 ? -3.317 18.867 4.183 1.00 0.00 9 PRO A O 16
ATOM 14790 N N . GLU A 1 10 ? -3.448 17.982 2.106 1.00 0.00 10 GLU A N 16
ATOM 14791 C CA . GLU A 1 10 ? -2.759 16.754 2.465 1.00 0.00 10 GLU A CA 16
ATOM 14792 C C . GLU A 1 10 ? -1.255 16.899 2.227 1.00 0.00 10 GLU A C 16
ATOM 14793 O O . GLU A 1 10 ? -0.815 17.042 1.087 1.00 0.00 10 GLU A O 16
ATOM 14805 N N . GLU A 1 11 ? -0.508 16.859 3.320 1.00 0.00 11 GLU A N 16
ATOM 14806 C CA . GLU A 1 11 ? 0.937 16.985 3.244 1.00 0.00 11 GLU A CA 16
ATOM 14807 C C . GLU A 1 11 ? 1.551 15.713 2.655 1.00 0.00 11 GLU A C 16
ATOM 14808 O O . GLU A 1 11 ? 1.025 14.618 2.850 1.00 0.00 11 GLU A O 16
ATOM 14820 N N . ARG A 1 12 ? 2.654 15.900 1.946 1.00 0.00 12 ARG A N 16
ATOM 14821 C CA . ARG A 1 12 ? 3.345 14.781 1.327 1.00 0.00 12 ARG A CA 16
ATOM 14822 C C . ARG A 1 12 ? 4.542 14.359 2.181 1.00 0.00 12 ARG A C 16
ATOM 14823 O O . ARG A 1 12 ? 5.589 15.005 2.151 1.00 0.00 12 ARG A O 16
ATOM 14844 N N . ASP A 1 13 ? 4.349 13.277 2.921 1.00 0.00 13 ASP A N 16
ATOM 14845 C CA . ASP A 1 13 ? 5.400 12.761 3.782 1.00 0.00 13 ASP A CA 16
ATOM 14846 C C . ASP A 1 13 ? 4.854 11.590 4.601 1.00 0.00 13 ASP A C 16
ATOM 14847 O O . ASP A 1 13 ? 3.664 11.546 4.910 1.00 0.00 13 ASP A O 16
ATOM 14856 N N . LEU A 1 14 ? 5.749 10.671 4.929 1.00 0.00 14 LEU A N 16
ATOM 14857 C CA . LEU A 1 14 ? 5.372 9.503 5.707 1.00 0.00 14 LEU A CA 16
ATOM 14858 C C . LEU A 1 14 ? 6.342 9.341 6.879 1.00 0.00 14 LEU A C 16
ATOM 14859 O O . LEU A 1 14 ? 7.416 9.939 6.888 1.00 0.00 14 LEU A O 16
ATOM 14875 N N . THR A 1 15 ? 5.927 8.528 7.840 1.00 0.00 15 THR A N 16
ATOM 14876 C CA . THR A 1 15 ? 6.746 8.280 9.015 1.00 0.00 15 THR A CA 16
ATOM 14877 C C . THR A 1 15 ? 7.307 6.856 8.983 1.00 0.00 15 THR A C 16
ATOM 14878 O O . THR A 1 15 ? 6.722 5.969 8.363 1.00 0.00 15 THR A O 16
ATOM 14889 N N . GLN A 1 16 ? 8.433 6.683 9.658 1.00 0.00 16 GLN A N 16
ATOM 14890 C CA . GLN A 1 16 ? 9.079 5.383 9.715 1.00 0.00 16 GLN A CA 16
ATOM 14891 C C . GLN A 1 16 ? 8.031 4.275 9.843 1.00 0.00 16 GLN A C 16
ATOM 14892 O O . GLN A 1 16 ? 7.951 3.391 8.992 1.00 0.00 16 GLN A O 16
ATOM 14906 N N . GLU A 1 17 ? 7.255 4.359 10.914 1.00 0.00 17 GLU A N 16
ATOM 14907 C CA . GLU A 1 17 ? 6.216 3.374 11.164 1.00 0.00 17 GLU A CA 16
ATOM 14908 C C . GLU A 1 17 ? 5.460 3.060 9.871 1.00 0.00 17 GLU A C 16
ATOM 14909 O O . GLU A 1 17 ? 5.467 1.922 9.405 1.00 0.00 17 GLU A O 16
ATOM 14921 N N . GLN A 1 18 ? 4.827 4.090 9.329 1.00 0.00 18 GLN A N 16
ATOM 14922 C CA . GLN A 1 18 ? 4.067 3.938 8.100 1.00 0.00 18 GLN A CA 16
ATOM 14923 C C . GLN A 1 18 ? 4.907 3.220 7.042 1.00 0.00 18 GLN A C 16
ATOM 14924 O O . GLN A 1 18 ? 4.528 2.153 6.562 1.00 0.00 18 GLN A O 16
ATOM 14938 N N . THR A 1 19 ? 6.034 3.834 6.710 1.00 0.00 19 THR A N 16
ATOM 14939 C CA . THR A 1 19 ? 6.931 3.266 5.718 1.00 0.00 19 THR A CA 16
ATOM 14940 C C . THR A 1 19 ? 7.044 1.752 5.905 1.00 0.00 19 THR A C 16
ATOM 14941 O O . THR A 1 19 ? 6.632 0.983 5.038 1.00 0.00 19 THR A O 16
ATOM 14952 N N . GLU A 1 20 ? 7.604 1.369 7.043 1.00 0.00 20 GLU A N 16
ATOM 14953 C CA . GLU A 1 20 ? 7.776 -0.040 7.356 1.00 0.00 20 GLU A CA 16
ATOM 14954 C C . GLU A 1 20 ? 6.550 -0.837 6.905 1.00 0.00 20 GLU A C 16
ATOM 14955 O O . GLU A 1 20 ? 6.668 -1.762 6.102 1.00 0.00 20 GLU A O 16
ATOM 14967 N N . LYS A 1 21 ? 5.402 -0.450 7.441 1.00 0.00 21 LYS A N 16
ATOM 14968 C CA . LYS A 1 21 ? 4.156 -1.117 7.104 1.00 0.00 21 LYS A CA 16
ATOM 14969 C C . LYS A 1 21 ? 4.106 -1.362 5.595 1.00 0.00 21 LYS A C 16
ATOM 14970 O O . LYS A 1 21 ? 4.009 -2.505 5.151 1.00 0.00 21 LYS A O 16
ATOM 14989 N N . LEU A 1 22 ? 4.175 -0.270 4.848 1.00 0.00 22 LEU A N 16
ATOM 14990 C CA . LEU A 1 22 ? 4.138 -0.352 3.398 1.00 0.00 22 LEU A CA 16
ATOM 14991 C C . LEU A 1 22 ? 5.000 -1.528 2.936 1.00 0.00 22 LEU A C 16
ATOM 14992 O O . LEU A 1 22 ? 4.528 -2.399 2.205 1.00 0.00 22 LEU A O 16
ATOM 15008 N N . LEU A 1 23 ? 6.248 -1.517 3.380 1.00 0.00 23 LEU A N 16
ATOM 15009 C CA . LEU A 1 23 ? 7.180 -2.572 3.021 1.00 0.00 23 LEU A CA 16
ATOM 15010 C C . LEU A 1 23 ? 6.484 -3.928 3.156 1.00 0.00 23 LEU A C 16
ATOM 15011 O O . LEU A 1 23 ? 6.314 -4.643 2.169 1.00 0.00 23 LEU A O 16
ATOM 15027 N N . GLN A 1 24 ? 6.100 -4.241 4.384 1.00 0.00 24 GLN A N 16
ATOM 15028 C CA . GLN A 1 24 ? 5.426 -5.499 4.660 1.00 0.00 24 GLN A CA 16
ATOM 15029 C C . GLN A 1 24 ? 4.343 -5.762 3.612 1.00 0.00 24 GLN A C 16
ATOM 15030 O O . GLN A 1 24 ? 4.460 -6.690 2.813 1.00 0.00 24 GLN A O 16
ATOM 15044 N N . PHE A 1 25 ? 3.313 -4.929 3.650 1.00 0.00 25 PHE A N 16
ATOM 15045 C CA . PHE A 1 25 ? 2.210 -5.061 2.714 1.00 0.00 25 PHE A CA 16
ATOM 15046 C C . PHE A 1 25 ? 2.724 -5.249 1.285 1.00 0.00 25 PHE A C 16
ATOM 15047 O O . PHE A 1 25 ? 2.233 -6.108 0.553 1.00 0.00 25 PHE A O 16
ATOM 15064 N N . GLN A 1 26 ? 3.704 -4.432 0.929 1.00 0.00 26 GLN A N 16
ATOM 15065 C CA . GLN A 1 26 ? 4.289 -4.498 -0.399 1.00 0.00 26 GLN A CA 16
ATOM 15066 C C . GLN A 1 26 ? 4.881 -5.887 -0.650 1.00 0.00 26 GLN A C 16
ATOM 15067 O O . GLN A 1 26 ? 4.668 -6.473 -1.710 1.00 0.00 26 GLN A O 16
ATOM 15081 N N . ASP A 1 27 ? 5.611 -6.372 0.343 1.00 0.00 27 ASP A N 16
ATOM 15082 C CA . ASP A 1 27 ? 6.235 -7.681 0.243 1.00 0.00 27 ASP A CA 16
ATOM 15083 C C . ASP A 1 27 ? 5.148 -8.751 0.122 1.00 0.00 27 ASP A C 16
ATOM 15084 O O . ASP A 1 27 ? 5.279 -9.687 -0.665 1.00 0.00 27 ASP A O 16
ATOM 15093 N N . LEU A 1 28 ? 4.099 -8.576 0.913 1.00 0.00 28 LEU A N 16
ATOM 15094 C CA . LEU A 1 28 ? 2.990 -9.515 0.904 1.00 0.00 28 LEU A CA 16
ATOM 15095 C C . LEU A 1 28 ? 2.285 -9.452 -0.452 1.00 0.00 28 LEU A C 16
ATOM 15096 O O . LEU A 1 28 ? 2.183 -10.460 -1.150 1.00 0.00 28 LEU A O 16
ATOM 15112 N N . THR A 1 29 ? 1.817 -8.258 -0.785 1.00 0.00 29 THR A N 16
ATOM 15113 C CA . THR A 1 29 ? 1.125 -8.051 -2.046 1.00 0.00 29 THR A CA 16
ATOM 15114 C C . THR A 1 29 ? 2.067 -8.315 -3.222 1.00 0.00 29 THR A C 16
ATOM 15115 O O . THR A 1 29 ? 1.945 -9.332 -3.904 1.00 0.00 29 THR A O 16
ATOM 15126 N N . GLY A 1 30 ? 2.987 -7.383 -3.423 1.00 0.00 30 GLY A N 16
ATOM 15127 C CA . GLY A 1 30 ? 3.949 -7.502 -4.505 1.00 0.00 30 GLY A CA 16
ATOM 15128 C C . GLY A 1 30 ? 3.684 -6.459 -5.592 1.00 0.00 30 GLY A C 16
ATOM 15129 O O . GLY A 1 30 ? 4.107 -6.627 -6.735 1.00 0.00 30 GLY A O 16
ATOM 15133 N N . ILE A 1 31 ? 2.985 -5.404 -5.198 1.00 0.00 31 ILE A N 16
ATOM 15134 C CA . ILE A 1 31 ? 2.659 -4.334 -6.125 1.00 0.00 31 ILE A CA 16
ATOM 15135 C C . ILE A 1 31 ? 3.909 -3.490 -6.383 1.00 0.00 31 ILE A C 16
ATOM 15136 O O . ILE A 1 31 ? 4.566 -3.044 -5.444 1.00 0.00 31 ILE A O 16
ATOM 15152 N N . GLU A 1 32 ? 4.199 -3.296 -7.661 1.00 0.00 32 GLU A N 16
ATOM 15153 C CA . GLU A 1 32 ? 5.358 -2.513 -8.055 1.00 0.00 32 GLU A CA 16
ATOM 15154 C C . GLU A 1 32 ? 5.117 -1.029 -7.773 1.00 0.00 32 GLU A C 16
ATOM 15155 O O . GLU A 1 32 ? 6.024 -0.320 -7.339 1.00 0.00 32 GLU A O 16
ATOM 15167 N N . SER A 1 33 ? 3.890 -0.602 -8.031 1.00 0.00 33 SER A N 16
ATOM 15168 C CA . SER A 1 33 ? 3.518 0.785 -7.810 1.00 0.00 33 SER A CA 16
ATOM 15169 C C . SER A 1 33 ? 3.227 1.019 -6.326 1.00 0.00 33 SER A C 16
ATOM 15170 O O . SER A 1 33 ? 2.201 0.574 -5.813 1.00 0.00 33 SER A O 16
ATOM 15178 N N . MET A 1 34 ? 4.148 1.717 -5.679 1.00 0.00 34 MET A N 16
ATOM 15179 C CA . MET A 1 34 ? 4.003 2.016 -4.264 1.00 0.00 34 MET A CA 16
ATOM 15180 C C . MET A 1 34 ? 2.667 2.707 -3.983 1.00 0.00 34 MET A C 16
ATOM 15181 O O . MET A 1 34 ? 1.905 2.266 -3.124 1.00 0.00 34 MET A O 16
ATOM 15195 N N . ASP A 1 35 ? 2.424 3.778 -4.724 1.00 0.00 35 ASP A N 16
ATOM 15196 C CA . ASP A 1 35 ? 1.193 4.533 -4.566 1.00 0.00 35 ASP A CA 16
ATOM 15197 C C . ASP A 1 35 ? 0.014 3.564 -4.461 1.00 0.00 35 ASP A C 16
ATOM 15198 O O . ASP A 1 35 ? -0.783 3.649 -3.528 1.00 0.00 35 ASP A O 16
ATOM 15207 N N . GLN A 1 36 ? -0.059 2.664 -5.431 1.00 0.00 36 GLN A N 16
ATOM 15208 C CA . GLN A 1 36 ? -1.127 1.679 -5.459 1.00 0.00 36 GLN A CA 16
ATOM 15209 C C . GLN A 1 36 ? -1.274 1.016 -4.088 1.00 0.00 36 GLN A C 16
ATOM 15210 O O . GLN A 1 36 ? -2.388 0.808 -3.611 1.00 0.00 36 GLN A O 16
ATOM 15224 N N . CYS A 1 37 ? -0.132 0.701 -3.493 1.00 0.00 37 CYS A N 16
ATOM 15225 C CA . CYS A 1 37 ? -0.120 0.066 -2.186 1.00 0.00 37 CYS A CA 16
ATOM 15226 C C . CYS A 1 37 ? -0.663 1.063 -1.162 1.00 0.00 37 CYS A C 16
ATOM 15227 O O . CYS A 1 37 ? -1.785 0.915 -0.680 1.00 0.00 37 CYS A O 16
ATOM 15235 N N . ARG A 1 38 ? 0.158 2.058 -0.858 1.00 0.00 38 ARG A N 16
ATOM 15236 C CA . ARG A 1 38 ? -0.226 3.080 0.100 1.00 0.00 38 ARG A CA 16
ATOM 15237 C C . ARG A 1 38 ? -1.705 3.437 -0.068 1.00 0.00 38 ARG A C 16
ATOM 15238 O O . ARG A 1 38 ? -2.385 3.754 0.906 1.00 0.00 38 ARG A O 16
ATOM 15259 N N . HIS A 1 39 ? -2.158 3.373 -1.312 1.00 0.00 39 HIS A N 16
ATOM 15260 C CA . HIS A 1 39 ? -3.543 3.686 -1.620 1.00 0.00 39 HIS A CA 16
ATOM 15261 C C . HIS A 1 39 ? -4.463 2.679 -0.927 1.00 0.00 39 HIS A C 16
ATOM 15262 O O . HIS A 1 39 ? -5.366 3.065 -0.187 1.00 0.00 39 HIS A O 16
ATOM 15276 N N . THR A 1 40 ? -4.202 1.407 -1.192 1.00 0.00 40 THR A N 16
ATOM 15277 C CA . THR A 1 40 ? -4.995 0.342 -0.603 1.00 0.00 40 THR A CA 16
ATOM 15278 C C . THR A 1 40 ? -4.885 0.376 0.922 1.00 0.00 40 THR A C 16
ATOM 15279 O O . THR A 1 40 ? -5.699 -0.227 1.621 1.00 0.00 40 THR A O 16
ATOM 15290 N N . LEU A 1 41 ? -3.872 1.087 1.395 1.00 0.00 41 LEU A N 16
ATOM 15291 C CA . LEU A 1 41 ? -3.645 1.208 2.825 1.00 0.00 41 LEU A CA 16
ATOM 15292 C C . LEU A 1 41 ? -4.373 2.447 3.350 1.00 0.00 41 LEU A C 16
ATOM 15293 O O . LEU A 1 41 ? -5.270 2.338 4.183 1.00 0.00 41 LEU A O 16
ATOM 15309 N N . GLU A 1 42 ? -3.958 3.598 2.840 1.00 0.00 42 GLU A N 16
ATOM 15310 C CA . GLU A 1 42 ? -4.559 4.857 3.247 1.00 0.00 42 GLU A CA 16
ATOM 15311 C C . GLU A 1 42 ? -6.084 4.738 3.257 1.00 0.00 42 GLU A C 16
ATOM 15312 O O . GLU A 1 42 ? -6.743 5.238 4.166 1.00 0.00 42 GLU A O 16
ATOM 15324 N N . GLN A 1 43 ? -6.601 4.073 2.234 1.00 0.00 43 GLN A N 16
ATOM 15325 C CA . GLN A 1 43 ? -8.036 3.882 2.113 1.00 0.00 43 GLN A CA 16
ATOM 15326 C C . GLN A 1 43 ? -8.581 3.161 3.348 1.00 0.00 43 GLN A C 16
ATOM 15327 O O . GLN A 1 43 ? -9.713 3.403 3.763 1.00 0.00 43 GLN A O 16
ATOM 15341 N N . HIS A 1 44 ? -7.750 2.289 3.899 1.00 0.00 44 HIS A N 16
ATOM 15342 C CA . HIS A 1 44 ? -8.134 1.531 5.078 1.00 0.00 44 HIS A CA 16
ATOM 15343 C C . HIS A 1 44 ? -7.572 2.208 6.329 1.00 0.00 44 HIS A C 16
ATOM 15344 O O . HIS A 1 44 ? -7.919 1.836 7.449 1.00 0.00 44 HIS A O 16
ATOM 15358 N N . ASN A 1 45 ? -6.713 3.190 6.097 1.00 0.00 45 ASN A N 16
ATOM 15359 C CA . ASN A 1 45 ? -6.100 3.922 7.192 1.00 0.00 45 ASN A CA 16
ATOM 15360 C C . ASN A 1 45 ? -4.821 3.203 7.627 1.00 0.00 45 ASN A C 16
ATOM 15361 O O . ASN A 1 45 ? -4.489 3.182 8.811 1.00 0.00 45 ASN A O 16
ATOM 15372 N N . TRP A 1 46 ? -4.138 2.632 6.645 1.00 0.00 46 TRP A N 16
ATOM 15373 C CA . TRP A 1 46 ? -2.903 1.914 6.912 1.00 0.00 46 TRP A CA 16
ATOM 15374 C C . TRP A 1 46 ? -3.246 0.677 7.745 1.00 0.00 46 TRP A C 16
ATOM 15375 O O . TRP A 1 46 ? -2.650 0.448 8.796 1.00 0.00 46 TRP A O 16
ATOM 15396 N N . ASN A 1 47 ? -4.204 -0.088 7.243 1.00 0.00 47 ASN A N 16
ATOM 15397 C CA . ASN A 1 47 ? -4.633 -1.295 7.928 1.00 0.00 47 ASN A CA 16
ATOM 15398 C C . ASN A 1 47 ? -4.314 -2.511 7.056 1.00 0.00 47 ASN A C 16
ATOM 15399 O O . ASN A 1 47 ? -5.185 -3.023 6.355 1.00 0.00 47 ASN A O 16
ATOM 15410 N N . ILE A 1 48 ? -3.062 -2.939 7.128 1.00 0.00 48 ILE A N 16
ATOM 15411 C CA . ILE A 1 48 ? -2.617 -4.085 6.354 1.00 0.00 48 ILE A CA 16
ATOM 15412 C C . ILE A 1 48 ? -3.692 -5.172 6.395 1.00 0.00 48 ILE A C 16
ATOM 15413 O O . ILE A 1 48 ? -4.046 -5.740 5.363 1.00 0.00 48 ILE A O 16
ATOM 15429 N N . GLU A 1 49 ? -4.183 -5.429 7.599 1.00 0.00 49 GLU A N 16
ATOM 15430 C CA . GLU A 1 49 ? -5.211 -6.437 7.789 1.00 0.00 49 GLU A CA 16
ATOM 15431 C C . GLU A 1 49 ? -6.345 -6.235 6.782 1.00 0.00 49 GLU A C 16
ATOM 15432 O O . GLU A 1 49 ? -6.849 -7.199 6.207 1.00 0.00 49 GLU A O 16
ATOM 15444 N N . ALA A 1 50 ? -6.714 -4.976 6.599 1.00 0.00 50 ALA A N 16
ATOM 15445 C CA . ALA A 1 50 ? -7.779 -4.635 5.672 1.00 0.00 50 ALA A CA 16
ATOM 15446 C C . ALA A 1 50 ? -7.197 -4.493 4.264 1.00 0.00 50 ALA A C 16
ATOM 15447 O O . ALA A 1 50 ? -7.658 -5.146 3.329 1.00 0.00 50 ALA A O 16
ATOM 15454 N N . ALA A 1 51 ? -6.194 -3.634 4.156 1.00 0.00 51 ALA A N 16
ATOM 15455 C CA . ALA A 1 51 ? -5.544 -3.398 2.878 1.00 0.00 51 ALA A CA 16
ATOM 15456 C C . ALA A 1 51 ? -5.264 -4.740 2.198 1.00 0.00 51 ALA A C 16
ATOM 15457 O O . ALA A 1 51 ? -5.571 -4.919 1.020 1.00 0.00 51 ALA A O 16
ATOM 15464 N N . VAL A 1 52 ? -4.684 -5.648 2.969 1.00 0.00 52 VAL A N 16
ATOM 15465 C CA . VAL A 1 52 ? -4.359 -6.968 2.455 1.00 0.00 52 VAL A CA 16
ATOM 15466 C C . VAL A 1 52 ? -5.629 -7.626 1.913 1.00 0.00 52 VAL A C 16
ATOM 15467 O O . VAL A 1 52 ? -5.620 -8.193 0.821 1.00 0.00 52 VAL A O 16
ATOM 15480 N N . GLN A 1 53 ? -6.690 -7.529 2.700 1.00 0.00 53 GLN A N 16
ATOM 15481 C CA . GLN A 1 53 ? -7.965 -8.108 2.312 1.00 0.00 53 GLN A CA 16
ATOM 15482 C C . GLN A 1 53 ? -8.496 -7.426 1.050 1.00 0.00 53 GLN A C 16
ATOM 15483 O O . GLN A 1 53 ? -8.557 -8.041 -0.014 1.00 0.00 53 GLN A O 16
ATOM 15497 N N . ASP A 1 54 ? -8.867 -6.164 1.210 1.00 0.00 54 ASP A N 16
ATOM 15498 C CA . ASP A 1 54 ? -9.391 -5.391 0.096 1.00 0.00 54 ASP A CA 16
ATOM 15499 C C . ASP A 1 54 ? -8.578 -5.703 -1.162 1.00 0.00 54 ASP A C 16
ATOM 15500 O O . ASP A 1 54 ? -9.128 -5.762 -2.261 1.00 0.00 54 ASP A O 16
ATOM 15509 N N . ARG A 1 55 ? -7.283 -5.893 -0.959 1.00 0.00 55 ARG A N 16
ATOM 15510 C CA . ARG A 1 55 ? -6.389 -6.197 -2.064 1.00 0.00 55 ARG A CA 16
ATOM 15511 C C . ARG A 1 55 ? -6.741 -7.555 -2.674 1.00 0.00 55 ARG A C 16
ATOM 15512 O O . ARG A 1 55 ? -7.097 -7.639 -3.848 1.00 0.00 55 ARG A O 16
ATOM 15533 N N . LEU A 1 56 ? -6.631 -8.585 -1.848 1.00 0.00 56 LEU A N 16
ATOM 15534 C CA . LEU A 1 56 ? -6.933 -9.936 -2.291 1.00 0.00 56 LEU A CA 16
ATOM 15535 C C . LEU A 1 56 ? -8.422 -10.035 -2.631 1.00 0.00 56 LEU A C 16
ATOM 15536 O O . LEU A 1 56 ? -8.784 -10.328 -3.769 1.00 0.00 56 LEU A O 16
ATOM 15552 N N . ASN A 1 57 ? -9.244 -9.786 -1.623 1.00 0.00 57 ASN A N 16
ATOM 15553 C CA . ASN A 1 57 ? -10.685 -9.843 -1.800 1.00 0.00 57 ASN A CA 16
ATOM 15554 C C . ASN A 1 57 ? -11.051 -9.247 -3.161 1.00 0.00 57 ASN A C 16
ATOM 15555 O O . ASN A 1 57 ? -11.777 -9.865 -3.939 1.00 0.00 57 ASN A O 16
ATOM 15566 N N . GLU A 1 58 ? -10.531 -8.053 -3.408 1.00 0.00 58 GLU A N 16
ATOM 15567 C CA . GLU A 1 58 ? -10.794 -7.367 -4.661 1.00 0.00 58 GLU A CA 16
ATOM 15568 C C . GLU A 1 58 ? -12.274 -7.484 -5.030 1.00 0.00 58 GLU A C 16
ATOM 15569 O O . GLU A 1 58 ? -12.624 -8.145 -6.007 1.00 0.00 58 GLU A O 16
ATOM 15581 N N . GLN A 1 59 ? -13.104 -6.832 -4.229 1.00 0.00 59 GLN A N 16
ATOM 15582 C CA . GLN A 1 59 ? -14.539 -6.854 -4.459 1.00 0.00 59 GLN A CA 16
ATOM 15583 C C . GLN A 1 59 ? -15.035 -8.297 -4.574 1.00 0.00 59 GLN A C 16
ATOM 15584 O O . GLN A 1 59 ? -14.917 -8.915 -5.631 1.00 0.00 59 GLN A O 16
ATOM 15598 N N . GLU A 1 60 ? -15.580 -8.791 -3.472 1.00 0.00 60 GLU A N 16
ATOM 15599 C CA . GLU A 1 60 ? -16.095 -10.150 -3.436 1.00 0.00 60 GLU A CA 16
ATOM 15600 C C . GLU A 1 60 ? -17.601 -10.140 -3.167 1.00 0.00 60 GLU A C 16
ATOM 15601 O O . GLU A 1 60 ? -18.379 -10.677 -3.954 1.00 0.00 60 GLU A O 16
ATOM 15613 N N . GLY A 1 61 ? -17.966 -9.523 -2.053 1.00 0.00 61 GLY A N 16
ATOM 15614 C CA . GLY A 1 61 ? -19.365 -9.436 -1.670 1.00 0.00 61 GLY A CA 16
ATOM 15615 C C . GLY A 1 61 ? -19.627 -8.184 -0.831 1.00 0.00 61 GLY A C 16
ATOM 15616 O O . GLY A 1 61 ? -19.287 -8.142 0.351 1.00 0.00 61 GLY A O 16
ATOM 15620 N N . SER A 1 62 ? -20.229 -7.194 -1.474 1.00 0.00 62 SER A N 16
ATOM 15621 C CA . SER A 1 62 ? -20.540 -5.944 -0.801 1.00 0.00 62 SER A CA 16
ATOM 15622 C C . SER A 1 62 ? -21.998 -5.949 -0.337 1.00 0.00 62 SER A C 16
ATOM 15623 O O . SER A 1 62 ? -22.841 -6.615 -0.935 1.00 0.00 62 SER A O 16
ATOM 15631 N N . GLY A 1 63 ? -22.249 -5.199 0.726 1.00 0.00 63 GLY A N 16
ATOM 15632 C CA . GLY A 1 63 ? -23.590 -5.108 1.278 1.00 0.00 63 GLY A CA 16
ATOM 15633 C C . GLY A 1 63 ? -24.107 -3.669 1.230 1.00 0.00 63 GLY A C 16
ATOM 15634 O O . GLY A 1 63 ? -23.321 -2.726 1.156 1.00 0.00 63 GLY A O 16
ATOM 15638 N N . PRO A 1 64 ? -25.460 -3.542 1.274 1.00 0.00 64 PRO A N 16
ATOM 15639 C CA . PRO A 1 64 ? -26.091 -2.234 1.236 1.00 0.00 64 PRO A CA 16
ATOM 15640 C C . PRO A 1 64 ? -25.945 -1.516 2.579 1.00 0.00 64 PRO A C 16
ATOM 15641 O O . PRO A 1 64 ? -26.065 -2.135 3.635 1.00 0.00 64 PRO A O 16
ATOM 15652 N N . SER A 1 65 ? -25.688 -0.219 2.495 1.00 0.00 65 SER A N 16
ATOM 15653 C CA . SER A 1 65 ? -25.524 0.591 3.691 1.00 0.00 65 SER A CA 16
ATOM 15654 C C . SER A 1 65 ? -25.873 2.049 3.387 1.00 0.00 65 SER A C 16
ATOM 15655 O O . SER A 1 65 ? -25.016 2.820 2.956 1.00 0.00 65 SER A O 16
ATOM 15663 N N . SER A 1 66 ? -27.133 2.384 3.624 1.00 0.00 66 SER A N 16
ATOM 15664 C CA . SER A 1 66 ? -27.606 3.736 3.381 1.00 0.00 66 SER A CA 16
ATOM 15665 C C . SER A 1 66 ? -27.267 4.160 1.951 1.00 0.00 66 SER A C 16
ATOM 15666 O O . SER A 1 66 ? -26.220 4.758 1.708 1.00 0.00 66 SER A O 16
ATOM 15674 N N . GLY A 1 67 ? -28.173 3.834 1.040 1.00 0.00 67 GLY A N 16
ATOM 15675 C CA . GLY A 1 67 ? -27.984 4.174 -0.360 1.00 0.00 67 GLY A CA 16
ATOM 15676 C C . GLY A 1 67 ? -27.775 5.679 -0.535 1.00 0.00 67 GLY A C 16
ATOM 15677 O O . GLY A 1 67 ? -28.736 6.447 -0.532 1.00 0.00 67 GLY A O 16
ATOM 15681 N N . GLY A 1 1 ? 11.546 5.680 -11.464 1.00 0.00 1 GLY A N 17
ATOM 15682 C CA . GLY A 1 1 ? 10.226 5.083 -11.358 1.00 0.00 1 GLY A CA 17
ATOM 15683 C C . GLY A 1 1 ? 9.154 6.155 -11.150 1.00 0.00 1 GLY A C 17
ATOM 15684 O O . GLY A 1 1 ? 9.470 7.336 -11.019 1.00 0.00 1 GLY A O 17
ATOM 15688 N N . SER A 1 2 ? 7.909 5.704 -11.125 1.00 0.00 2 SER A N 17
ATOM 15689 C CA . SER A 1 2 ? 6.788 6.609 -10.935 1.00 0.00 2 SER A CA 17
ATOM 15690 C C . SER A 1 2 ? 6.784 7.674 -12.034 1.00 0.00 2 SER A C 17
ATOM 15691 O O . SER A 1 2 ? 7.799 7.896 -12.692 1.00 0.00 2 SER A O 17
ATOM 15699 N N . SER A 1 3 ? 5.630 8.304 -12.198 1.00 0.00 3 SER A N 17
ATOM 15700 C CA . SER A 1 3 ? 5.480 9.340 -13.206 1.00 0.00 3 SER A CA 17
ATOM 15701 C C . SER A 1 3 ? 4.350 10.294 -12.812 1.00 0.00 3 SER A C 17
ATOM 15702 O O . SER A 1 3 ? 3.178 9.999 -13.038 1.00 0.00 3 SER A O 17
ATOM 15710 N N . GLY A 1 4 ? 4.743 11.417 -12.230 1.00 0.00 4 GLY A N 17
ATOM 15711 C CA . GLY A 1 4 ? 3.778 12.416 -11.802 1.00 0.00 4 GLY A CA 17
ATOM 15712 C C . GLY A 1 4 ? 3.104 12.002 -10.493 1.00 0.00 4 GLY A C 17
ATOM 15713 O O . GLY A 1 4 ? 2.789 10.829 -10.296 1.00 0.00 4 GLY A O 17
ATOM 15717 N N . SER A 1 5 ? 2.903 12.988 -9.630 1.00 0.00 5 SER A N 17
ATOM 15718 C CA . SER A 1 5 ? 2.272 12.740 -8.345 1.00 0.00 5 SER A CA 17
ATOM 15719 C C . SER A 1 5 ? 2.011 14.066 -7.627 1.00 0.00 5 SER A C 17
ATOM 15720 O O . SER A 1 5 ? 2.949 14.769 -7.254 1.00 0.00 5 SER A O 17
ATOM 15728 N N . SER A 1 6 ? 0.733 14.367 -7.454 1.00 0.00 6 SER A N 17
ATOM 15729 C CA . SER A 1 6 ? 0.336 15.595 -6.787 1.00 0.00 6 SER A CA 17
ATOM 15730 C C . SER A 1 6 ? 0.912 16.803 -7.529 1.00 0.00 6 SER A C 17
ATOM 15731 O O . SER A 1 6 ? 2.095 17.112 -7.396 1.00 0.00 6 SER A O 17
ATOM 15739 N N . GLY A 1 7 ? 0.049 17.453 -8.295 1.00 0.00 7 GLY A N 17
ATOM 15740 C CA . GLY A 1 7 ? 0.457 18.620 -9.059 1.00 0.00 7 GLY A CA 17
ATOM 15741 C C . GLY A 1 7 ? 0.198 19.907 -8.273 1.00 0.00 7 GLY A C 17
ATOM 15742 O O . GLY A 1 7 ? -0.633 20.724 -8.669 1.00 0.00 7 GLY A O 17
ATOM 15746 N N . ALA A 1 8 ? 0.924 20.049 -7.175 1.00 0.00 8 ALA A N 17
ATOM 15747 C CA . ALA A 1 8 ? 0.784 21.223 -6.330 1.00 0.00 8 ALA A CA 17
ATOM 15748 C C . ALA A 1 8 ? 2.112 21.500 -5.624 1.00 0.00 8 ALA A C 17
ATOM 15749 O O . ALA A 1 8 ? 2.923 20.593 -5.441 1.00 0.00 8 ALA A O 17
ATOM 15756 N N . PRO A 1 9 ? 2.299 22.790 -5.236 1.00 0.00 9 PRO A N 17
ATOM 15757 C CA . PRO A 1 9 ? 3.515 23.197 -4.553 1.00 0.00 9 PRO A CA 17
ATOM 15758 C C . PRO A 1 9 ? 3.513 22.724 -3.099 1.00 0.00 9 PRO A C 17
ATOM 15759 O O . PRO A 1 9 ? 3.487 23.538 -2.177 1.00 0.00 9 PRO A O 17
ATOM 15770 N N . GLU A 1 10 ? 3.540 21.409 -2.938 1.00 0.00 10 GLU A N 17
ATOM 15771 C CA . GLU A 1 10 ? 3.541 20.817 -1.611 1.00 0.00 10 GLU A CA 17
ATOM 15772 C C . GLU A 1 10 ? 4.316 19.498 -1.619 1.00 0.00 10 GLU A C 17
ATOM 15773 O O . GLU A 1 10 ? 4.821 19.077 -2.658 1.00 0.00 10 GLU A O 17
ATOM 15785 N N . GLU A 1 11 ? 4.384 18.882 -0.448 1.00 0.00 11 GLU A N 17
ATOM 15786 C CA . GLU A 1 11 ? 5.089 17.619 -0.307 1.00 0.00 11 GLU A CA 17
ATOM 15787 C C . GLU A 1 11 ? 4.853 17.032 1.087 1.00 0.00 11 GLU A C 17
ATOM 15788 O O . GLU A 1 11 ? 5.348 17.563 2.079 1.00 0.00 11 GLU A O 17
ATOM 15800 N N . ARG A 1 12 ? 4.097 15.944 1.116 1.00 0.00 12 ARG A N 17
ATOM 15801 C CA . ARG A 1 12 ? 3.790 15.280 2.371 1.00 0.00 12 ARG A CA 17
ATOM 15802 C C . ARG A 1 12 ? 4.474 13.913 2.429 1.00 0.00 12 ARG A C 17
ATOM 15803 O O . ARG A 1 12 ? 4.018 12.959 1.801 1.00 0.00 12 ARG A O 17
ATOM 15824 N N . ASP A 1 13 ? 5.558 13.861 3.189 1.00 0.00 13 ASP A N 17
ATOM 15825 C CA . ASP A 1 13 ? 6.310 12.626 3.338 1.00 0.00 13 ASP A CA 17
ATOM 15826 C C . ASP A 1 13 ? 5.734 11.821 4.505 1.00 0.00 13 ASP A C 17
ATOM 15827 O O . ASP A 1 13 ? 5.093 12.380 5.393 1.00 0.00 13 ASP A O 17
ATOM 15836 N N . LEU A 1 14 ? 5.984 10.520 4.464 1.00 0.00 14 LEU A N 17
ATOM 15837 C CA . LEU A 1 14 ? 5.499 9.632 5.507 1.00 0.00 14 LEU A CA 17
ATOM 15838 C C . LEU A 1 14 ? 6.589 9.452 6.566 1.00 0.00 14 LEU A C 17
ATOM 15839 O O . LEU A 1 14 ? 7.662 10.044 6.463 1.00 0.00 14 LEU A O 17
ATOM 15855 N N . THR A 1 15 ? 6.275 8.633 7.558 1.00 0.00 15 THR A N 17
ATOM 15856 C CA . THR A 1 15 ? 7.214 8.367 8.635 1.00 0.00 15 THR A CA 17
ATOM 15857 C C . THR A 1 15 ? 7.682 6.911 8.588 1.00 0.00 15 THR A C 17
ATOM 15858 O O . THR A 1 15 ? 7.008 6.057 8.013 1.00 0.00 15 THR A O 17
ATOM 15869 N N . GLN A 1 16 ? 8.832 6.673 9.200 1.00 0.00 16 GLN A N 17
ATOM 15870 C CA . GLN A 1 16 ? 9.398 5.335 9.235 1.00 0.00 16 GLN A CA 17
ATOM 15871 C C . GLN A 1 16 ? 8.312 4.308 9.562 1.00 0.00 16 GLN A C 17
ATOM 15872 O O . GLN A 1 16 ? 8.043 3.409 8.767 1.00 0.00 16 GLN A O 17
ATOM 15886 N N . GLU A 1 17 ? 7.717 4.476 10.734 1.00 0.00 17 GLU A N 17
ATOM 15887 C CA . GLU A 1 17 ? 6.666 3.575 11.176 1.00 0.00 17 GLU A CA 17
ATOM 15888 C C . GLU A 1 17 ? 5.736 3.231 10.010 1.00 0.00 17 GLU A C 17
ATOM 15889 O O . GLU A 1 17 ? 5.657 2.077 9.594 1.00 0.00 17 GLU A O 17
ATOM 15901 N N . GLN A 1 18 ? 5.055 4.255 9.516 1.00 0.00 18 GLN A N 17
ATOM 15902 C CA . GLN A 1 18 ? 4.134 4.076 8.407 1.00 0.00 18 GLN A CA 17
ATOM 15903 C C . GLN A 1 18 ? 4.824 3.338 7.258 1.00 0.00 18 GLN A C 17
ATOM 15904 O O . GLN A 1 18 ? 4.380 2.266 6.849 1.00 0.00 18 GLN A O 17
ATOM 15918 N N . THR A 1 19 ? 5.899 3.940 6.770 1.00 0.00 19 THR A N 17
ATOM 15919 C CA . THR A 1 19 ? 6.654 3.352 5.677 1.00 0.00 19 THR A CA 17
ATOM 15920 C C . THR A 1 19 ? 6.817 1.846 5.890 1.00 0.00 19 THR A C 17
ATOM 15921 O O . THR A 1 19 ? 6.361 1.047 5.074 1.00 0.00 19 THR A O 17
ATOM 15932 N N . GLU A 1 20 ? 7.469 1.504 6.991 1.00 0.00 20 GLU A N 17
ATOM 15933 C CA . GLU A 1 20 ? 7.698 0.107 7.322 1.00 0.00 20 GLU A CA 17
ATOM 15934 C C . GLU A 1 20 ? 6.467 -0.730 6.970 1.00 0.00 20 GLU A C 17
ATOM 15935 O O . GLU A 1 20 ? 6.566 -1.704 6.225 1.00 0.00 20 GLU A O 17
ATOM 15947 N N . LYS A 1 21 ? 5.335 -0.321 7.523 1.00 0.00 21 LYS A N 17
ATOM 15948 C CA . LYS A 1 21 ? 4.086 -1.021 7.277 1.00 0.00 21 LYS A CA 17
ATOM 15949 C C . LYS A 1 21 ? 3.937 -1.279 5.777 1.00 0.00 21 LYS A C 17
ATOM 15950 O O . LYS A 1 21 ? 3.744 -2.418 5.355 1.00 0.00 21 LYS A O 17
ATOM 15969 N N . LEU A 1 22 ? 4.033 -0.201 5.011 1.00 0.00 22 LEU A N 17
ATOM 15970 C CA . LEU A 1 22 ? 3.912 -0.297 3.567 1.00 0.00 22 LEU A CA 17
ATOM 15971 C C . LEU A 1 22 ? 4.770 -1.459 3.063 1.00 0.00 22 LEU A C 17
ATOM 15972 O O . LEU A 1 22 ? 4.268 -2.363 2.397 1.00 0.00 22 LEU A O 17
ATOM 15988 N N . LEU A 1 23 ? 6.050 -1.397 3.399 1.00 0.00 23 LEU A N 17
ATOM 15989 C CA . LEU A 1 23 ? 6.983 -2.433 2.989 1.00 0.00 23 LEU A CA 17
ATOM 15990 C C . LEU A 1 23 ? 6.321 -3.803 3.152 1.00 0.00 23 LEU A C 17
ATOM 15991 O O . LEU A 1 23 ? 6.163 -4.540 2.180 1.00 0.00 23 LEU A O 17
ATOM 16007 N N . GLN A 1 24 ? 5.951 -4.102 4.389 1.00 0.00 24 GLN A N 17
ATOM 16008 C CA . GLN A 1 24 ? 5.310 -5.370 4.692 1.00 0.00 24 GLN A CA 17
ATOM 16009 C C . GLN A 1 24 ? 4.213 -5.668 3.668 1.00 0.00 24 GLN A C 17
ATOM 16010 O O . GLN A 1 24 ? 4.298 -6.649 2.930 1.00 0.00 24 GLN A O 17
ATOM 16024 N N . PHE A 1 25 ? 3.208 -4.804 3.656 1.00 0.00 25 PHE A N 17
ATOM 16025 C CA . PHE A 1 25 ? 2.096 -4.963 2.734 1.00 0.00 25 PHE A CA 17
ATOM 16026 C C . PHE A 1 25 ? 2.594 -5.302 1.328 1.00 0.00 25 PHE A C 17
ATOM 16027 O O . PHE A 1 25 ? 2.228 -6.334 0.767 1.00 0.00 25 PHE A O 17
ATOM 16044 N N . GLN A 1 26 ? 3.420 -4.412 0.797 1.00 0.00 26 GLN A N 17
ATOM 16045 C CA . GLN A 1 26 ? 3.971 -4.604 -0.534 1.00 0.00 26 GLN A CA 17
ATOM 16046 C C . GLN A 1 26 ? 4.454 -6.045 -0.706 1.00 0.00 26 GLN A C 17
ATOM 16047 O O . GLN A 1 26 ? 3.860 -6.818 -1.456 1.00 0.00 26 GLN A O 17
ATOM 16061 N N . ASP A 1 27 ? 5.528 -6.364 0.002 1.00 0.00 27 ASP A N 17
ATOM 16062 C CA . ASP A 1 27 ? 6.098 -7.699 -0.063 1.00 0.00 27 ASP A CA 17
ATOM 16063 C C . ASP A 1 27 ? 4.968 -8.730 -0.094 1.00 0.00 27 ASP A C 17
ATOM 16064 O O . ASP A 1 27 ? 4.973 -9.637 -0.925 1.00 0.00 27 ASP A O 17
ATOM 16073 N N . LEU A 1 28 ? 4.027 -8.557 0.823 1.00 0.00 28 LEU A N 17
ATOM 16074 C CA . LEU A 1 28 ? 2.893 -9.461 0.911 1.00 0.00 28 LEU A CA 17
ATOM 16075 C C . LEU A 1 28 ? 2.137 -9.456 -0.419 1.00 0.00 28 LEU A C 17
ATOM 16076 O O . LEU A 1 28 ? 2.316 -10.354 -1.242 1.00 0.00 28 LEU A O 17
ATOM 16092 N N . THR A 1 29 ? 1.310 -8.436 -0.589 1.00 0.00 29 THR A N 17
ATOM 16093 C CA . THR A 1 29 ? 0.526 -8.303 -1.806 1.00 0.00 29 THR A CA 17
ATOM 16094 C C . THR A 1 29 ? 1.355 -8.721 -3.022 1.00 0.00 29 THR A C 17
ATOM 16095 O O . THR A 1 29 ? 0.956 -9.609 -3.774 1.00 0.00 29 THR A O 17
ATOM 16106 N N . GLY A 1 30 ? 2.493 -8.061 -3.178 1.00 0.00 30 GLY A N 17
ATOM 16107 C CA . GLY A 1 30 ? 3.381 -8.353 -4.291 1.00 0.00 30 GLY A CA 17
ATOM 16108 C C . GLY A 1 30 ? 3.272 -7.280 -5.376 1.00 0.00 30 GLY A C 17
ATOM 16109 O O . GLY A 1 30 ? 3.684 -7.498 -6.514 1.00 0.00 30 GLY A O 17
ATOM 16113 N N . ILE A 1 31 ? 2.714 -6.143 -4.985 1.00 0.00 31 ILE A N 17
ATOM 16114 C CA . ILE A 1 31 ? 2.546 -5.035 -5.910 1.00 0.00 31 ILE A CA 17
ATOM 16115 C C . ILE A 1 31 ? 3.909 -4.398 -6.190 1.00 0.00 31 ILE A C 17
ATOM 16116 O O . ILE A 1 31 ? 4.804 -4.445 -5.347 1.00 0.00 31 ILE A O 17
ATOM 16132 N N . GLU A 1 32 ? 4.023 -3.818 -7.375 1.00 0.00 32 GLU A N 17
ATOM 16133 C CA . GLU A 1 32 ? 5.261 -3.172 -7.776 1.00 0.00 32 GLU A CA 17
ATOM 16134 C C . GLU A 1 32 ? 5.151 -1.656 -7.599 1.00 0.00 32 GLU A C 17
ATOM 16135 O O . GLU A 1 32 ? 6.133 -0.993 -7.269 1.00 0.00 32 GLU A O 17
ATOM 16147 N N . SER A 1 33 ? 3.947 -1.152 -7.825 1.00 0.00 33 SER A N 17
ATOM 16148 C CA . SER A 1 33 ? 3.695 0.273 -7.695 1.00 0.00 33 SER A CA 17
ATOM 16149 C C . SER A 1 33 ? 3.232 0.595 -6.273 1.00 0.00 33 SER A C 17
ATOM 16150 O O . SER A 1 33 ? 2.040 0.533 -5.975 1.00 0.00 33 SER A O 17
ATOM 16158 N N . MET A 1 34 ? 4.199 0.931 -5.431 1.00 0.00 34 MET A N 17
ATOM 16159 C CA . MET A 1 34 ? 3.905 1.262 -4.047 1.00 0.00 34 MET A CA 17
ATOM 16160 C C . MET A 1 34 ? 2.883 2.398 -3.961 1.00 0.00 34 MET A C 17
ATOM 16161 O O . MET A 1 34 ? 2.277 2.614 -2.912 1.00 0.00 34 MET A O 17
ATOM 16175 N N . ASP A 1 35 ? 2.723 3.094 -5.077 1.00 0.00 35 ASP A N 17
ATOM 16176 C CA . ASP A 1 35 ? 1.785 4.201 -5.140 1.00 0.00 35 ASP A CA 17
ATOM 16177 C C . ASP A 1 35 ? 0.359 3.665 -4.999 1.00 0.00 35 ASP A C 17
ATOM 16178 O O . ASP A 1 35 ? -0.512 4.342 -4.454 1.00 0.00 35 ASP A O 17
ATOM 16187 N N . GLN A 1 36 ? 0.164 2.454 -5.500 1.00 0.00 36 GLN A N 17
ATOM 16188 C CA . GLN A 1 36 ? -1.142 1.820 -5.437 1.00 0.00 36 GLN A CA 17
ATOM 16189 C C . GLN A 1 36 ? -1.336 1.138 -4.081 1.00 0.00 36 GLN A C 17
ATOM 16190 O O . GLN A 1 36 ? -2.463 0.993 -3.611 1.00 0.00 36 GLN A O 17
ATOM 16204 N N . CYS A 1 37 ? -0.219 0.738 -3.490 1.00 0.00 37 CYS A N 17
ATOM 16205 C CA . CYS A 1 37 ? -0.252 0.076 -2.198 1.00 0.00 37 CYS A CA 17
ATOM 16206 C C . CYS A 1 37 ? -0.762 1.076 -1.158 1.00 0.00 37 CYS A C 17
ATOM 16207 O O . CYS A 1 37 ? -1.828 0.883 -0.577 1.00 0.00 37 CYS A O 17
ATOM 16215 N N . ARG A 1 38 ? 0.025 2.123 -0.956 1.00 0.00 38 ARG A N 17
ATOM 16216 C CA . ARG A 1 38 ? -0.333 3.153 0.004 1.00 0.00 38 ARG A CA 17
ATOM 16217 C C . ARG A 1 38 ? -1.822 3.489 -0.108 1.00 0.00 38 ARG A C 17
ATOM 16218 O O . ARG A 1 38 ? -2.459 3.837 0.884 1.00 0.00 38 ARG A O 17
ATOM 16239 N N . HIS A 1 39 ? -2.332 3.371 -1.325 1.00 0.00 39 HIS A N 17
ATOM 16240 C CA . HIS A 1 39 ? -3.734 3.658 -1.579 1.00 0.00 39 HIS A CA 17
ATOM 16241 C C . HIS A 1 39 ? -4.607 2.628 -0.859 1.00 0.00 39 HIS A C 17
ATOM 16242 O O . HIS A 1 39 ? -5.501 2.993 -0.096 1.00 0.00 39 HIS A O 17
ATOM 16256 N N . THR A 1 40 ? -4.317 1.363 -1.126 1.00 0.00 40 THR A N 17
ATOM 16257 C CA . THR A 1 40 ? -5.064 0.279 -0.512 1.00 0.00 40 THR A CA 17
ATOM 16258 C C . THR A 1 40 ? -4.951 0.349 1.012 1.00 0.00 40 THR A C 17
ATOM 16259 O O . THR A 1 40 ? -5.832 -0.128 1.726 1.00 0.00 40 THR A O 17
ATOM 16270 N N . LEU A 1 41 ? -3.860 0.947 1.466 1.00 0.00 41 LEU A N 17
ATOM 16271 C CA . LEU A 1 41 ? -3.620 1.086 2.892 1.00 0.00 41 LEU A CA 17
ATOM 16272 C C . LEU A 1 41 ? -4.345 2.330 3.408 1.00 0.00 41 LEU A C 17
ATOM 16273 O O . LEU A 1 41 ? -5.296 2.222 4.182 1.00 0.00 41 LEU A O 17
ATOM 16289 N N . GLU A 1 42 ? -3.869 3.482 2.960 1.00 0.00 42 GLU A N 17
ATOM 16290 C CA . GLU A 1 42 ? -4.461 4.745 3.367 1.00 0.00 42 GLU A CA 17
ATOM 16291 C C . GLU A 1 42 ? -5.984 4.621 3.432 1.00 0.00 42 GLU A C 17
ATOM 16292 O O . GLU A 1 42 ? -6.607 5.070 4.393 1.00 0.00 42 GLU A O 17
ATOM 16304 N N . GLN A 1 43 ? -6.541 4.011 2.396 1.00 0.00 43 GLN A N 17
ATOM 16305 C CA . GLN A 1 43 ? -7.980 3.823 2.323 1.00 0.00 43 GLN A CA 17
ATOM 16306 C C . GLN A 1 43 ? -8.493 3.154 3.599 1.00 0.00 43 GLN A C 17
ATOM 16307 O O . GLN A 1 43 ? -9.338 3.710 4.300 1.00 0.00 43 GLN A O 17
ATOM 16321 N N . HIS A 1 44 ? -7.962 1.969 3.863 1.00 0.00 44 HIS A N 17
ATOM 16322 C CA . HIS A 1 44 ? -8.355 1.219 5.043 1.00 0.00 44 HIS A CA 17
ATOM 16323 C C . HIS A 1 44 ? -7.782 1.889 6.293 1.00 0.00 44 HIS A C 17
ATOM 16324 O O . HIS A 1 44 ? -8.133 1.525 7.414 1.00 0.00 44 HIS A O 17
ATOM 16338 N N . ASN A 1 45 ? -6.908 2.858 6.058 1.00 0.00 45 ASN A N 17
ATOM 16339 C CA . ASN A 1 45 ? -6.283 3.582 7.151 1.00 0.00 45 ASN A CA 17
ATOM 16340 C C . ASN A 1 45 ? -5.030 2.831 7.605 1.00 0.00 45 ASN A C 17
ATOM 16341 O O . ASN A 1 45 ? -4.906 2.473 8.775 1.00 0.00 45 ASN A O 17
ATOM 16352 N N . TRP A 1 46 ? -4.133 2.613 6.655 1.00 0.00 46 TRP A N 17
ATOM 16353 C CA . TRP A 1 46 ? -2.894 1.910 6.942 1.00 0.00 46 TRP A CA 17
ATOM 16354 C C . TRP A 1 46 ? -3.229 0.697 7.812 1.00 0.00 46 TRP A C 17
ATOM 16355 O O . TRP A 1 46 ? -2.749 0.585 8.939 1.00 0.00 46 TRP A O 17
ATOM 16376 N N . ASN A 1 47 ? -4.050 -0.181 7.255 1.00 0.00 47 ASN A N 17
ATOM 16377 C CA . ASN A 1 47 ? -4.456 -1.382 7.966 1.00 0.00 47 ASN A CA 17
ATOM 16378 C C . ASN A 1 47 ? -4.151 -2.608 7.102 1.00 0.00 47 ASN A C 17
ATOM 16379 O O . ASN A 1 47 ? -5.040 -3.143 6.442 1.00 0.00 47 ASN A O 17
ATOM 16390 N N . ILE A 1 48 ? -2.891 -3.017 7.135 1.00 0.00 48 ILE A N 17
ATOM 16391 C CA . ILE A 1 48 ? -2.458 -4.169 6.364 1.00 0.00 48 ILE A CA 17
ATOM 16392 C C . ILE A 1 48 ? -3.540 -5.250 6.419 1.00 0.00 48 ILE A C 17
ATOM 16393 O O . ILE A 1 48 ? -3.957 -5.769 5.385 1.00 0.00 48 ILE A O 17
ATOM 16409 N N . GLU A 1 49 ? -3.963 -5.557 7.636 1.00 0.00 49 GLU A N 17
ATOM 16410 C CA . GLU A 1 49 ? -4.988 -6.567 7.840 1.00 0.00 49 GLU A CA 17
ATOM 16411 C C . GLU A 1 49 ? -6.143 -6.356 6.859 1.00 0.00 49 GLU A C 17
ATOM 16412 O O . GLU A 1 49 ? -6.629 -7.309 6.252 1.00 0.00 49 GLU A O 17
ATOM 16424 N N . ALA A 1 50 ? -6.549 -5.101 6.734 1.00 0.00 50 ALA A N 17
ATOM 16425 C CA . ALA A 1 50 ? -7.638 -4.752 5.837 1.00 0.00 50 ALA A CA 17
ATOM 16426 C C . ALA A 1 50 ? -7.092 -4.592 4.417 1.00 0.00 50 ALA A C 17
ATOM 16427 O O . ALA A 1 50 ? -7.545 -5.268 3.494 1.00 0.00 50 ALA A O 17
ATOM 16434 N N . ALA A 1 51 ? -6.126 -3.695 4.286 1.00 0.00 51 ALA A N 17
ATOM 16435 C CA . ALA A 1 51 ? -5.514 -3.437 2.994 1.00 0.00 51 ALA A CA 17
ATOM 16436 C C . ALA A 1 51 ? -5.280 -4.766 2.272 1.00 0.00 51 ALA A C 17
ATOM 16437 O O . ALA A 1 51 ? -5.608 -4.902 1.094 1.00 0.00 51 ALA A O 17
ATOM 16444 N N . VAL A 1 52 ? -4.714 -5.711 3.008 1.00 0.00 52 VAL A N 17
ATOM 16445 C CA . VAL A 1 52 ? -4.432 -7.024 2.452 1.00 0.00 52 VAL A CA 17
ATOM 16446 C C . VAL A 1 52 ? -5.708 -7.592 1.826 1.00 0.00 52 VAL A C 17
ATOM 16447 O O . VAL A 1 52 ? -5.676 -8.123 0.717 1.00 0.00 52 VAL A O 17
ATOM 16460 N N . GLN A 1 53 ? -6.800 -7.462 2.565 1.00 0.00 53 GLN A N 17
ATOM 16461 C CA . GLN A 1 53 ? -8.083 -7.956 2.096 1.00 0.00 53 GLN A CA 17
ATOM 16462 C C . GLN A 1 53 ? -8.512 -7.206 0.833 1.00 0.00 53 GLN A C 17
ATOM 16463 O O . GLN A 1 53 ? -8.575 -7.789 -0.248 1.00 0.00 53 GLN A O 17
ATOM 16477 N N . ASP A 1 54 ? -8.796 -5.924 1.012 1.00 0.00 54 ASP A N 17
ATOM 16478 C CA . ASP A 1 54 ? -9.217 -5.089 -0.099 1.00 0.00 54 ASP A CA 17
ATOM 16479 C C . ASP A 1 54 ? -8.272 -5.307 -1.282 1.00 0.00 54 ASP A C 17
ATOM 16480 O O . ASP A 1 54 ? -8.651 -5.093 -2.433 1.00 0.00 54 ASP A O 17
ATOM 16489 N N . ARG A 1 55 ? -7.058 -5.730 -0.959 1.00 0.00 55 ARG A N 17
ATOM 16490 C CA . ARG A 1 55 ? -6.056 -5.979 -1.980 1.00 0.00 55 ARG A CA 17
ATOM 16491 C C . ARG A 1 55 ? -6.344 -7.300 -2.696 1.00 0.00 55 ARG A C 17
ATOM 16492 O O . ARG A 1 55 ? -6.487 -7.331 -3.918 1.00 0.00 55 ARG A O 17
ATOM 16513 N N . LEU A 1 56 ? -6.422 -8.360 -1.905 1.00 0.00 56 LEU A N 17
ATOM 16514 C CA . LEU A 1 56 ? -6.691 -9.681 -2.448 1.00 0.00 56 LEU A CA 17
ATOM 16515 C C . LEU A 1 56 ? -8.116 -9.718 -3.006 1.00 0.00 56 LEU A C 17
ATOM 16516 O O . LEU A 1 56 ? -8.326 -10.103 -4.155 1.00 0.00 56 LEU A O 17
ATOM 16532 N N . ASN A 1 57 ? -9.057 -9.313 -2.165 1.00 0.00 57 ASN A N 17
ATOM 16533 C CA . ASN A 1 57 ? -10.455 -9.295 -2.560 1.00 0.00 57 ASN A CA 17
ATOM 16534 C C . ASN A 1 57 ? -10.582 -8.650 -3.942 1.00 0.00 57 ASN A C 17
ATOM 16535 O O . ASN A 1 57 ? -11.137 -9.249 -4.862 1.00 0.00 57 ASN A O 17
ATOM 16546 N N . GLU A 1 58 ? -10.059 -7.437 -4.044 1.00 0.00 58 GLU A N 17
ATOM 16547 C CA . GLU A 1 58 ? -10.107 -6.704 -5.298 1.00 0.00 58 GLU A CA 17
ATOM 16548 C C . GLU A 1 58 ? -9.657 -7.600 -6.454 1.00 0.00 58 GLU A C 17
ATOM 16549 O O . GLU A 1 58 ? -10.022 -7.366 -7.604 1.00 0.00 58 GLU A O 17
ATOM 16561 N N . GLN A 1 59 ? -8.870 -8.608 -6.107 1.00 0.00 59 GLN A N 17
ATOM 16562 C CA . GLN A 1 59 ? -8.365 -9.540 -7.101 1.00 0.00 59 GLN A CA 17
ATOM 16563 C C . GLN A 1 59 ? -9.463 -10.524 -7.511 1.00 0.00 59 GLN A C 17
ATOM 16564 O O . GLN A 1 59 ? -9.893 -10.535 -8.663 1.00 0.00 59 GLN A O 17
ATOM 16578 N N . GLU A 1 60 ? -9.884 -11.328 -6.545 1.00 0.00 60 GLU A N 17
ATOM 16579 C CA . GLU A 1 60 ? -10.923 -12.313 -6.791 1.00 0.00 60 GLU A CA 17
ATOM 16580 C C . GLU A 1 60 ? -11.775 -12.511 -5.535 1.00 0.00 60 GLU A C 17
ATOM 16581 O O . GLU A 1 60 ? -11.246 -12.776 -4.457 1.00 0.00 60 GLU A O 17
ATOM 16593 N N . GLY A 1 61 ? -13.080 -12.374 -5.717 1.00 0.00 61 GLY A N 17
ATOM 16594 C CA . GLY A 1 61 ? -14.010 -12.534 -4.613 1.00 0.00 61 GLY A CA 17
ATOM 16595 C C . GLY A 1 61 ? -15.424 -12.113 -5.021 1.00 0.00 61 GLY A C 17
ATOM 16596 O O . GLY A 1 61 ? -15.900 -12.483 -6.093 1.00 0.00 61 GLY A O 17
ATOM 16600 N N . SER A 1 62 ? -16.054 -11.346 -4.144 1.00 0.00 62 SER A N 17
ATOM 16601 C CA . SER A 1 62 ? -17.403 -10.871 -4.400 1.00 0.00 62 SER A CA 17
ATOM 16602 C C . SER A 1 62 ? -17.899 -10.041 -3.214 1.00 0.00 62 SER A C 17
ATOM 16603 O O . SER A 1 62 ? -17.703 -10.420 -2.061 1.00 0.00 62 SER A O 17
ATOM 16611 N N . GLY A 1 63 ? -18.533 -8.923 -3.539 1.00 0.00 63 GLY A N 17
ATOM 16612 C CA . GLY A 1 63 ? -19.059 -8.037 -2.515 1.00 0.00 63 GLY A CA 17
ATOM 16613 C C . GLY A 1 63 ? -20.495 -7.619 -2.836 1.00 0.00 63 GLY A C 17
ATOM 16614 O O . GLY A 1 63 ? -20.915 -7.663 -3.991 1.00 0.00 63 GLY A O 17
ATOM 16618 N N . PRO A 1 64 ? -21.228 -7.212 -1.765 1.00 0.00 64 PRO A N 17
ATOM 16619 C CA . PRO A 1 64 ? -22.609 -6.786 -1.921 1.00 0.00 64 PRO A CA 17
ATOM 16620 C C . PRO A 1 64 ? -22.686 -5.392 -2.548 1.00 0.00 64 PRO A C 17
ATOM 16621 O O . PRO A 1 64 ? -22.744 -4.391 -1.836 1.00 0.00 64 PRO A O 17
ATOM 16632 N N . SER A 1 65 ? -22.683 -5.373 -3.873 1.00 0.00 65 SER A N 17
ATOM 16633 C CA . SER A 1 65 ? -22.752 -4.118 -4.603 1.00 0.00 65 SER A CA 17
ATOM 16634 C C . SER A 1 65 ? -21.537 -3.251 -4.267 1.00 0.00 65 SER A C 17
ATOM 16635 O O . SER A 1 65 ? -20.697 -3.640 -3.457 1.00 0.00 65 SER A O 17
ATOM 16643 N N . SER A 1 66 ? -21.484 -2.091 -4.905 1.00 0.00 66 SER A N 17
ATOM 16644 C CA . SER A 1 66 ? -20.387 -1.165 -4.684 1.00 0.00 66 SER A CA 17
ATOM 16645 C C . SER A 1 66 ? -20.556 -0.465 -3.335 1.00 0.00 66 SER A C 17
ATOM 16646 O O . SER A 1 66 ? -21.660 -0.053 -2.979 1.00 0.00 66 SER A O 17
ATOM 16654 N N . GLY A 1 67 ? -19.447 -0.351 -2.619 1.00 0.00 67 GLY A N 17
ATOM 16655 C CA . GLY A 1 67 ? -19.459 0.292 -1.316 1.00 0.00 67 GLY A CA 17
ATOM 16656 C C . GLY A 1 67 ? -19.887 1.757 -1.432 1.00 0.00 67 GLY A C 17
ATOM 16657 O O . GLY A 1 67 ? -19.404 2.481 -2.301 1.00 0.00 67 GLY A O 17
ATOM 16661 N N . GLY A 1 1 ? -23.058 17.860 -6.754 1.00 0.00 1 GLY A N 18
ATOM 16662 C CA . GLY A 1 1 ? -21.699 18.059 -7.228 1.00 0.00 1 GLY A CA 18
ATOM 16663 C C . GLY A 1 1 ? -21.516 17.475 -8.630 1.00 0.00 1 GLY A C 18
ATOM 16664 O O . GLY A 1 1 ? -22.375 17.646 -9.494 1.00 0.00 1 GLY A O 18
ATOM 16668 N N . SER A 1 2 ? -20.393 16.797 -8.812 1.00 0.00 2 SER A N 18
ATOM 16669 C CA . SER A 1 2 ? -20.086 16.187 -10.095 1.00 0.00 2 SER A CA 18
ATOM 16670 C C . SER A 1 2 ? -18.719 15.503 -10.036 1.00 0.00 2 SER A C 18
ATOM 16671 O O . SER A 1 2 ? -17.760 16.070 -9.515 1.00 0.00 2 SER A O 18
ATOM 16679 N N . SER A 1 3 ? -18.673 14.295 -10.578 1.00 0.00 3 SER A N 18
ATOM 16680 C CA . SER A 1 3 ? -17.439 13.529 -10.594 1.00 0.00 3 SER A CA 18
ATOM 16681 C C . SER A 1 3 ? -16.914 13.353 -9.167 1.00 0.00 3 SER A C 18
ATOM 16682 O O . SER A 1 3 ? -17.374 14.024 -8.246 1.00 0.00 3 SER A O 18
ATOM 16690 N N . GLY A 1 4 ? -15.958 12.445 -9.031 1.00 0.00 4 GLY A N 18
ATOM 16691 C CA . GLY A 1 4 ? -15.366 12.172 -7.732 1.00 0.00 4 GLY A CA 18
ATOM 16692 C C . GLY A 1 4 ? -13.877 12.526 -7.723 1.00 0.00 4 GLY A C 18
ATOM 16693 O O . GLY A 1 4 ? -13.165 12.254 -8.689 1.00 0.00 4 GLY A O 18
ATOM 16697 N N . SER A 1 5 ? -13.451 13.126 -6.622 1.00 0.00 5 SER A N 18
ATOM 16698 C CA . SER A 1 5 ? -12.060 13.519 -6.474 1.00 0.00 5 SER A CA 18
ATOM 16699 C C . SER A 1 5 ? -11.639 13.413 -5.007 1.00 0.00 5 SER A C 18
ATOM 16700 O O . SER A 1 5 ? -12.213 14.075 -4.144 1.00 0.00 5 SER A O 18
ATOM 16708 N N . SER A 1 6 ? -10.639 12.577 -4.770 1.00 0.00 6 SER A N 18
ATOM 16709 C CA . SER A 1 6 ? -10.135 12.376 -3.422 1.00 0.00 6 SER A CA 18
ATOM 16710 C C . SER A 1 6 ? -8.636 12.069 -3.465 1.00 0.00 6 SER A C 18
ATOM 16711 O O . SER A 1 6 ? -8.233 10.912 -3.358 1.00 0.00 6 SER A O 18
ATOM 16719 N N . GLY A 1 7 ? -7.852 13.126 -3.621 1.00 0.00 7 GLY A N 18
ATOM 16720 C CA . GLY A 1 7 ? -6.407 12.984 -3.679 1.00 0.00 7 GLY A CA 18
ATOM 16721 C C . GLY A 1 7 ? -5.778 14.111 -4.500 1.00 0.00 7 GLY A C 18
ATOM 16722 O O . GLY A 1 7 ? -6.206 14.382 -5.621 1.00 0.00 7 GLY A O 18
ATOM 16726 N N . ALA A 1 8 ? -4.772 14.739 -3.909 1.00 0.00 8 ALA A N 18
ATOM 16727 C CA . ALA A 1 8 ? -4.079 15.831 -4.572 1.00 0.00 8 ALA A CA 18
ATOM 16728 C C . ALA A 1 8 ? -2.597 15.478 -4.715 1.00 0.00 8 ALA A C 18
ATOM 16729 O O . ALA A 1 8 ? -2.095 14.599 -4.016 1.00 0.00 8 ALA A O 18
ATOM 16736 N N . PRO A 1 9 ? -1.922 16.199 -5.649 1.00 0.00 9 PRO A N 18
ATOM 16737 C CA . PRO A 1 9 ? -0.508 15.970 -5.892 1.00 0.00 9 PRO A CA 18
ATOM 16738 C C . PRO A 1 9 ? 0.345 16.562 -4.768 1.00 0.00 9 PRO A C 18
ATOM 16739 O O . PRO A 1 9 ? 1.198 17.414 -5.014 1.00 0.00 9 PRO A O 18
ATOM 16750 N N . GLU A 1 10 ? 0.085 16.087 -3.559 1.00 0.00 10 GLU A N 18
ATOM 16751 C CA . GLU A 1 10 ? 0.818 16.559 -2.396 1.00 0.00 10 GLU A CA 18
ATOM 16752 C C . GLU A 1 10 ? 1.913 15.560 -2.018 1.00 0.00 10 GLU A C 18
ATOM 16753 O O . GLU A 1 10 ? 1.661 14.359 -1.935 1.00 0.00 10 GLU A O 18
ATOM 16765 N N . GLU A 1 11 ? 3.106 16.093 -1.800 1.00 0.00 11 GLU A N 18
ATOM 16766 C CA . GLU A 1 11 ? 4.241 15.263 -1.432 1.00 0.00 11 GLU A CA 18
ATOM 16767 C C . GLU A 1 11 ? 4.473 15.320 0.079 1.00 0.00 11 GLU A C 18
ATOM 16768 O O . GLU A 1 11 ? 5.386 15.999 0.546 1.00 0.00 11 GLU A O 18
ATOM 16780 N N . ARG A 1 12 ? 3.631 14.597 0.802 1.00 0.00 12 ARG A N 18
ATOM 16781 C CA . ARG A 1 12 ? 3.732 14.556 2.251 1.00 0.00 12 ARG A CA 18
ATOM 16782 C C . ARG A 1 12 ? 4.602 13.376 2.689 1.00 0.00 12 ARG A C 18
ATOM 16783 O O . ARG A 1 12 ? 4.172 12.226 2.626 1.00 0.00 12 ARG A O 18
ATOM 16804 N N . ASP A 1 13 ? 5.811 13.703 3.123 1.00 0.00 13 ASP A N 18
ATOM 16805 C CA . ASP A 1 13 ? 6.745 12.684 3.572 1.00 0.00 13 ASP A CA 18
ATOM 16806 C C . ASP A 1 13 ? 6.061 11.791 4.608 1.00 0.00 13 ASP A C 18
ATOM 16807 O O . ASP A 1 13 ? 5.373 12.284 5.500 1.00 0.00 13 ASP A O 18
ATOM 16816 N N . LEU A 1 14 ? 6.273 10.492 4.454 1.00 0.00 14 LEU A N 18
ATOM 16817 C CA . LEU A 1 14 ? 5.685 9.525 5.366 1.00 0.00 14 LEU A CA 18
ATOM 16818 C C . LEU A 1 14 ? 6.600 9.352 6.579 1.00 0.00 14 LEU A C 18
ATOM 16819 O O . LEU A 1 14 ? 7.680 9.939 6.636 1.00 0.00 14 LEU A O 18
ATOM 16835 N N . THR A 1 15 ? 6.135 8.544 7.521 1.00 0.00 15 THR A N 18
ATOM 16836 C CA . THR A 1 15 ? 6.898 8.287 8.730 1.00 0.00 15 THR A CA 18
ATOM 16837 C C . THR A 1 15 ? 7.439 6.856 8.725 1.00 0.00 15 THR A C 18
ATOM 16838 O O . THR A 1 15 ? 6.915 5.993 8.023 1.00 0.00 15 THR A O 18
ATOM 16849 N N . GLN A 1 16 ? 8.481 6.648 9.517 1.00 0.00 16 GLN A N 18
ATOM 16850 C CA . GLN A 1 16 ? 9.098 5.336 9.613 1.00 0.00 16 GLN A CA 18
ATOM 16851 C C . GLN A 1 16 ? 8.029 4.260 9.815 1.00 0.00 16 GLN A C 18
ATOM 16852 O O . GLN A 1 16 ? 7.954 3.303 9.046 1.00 0.00 16 GLN A O 18
ATOM 16866 N N . GLU A 1 17 ? 7.229 4.453 10.853 1.00 0.00 17 GLU A N 18
ATOM 16867 C CA . GLU A 1 17 ? 6.168 3.511 11.166 1.00 0.00 17 GLU A CA 18
ATOM 16868 C C . GLU A 1 17 ? 5.377 3.164 9.903 1.00 0.00 17 GLU A C 18
ATOM 16869 O O . GLU A 1 17 ? 5.340 2.007 9.488 1.00 0.00 17 GLU A O 18
ATOM 16881 N N . GLN A 1 18 ? 4.765 4.188 9.327 1.00 0.00 18 GLN A N 18
ATOM 16882 C CA . GLN A 1 18 ? 3.977 4.006 8.120 1.00 0.00 18 GLN A CA 18
ATOM 16883 C C . GLN A 1 18 ? 4.802 3.286 7.051 1.00 0.00 18 GLN A C 18
ATOM 16884 O O . GLN A 1 18 ? 4.427 2.207 6.595 1.00 0.00 18 GLN A O 18
ATOM 16898 N N . THR A 1 19 ? 5.910 3.912 6.683 1.00 0.00 19 THR A N 18
ATOM 16899 C CA . THR A 1 19 ? 6.791 3.344 5.677 1.00 0.00 19 THR A CA 18
ATOM 16900 C C . THR A 1 19 ? 6.939 1.835 5.887 1.00 0.00 19 THR A C 18
ATOM 16901 O O . THR A 1 19 ? 6.545 1.044 5.031 1.00 0.00 19 THR A O 18
ATOM 16912 N N . GLU A 1 20 ? 7.507 1.482 7.030 1.00 0.00 20 GLU A N 18
ATOM 16913 C CA . GLU A 1 20 ? 7.711 0.083 7.364 1.00 0.00 20 GLU A CA 18
ATOM 16914 C C . GLU A 1 20 ? 6.484 -0.741 6.969 1.00 0.00 20 GLU A C 18
ATOM 16915 O O . GLU A 1 20 ? 6.593 -1.693 6.198 1.00 0.00 20 GLU A O 18
ATOM 16927 N N . LYS A 1 21 ? 5.344 -0.346 7.517 1.00 0.00 21 LYS A N 18
ATOM 16928 C CA . LYS A 1 21 ? 4.098 -1.036 7.232 1.00 0.00 21 LYS A CA 18
ATOM 16929 C C . LYS A 1 21 ? 3.998 -1.299 5.728 1.00 0.00 21 LYS A C 18
ATOM 16930 O O . LYS A 1 21 ? 3.719 -2.421 5.308 1.00 0.00 21 LYS A O 18
ATOM 16949 N N . LEU A 1 22 ? 4.231 -0.246 4.959 1.00 0.00 22 LEU A N 18
ATOM 16950 C CA . LEU A 1 22 ? 4.171 -0.349 3.511 1.00 0.00 22 LEU A CA 18
ATOM 16951 C C . LEU A 1 22 ? 5.008 -1.545 3.054 1.00 0.00 22 LEU A C 18
ATOM 16952 O O . LEU A 1 22 ? 4.497 -2.449 2.394 1.00 0.00 22 LEU A O 18
ATOM 16968 N N . LEU A 1 23 ? 6.280 -1.512 3.422 1.00 0.00 23 LEU A N 18
ATOM 16969 C CA . LEU A 1 23 ? 7.193 -2.583 3.058 1.00 0.00 23 LEU A CA 18
ATOM 16970 C C . LEU A 1 23 ? 6.488 -3.929 3.233 1.00 0.00 23 LEU A C 18
ATOM 16971 O O . LEU A 1 23 ? 6.369 -4.699 2.281 1.00 0.00 23 LEU A O 18
ATOM 16987 N N . GLN A 1 24 ? 6.040 -4.173 4.456 1.00 0.00 24 GLN A N 18
ATOM 16988 C CA . GLN A 1 24 ? 5.350 -5.413 4.767 1.00 0.00 24 GLN A CA 18
ATOM 16989 C C . GLN A 1 24 ? 4.305 -5.723 3.693 1.00 0.00 24 GLN A C 18
ATOM 16990 O O . GLN A 1 24 ? 4.462 -6.669 2.923 1.00 0.00 24 GLN A O 18
ATOM 17004 N N . PHE A 1 25 ? 3.260 -4.908 3.677 1.00 0.00 25 PHE A N 18
ATOM 17005 C CA . PHE A 1 25 ? 2.190 -5.083 2.710 1.00 0.00 25 PHE A CA 18
ATOM 17006 C C . PHE A 1 25 ? 2.751 -5.353 1.313 1.00 0.00 25 PHE A C 18
ATOM 17007 O O . PHE A 1 25 ? 2.453 -6.382 0.709 1.00 0.00 25 PHE A O 18
ATOM 17024 N N . GLN A 1 26 ? 3.553 -4.411 0.840 1.00 0.00 26 GLN A N 18
ATOM 17025 C CA . GLN A 1 26 ? 4.159 -4.534 -0.475 1.00 0.00 26 GLN A CA 18
ATOM 17026 C C . GLN A 1 26 ? 4.692 -5.953 -0.683 1.00 0.00 26 GLN A C 18
ATOM 17027 O O . GLN A 1 26 ? 4.154 -6.710 -1.490 1.00 0.00 26 GLN A O 18
ATOM 17041 N N . ASP A 1 27 ? 5.743 -6.271 0.059 1.00 0.00 27 ASP A N 18
ATOM 17042 C CA . ASP A 1 27 ? 6.354 -7.586 -0.034 1.00 0.00 27 ASP A CA 18
ATOM 17043 C C . ASP A 1 27 ? 5.257 -8.649 -0.116 1.00 0.00 27 ASP A C 18
ATOM 17044 O O . ASP A 1 27 ? 5.297 -9.521 -0.983 1.00 0.00 27 ASP A O 18
ATOM 17053 N N . LEU A 1 28 ? 4.304 -8.542 0.797 1.00 0.00 28 LEU A N 18
ATOM 17054 C CA . LEU A 1 28 ? 3.198 -9.484 0.838 1.00 0.00 28 LEU A CA 18
ATOM 17055 C C . LEU A 1 28 ? 2.452 -9.447 -0.498 1.00 0.00 28 LEU A C 18
ATOM 17056 O O . LEU A 1 28 ? 2.450 -10.429 -1.238 1.00 0.00 28 LEU A O 18
ATOM 17072 N N . THR A 1 29 ? 1.838 -8.304 -0.765 1.00 0.00 29 THR A N 18
ATOM 17073 C CA . THR A 1 29 ? 1.091 -8.126 -1.998 1.00 0.00 29 THR A CA 18
ATOM 17074 C C . THR A 1 29 ? 1.963 -8.477 -3.205 1.00 0.00 29 THR A C 18
ATOM 17075 O O . THR A 1 29 ? 1.760 -9.510 -3.843 1.00 0.00 29 THR A O 18
ATOM 17086 N N . GLY A 1 30 ? 2.915 -7.598 -3.483 1.00 0.00 30 GLY A N 18
ATOM 17087 C CA . GLY A 1 30 ? 3.819 -7.803 -4.602 1.00 0.00 30 GLY A CA 18
ATOM 17088 C C . GLY A 1 30 ? 3.721 -6.650 -5.603 1.00 0.00 30 GLY A C 18
ATOM 17089 O O . GLY A 1 30 ? 4.376 -6.669 -6.644 1.00 0.00 30 GLY A O 18
ATOM 17093 N N . ILE A 1 31 ? 2.898 -5.672 -5.253 1.00 0.00 31 ILE A N 18
ATOM 17094 C CA . ILE A 1 31 ? 2.706 -4.513 -6.107 1.00 0.00 31 ILE A CA 18
ATOM 17095 C C . ILE A 1 31 ? 4.034 -3.765 -6.251 1.00 0.00 31 ILE A C 18
ATOM 17096 O O . ILE A 1 31 ? 4.869 -3.798 -5.349 1.00 0.00 31 ILE A O 18
ATOM 17112 N N . GLU A 1 32 ? 4.186 -3.110 -7.392 1.00 0.00 32 GLU A N 18
ATOM 17113 C CA . GLU A 1 32 ? 5.398 -2.355 -7.666 1.00 0.00 32 GLU A CA 18
ATOM 17114 C C . GLU A 1 32 ? 5.184 -0.874 -7.347 1.00 0.00 32 GLU A C 18
ATOM 17115 O O . GLU A 1 32 ? 5.947 -0.283 -6.585 1.00 0.00 32 GLU A O 18
ATOM 17127 N N . SER A 1 33 ? 4.142 -0.317 -7.948 1.00 0.00 33 SER A N 18
ATOM 17128 C CA . SER A 1 33 ? 3.818 1.084 -7.738 1.00 0.00 33 SER A CA 18
ATOM 17129 C C . SER A 1 33 ? 3.384 1.309 -6.288 1.00 0.00 33 SER A C 18
ATOM 17130 O O . SER A 1 33 ? 2.213 1.142 -5.954 1.00 0.00 33 SER A O 18
ATOM 17138 N N . MET A 1 34 ? 4.353 1.685 -5.466 1.00 0.00 34 MET A N 18
ATOM 17139 C CA . MET A 1 34 ? 4.086 1.935 -4.060 1.00 0.00 34 MET A CA 18
ATOM 17140 C C . MET A 1 34 ? 2.728 2.616 -3.872 1.00 0.00 34 MET A C 18
ATOM 17141 O O . MET A 1 34 ? 1.965 2.251 -2.979 1.00 0.00 34 MET A O 18
ATOM 17155 N N . ASP A 1 35 ? 2.469 3.593 -4.729 1.00 0.00 35 ASP A N 18
ATOM 17156 C CA . ASP A 1 35 ? 1.217 4.328 -4.669 1.00 0.00 35 ASP A CA 18
ATOM 17157 C C . ASP A 1 35 ? 0.056 3.339 -4.543 1.00 0.00 35 ASP A C 18
ATOM 17158 O O . ASP A 1 35 ? -0.760 3.447 -3.628 1.00 0.00 35 ASP A O 18
ATOM 17167 N N . GLN A 1 36 ? 0.018 2.399 -5.475 1.00 0.00 36 GLN A N 18
ATOM 17168 C CA . GLN A 1 36 ? -1.030 1.392 -5.480 1.00 0.00 36 GLN A CA 18
ATOM 17169 C C . GLN A 1 36 ? -1.161 0.755 -4.094 1.00 0.00 36 GLN A C 18
ATOM 17170 O O . GLN A 1 36 ? -2.264 0.433 -3.657 1.00 0.00 36 GLN A O 18
ATOM 17184 N N . CYS A 1 37 ? -0.019 0.593 -3.443 1.00 0.00 37 CYS A N 18
ATOM 17185 C CA . CYS A 1 37 ? 0.008 0.001 -2.116 1.00 0.00 37 CYS A CA 18
ATOM 17186 C C . CYS A 1 37 ? -0.566 1.015 -1.125 1.00 0.00 37 CYS A C 18
ATOM 17187 O O . CYS A 1 37 ? -1.683 0.847 -0.637 1.00 0.00 37 CYS A O 18
ATOM 17195 N N . ARG A 1 38 ? 0.222 2.046 -0.858 1.00 0.00 38 ARG A N 18
ATOM 17196 C CA . ARG A 1 38 ? -0.194 3.087 0.066 1.00 0.00 38 ARG A CA 18
ATOM 17197 C C . ARG A 1 38 ? -1.684 3.389 -0.111 1.00 0.00 38 ARG A C 18
ATOM 17198 O O . ARG A 1 38 ? -2.359 3.778 0.840 1.00 0.00 38 ARG A O 18
ATOM 17219 N N . HIS A 1 39 ? -2.152 3.198 -1.336 1.00 0.00 39 HIS A N 18
ATOM 17220 C CA . HIS A 1 39 ? -3.549 3.445 -1.649 1.00 0.00 39 HIS A CA 18
ATOM 17221 C C . HIS A 1 39 ? -4.433 2.489 -0.844 1.00 0.00 39 HIS A C 18
ATOM 17222 O O . HIS A 1 39 ? -5.178 2.919 0.035 1.00 0.00 39 HIS A O 18
ATOM 17236 N N . THR A 1 40 ? -4.319 1.211 -1.174 1.00 0.00 40 THR A N 18
ATOM 17237 C CA . THR A 1 40 ? -5.098 0.191 -0.493 1.00 0.00 40 THR A CA 18
ATOM 17238 C C . THR A 1 40 ? -4.964 0.341 1.024 1.00 0.00 40 THR A C 18
ATOM 17239 O O . THR A 1 40 ? -5.849 -0.069 1.773 1.00 0.00 40 THR A O 18
ATOM 17250 N N . LEU A 1 41 ? -3.849 0.931 1.432 1.00 0.00 41 LEU A N 18
ATOM 17251 C CA . LEU A 1 41 ? -3.588 1.140 2.845 1.00 0.00 41 LEU A CA 18
ATOM 17252 C C . LEU A 1 41 ? -4.317 2.401 3.313 1.00 0.00 41 LEU A C 18
ATOM 17253 O O . LEU A 1 41 ? -5.275 2.319 4.081 1.00 0.00 41 LEU A O 18
ATOM 17269 N N . GLU A 1 42 ? -3.837 3.538 2.831 1.00 0.00 42 GLU A N 18
ATOM 17270 C CA . GLU A 1 42 ? -4.432 4.814 3.190 1.00 0.00 42 GLU A CA 18
ATOM 17271 C C . GLU A 1 42 ? -5.955 4.686 3.269 1.00 0.00 42 GLU A C 18
ATOM 17272 O O . GLU A 1 42 ? -6.570 5.136 4.235 1.00 0.00 42 GLU A O 18
ATOM 17284 N N . GLN A 1 43 ? -6.519 4.070 2.241 1.00 0.00 43 GLN A N 18
ATOM 17285 C CA . GLN A 1 43 ? -7.958 3.877 2.182 1.00 0.00 43 GLN A CA 18
ATOM 17286 C C . GLN A 1 43 ? -8.465 3.258 3.486 1.00 0.00 43 GLN A C 18
ATOM 17287 O O . GLN A 1 43 ? -9.232 3.883 4.217 1.00 0.00 43 GLN A O 18
ATOM 17301 N N . HIS A 1 44 ? -8.016 2.038 3.738 1.00 0.00 44 HIS A N 18
ATOM 17302 C CA . HIS A 1 44 ? -8.414 1.327 4.942 1.00 0.00 44 HIS A CA 18
ATOM 17303 C C . HIS A 1 44 ? -7.821 2.024 6.168 1.00 0.00 44 HIS A C 18
ATOM 17304 O O . HIS A 1 44 ? -8.169 1.695 7.302 1.00 0.00 44 HIS A O 18
ATOM 17318 N N . ASN A 1 45 ? -6.937 2.973 5.901 1.00 0.00 45 ASN A N 18
ATOM 17319 C CA . ASN A 1 45 ? -6.293 3.719 6.968 1.00 0.00 45 ASN A CA 18
ATOM 17320 C C . ASN A 1 45 ? -5.063 2.948 7.453 1.00 0.00 45 ASN A C 18
ATOM 17321 O O . ASN A 1 45 ? -4.977 2.580 8.623 1.00 0.00 45 ASN A O 18
ATOM 17332 N N . TRP A 1 46 ? -4.141 2.727 6.527 1.00 0.00 46 TRP A N 18
ATOM 17333 C CA . TRP A 1 46 ? -2.919 2.007 6.845 1.00 0.00 46 TRP A CA 18
ATOM 17334 C C . TRP A 1 46 ? -3.292 0.800 7.708 1.00 0.00 46 TRP A C 18
ATOM 17335 O O . TRP A 1 46 ? -2.873 0.703 8.860 1.00 0.00 46 TRP A O 18
ATOM 17356 N N . ASN A 1 47 ? -4.077 -0.089 7.117 1.00 0.00 47 ASN A N 18
ATOM 17357 C CA . ASN A 1 47 ? -4.511 -1.286 7.818 1.00 0.00 47 ASN A CA 18
ATOM 17358 C C . ASN A 1 47 ? -4.192 -2.515 6.965 1.00 0.00 47 ASN A C 18
ATOM 17359 O O . ASN A 1 47 ? -5.076 -3.069 6.312 1.00 0.00 47 ASN A O 18
ATOM 17370 N N . ILE A 1 48 ? -2.927 -2.907 6.997 1.00 0.00 48 ILE A N 18
ATOM 17371 C CA . ILE A 1 48 ? -2.481 -4.060 6.235 1.00 0.00 48 ILE A CA 18
ATOM 17372 C C . ILE A 1 48 ? -3.524 -5.174 6.346 1.00 0.00 48 ILE A C 18
ATOM 17373 O O . ILE A 1 48 ? -3.916 -5.765 5.341 1.00 0.00 48 ILE A O 18
ATOM 17389 N N . GLU A 1 49 ? -3.944 -5.427 7.577 1.00 0.00 49 GLU A N 18
ATOM 17390 C CA . GLU A 1 49 ? -4.934 -6.460 7.832 1.00 0.00 49 GLU A CA 18
ATOM 17391 C C . GLU A 1 49 ? -6.118 -6.307 6.875 1.00 0.00 49 GLU A C 18
ATOM 17392 O O . GLU A 1 49 ? -6.634 -7.297 6.358 1.00 0.00 49 GLU A O 18
ATOM 17404 N N . ALA A 1 50 ? -6.515 -5.060 6.670 1.00 0.00 50 ALA A N 18
ATOM 17405 C CA . ALA A 1 50 ? -7.629 -4.766 5.785 1.00 0.00 50 ALA A CA 18
ATOM 17406 C C . ALA A 1 50 ? -7.115 -4.638 4.349 1.00 0.00 50 ALA A C 18
ATOM 17407 O O . ALA A 1 50 ? -7.600 -5.322 3.449 1.00 0.00 50 ALA A O 18
ATOM 17414 N N . ALA A 1 51 ? -6.139 -3.757 4.181 1.00 0.00 51 ALA A N 18
ATOM 17415 C CA . ALA A 1 51 ? -5.554 -3.531 2.870 1.00 0.00 51 ALA A CA 18
ATOM 17416 C C . ALA A 1 51 ? -5.259 -4.879 2.209 1.00 0.00 51 ALA A C 18
ATOM 17417 O O . ALA A 1 51 ? -5.631 -5.104 1.058 1.00 0.00 51 ALA A O 18
ATOM 17424 N N . VAL A 1 52 ? -4.593 -5.739 2.964 1.00 0.00 52 VAL A N 18
ATOM 17425 C CA . VAL A 1 52 ? -4.243 -7.059 2.465 1.00 0.00 52 VAL A CA 18
ATOM 17426 C C . VAL A 1 52 ? -5.503 -7.750 1.940 1.00 0.00 52 VAL A C 18
ATOM 17427 O O . VAL A 1 52 ? -5.438 -8.525 0.986 1.00 0.00 52 VAL A O 18
ATOM 17440 N N . GLN A 1 53 ? -6.620 -7.445 2.584 1.00 0.00 53 GLN A N 18
ATOM 17441 C CA . GLN A 1 53 ? -7.892 -8.028 2.193 1.00 0.00 53 GLN A CA 18
ATOM 17442 C C . GLN A 1 53 ? -8.503 -7.239 1.034 1.00 0.00 53 GLN A C 18
ATOM 17443 O O . GLN A 1 53 ? -8.613 -7.749 -0.080 1.00 0.00 53 GLN A O 18
ATOM 17457 N N . ASP A 1 54 ? -8.885 -6.006 1.335 1.00 0.00 54 ASP A N 18
ATOM 17458 C CA . ASP A 1 54 ? -9.483 -5.141 0.332 1.00 0.00 54 ASP A CA 18
ATOM 17459 C C . ASP A 1 54 ? -8.748 -5.327 -0.998 1.00 0.00 54 ASP A C 18
ATOM 17460 O O . ASP A 1 54 ? -9.339 -5.167 -2.065 1.00 0.00 54 ASP A O 18
ATOM 17469 N N . ARG A 1 55 ? -7.471 -5.662 -0.890 1.00 0.00 55 ARG A N 18
ATOM 17470 C CA . ARG A 1 55 ? -6.650 -5.871 -2.071 1.00 0.00 55 ARG A CA 18
ATOM 17471 C C . ARG A 1 55 ? -7.045 -7.175 -2.767 1.00 0.00 55 ARG A C 18
ATOM 17472 O O . ARG A 1 55 ? -7.380 -7.174 -3.951 1.00 0.00 55 ARG A O 18
ATOM 17493 N N . LEU A 1 56 ? -6.992 -8.256 -2.003 1.00 0.00 56 LEU A N 18
ATOM 17494 C CA . LEU A 1 56 ? -7.339 -9.564 -2.533 1.00 0.00 56 LEU A CA 18
ATOM 17495 C C . LEU A 1 56 ? -8.837 -9.602 -2.842 1.00 0.00 56 LEU A C 18
ATOM 17496 O O . LEU A 1 56 ? -9.244 -10.079 -3.900 1.00 0.00 56 LEU A O 18
ATOM 17512 N N . ASN A 1 57 ? -9.617 -9.094 -1.899 1.00 0.00 57 ASN A N 18
ATOM 17513 C CA . ASN A 1 57 ? -11.061 -9.064 -2.058 1.00 0.00 57 ASN A CA 18
ATOM 17514 C C . ASN A 1 57 ? -11.421 -8.170 -3.247 1.00 0.00 57 ASN A C 18
ATOM 17515 O O . ASN A 1 57 ? -12.350 -8.470 -3.994 1.00 0.00 57 ASN A O 18
ATOM 17526 N N . GLU A 1 58 ? -10.666 -7.090 -3.384 1.00 0.00 58 GLU A N 18
ATOM 17527 C CA . GLU A 1 58 ? -10.893 -6.151 -4.469 1.00 0.00 58 GLU A CA 18
ATOM 17528 C C . GLU A 1 58 ? -9.608 -5.946 -5.272 1.00 0.00 58 GLU A C 18
ATOM 17529 O O . GLU A 1 58 ? -8.906 -4.954 -5.086 1.00 0.00 58 GLU A O 18
ATOM 17541 N N . GLN A 1 59 ? -9.338 -6.902 -6.150 1.00 0.00 59 GLN A N 18
ATOM 17542 C CA . GLN A 1 59 ? -8.149 -6.839 -6.983 1.00 0.00 59 GLN A CA 18
ATOM 17543 C C . GLN A 1 59 ? -8.491 -6.250 -8.353 1.00 0.00 59 GLN A C 18
ATOM 17544 O O . GLN A 1 59 ? -9.486 -6.634 -8.967 1.00 0.00 59 GLN A O 18
ATOM 17558 N N . GLU A 1 60 ? -7.648 -5.328 -8.792 1.00 0.00 60 GLU A N 18
ATOM 17559 C CA . GLU A 1 60 ? -7.849 -4.682 -10.079 1.00 0.00 60 GLU A CA 18
ATOM 17560 C C . GLU A 1 60 ? -7.272 -5.546 -11.202 1.00 0.00 60 GLU A C 18
ATOM 17561 O O . GLU A 1 60 ? -6.115 -5.383 -11.584 1.00 0.00 60 GLU A O 18
ATOM 17573 N N . GLY A 1 61 ? -8.107 -6.447 -11.700 1.00 0.00 61 GLY A N 18
ATOM 17574 C CA . GLY A 1 61 ? -7.695 -7.337 -12.772 1.00 0.00 61 GLY A CA 18
ATOM 17575 C C . GLY A 1 61 ? -8.527 -7.098 -14.034 1.00 0.00 61 GLY A C 18
ATOM 17576 O O . GLY A 1 61 ? -8.266 -6.159 -14.785 1.00 0.00 61 GLY A O 18
ATOM 17580 N N . SER A 1 62 ? -9.512 -7.962 -14.227 1.00 0.00 62 SER A N 18
ATOM 17581 C CA . SER A 1 62 ? -10.384 -7.857 -15.385 1.00 0.00 62 SER A CA 18
ATOM 17582 C C . SER A 1 62 ? -11.687 -8.617 -15.130 1.00 0.00 62 SER A C 18
ATOM 17583 O O . SER A 1 62 ? -11.708 -9.580 -14.364 1.00 0.00 62 SER A O 18
ATOM 17591 N N . GLY A 1 63 ? -12.742 -8.157 -15.786 1.00 0.00 63 GLY A N 18
ATOM 17592 C CA . GLY A 1 63 ? -14.045 -8.782 -15.641 1.00 0.00 63 GLY A CA 18
ATOM 17593 C C . GLY A 1 63 ? -15.138 -7.730 -15.437 1.00 0.00 63 GLY A C 18
ATOM 17594 O O . GLY A 1 63 ? -15.584 -7.502 -14.314 1.00 0.00 63 GLY A O 18
ATOM 17598 N N . PRO A 1 64 ? -15.548 -7.102 -16.571 1.00 0.00 64 PRO A N 18
ATOM 17599 C CA . PRO A 1 64 ? -16.580 -6.080 -16.529 1.00 0.00 64 PRO A CA 18
ATOM 17600 C C . PRO A 1 64 ? -17.963 -6.704 -16.334 1.00 0.00 64 PRO A C 18
ATOM 17601 O O . PRO A 1 64 ? -18.177 -7.867 -16.675 1.00 0.00 64 PRO A O 18
ATOM 17612 N N . SER A 1 65 ? -18.866 -5.905 -15.785 1.00 0.00 65 SER A N 18
ATOM 17613 C CA . SER A 1 65 ? -20.222 -6.365 -15.540 1.00 0.00 65 SER A CA 18
ATOM 17614 C C . SER A 1 65 ? -21.058 -6.235 -16.816 1.00 0.00 65 SER A C 18
ATOM 17615 O O . SER A 1 65 ? -20.700 -5.484 -17.722 1.00 0.00 65 SER A O 18
ATOM 17623 N N . SER A 1 66 ? -22.154 -6.979 -16.846 1.00 0.00 66 SER A N 18
ATOM 17624 C CA . SER A 1 66 ? -23.042 -6.956 -17.995 1.00 0.00 66 SER A CA 18
ATOM 17625 C C . SER A 1 66 ? -22.302 -7.453 -19.238 1.00 0.00 66 SER A C 18
ATOM 17626 O O . SER A 1 66 ? -21.761 -6.656 -20.003 1.00 0.00 66 SER A O 18
ATOM 17634 N N . GLY A 1 67 ? -22.303 -8.768 -19.402 1.00 0.00 67 GLY A N 18
ATOM 17635 C CA . GLY A 1 67 ? -21.638 -9.381 -20.540 1.00 0.00 67 GLY A CA 18
ATOM 17636 C C . GLY A 1 67 ? -20.928 -10.672 -20.129 1.00 0.00 67 GLY A C 18
ATOM 17637 O O . GLY A 1 67 ? -19.739 -10.842 -20.394 1.00 0.00 67 GLY A O 18
ATOM 17641 N N . GLY A 1 1 ? -2.674 7.018 -15.619 1.00 0.00 1 GLY A N 19
ATOM 17642 C CA . GLY A 1 1 ? -4.044 6.627 -15.905 1.00 0.00 1 GLY A CA 19
ATOM 17643 C C . GLY A 1 1 ? -5.037 7.605 -15.272 1.00 0.00 1 GLY A C 19
ATOM 17644 O O . GLY A 1 1 ? -4.819 8.815 -15.289 1.00 0.00 1 GLY A O 19
ATOM 17648 N N . SER A 1 2 ? -6.106 7.042 -14.729 1.00 0.00 2 SER A N 19
ATOM 17649 C CA . SER A 1 2 ? -7.133 7.849 -14.091 1.00 0.00 2 SER A CA 19
ATOM 17650 C C . SER A 1 2 ? -7.768 7.071 -12.937 1.00 0.00 2 SER A C 19
ATOM 17651 O O . SER A 1 2 ? -8.798 6.422 -13.113 1.00 0.00 2 SER A O 19
ATOM 17659 N N . SER A 1 3 ? -7.127 7.162 -11.781 1.00 0.00 3 SER A N 19
ATOM 17660 C CA . SER A 1 3 ? -7.616 6.475 -10.598 1.00 0.00 3 SER A CA 19
ATOM 17661 C C . SER A 1 3 ? -8.423 7.441 -9.728 1.00 0.00 3 SER A C 19
ATOM 17662 O O . SER A 1 3 ? -9.598 7.202 -9.454 1.00 0.00 3 SER A O 19
ATOM 17670 N N . GLY A 1 4 ? -7.760 8.512 -9.317 1.00 0.00 4 GLY A N 19
ATOM 17671 C CA . GLY A 1 4 ? -8.400 9.515 -8.483 1.00 0.00 4 GLY A CA 19
ATOM 17672 C C . GLY A 1 4 ? -9.514 10.233 -9.247 1.00 0.00 4 GLY A C 19
ATOM 17673 O O . GLY A 1 4 ? -10.341 9.592 -9.895 1.00 0.00 4 GLY A O 19
ATOM 17677 N N . SER A 1 5 ? -9.500 11.554 -9.147 1.00 0.00 5 SER A N 19
ATOM 17678 C CA . SER A 1 5 ? -10.499 12.366 -9.821 1.00 0.00 5 SER A CA 19
ATOM 17679 C C . SER A 1 5 ? -9.824 13.290 -10.837 1.00 0.00 5 SER A C 19
ATOM 17680 O O . SER A 1 5 ? -10.134 13.243 -12.026 1.00 0.00 5 SER A O 19
ATOM 17688 N N . SER A 1 6 ? -8.912 14.108 -10.331 1.00 0.00 6 SER A N 19
ATOM 17689 C CA . SER A 1 6 ? -8.191 15.041 -11.179 1.00 0.00 6 SER A CA 19
ATOM 17690 C C . SER A 1 6 ? -7.123 15.772 -10.363 1.00 0.00 6 SER A C 19
ATOM 17691 O O . SER A 1 6 ? -7.349 16.113 -9.203 1.00 0.00 6 SER A O 19
ATOM 17699 N N . GLY A 1 7 ? -5.983 15.991 -11.001 1.00 0.00 7 GLY A N 19
ATOM 17700 C CA . GLY A 1 7 ? -4.880 16.676 -10.349 1.00 0.00 7 GLY A CA 19
ATOM 17701 C C . GLY A 1 7 ? -4.266 15.804 -9.251 1.00 0.00 7 GLY A C 19
ATOM 17702 O O . GLY A 1 7 ? -4.744 14.702 -8.989 1.00 0.00 7 GLY A O 19
ATOM 17706 N N . ALA A 1 8 ? -3.216 16.332 -8.639 1.00 0.00 8 ALA A N 19
ATOM 17707 C CA . ALA A 1 8 ? -2.532 15.616 -7.575 1.00 0.00 8 ALA A CA 19
ATOM 17708 C C . ALA A 1 8 ? -2.801 16.315 -6.241 1.00 0.00 8 ALA A C 19
ATOM 17709 O O . ALA A 1 8 ? -3.195 17.480 -6.215 1.00 0.00 8 ALA A O 19
ATOM 17716 N N . PRO A 1 9 ? -2.572 15.554 -5.137 1.00 0.00 9 PRO A N 19
ATOM 17717 C CA . PRO A 1 9 ? -2.785 16.088 -3.803 1.00 0.00 9 PRO A CA 19
ATOM 17718 C C . PRO A 1 9 ? -1.664 17.054 -3.413 1.00 0.00 9 PRO A C 19
ATOM 17719 O O . PRO A 1 9 ? -1.756 18.253 -3.668 1.00 0.00 9 PRO A O 19
ATOM 17730 N N . GLU A 1 10 ? -0.631 16.494 -2.801 1.00 0.00 10 GLU A N 19
ATOM 17731 C CA . GLU A 1 10 ? 0.507 17.290 -2.373 1.00 0.00 10 GLU A CA 19
ATOM 17732 C C . GLU A 1 10 ? 1.631 16.382 -1.870 1.00 0.00 10 GLU A C 19
ATOM 17733 O O . GLU A 1 10 ? 1.372 15.349 -1.255 1.00 0.00 10 GLU A O 19
ATOM 17745 N N . GLU A 1 11 ? 2.856 16.801 -2.151 1.00 0.00 11 GLU A N 19
ATOM 17746 C CA . GLU A 1 11 ? 4.021 16.039 -1.735 1.00 0.00 11 GLU A CA 19
ATOM 17747 C C . GLU A 1 11 ? 4.115 16.002 -0.209 1.00 0.00 11 GLU A C 19
ATOM 17748 O O . GLU A 1 11 ? 4.536 16.975 0.415 1.00 0.00 11 GLU A O 19
ATOM 17760 N N . ARG A 1 12 ? 3.715 14.869 0.349 1.00 0.00 12 ARG A N 19
ATOM 17761 C CA . ARG A 1 12 ? 3.748 14.692 1.791 1.00 0.00 12 ARG A CA 19
ATOM 17762 C C . ARG A 1 12 ? 4.751 13.601 2.170 1.00 0.00 12 ARG A C 19
ATOM 17763 O O . ARG A 1 12 ? 4.973 12.664 1.404 1.00 0.00 12 ARG A O 19
ATOM 17784 N N . ASP A 1 13 ? 5.330 13.758 3.351 1.00 0.00 13 ASP A N 19
ATOM 17785 C CA . ASP A 1 13 ? 6.304 12.797 3.840 1.00 0.00 13 ASP A CA 19
ATOM 17786 C C . ASP A 1 13 ? 5.619 11.831 4.809 1.00 0.00 13 ASP A C 19
ATOM 17787 O O . ASP A 1 13 ? 4.626 12.183 5.444 1.00 0.00 13 ASP A O 19
ATOM 17796 N N . LEU A 1 14 ? 6.177 10.632 4.892 1.00 0.00 14 LEU A N 19
ATOM 17797 C CA . LEU A 1 14 ? 5.632 9.612 5.772 1.00 0.00 14 LEU A CA 19
ATOM 17798 C C . LEU A 1 14 ? 6.596 9.384 6.938 1.00 0.00 14 LEU A C 19
ATOM 17799 O O . LEU A 1 14 ? 7.670 9.982 6.987 1.00 0.00 14 LEU A O 19
ATOM 17815 N N . THR A 1 15 ? 6.178 8.517 7.849 1.00 0.00 15 THR A N 19
ATOM 17816 C CA . THR A 1 15 ? 6.991 8.202 9.011 1.00 0.00 15 THR A CA 19
ATOM 17817 C C . THR A 1 15 ? 7.432 6.737 8.972 1.00 0.00 15 THR A C 19
ATOM 17818 O O . THR A 1 15 ? 6.744 5.893 8.401 1.00 0.00 15 THR A O 19
ATOM 17829 N N . GLN A 1 16 ? 8.577 6.481 9.588 1.00 0.00 16 GLN A N 19
ATOM 17830 C CA . GLN A 1 16 ? 9.118 5.133 9.631 1.00 0.00 16 GLN A CA 19
ATOM 17831 C C . GLN A 1 16 ? 7.992 4.115 9.825 1.00 0.00 16 GLN A C 19
ATOM 17832 O O . GLN A 1 16 ? 7.795 3.235 8.988 1.00 0.00 16 GLN A O 19
ATOM 17846 N N . GLU A 1 17 ? 7.283 4.269 10.934 1.00 0.00 17 GLU A N 19
ATOM 17847 C CA . GLU A 1 17 ? 6.182 3.374 11.248 1.00 0.00 17 GLU A CA 19
ATOM 17848 C C . GLU A 1 17 ? 5.339 3.111 9.999 1.00 0.00 17 GLU A C 19
ATOM 17849 O O . GLU A 1 17 ? 5.212 1.969 9.560 1.00 0.00 17 GLU A O 19
ATOM 17861 N N . GLN A 1 18 ? 4.783 4.187 9.461 1.00 0.00 18 GLN A N 19
ATOM 17862 C CA . GLN A 1 18 ? 3.956 4.087 8.271 1.00 0.00 18 GLN A CA 19
ATOM 17863 C C . GLN A 1 18 ? 4.729 3.401 7.143 1.00 0.00 18 GLN A C 19
ATOM 17864 O O . GLN A 1 18 ? 4.341 2.329 6.682 1.00 0.00 18 GLN A O 19
ATOM 17878 N N . THR A 1 19 ? 5.809 4.048 6.731 1.00 0.00 19 THR A N 19
ATOM 17879 C CA . THR A 1 19 ? 6.640 3.514 5.665 1.00 0.00 19 THR A CA 19
ATOM 17880 C C . THR A 1 19 ? 6.821 2.005 5.836 1.00 0.00 19 THR A C 19
ATOM 17881 O O . THR A 1 19 ? 6.462 1.229 4.951 1.00 0.00 19 THR A O 19
ATOM 17892 N N . GLU A 1 20 ? 7.378 1.633 6.979 1.00 0.00 20 GLU A N 19
ATOM 17893 C CA . GLU A 1 20 ? 7.610 0.230 7.277 1.00 0.00 20 GLU A CA 19
ATOM 17894 C C . GLU A 1 20 ? 6.395 -0.607 6.874 1.00 0.00 20 GLU A C 19
ATOM 17895 O O . GLU A 1 20 ? 6.494 -1.479 6.013 1.00 0.00 20 GLU A O 19
ATOM 17907 N N . LYS A 1 21 ? 5.274 -0.312 7.517 1.00 0.00 21 LYS A N 19
ATOM 17908 C CA . LYS A 1 21 ? 4.040 -1.026 7.237 1.00 0.00 21 LYS A CA 19
ATOM 17909 C C . LYS A 1 21 ? 3.915 -1.247 5.728 1.00 0.00 21 LYS A C 19
ATOM 17910 O O . LYS A 1 21 ? 3.626 -2.356 5.281 1.00 0.00 21 LYS A O 19
ATOM 17929 N N . LEU A 1 22 ? 4.138 -0.173 4.985 1.00 0.00 22 LEU A N 19
ATOM 17930 C CA . LEU A 1 22 ? 4.054 -0.235 3.536 1.00 0.00 22 LEU A CA 19
ATOM 17931 C C . LEU A 1 22 ? 4.896 -1.408 3.030 1.00 0.00 22 LEU A C 19
ATOM 17932 O O . LEU A 1 22 ? 4.378 -2.312 2.376 1.00 0.00 22 LEU A O 19
ATOM 17948 N N . LEU A 1 23 ? 6.180 -1.356 3.352 1.00 0.00 23 LEU A N 19
ATOM 17949 C CA . LEU A 1 23 ? 7.098 -2.403 2.938 1.00 0.00 23 LEU A CA 19
ATOM 17950 C C . LEU A 1 23 ? 6.426 -3.765 3.118 1.00 0.00 23 LEU A C 19
ATOM 17951 O O . LEU A 1 23 ? 6.322 -4.540 2.168 1.00 0.00 23 LEU A O 19
ATOM 17967 N N . GLN A 1 24 ? 5.987 -4.016 4.343 1.00 0.00 24 GLN A N 19
ATOM 17968 C CA . GLN A 1 24 ? 5.327 -5.271 4.659 1.00 0.00 24 GLN A CA 19
ATOM 17969 C C . GLN A 1 24 ? 4.278 -5.602 3.596 1.00 0.00 24 GLN A C 19
ATOM 17970 O O . GLN A 1 24 ? 4.445 -6.546 2.825 1.00 0.00 24 GLN A O 19
ATOM 17984 N N . PHE A 1 25 ? 3.218 -4.806 3.589 1.00 0.00 25 PHE A N 19
ATOM 17985 C CA . PHE A 1 25 ? 2.142 -5.002 2.633 1.00 0.00 25 PHE A CA 19
ATOM 17986 C C . PHE A 1 25 ? 2.694 -5.334 1.245 1.00 0.00 25 PHE A C 19
ATOM 17987 O O . PHE A 1 25 ? 2.415 -6.402 0.701 1.00 0.00 25 PHE A O 19
ATOM 18004 N N . GLN A 1 26 ? 3.466 -4.399 0.712 1.00 0.00 26 GLN A N 19
ATOM 18005 C CA . GLN A 1 26 ? 4.060 -4.579 -0.602 1.00 0.00 26 GLN A CA 19
ATOM 18006 C C . GLN A 1 26 ? 4.555 -6.017 -0.769 1.00 0.00 26 GLN A C 19
ATOM 18007 O O . GLN A 1 26 ? 3.995 -6.783 -1.552 1.00 0.00 26 GLN A O 19
ATOM 18021 N N . ASP A 1 27 ? 5.599 -6.341 -0.020 1.00 0.00 27 ASP A N 19
ATOM 18022 C CA . ASP A 1 27 ? 6.175 -7.674 -0.075 1.00 0.00 27 ASP A CA 19
ATOM 18023 C C . ASP A 1 27 ? 5.050 -8.711 -0.095 1.00 0.00 27 ASP A C 19
ATOM 18024 O O . ASP A 1 27 ? 5.039 -9.603 -0.941 1.00 0.00 27 ASP A O 19
ATOM 18033 N N . LEU A 1 28 ? 4.130 -8.558 0.847 1.00 0.00 28 LEU A N 19
ATOM 18034 C CA . LEU A 1 28 ? 3.004 -9.470 0.948 1.00 0.00 28 LEU A CA 19
ATOM 18035 C C . LEU A 1 28 ? 2.226 -9.461 -0.370 1.00 0.00 28 LEU A C 19
ATOM 18036 O O . LEU A 1 28 ? 2.301 -10.412 -1.146 1.00 0.00 28 LEU A O 19
ATOM 18052 N N . THR A 1 29 ? 1.497 -8.374 -0.582 1.00 0.00 29 THR A N 19
ATOM 18053 C CA . THR A 1 29 ? 0.707 -8.229 -1.793 1.00 0.00 29 THR A CA 19
ATOM 18054 C C . THR A 1 29 ? 1.519 -8.660 -3.015 1.00 0.00 29 THR A C 19
ATOM 18055 O O . THR A 1 29 ? 1.171 -9.632 -3.684 1.00 0.00 29 THR A O 19
ATOM 18066 N N . GLY A 1 30 ? 2.585 -7.917 -3.270 1.00 0.00 30 GLY A N 19
ATOM 18067 C CA . GLY A 1 30 ? 3.449 -8.210 -4.401 1.00 0.00 30 GLY A CA 19
ATOM 18068 C C . GLY A 1 30 ? 3.333 -7.128 -5.476 1.00 0.00 30 GLY A C 19
ATOM 18069 O O . GLY A 1 30 ? 3.726 -7.341 -6.622 1.00 0.00 30 GLY A O 19
ATOM 18073 N N . ILE A 1 31 ? 2.790 -5.990 -5.068 1.00 0.00 31 ILE A N 19
ATOM 18074 C CA . ILE A 1 31 ? 2.617 -4.874 -5.982 1.00 0.00 31 ILE A CA 19
ATOM 18075 C C . ILE A 1 31 ? 3.961 -4.172 -6.184 1.00 0.00 31 ILE A C 19
ATOM 18076 O O . ILE A 1 31 ? 4.783 -4.123 -5.271 1.00 0.00 31 ILE A O 19
ATOM 18092 N N . GLU A 1 32 ? 4.143 -3.645 -7.386 1.00 0.00 32 GLU A N 19
ATOM 18093 C CA . GLU A 1 32 ? 5.373 -2.948 -7.720 1.00 0.00 32 GLU A CA 19
ATOM 18094 C C . GLU A 1 32 ? 5.269 -1.472 -7.331 1.00 0.00 32 GLU A C 19
ATOM 18095 O O . GLU A 1 32 ? 6.073 -0.975 -6.544 1.00 0.00 32 GLU A O 19
ATOM 18107 N N . SER A 1 33 ? 4.271 -0.812 -7.901 1.00 0.00 33 SER A N 19
ATOM 18108 C CA . SER A 1 33 ? 4.052 0.597 -7.624 1.00 0.00 33 SER A CA 19
ATOM 18109 C C . SER A 1 33 ? 3.621 0.784 -6.168 1.00 0.00 33 SER A C 19
ATOM 18110 O O . SER A 1 33 ? 2.621 0.213 -5.735 1.00 0.00 33 SER A O 19
ATOM 18118 N N . MET A 1 34 ? 4.398 1.584 -5.453 1.00 0.00 34 MET A N 19
ATOM 18119 C CA . MET A 1 34 ? 4.110 1.852 -4.054 1.00 0.00 34 MET A CA 19
ATOM 18120 C C . MET A 1 34 ? 2.759 2.555 -3.898 1.00 0.00 34 MET A C 19
ATOM 18121 O O . MET A 1 34 ? 1.947 2.166 -3.060 1.00 0.00 34 MET A O 19
ATOM 18135 N N . ASP A 1 35 ? 2.562 3.577 -4.717 1.00 0.00 35 ASP A N 19
ATOM 18136 C CA . ASP A 1 35 ? 1.324 4.337 -4.680 1.00 0.00 35 ASP A CA 19
ATOM 18137 C C . ASP A 1 35 ? 0.140 3.372 -4.584 1.00 0.00 35 ASP A C 19
ATOM 18138 O O . ASP A 1 35 ? -0.709 3.511 -3.706 1.00 0.00 35 ASP A O 19
ATOM 18147 N N . GLN A 1 36 ? 0.123 2.415 -5.501 1.00 0.00 36 GLN A N 19
ATOM 18148 C CA . GLN A 1 36 ? -0.942 1.427 -5.530 1.00 0.00 36 GLN A CA 19
ATOM 18149 C C . GLN A 1 36 ? -1.093 0.767 -4.158 1.00 0.00 36 GLN A C 19
ATOM 18150 O O . GLN A 1 36 ? -2.204 0.447 -3.738 1.00 0.00 36 GLN A O 19
ATOM 18164 N N . CYS A 1 37 ? 0.041 0.584 -3.498 1.00 0.00 37 CYS A N 19
ATOM 18165 C CA . CYS A 1 37 ? 0.049 -0.032 -2.182 1.00 0.00 37 CYS A CA 19
ATOM 18166 C C . CYS A 1 37 ? -0.522 0.972 -1.178 1.00 0.00 37 CYS A C 19
ATOM 18167 O O . CYS A 1 37 ? -1.647 0.812 -0.707 1.00 0.00 37 CYS A O 19
ATOM 18175 N N . ARG A 1 38 ? 0.280 1.983 -0.881 1.00 0.00 38 ARG A N 19
ATOM 18176 C CA . ARG A 1 38 ? -0.131 3.013 0.059 1.00 0.00 38 ARG A CA 19
ATOM 18177 C C . ARG A 1 38 ? -1.620 3.323 -0.112 1.00 0.00 38 ARG A C 19
ATOM 18178 O O . ARG A 1 38 ? -2.300 3.667 0.854 1.00 0.00 38 ARG A O 19
ATOM 18199 N N . HIS A 1 39 ? -2.082 3.190 -1.346 1.00 0.00 39 HIS A N 19
ATOM 18200 C CA . HIS A 1 39 ? -3.477 3.451 -1.656 1.00 0.00 39 HIS A CA 19
ATOM 18201 C C . HIS A 1 39 ? -4.367 2.489 -0.866 1.00 0.00 39 HIS A C 19
ATOM 18202 O O . HIS A 1 39 ? -5.146 2.916 -0.015 1.00 0.00 39 HIS A O 19
ATOM 18216 N N . THR A 1 40 ? -4.221 1.209 -1.175 1.00 0.00 40 THR A N 19
ATOM 18217 C CA . THR A 1 40 ? -5.001 0.183 -0.505 1.00 0.00 40 THR A CA 19
ATOM 18218 C C . THR A 1 40 ? -4.881 0.329 1.013 1.00 0.00 40 THR A C 19
ATOM 18219 O O . THR A 1 40 ? -5.809 -0.009 1.748 1.00 0.00 40 THR A O 19
ATOM 18230 N N . LEU A 1 41 ? -3.732 0.832 1.439 1.00 0.00 41 LEU A N 19
ATOM 18231 C CA . LEU A 1 41 ? -3.479 1.027 2.856 1.00 0.00 41 LEU A CA 19
ATOM 18232 C C . LEU A 1 41 ? -4.216 2.280 3.334 1.00 0.00 41 LEU A C 19
ATOM 18233 O O . LEU A 1 41 ? -5.178 2.186 4.096 1.00 0.00 41 LEU A O 19
ATOM 18249 N N . GLU A 1 42 ? -3.737 3.423 2.867 1.00 0.00 42 GLU A N 19
ATOM 18250 C CA . GLU A 1 42 ? -4.339 4.693 3.237 1.00 0.00 42 GLU A CA 19
ATOM 18251 C C . GLU A 1 42 ? -5.861 4.558 3.312 1.00 0.00 42 GLU A C 19
ATOM 18252 O O . GLU A 1 42 ? -6.483 5.024 4.265 1.00 0.00 42 GLU A O 19
ATOM 18264 N N . GLN A 1 43 ? -6.417 3.917 2.294 1.00 0.00 43 GLN A N 19
ATOM 18265 C CA . GLN A 1 43 ? -7.855 3.715 2.233 1.00 0.00 43 GLN A CA 19
ATOM 18266 C C . GLN A 1 43 ? -8.366 3.138 3.554 1.00 0.00 43 GLN A C 19
ATOM 18267 O O . GLN A 1 43 ? -9.128 3.790 4.267 1.00 0.00 43 GLN A O 19
ATOM 18281 N N . HIS A 1 44 ? -7.928 1.921 3.841 1.00 0.00 44 HIS A N 19
ATOM 18282 C CA . HIS A 1 44 ? -8.332 1.249 5.065 1.00 0.00 44 HIS A CA 19
ATOM 18283 C C . HIS A 1 44 ? -7.732 1.975 6.271 1.00 0.00 44 HIS A C 19
ATOM 18284 O O . HIS A 1 44 ? -8.086 1.685 7.413 1.00 0.00 44 HIS A O 19
ATOM 18298 N N . ASN A 1 45 ? -6.835 2.904 5.976 1.00 0.00 45 ASN A N 19
ATOM 18299 C CA . ASN A 1 45 ? -6.183 3.673 7.022 1.00 0.00 45 ASN A CA 19
ATOM 18300 C C . ASN A 1 45 ? -4.942 2.919 7.506 1.00 0.00 45 ASN A C 19
ATOM 18301 O O . ASN A 1 45 ? -4.826 2.603 8.689 1.00 0.00 45 ASN A O 19
ATOM 18312 N N . TRP A 1 46 ? -4.047 2.652 6.566 1.00 0.00 46 TRP A N 19
ATOM 18313 C CA . TRP A 1 46 ? -2.820 1.941 6.882 1.00 0.00 46 TRP A CA 19
ATOM 18314 C C . TRP A 1 46 ? -3.182 0.739 7.756 1.00 0.00 46 TRP A C 19
ATOM 18315 O O . TRP A 1 46 ? -2.738 0.642 8.899 1.00 0.00 46 TRP A O 19
ATOM 18336 N N . ASN A 1 47 ? -3.985 -0.148 7.185 1.00 0.00 47 ASN A N 19
ATOM 18337 C CA . ASN A 1 47 ? -4.411 -1.340 7.899 1.00 0.00 47 ASN A CA 19
ATOM 18338 C C . ASN A 1 47 ? -4.111 -2.574 7.045 1.00 0.00 47 ASN A C 19
ATOM 18339 O O . ASN A 1 47 ? -5.006 -3.120 6.402 1.00 0.00 47 ASN A O 19
ATOM 18350 N N . ILE A 1 48 ? -2.850 -2.977 7.068 1.00 0.00 48 ILE A N 19
ATOM 18351 C CA . ILE A 1 48 ? -2.421 -4.137 6.305 1.00 0.00 48 ILE A CA 19
ATOM 18352 C C . ILE A 1 48 ? -3.488 -5.229 6.402 1.00 0.00 48 ILE A C 19
ATOM 18353 O O . ILE A 1 48 ? -3.888 -5.803 5.390 1.00 0.00 48 ILE A O 19
ATOM 18369 N N . GLU A 1 49 ? -3.918 -5.484 7.629 1.00 0.00 49 GLU A N 19
ATOM 18370 C CA . GLU A 1 49 ? -4.931 -6.497 7.871 1.00 0.00 49 GLU A CA 19
ATOM 18371 C C . GLU A 1 49 ? -6.104 -6.316 6.906 1.00 0.00 49 GLU A C 19
ATOM 18372 O O . GLU A 1 49 ? -6.603 -7.289 6.341 1.00 0.00 49 GLU A O 19
ATOM 18384 N N . ALA A 1 50 ? -6.510 -5.065 6.746 1.00 0.00 50 ALA A N 19
ATOM 18385 C CA . ALA A 1 50 ? -7.616 -4.745 5.858 1.00 0.00 50 ALA A CA 19
ATOM 18386 C C . ALA A 1 50 ? -7.093 -4.614 4.426 1.00 0.00 50 ALA A C 19
ATOM 18387 O O . ALA A 1 50 ? -7.586 -5.280 3.518 1.00 0.00 50 ALA A O 19
ATOM 18394 N N . ALA A 1 51 ? -6.101 -3.749 4.270 1.00 0.00 51 ALA A N 19
ATOM 18395 C CA . ALA A 1 51 ? -5.505 -3.522 2.964 1.00 0.00 51 ALA A CA 19
ATOM 18396 C C . ALA A 1 51 ? -5.257 -4.868 2.280 1.00 0.00 51 ALA A C 19
ATOM 18397 O O . ALA A 1 51 ? -5.627 -5.058 1.122 1.00 0.00 51 ALA A O 19
ATOM 18404 N N . VAL A 1 52 ? -4.633 -5.768 3.025 1.00 0.00 52 VAL A N 19
ATOM 18405 C CA . VAL A 1 52 ? -4.331 -7.091 2.505 1.00 0.00 52 VAL A CA 19
ATOM 18406 C C . VAL A 1 52 ? -5.605 -7.709 1.926 1.00 0.00 52 VAL A C 19
ATOM 18407 O O . VAL A 1 52 ? -5.555 -8.412 0.918 1.00 0.00 52 VAL A O 19
ATOM 18420 N N . GLN A 1 53 ? -6.716 -7.425 2.589 1.00 0.00 53 GLN A N 19
ATOM 18421 C CA . GLN A 1 53 ? -8.001 -7.945 2.152 1.00 0.00 53 GLN A CA 19
ATOM 18422 C C . GLN A 1 53 ? -8.523 -7.139 0.961 1.00 0.00 53 GLN A C 19
ATOM 18423 O O . GLN A 1 53 ? -8.642 -7.665 -0.144 1.00 0.00 53 GLN A O 19
ATOM 18437 N N . ASP A 1 54 ? -8.819 -5.876 1.227 1.00 0.00 54 ASP A N 19
ATOM 18438 C CA . ASP A 1 54 ? -9.326 -4.992 0.191 1.00 0.00 54 ASP A CA 19
ATOM 18439 C C . ASP A 1 54 ? -8.577 -5.263 -1.116 1.00 0.00 54 ASP A C 19
ATOM 18440 O O . ASP A 1 54 ? -9.132 -5.094 -2.200 1.00 0.00 54 ASP A O 19
ATOM 18449 N N . ARG A 1 55 ? -7.328 -5.681 -0.969 1.00 0.00 55 ARG A N 19
ATOM 18450 C CA . ARG A 1 55 ? -6.497 -5.977 -2.124 1.00 0.00 55 ARG A CA 19
ATOM 18451 C C . ARG A 1 55 ? -6.956 -7.277 -2.788 1.00 0.00 55 ARG A C 19
ATOM 18452 O O . ARG A 1 55 ? -7.275 -7.292 -3.976 1.00 0.00 55 ARG A O 19
ATOM 18473 N N . LEU A 1 56 ? -6.975 -8.336 -1.992 1.00 0.00 56 LEU A N 19
ATOM 18474 C CA . LEU A 1 56 ? -7.390 -9.637 -2.488 1.00 0.00 56 LEU A CA 19
ATOM 18475 C C . LEU A 1 56 ? -8.892 -9.613 -2.779 1.00 0.00 56 LEU A C 19
ATOM 18476 O O . LEU A 1 56 ? -9.418 -10.519 -3.423 1.00 0.00 56 LEU A O 19
ATOM 18492 N N . ASN A 1 57 ? -9.539 -8.565 -2.291 1.00 0.00 57 ASN A N 19
ATOM 18493 C CA . ASN A 1 57 ? -10.970 -8.410 -2.490 1.00 0.00 57 ASN A CA 19
ATOM 18494 C C . ASN A 1 57 ? -11.258 -8.251 -3.984 1.00 0.00 57 ASN A C 19
ATOM 18495 O O . ASN A 1 57 ? -12.113 -8.945 -4.533 1.00 0.00 57 ASN A O 19
ATOM 18506 N N . GLU A 1 58 ? -10.528 -7.334 -4.601 1.00 0.00 58 GLU A N 19
ATOM 18507 C CA . GLU A 1 58 ? -10.694 -7.075 -6.021 1.00 0.00 58 GLU A CA 19
ATOM 18508 C C . GLU A 1 58 ? -12.174 -7.138 -6.402 1.00 0.00 58 GLU A C 19
ATOM 18509 O O . GLU A 1 58 ? -12.606 -8.072 -7.076 1.00 0.00 58 GLU A O 19
ATOM 18521 N N . GLN A 1 59 ? -12.911 -6.132 -5.955 1.00 0.00 59 GLN A N 19
ATOM 18522 C CA . GLN A 1 59 ? -14.334 -6.061 -6.241 1.00 0.00 59 GLN A CA 19
ATOM 18523 C C . GLN A 1 59 ? -15.032 -7.343 -5.782 1.00 0.00 59 GLN A C 19
ATOM 18524 O O . GLN A 1 59 ? -14.393 -8.239 -5.232 1.00 0.00 59 GLN A O 19
ATOM 18538 N N . GLU A 1 60 ? -16.333 -7.390 -6.027 1.00 0.00 60 GLU A N 19
ATOM 18539 C CA . GLU A 1 60 ? -17.125 -8.548 -5.646 1.00 0.00 60 GLU A CA 19
ATOM 18540 C C . GLU A 1 60 ? -17.099 -9.598 -6.758 1.00 0.00 60 GLU A C 19
ATOM 18541 O O . GLU A 1 60 ? -17.553 -9.339 -7.872 1.00 0.00 60 GLU A O 19
ATOM 18553 N N . GLY A 1 61 ? -16.562 -10.761 -6.418 1.00 0.00 61 GLY A N 19
ATOM 18554 C CA . GLY A 1 61 ? -16.471 -11.851 -7.374 1.00 0.00 61 GLY A CA 19
ATOM 18555 C C . GLY A 1 61 ? -17.820 -12.100 -8.052 1.00 0.00 61 GLY A C 19
ATOM 18556 O O . GLY A 1 61 ? -18.854 -11.635 -7.575 1.00 0.00 61 GLY A O 19
ATOM 18560 N N . SER A 1 62 ? -17.766 -12.833 -9.155 1.00 0.00 62 SER A N 19
ATOM 18561 C CA . SER A 1 62 ? -18.971 -13.149 -9.903 1.00 0.00 62 SER A CA 19
ATOM 18562 C C . SER A 1 62 ? -19.726 -14.292 -9.221 1.00 0.00 62 SER A C 19
ATOM 18563 O O . SER A 1 62 ? -19.112 -15.231 -8.715 1.00 0.00 62 SER A O 19
ATOM 18571 N N . GLY A 1 63 ? -21.045 -14.175 -9.230 1.00 0.00 63 GLY A N 19
ATOM 18572 C CA . GLY A 1 63 ? -21.890 -15.187 -8.618 1.00 0.00 63 GLY A CA 19
ATOM 18573 C C . GLY A 1 63 ? -21.716 -16.539 -9.313 1.00 0.00 63 GLY A C 19
ATOM 18574 O O . GLY A 1 63 ? -20.986 -16.646 -10.297 1.00 0.00 63 GLY A O 19
ATOM 18578 N N . PRO A 1 64 ? -22.418 -17.564 -8.759 1.00 0.00 64 PRO A N 19
ATOM 18579 C CA . PRO A 1 64 ? -22.349 -18.905 -9.314 1.00 0.00 64 PRO A CA 19
ATOM 18580 C C . PRO A 1 64 ? -23.158 -19.004 -10.609 1.00 0.00 64 PRO A C 19
ATOM 18581 O O . PRO A 1 64 ? -24.384 -19.098 -10.573 1.00 0.00 64 PRO A O 19
ATOM 18592 N N . SER A 1 65 ? -22.439 -18.981 -11.722 1.00 0.00 65 SER A N 19
ATOM 18593 C CA . SER A 1 65 ? -23.075 -19.067 -13.025 1.00 0.00 65 SER A CA 19
ATOM 18594 C C . SER A 1 65 ? -22.066 -19.550 -14.069 1.00 0.00 65 SER A C 19
ATOM 18595 O O . SER A 1 65 ? -21.394 -18.742 -14.708 1.00 0.00 65 SER A O 19
ATOM 18603 N N . SER A 1 66 ? -21.991 -20.865 -14.210 1.00 0.00 66 SER A N 19
ATOM 18604 C CA . SER A 1 66 ? -21.075 -21.465 -15.165 1.00 0.00 66 SER A CA 19
ATOM 18605 C C . SER A 1 66 ? -19.631 -21.134 -14.783 1.00 0.00 66 SER A C 19
ATOM 18606 O O . SER A 1 66 ? -19.330 -20.006 -14.395 1.00 0.00 66 SER A O 19
ATOM 18614 N N . GLY A 1 67 ? -18.775 -22.137 -14.907 1.00 0.00 67 GLY A N 19
ATOM 18615 C CA . GLY A 1 67 ? -17.369 -21.967 -14.580 1.00 0.00 67 GLY A CA 19
ATOM 18616 C C . GLY A 1 67 ? -16.507 -21.979 -15.844 1.00 0.00 67 GLY A C 19
ATOM 18617 O O . GLY A 1 67 ? -17.029 -21.932 -16.957 1.00 0.00 67 GLY A O 19
ATOM 18621 N N . GLY A 1 1 ? 14.442 26.719 26.103 1.00 0.00 1 GLY A N 20
ATOM 18622 C CA . GLY A 1 1 ? 14.476 27.807 25.139 1.00 0.00 1 GLY A CA 20
ATOM 18623 C C . GLY A 1 1 ? 14.171 27.299 23.729 1.00 0.00 1 GLY A C 20
ATOM 18624 O O . GLY A 1 1 ? 13.422 26.338 23.559 1.00 0.00 1 GLY A O 20
ATOM 18628 N N . SER A 1 2 ? 14.766 27.968 22.752 1.00 0.00 2 SER A N 20
ATOM 18629 C CA . SER A 1 2 ? 14.566 27.597 21.361 1.00 0.00 2 SER A CA 20
ATOM 18630 C C . SER A 1 2 ? 15.770 26.800 20.855 1.00 0.00 2 SER A C 20
ATOM 18631 O O . SER A 1 2 ? 16.915 27.205 21.052 1.00 0.00 2 SER A O 20
ATOM 18639 N N . SER A 1 3 ? 15.470 25.681 20.212 1.00 0.00 3 SER A N 20
ATOM 18640 C CA . SER A 1 3 ? 16.514 24.824 19.676 1.00 0.00 3 SER A CA 20
ATOM 18641 C C . SER A 1 3 ? 16.849 25.241 18.242 1.00 0.00 3 SER A C 20
ATOM 18642 O O . SER A 1 3 ? 17.993 25.579 17.942 1.00 0.00 3 SER A O 20
ATOM 18650 N N . GLY A 1 4 ? 15.830 25.204 17.396 1.00 0.00 4 GLY A N 20
ATOM 18651 C CA . GLY A 1 4 ? 16.003 25.575 16.001 1.00 0.00 4 GLY A CA 20
ATOM 18652 C C . GLY A 1 4 ? 14.815 25.106 15.159 1.00 0.00 4 GLY A C 20
ATOM 18653 O O . GLY A 1 4 ? 14.296 24.010 15.366 1.00 0.00 4 GLY A O 20
ATOM 18657 N N . SER A 1 5 ? 14.419 25.959 14.225 1.00 0.00 5 SER A N 20
ATOM 18658 C CA . SER A 1 5 ? 13.302 25.646 13.350 1.00 0.00 5 SER A CA 20
ATOM 18659 C C . SER A 1 5 ? 12.026 25.464 14.175 1.00 0.00 5 SER A C 20
ATOM 18660 O O . SER A 1 5 ? 11.855 24.446 14.844 1.00 0.00 5 SER A O 20
ATOM 18668 N N . SER A 1 6 ? 11.164 26.467 14.101 1.00 0.00 6 SER A N 20
ATOM 18669 C CA . SER A 1 6 ? 9.909 26.431 14.832 1.00 0.00 6 SER A CA 20
ATOM 18670 C C . SER A 1 6 ? 8.755 26.830 13.911 1.00 0.00 6 SER A C 20
ATOM 18671 O O . SER A 1 6 ? 8.603 28.003 13.572 1.00 0.00 6 SER A O 20
ATOM 18679 N N . GLY A 1 7 ? 7.970 25.832 13.531 1.00 0.00 7 GLY A N 20
ATOM 18680 C CA . GLY A 1 7 ? 6.834 26.065 12.655 1.00 0.00 7 GLY A CA 20
ATOM 18681 C C . GLY A 1 7 ? 6.880 25.137 11.440 1.00 0.00 7 GLY A C 20
ATOM 18682 O O . GLY A 1 7 ? 6.388 24.010 11.496 1.00 0.00 7 GLY A O 20
ATOM 18686 N N . ALA A 1 8 ? 7.474 25.644 10.370 1.00 0.00 8 ALA A N 20
ATOM 18687 C CA . ALA A 1 8 ? 7.590 24.874 9.143 1.00 0.00 8 ALA A CA 20
ATOM 18688 C C . ALA A 1 8 ? 6.193 24.484 8.657 1.00 0.00 8 ALA A C 20
ATOM 18689 O O . ALA A 1 8 ? 5.226 24.553 9.414 1.00 0.00 8 ALA A O 20
ATOM 18696 N N . PRO A 1 9 ? 6.129 24.073 7.362 1.00 0.00 9 PRO A N 20
ATOM 18697 C CA . PRO A 1 9 ? 4.866 23.672 6.765 1.00 0.00 9 PRO A CA 20
ATOM 18698 C C . PRO A 1 9 ? 4.440 22.289 7.262 1.00 0.00 9 PRO A C 20
ATOM 18699 O O . PRO A 1 9 ? 4.270 21.365 6.468 1.00 0.00 9 PRO A O 20
ATOM 18710 N N . GLU A 1 10 ? 4.279 22.190 8.574 1.00 0.00 10 GLU A N 20
ATOM 18711 C CA . GLU A 1 10 ? 3.876 20.935 9.186 1.00 0.00 10 GLU A CA 20
ATOM 18712 C C . GLU A 1 10 ? 4.856 19.822 8.809 1.00 0.00 10 GLU A C 20
ATOM 18713 O O . GLU A 1 10 ? 5.717 20.012 7.951 1.00 0.00 10 GLU A O 20
ATOM 18725 N N . GLU A 1 11 ? 4.691 18.685 9.468 1.00 0.00 11 GLU A N 20
ATOM 18726 C CA . GLU A 1 11 ? 5.550 17.541 9.213 1.00 0.00 11 GLU A CA 20
ATOM 18727 C C . GLU A 1 11 ? 5.405 17.081 7.761 1.00 0.00 11 GLU A C 20
ATOM 18728 O O . GLU A 1 11 ? 4.304 17.081 7.213 1.00 0.00 11 GLU A O 20
ATOM 18740 N N . ARG A 1 12 ? 6.533 16.702 7.178 1.00 0.00 12 ARG A N 20
ATOM 18741 C CA . ARG A 1 12 ? 6.546 16.241 5.800 1.00 0.00 12 ARG A CA 20
ATOM 18742 C C . ARG A 1 12 ? 7.011 14.785 5.732 1.00 0.00 12 ARG A C 20
ATOM 18743 O O . ARG A 1 12 ? 7.579 14.265 6.691 1.00 0.00 12 ARG A O 20
ATOM 18764 N N . ASP A 1 13 ? 6.753 14.169 4.588 1.00 0.00 13 ASP A N 20
ATOM 18765 C CA . ASP A 1 13 ? 7.138 12.783 4.381 1.00 0.00 13 ASP A CA 20
ATOM 18766 C C . ASP A 1 13 ? 6.415 11.900 5.400 1.00 0.00 13 ASP A C 20
ATOM 18767 O O . ASP A 1 13 ? 5.944 12.388 6.427 1.00 0.00 13 ASP A O 20
ATOM 18776 N N . LEU A 1 14 ? 6.349 10.615 5.082 1.00 0.00 14 LEU A N 20
ATOM 18777 C CA . LEU A 1 14 ? 5.691 9.660 5.956 1.00 0.00 14 LEU A CA 20
ATOM 18778 C C . LEU A 1 14 ? 6.586 9.382 7.166 1.00 0.00 14 LEU A C 20
ATOM 18779 O O . LEU A 1 14 ? 7.729 9.835 7.214 1.00 0.00 14 LEU A O 20
ATOM 18795 N N . THR A 1 15 ? 6.033 8.640 8.113 1.00 0.00 15 THR A N 20
ATOM 18796 C CA . THR A 1 15 ? 6.766 8.296 9.320 1.00 0.00 15 THR A CA 20
ATOM 18797 C C . THR A 1 15 ? 7.378 6.900 9.192 1.00 0.00 15 THR A C 20
ATOM 18798 O O . THR A 1 15 ? 6.821 6.033 8.520 1.00 0.00 15 THR A O 20
ATOM 18809 N N . GLN A 1 16 ? 8.515 6.724 9.849 1.00 0.00 16 GLN A N 20
ATOM 18810 C CA . GLN A 1 16 ? 9.208 5.448 9.818 1.00 0.00 16 GLN A CA 20
ATOM 18811 C C . GLN A 1 16 ? 8.203 4.296 9.886 1.00 0.00 16 GLN A C 20
ATOM 18812 O O . GLN A 1 16 ? 8.148 3.462 8.984 1.00 0.00 16 GLN A O 20
ATOM 18826 N N . GLU A 1 17 ? 7.433 4.288 10.964 1.00 0.00 17 GLU A N 20
ATOM 18827 C CA . GLU A 1 17 ? 6.432 3.253 11.161 1.00 0.00 17 GLU A CA 20
ATOM 18828 C C . GLU A 1 17 ? 5.624 3.045 9.879 1.00 0.00 17 GLU A C 20
ATOM 18829 O O . GLU A 1 17 ? 5.719 1.995 9.245 1.00 0.00 17 GLU A O 20
ATOM 18841 N N . GLN A 1 18 ? 4.847 4.061 9.536 1.00 0.00 18 GLN A N 20
ATOM 18842 C CA . GLN A 1 18 ? 4.022 4.002 8.341 1.00 0.00 18 GLN A CA 20
ATOM 18843 C C . GLN A 1 18 ? 4.787 3.325 7.201 1.00 0.00 18 GLN A C 20
ATOM 18844 O O . GLN A 1 18 ? 4.381 2.269 6.718 1.00 0.00 18 GLN A O 20
ATOM 18858 N N . THR A 1 19 ? 5.880 3.960 6.805 1.00 0.00 19 THR A N 20
ATOM 18859 C CA . THR A 1 19 ? 6.705 3.432 5.732 1.00 0.00 19 THR A CA 20
ATOM 18860 C C . THR A 1 19 ? 6.851 1.915 5.868 1.00 0.00 19 THR A C 20
ATOM 18861 O O . THR A 1 19 ? 6.519 1.171 4.947 1.00 0.00 19 THR A O 20
ATOM 18872 N N . GLU A 1 20 ? 7.347 1.503 7.025 1.00 0.00 20 GLU A N 20
ATOM 18873 C CA . GLU A 1 20 ? 7.541 0.088 7.294 1.00 0.00 20 GLU A CA 20
ATOM 18874 C C . GLU A 1 20 ? 6.302 -0.706 6.878 1.00 0.00 20 GLU A C 20
ATOM 18875 O O . GLU A 1 20 ? 6.390 -1.616 6.055 1.00 0.00 20 GLU A O 20
ATOM 18887 N N . LYS A 1 21 ? 5.174 -0.333 7.466 1.00 0.00 21 LYS A N 20
ATOM 18888 C CA . LYS A 1 21 ? 3.918 -1.000 7.167 1.00 0.00 21 LYS A CA 20
ATOM 18889 C C . LYS A 1 21 ? 3.798 -1.196 5.654 1.00 0.00 21 LYS A C 20
ATOM 18890 O O . LYS A 1 21 ? 3.473 -2.288 5.191 1.00 0.00 21 LYS A O 20
ATOM 18909 N N . LEU A 1 22 ? 4.067 -0.122 4.927 1.00 0.00 22 LEU A N 20
ATOM 18910 C CA . LEU A 1 22 ? 3.993 -0.162 3.476 1.00 0.00 22 LEU A CA 20
ATOM 18911 C C . LEU A 1 22 ? 4.802 -1.355 2.962 1.00 0.00 22 LEU A C 20
ATOM 18912 O O . LEU A 1 22 ? 4.269 -2.216 2.264 1.00 0.00 22 LEU A O 20
ATOM 18928 N N . LEU A 1 23 ? 6.075 -1.366 3.326 1.00 0.00 23 LEU A N 20
ATOM 18929 C CA . LEU A 1 23 ? 6.963 -2.439 2.910 1.00 0.00 23 LEU A CA 20
ATOM 18930 C C . LEU A 1 23 ? 6.245 -3.780 3.069 1.00 0.00 23 LEU A C 20
ATOM 18931 O O . LEU A 1 23 ? 6.146 -4.552 2.117 1.00 0.00 23 LEU A O 20
ATOM 18947 N N . GLN A 1 24 ? 5.761 -4.017 4.280 1.00 0.00 24 GLN A N 20
ATOM 18948 C CA . GLN A 1 24 ? 5.055 -5.251 4.576 1.00 0.00 24 GLN A CA 20
ATOM 18949 C C . GLN A 1 24 ? 3.977 -5.512 3.522 1.00 0.00 24 GLN A C 20
ATOM 18950 O O . GLN A 1 24 ? 4.082 -6.456 2.741 1.00 0.00 24 GLN A O 20
ATOM 18964 N N . PHE A 1 25 ? 2.964 -4.658 3.535 1.00 0.00 25 PHE A N 20
ATOM 18965 C CA . PHE A 1 25 ? 1.867 -4.783 2.590 1.00 0.00 25 PHE A CA 20
ATOM 18966 C C . PHE A 1 25 ? 2.384 -5.134 1.193 1.00 0.00 25 PHE A C 20
ATOM 18967 O O . PHE A 1 25 ? 2.036 -6.178 0.643 1.00 0.00 25 PHE A O 20
ATOM 18984 N N . GLN A 1 26 ? 3.206 -4.242 0.660 1.00 0.00 26 GLN A N 20
ATOM 18985 C CA . GLN A 1 26 ? 3.774 -4.445 -0.662 1.00 0.00 26 GLN A CA 20
ATOM 18986 C C . GLN A 1 26 ? 4.339 -5.861 -0.785 1.00 0.00 26 GLN A C 20
ATOM 18987 O O . GLN A 1 26 ? 3.762 -6.706 -1.469 1.00 0.00 26 GLN A O 20
ATOM 19001 N N . ASP A 1 27 ? 5.460 -6.078 -0.113 1.00 0.00 27 ASP A N 20
ATOM 19002 C CA . ASP A 1 27 ? 6.110 -7.377 -0.140 1.00 0.00 27 ASP A CA 20
ATOM 19003 C C . ASP A 1 27 ? 5.046 -8.475 -0.074 1.00 0.00 27 ASP A C 20
ATOM 19004 O O . ASP A 1 27 ? 5.085 -9.429 -0.849 1.00 0.00 27 ASP A O 20
ATOM 19013 N N . LEU A 1 28 ? 4.121 -8.303 0.859 1.00 0.00 28 LEU A N 20
ATOM 19014 C CA . LEU A 1 28 ? 3.049 -9.268 1.036 1.00 0.00 28 LEU A CA 20
ATOM 19015 C C . LEU A 1 28 ? 2.229 -9.355 -0.253 1.00 0.00 28 LEU A C 20
ATOM 19016 O O . LEU A 1 28 ? 2.334 -10.330 -0.995 1.00 0.00 28 LEU A O 20
ATOM 19032 N N . THR A 1 29 ? 1.431 -8.322 -0.479 1.00 0.00 29 THR A N 20
ATOM 19033 C CA . THR A 1 29 ? 0.593 -8.270 -1.665 1.00 0.00 29 THR A CA 20
ATOM 19034 C C . THR A 1 29 ? 1.412 -8.612 -2.912 1.00 0.00 29 THR A C 20
ATOM 19035 O O . THR A 1 29 ? 1.206 -9.658 -3.526 1.00 0.00 29 THR A O 20
ATOM 19046 N N . GLY A 1 30 ? 2.323 -7.711 -3.248 1.00 0.00 30 GLY A N 20
ATOM 19047 C CA . GLY A 1 30 ? 3.173 -7.904 -4.410 1.00 0.00 30 GLY A CA 20
ATOM 19048 C C . GLY A 1 30 ? 2.926 -6.816 -5.458 1.00 0.00 30 GLY A C 20
ATOM 19049 O O . GLY A 1 30 ? 3.361 -6.941 -6.602 1.00 0.00 30 GLY A O 20
ATOM 19053 N N . ILE A 1 31 ? 2.230 -5.774 -5.029 1.00 0.00 31 ILE A N 20
ATOM 19054 C CA . ILE A 1 31 ? 1.920 -4.665 -5.916 1.00 0.00 31 ILE A CA 20
ATOM 19055 C C . ILE A 1 31 ? 3.194 -3.861 -6.184 1.00 0.00 31 ILE A C 20
ATOM 19056 O O . ILE A 1 31 ? 3.572 -3.005 -5.385 1.00 0.00 31 ILE A O 20
ATOM 19072 N N . GLU A 1 32 ? 3.821 -4.165 -7.311 1.00 0.00 32 GLU A N 20
ATOM 19073 C CA . GLU A 1 32 ? 5.044 -3.481 -7.694 1.00 0.00 32 GLU A CA 20
ATOM 19074 C C . GLU A 1 32 ? 4.958 -1.996 -7.334 1.00 0.00 32 GLU A C 20
ATOM 19075 O O . GLU A 1 32 ? 5.737 -1.505 -6.518 1.00 0.00 32 GLU A O 20
ATOM 19087 N N . SER A 1 33 ? 4.003 -1.323 -7.959 1.00 0.00 33 SER A N 20
ATOM 19088 C CA . SER A 1 33 ? 3.805 0.096 -7.715 1.00 0.00 33 SER A CA 20
ATOM 19089 C C . SER A 1 33 ? 3.610 0.346 -6.218 1.00 0.00 33 SER A C 20
ATOM 19090 O O . SER A 1 33 ? 2.819 -0.336 -5.569 1.00 0.00 33 SER A O 20
ATOM 19098 N N . MET A 1 34 ? 4.344 1.328 -5.714 1.00 0.00 34 MET A N 20
ATOM 19099 C CA . MET A 1 34 ? 4.262 1.677 -4.306 1.00 0.00 34 MET A CA 20
ATOM 19100 C C . MET A 1 34 ? 2.982 2.461 -4.010 1.00 0.00 34 MET A C 20
ATOM 19101 O O . MET A 1 34 ? 2.190 2.064 -3.157 1.00 0.00 34 MET A O 20
ATOM 19115 N N . ASP A 1 35 ? 2.819 3.560 -4.731 1.00 0.00 35 ASP A N 20
ATOM 19116 C CA . ASP A 1 35 ? 1.649 4.404 -4.557 1.00 0.00 35 ASP A CA 20
ATOM 19117 C C . ASP A 1 35 ? 0.392 3.532 -4.563 1.00 0.00 35 ASP A C 20
ATOM 19118 O O . ASP A 1 35 ? -0.527 3.754 -3.776 1.00 0.00 35 ASP A O 20
ATOM 19127 N N . GLN A 1 36 ? 0.391 2.558 -5.461 1.00 0.00 36 GLN A N 20
ATOM 19128 C CA . GLN A 1 36 ? -0.739 1.652 -5.581 1.00 0.00 36 GLN A CA 20
ATOM 19129 C C . GLN A 1 36 ? -0.996 0.944 -4.249 1.00 0.00 36 GLN A C 20
ATOM 19130 O O . GLN A 1 36 ? -2.141 0.658 -3.904 1.00 0.00 36 GLN A O 20
ATOM 19144 N N . CYS A 1 37 ? 0.090 0.682 -3.536 1.00 0.00 37 CYS A N 20
ATOM 19145 C CA . CYS A 1 37 ? -0.003 0.014 -2.249 1.00 0.00 37 CYS A CA 20
ATOM 19146 C C . CYS A 1 37 ? -0.550 1.013 -1.227 1.00 0.00 37 CYS A C 20
ATOM 19147 O O . CYS A 1 37 ? -1.707 0.920 -0.821 1.00 0.00 37 CYS A O 20
ATOM 19155 N N . ARG A 1 38 ? 0.309 1.945 -0.841 1.00 0.00 38 ARG A N 20
ATOM 19156 C CA . ARG A 1 38 ? -0.074 2.960 0.125 1.00 0.00 38 ARG A CA 20
ATOM 19157 C C . ARG A 1 38 ? -1.514 3.413 -0.122 1.00 0.00 38 ARG A C 20
ATOM 19158 O O . ARG A 1 38 ? -2.266 3.649 0.823 1.00 0.00 38 ARG A O 20
ATOM 19179 N N . HIS A 1 39 ? -1.857 3.520 -1.398 1.00 0.00 39 HIS A N 20
ATOM 19180 C CA . HIS A 1 39 ? -3.193 3.940 -1.781 1.00 0.00 39 HIS A CA 20
ATOM 19181 C C . HIS A 1 39 ? -4.229 3.174 -0.956 1.00 0.00 39 HIS A C 20
ATOM 19182 O O . HIS A 1 39 ? -5.010 3.775 -0.221 1.00 0.00 39 HIS A O 20
ATOM 19196 N N . THR A 1 40 ? -4.201 1.858 -1.105 1.00 0.00 40 THR A N 20
ATOM 19197 C CA . THR A 1 40 ? -5.127 1.003 -0.382 1.00 0.00 40 THR A CA 20
ATOM 19198 C C . THR A 1 40 ? -5.006 1.239 1.125 1.00 0.00 40 THR A C 20
ATOM 19199 O O . THR A 1 40 ? -5.969 1.643 1.773 1.00 0.00 40 THR A O 20
ATOM 19210 N N . LEU A 1 41 ? -3.813 0.976 1.638 1.00 0.00 41 LEU A N 20
ATOM 19211 C CA . LEU A 1 41 ? -3.553 1.155 3.057 1.00 0.00 41 LEU A CA 20
ATOM 19212 C C . LEU A 1 41 ? -4.198 2.459 3.529 1.00 0.00 41 LEU A C 20
ATOM 19213 O O . LEU A 1 41 ? -5.119 2.440 4.345 1.00 0.00 41 LEU A O 20
ATOM 19229 N N . GLU A 1 42 ? -3.691 3.560 2.995 1.00 0.00 42 GLU A N 20
ATOM 19230 C CA . GLU A 1 42 ? -4.207 4.871 3.352 1.00 0.00 42 GLU A CA 20
ATOM 19231 C C . GLU A 1 42 ? -5.727 4.816 3.519 1.00 0.00 42 GLU A C 20
ATOM 19232 O O . GLU A 1 42 ? -6.257 5.232 4.548 1.00 0.00 42 GLU A O 20
ATOM 19244 N N . GLN A 1 43 ? -6.384 4.299 2.491 1.00 0.00 43 GLN A N 20
ATOM 19245 C CA . GLN A 1 43 ? -7.833 4.184 2.511 1.00 0.00 43 GLN A CA 20
ATOM 19246 C C . GLN A 1 43 ? -8.285 3.389 3.737 1.00 0.00 43 GLN A C 20
ATOM 19247 O O . GLN A 1 43 ? -9.068 3.884 4.548 1.00 0.00 43 GLN A O 20
ATOM 19261 N N . HIS A 1 44 ? -7.774 2.171 3.835 1.00 0.00 44 HIS A N 20
ATOM 19262 C CA . HIS A 1 44 ? -8.116 1.303 4.949 1.00 0.00 44 HIS A CA 20
ATOM 19263 C C . HIS A 1 44 ? -7.639 1.936 6.258 1.00 0.00 44 HIS A C 20
ATOM 19264 O O . HIS A 1 44 ? -8.031 1.502 7.340 1.00 0.00 44 HIS A O 20
ATOM 19278 N N . ASN A 1 45 ? -6.801 2.952 6.116 1.00 0.00 45 ASN A N 20
ATOM 19279 C CA . ASN A 1 45 ? -6.267 3.649 7.274 1.00 0.00 45 ASN A CA 20
ATOM 19280 C C . ASN A 1 45 ? -5.009 2.929 7.762 1.00 0.00 45 ASN A C 20
ATOM 19281 O O . ASN A 1 45 ? -4.818 2.750 8.964 1.00 0.00 45 ASN A O 20
ATOM 19292 N N . TRP A 1 46 ? -4.182 2.535 6.804 1.00 0.00 46 TRP A N 20
ATOM 19293 C CA . TRP A 1 46 ? -2.947 1.838 7.122 1.00 0.00 46 TRP A CA 20
ATOM 19294 C C . TRP A 1 46 ? -3.304 0.586 7.925 1.00 0.00 46 TRP A C 20
ATOM 19295 O O . TRP A 1 46 ? -2.798 0.386 9.028 1.00 0.00 46 TRP A O 20
ATOM 19316 N N . ASN A 1 47 ? -4.172 -0.226 7.340 1.00 0.00 47 ASN A N 20
ATOM 19317 C CA . ASN A 1 47 ? -4.603 -1.453 7.987 1.00 0.00 47 ASN A CA 20
ATOM 19318 C C . ASN A 1 47 ? -4.262 -2.645 7.089 1.00 0.00 47 ASN A C 20
ATOM 19319 O O . ASN A 1 47 ? -5.139 -3.200 6.430 1.00 0.00 47 ASN A O 20
ATOM 19330 N N . ILE A 1 48 ? -2.986 -3.002 7.093 1.00 0.00 48 ILE A N 20
ATOM 19331 C CA . ILE A 1 48 ? -2.519 -4.117 6.287 1.00 0.00 48 ILE A CA 20
ATOM 19332 C C . ILE A 1 48 ? -3.557 -5.240 6.327 1.00 0.00 48 ILE A C 20
ATOM 19333 O O . ILE A 1 48 ? -3.980 -5.736 5.285 1.00 0.00 48 ILE A O 20
ATOM 19349 N N . GLU A 1 49 ? -3.937 -5.608 7.542 1.00 0.00 49 GLU A N 20
ATOM 19350 C CA . GLU A 1 49 ? -4.917 -6.663 7.732 1.00 0.00 49 GLU A CA 20
ATOM 19351 C C . GLU A 1 49 ? -6.110 -6.454 6.797 1.00 0.00 49 GLU A C 20
ATOM 19352 O O . GLU A 1 49 ? -6.564 -7.394 6.144 1.00 0.00 49 GLU A O 20
ATOM 19364 N N . ALA A 1 50 ? -6.584 -5.218 6.761 1.00 0.00 50 ALA A N 20
ATOM 19365 C CA . ALA A 1 50 ? -7.715 -4.874 5.916 1.00 0.00 50 ALA A CA 20
ATOM 19366 C C . ALA A 1 50 ? -7.233 -4.694 4.475 1.00 0.00 50 ALA A C 20
ATOM 19367 O O . ALA A 1 50 ? -7.688 -5.395 3.572 1.00 0.00 50 ALA A O 20
ATOM 19374 N N . ALA A 1 51 ? -6.319 -3.750 4.304 1.00 0.00 51 ALA A N 20
ATOM 19375 C CA . ALA A 1 51 ? -5.771 -3.469 2.988 1.00 0.00 51 ALA A CA 20
ATOM 19376 C C . ALA A 1 51 ? -5.515 -4.788 2.254 1.00 0.00 51 ALA A C 20
ATOM 19377 O O . ALA A 1 51 ? -5.950 -4.965 1.118 1.00 0.00 51 ALA A O 20
ATOM 19384 N N . VAL A 1 52 ? -4.809 -5.679 2.935 1.00 0.00 52 VAL A N 20
ATOM 19385 C CA . VAL A 1 52 ? -4.490 -6.976 2.363 1.00 0.00 52 VAL A CA 20
ATOM 19386 C C . VAL A 1 52 ? -5.761 -7.599 1.783 1.00 0.00 52 VAL A C 20
ATOM 19387 O O . VAL A 1 52 ? -5.800 -7.959 0.607 1.00 0.00 52 VAL A O 20
ATOM 19400 N N . GLN A 1 53 ? -6.770 -7.708 2.634 1.00 0.00 53 GLN A N 20
ATOM 19401 C CA . GLN A 1 53 ? -8.040 -8.282 2.221 1.00 0.00 53 GLN A CA 20
ATOM 19402 C C . GLN A 1 53 ? -8.653 -7.454 1.090 1.00 0.00 53 GLN A C 20
ATOM 19403 O O . GLN A 1 53 ? -9.456 -7.963 0.309 1.00 0.00 53 GLN A O 20
ATOM 19417 N N . ASP A 1 54 ? -8.253 -6.192 1.039 1.00 0.00 54 ASP A N 20
ATOM 19418 C CA . ASP A 1 54 ? -8.753 -5.289 0.017 1.00 0.00 54 ASP A CA 20
ATOM 19419 C C . ASP A 1 54 ? -8.257 -5.752 -1.354 1.00 0.00 54 ASP A C 20
ATOM 19420 O O . ASP A 1 54 ? -8.880 -5.462 -2.374 1.00 0.00 54 ASP A O 20
ATOM 19429 N N . ARG A 1 55 ? -7.139 -6.463 -1.334 1.00 0.00 55 ARG A N 20
ATOM 19430 C CA . ARG A 1 55 ? -6.552 -6.969 -2.563 1.00 0.00 55 ARG A CA 20
ATOM 19431 C C . ARG A 1 55 ? -7.037 -8.394 -2.837 1.00 0.00 55 ARG A C 20
ATOM 19432 O O . ARG A 1 55 ? -7.519 -8.690 -3.929 1.00 0.00 55 ARG A O 20
ATOM 19453 N N . LEU A 1 56 ? -6.895 -9.238 -1.825 1.00 0.00 56 LEU A N 20
ATOM 19454 C CA . LEU A 1 56 ? -7.313 -10.624 -1.943 1.00 0.00 56 LEU A CA 20
ATOM 19455 C C . LEU A 1 56 ? -8.841 -10.690 -1.977 1.00 0.00 56 LEU A C 20
ATOM 19456 O O . LEU A 1 56 ? -9.414 -11.712 -2.353 1.00 0.00 56 LEU A O 20
ATOM 19472 N N . ASN A 1 57 ? -9.458 -9.587 -1.579 1.00 0.00 57 ASN A N 20
ATOM 19473 C CA . ASN A 1 57 ? -10.909 -9.507 -1.559 1.00 0.00 57 ASN A CA 20
ATOM 19474 C C . ASN A 1 57 ? -11.465 -10.072 -2.869 1.00 0.00 57 ASN A C 20
ATOM 19475 O O . ASN A 1 57 ? -12.251 -11.018 -2.857 1.00 0.00 57 ASN A O 20
ATOM 19486 N N . GLU A 1 58 ? -11.034 -9.468 -3.966 1.00 0.00 58 GLU A N 20
ATOM 19487 C CA . GLU A 1 58 ? -11.479 -9.898 -5.281 1.00 0.00 58 GLU A CA 20
ATOM 19488 C C . GLU A 1 58 ? -12.987 -10.156 -5.273 1.00 0.00 58 GLU A C 20
ATOM 19489 O O . GLU A 1 58 ? -13.428 -11.284 -5.486 1.00 0.00 58 GLU A O 20
ATOM 19501 N N . GLN A 1 59 ? -13.736 -9.091 -5.025 1.00 0.00 59 GLN A N 20
ATOM 19502 C CA . GLN A 1 59 ? -15.185 -9.188 -4.987 1.00 0.00 59 GLN A CA 20
ATOM 19503 C C . GLN A 1 59 ? -15.618 -10.271 -3.996 1.00 0.00 59 GLN A C 20
ATOM 19504 O O . GLN A 1 59 ? -15.975 -11.378 -4.398 1.00 0.00 59 GLN A O 20
ATOM 19518 N N . GLU A 1 60 ? -15.574 -9.913 -2.721 1.00 0.00 60 GLU A N 20
ATOM 19519 C CA . GLU A 1 60 ? -15.957 -10.841 -1.670 1.00 0.00 60 GLU A CA 20
ATOM 19520 C C . GLU A 1 60 ? -14.943 -11.982 -1.573 1.00 0.00 60 GLU A C 20
ATOM 19521 O O . GLU A 1 60 ? -14.215 -12.088 -0.587 1.00 0.00 60 GLU A O 20
ATOM 19533 N N . GLY A 1 61 ? -14.927 -12.807 -2.609 1.00 0.00 61 GLY A 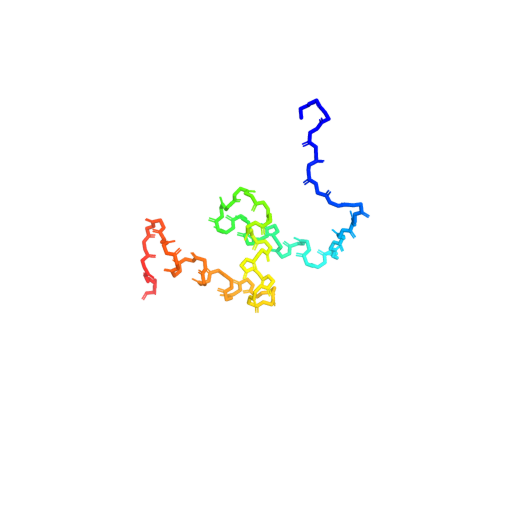N 20
ATOM 19534 C CA . GLY A 1 61 ? -14.014 -13.937 -2.653 1.00 0.00 61 GLY A CA 20
ATOM 19535 C C . GLY A 1 61 ? -14.760 -15.253 -2.424 1.00 0.00 61 GLY A C 20
ATOM 19536 O O . GLY A 1 61 ? -15.901 -15.407 -2.854 1.00 0.00 61 GLY A O 20
ATOM 19540 N N . SER A 1 62 ? -14.083 -16.168 -1.746 1.00 0.00 62 SER A N 20
ATOM 19541 C CA . SER A 1 62 ? -14.667 -17.467 -1.454 1.00 0.00 62 SER A CA 20
ATOM 19542 C C . SER A 1 62 ? -15.463 -17.401 -0.149 1.00 0.00 62 SER A C 20
ATOM 19543 O O . SER A 1 62 ? -15.024 -16.782 0.820 1.00 0.00 62 SER A O 20
ATOM 19551 N N . GLY A 1 63 ? -16.620 -18.047 -0.166 1.00 0.00 63 GLY A N 20
ATOM 19552 C CA . GLY A 1 63 ? -17.481 -18.070 1.004 1.00 0.00 63 GLY A CA 20
ATOM 19553 C C . GLY A 1 63 ? -18.609 -17.044 0.874 1.00 0.00 63 GLY A C 20
ATOM 19554 O O . GLY A 1 63 ? -18.480 -15.912 1.337 1.00 0.00 63 GLY A O 20
ATOM 19558 N N . PRO A 1 64 ? -19.719 -17.489 0.225 1.00 0.00 64 PRO A N 20
ATOM 19559 C CA . PRO A 1 64 ? -20.868 -16.623 0.028 1.00 0.00 64 PRO A CA 20
ATOM 19560 C C . PRO A 1 64 ? -21.656 -16.453 1.329 1.00 0.00 64 PRO A C 20
ATOM 19561 O O . PRO A 1 64 ? -22.119 -15.357 1.639 1.00 0.00 64 PRO A O 20
ATOM 19572 N N . SER A 1 65 ? -21.782 -17.554 2.055 1.00 0.00 65 SER A N 20
ATOM 19573 C CA . SER A 1 65 ? -22.505 -17.540 3.315 1.00 0.00 65 SER A CA 20
ATOM 19574 C C . SER A 1 65 ? -21.673 -18.221 4.404 1.00 0.00 65 SER A C 20
ATOM 19575 O O . SER A 1 65 ? -21.357 -19.405 4.300 1.00 0.00 65 SER A O 20
ATOM 19583 N N . SER A 1 66 ? -21.341 -17.443 5.423 1.00 0.00 66 SER A N 20
ATOM 19584 C CA . SER A 1 66 ? -20.551 -17.955 6.530 1.00 0.00 66 SER A CA 20
ATOM 19585 C C . SER A 1 66 ? -19.203 -18.468 6.018 1.00 0.00 66 SER A C 20
ATOM 19586 O O . SER A 1 66 ? -19.023 -19.670 5.830 1.00 0.00 66 SER A O 20
ATOM 19594 N N . GLY A 1 67 ? -18.291 -17.530 5.806 1.00 0.00 67 GLY A N 20
ATOM 19595 C CA . GLY A 1 67 ? -16.965 -17.871 5.320 1.00 0.00 67 GLY A CA 20
ATOM 19596 C C . GLY A 1 67 ? -16.109 -16.617 5.137 1.00 0.00 67 GLY A C 20
ATOM 19597 O O . GLY A 1 67 ? -15.968 -15.817 6.060 1.00 0.00 67 GLY A O 20
#

Organism: Homo sapiens (NCBI:txid9606)

InterPro domains:
  IPR001012 UBX domain [PF00789] (359-440)
  IPR001012 UBX domain [PS50033] (357-439)
  IPR006577 UAS [SM00594] (138-263)
  IPR009060 UBA-like superfamily [SSF46934] (10-48)
  IPR029071 Ubiquitin-like domain superfamily [SSF54236] (313-443)
  IPR036249 Thioredoxin-like superfamily [SSF52833] (129-276)
  IPR049483 Fas-associated factor 1/2-like, UAS domain [PF21021] (139-210)
  IPR050730 UBX domain-containing protein [PTHR23322] (19-440)
  IPR054109 UBA-like domain [PF22566] (11-56)

Nearest PDB structures (foldseek):
  2dam-assembly1_A  TM=6.881E-01  e=8.115E-09  Homo sapiens
  2dzl-assembly1_A  TM=6.346E-01  e=3.883E-01  Homo sapiens
  2da1-assembly1_A  TM=3.058E-01  e=1.322E-01  Homo sapiens
  2da2-assembly1_A  TM=2.490E-01  e=1.815E-01  Homo sapiens
  2cra-assembly1_A  TM=2.882E-01  e=9.432E-01  Homo sapiens

Solvent-accessible surface area: 5728 Å² total; per-residue (Å²): 136,110,128,78,121,125,76,80,148,113,145,185,124,68,76,153,133,45,56,104,83,7,97,107,0,50,127,100,26,58,43,160,59,77,107,103,0,74,106,25,0,73,148,76,110,26,72,22,145,22,0,23,82,52,59,70,111,130,145,53,74,115,39,118,97,122,130

Foldseek 3Di:
DDDDDDDPPPDDDDDPVLVVLLVVLCVVQVPPDSCVRVVLCVVVPNDSVVSVCVRVCPPPHPPPDDD

Sequence (67 aa):
GSSGSSG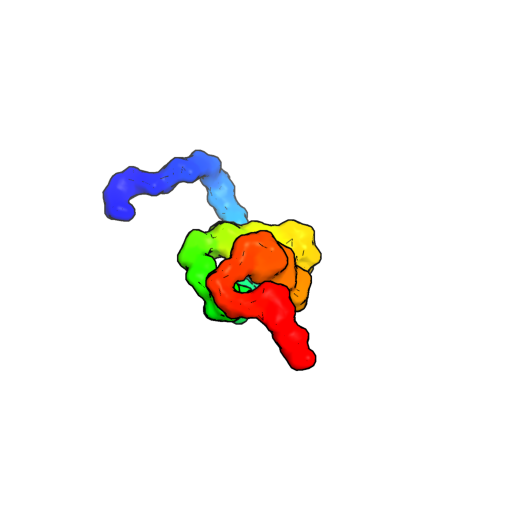APEERDLTQEQTEKLLQFQDLTGIESMDQCRHTLEQHNWNIEAAVQDRLNEQEGSGPSSGGSSGSSGAPEERDLTQEQTEKLLQFQDLTGIESMDQCRHTLEQHNWNIEAAVQDRLNEQEGSGPSSGGSSGSSGAPEERDLTQEQTEKLLQFQDLTGIESMDQCRHTLEQHNWNIEAAVQDRLNEQEGSGPSSGGSSGSSGAPEERDLTQEQTEKLLQFQDLTGIESMDQCRHTLEQHNWNIEAAVQDRLNEQEGSGPSSGGSSGSSGAPEERDLTQEQTEKLLQFQDLTGIESMDQCRHTLEQHNWNIEAAVQDRLNEQEGSGPSSGGSSGSSGAPEERDLTQEQTEKLLQFQDLTGIESMDQCRHTLEQHNWNIEAAVQDRLNEQEGSGPSSGGSSGSSGAPEERDLTQEQTEKLLQFQDLTGIESMDQCRHTLEQHNWNIEAAVQDRLNEQEGSGPSSGGSSGSSGAPEERDLTQEQTEKLLQFQDLTGIESMDQCRHTLEQHNWNIEAAVQDRLNEQEGSGPSSGGSSGSSGAPEERDLTQEQTEKLLQFQDLTGIESMDQCRHTLEQHNWNIEAAVQDRLNEQEGSGPSSGGSSGSSGAPEERDLTQEQTEKLLQFQDLTGIESMDQCRHTLEQHNWNIEAAVQDRLNEQEGSGPSSGGSSGSSGAPEERDLTQEQTEKLLQFQDLTGIESMDQCRHTLEQHNWNIEAAVQDRLNEQEGSGPSSGGSSGSSGAPEERDLTQEQTEKLLQFQDLTGIESMDQCRHTLEQHNWNIEAAVQDRLNEQEGSGPSSGGSSGSSGAPEERDLTQEQTEKLLQFQDLTGIESMDQCRHTLEQHNWNIEAAVQDRLNEQEGSGPSSGGSSGSSGAPEERDLTQEQTEKLLQFQDLTGIESMDQCRHTLEQHNWNIEAAVQDRLNEQEGSGPSSGGSSGSSGAPEERDLTQEQTEKLLQFQDLTGIESMDQCRHTLEQHNWNIEAAVQDRLNEQEGSGPSSGGSSGSSGAPEERDLTQEQTEKLLQFQDLTGIESMDQCRHTLEQHNWNIEAAVQDRLNEQEGSGPSSGGSSGSSGAPEERDLTQEQTEKLLQFQDLTGIESMDQCRHTLEQHNWNIEAAVQDRLNEQEGSGPSSGGSSGSSGAPEERDLTQEQTEKLLQFQDLTGIESMDQCRHTLEQHNWNIEAAVQDRLNEQEGSGPSSGGSSGSSGAPEERDLTQEQTEKLLQFQDLTGIESMDQCRHTLEQHNWNIEAAVQDRLNEQEGSGPSSGGSSGSSGAPEERDLTQEQTEKLLQFQDLTGIESMDQCRHTLEQHNWNIEAAVQDRLNEQEGSGPSSG

Secondary structure (DSSP, 8-state):
--S---S-S------HHHHHHHHHHHHHH--S-HHHHHHHHHHHTS-HHHHHHHHHHSS-SS-S---